Protein 1TED (pdb70)

Nearest PDB structures (foldseek):
  1ted-assembly2_D  TM=1.002E+00  e=4.435E-76  Mycobacterium tuberculosis H37Rv
  1tee-assembly1_A  TM=1.001E+00  e=2.535E-74  Mycobacterium tuberculosis H37Rv
  7d41-assembly1_B  TM=9.902E-01  e=1.533E-64  Mycobacterium marinum M
  7cb3-assembly1_B  TM=9.933E-01  e=2.321E-63  Mycobacterium marinum M
  1xet-assembly2_C  TM=9.032E-01  e=1.159E-29  Pinus sylvestris

InterPro domains:
  IPR001099 Chalcone/stilbene synthase, N-terminal [PF00195] (33-235)
  IPR011141 Polyketide synthase, type III [PIRSF000451] (23-391)
  IPR011141 Polyketide synthase, type III [PTHR11877] (33-389)
  IPR012328 Chalcone/stilbene synthase, C-terminal [PF02797] (251-389)
  IPR016039 Thiolase-like [G3DSA:3.40.47.10] (31-244)
  IPR016039 Thiolase-like [G3DSA:3.40.47.10] (245-393)
  IPR016039 Thiolase-like [SSF53901] (27-389)

Structure (mmCIF, N/CA/C/O backbone):
data_1TED
#
_entry.id   1TED
#
_cell.length_a   59.914
_cell.length_b   80.654
_cell.length_c   99.612
_cell.angle_alpha   108.23
_cell.angle_beta   92.97
_cell.angle_gamma   103.69
#
_symmetry.space_group_name_H-M   'P 1'
#
loop_
_entity.id
_entity.type
_entity.pdbx_description
1 polymer pks18
2 non-polymer 'MYRISTIC ACID'
3 water water
#
loop_
_atom_site.group_PDB
_atom_site.id
_atom_site.type_symbol
_atom_site.label_atom_id
_atom_site.label_alt_id
_atom_site.label_comp_id
_atom_site.label_asym_id
_atom_site.label_entity_id
_atom_site.label_seq_id
_atom_site.pdbx_PDB_ins_code
_atom_site.Cartn_x
_atom_site.Cartn_y
_atom_site.Cartn_z
_atom_site.occupancy
_atom_site.B_iso_or_equiv
_atom_site.auth_seq_id
_atom_site.auth_comp_id
_atom_site.auth_asym_id
_atom_site.auth_atom_id
_atom_site.pdbx_PDB_model_num
ATOM 1 N N . ALA A 1 22 ? -35.341 22.066 12.621 1.00 58.08 22 ALA A N 1
ATOM 2 C CA . ALA A 1 22 ? -34.421 21.453 11.625 1.00 58.27 22 ALA A CA 1
ATOM 3 C C . ALA A 1 22 ? -33.194 20.847 12.312 1.00 59.49 22 ALA A C 1
ATOM 4 O O . ALA A 1 22 ? -32.237 21.556 12.653 1.00 58.80 22 ALA A O 1
ATOM 6 N N . GLN A 1 23 ? -33.241 19.528 12.509 1.00 58.78 23 GLN A N 1
ATOM 7 C CA . GLN A 1 23 ? -32.162 18.768 13.144 1.00 55.96 23 GLN A CA 1
ATOM 8 C C . GLN A 1 23 ? -31.397 17.937 12.106 1.00 53.59 23 GLN A C 1
ATOM 9 O O . GLN A 1 23 ? -30.754 16.944 12.443 1.00 53.64 23 GLN A O 1
ATOM 15 N N . LEU A 1 24 ? -31.486 18.352 10.845 1.00 49.17 24 LEU A N 1
ATOM 16 C CA . LEU A 1 24 ? -30.812 17.688 9.733 1.00 45.20 24 LEU A CA 1
ATOM 17 C C . LEU A 1 24 ? -29.344 17.444 10.060 1.00 43.45 24 LEU A C 1
ATOM 18 O O . LEU A 1 24 ? -28.788 18.070 10.960 1.00 43.11 24 LEU A O 1
ATOM 23 N N . PRO A 1 25 ? -28.691 16.534 9.323 1.00 40.95 25 PRO A N 1
ATOM 24 C CA . PRO A 1 25 ? -27.276 16.264 9.588 1.00 38.55 25 PRO A CA 1
ATOM 25 C C . PRO A 1 25 ? -26.455 17.455 9.120 1.00 37.99 25 PRO A C 1
ATOM 26 O O . PRO A 1 25 ? -26.843 18.157 8.183 1.00 39.44 25 PRO A O 1
ATOM 30 N N . PRO A 1 26 ? -25.315 17.712 9.774 1.00 36.30 26 PRO A N 1
ATOM 31 C CA . PRO A 1 26 ? -24.463 18.838 9.377 1.00 34.55 26 PRO A CA 1
ATOM 32 C C . PRO A 1 26 ? -23.987 18.622 7.939 1.00 32.68 26 PRO A C 1
ATOM 33 O O . PRO A 1 26 ? -23.876 17.490 7.492 1.00 31.81 26 PRO A O 1
ATOM 37 N N . ALA A 1 27 ? -23.699 19.703 7.226 1.00 32.47 27 ALA A N 1
ATOM 38 C CA . ALA A 1 27 ? -23.208 19.604 5.854 1.00 32.64 27 ALA A CA 1
ATOM 39 C C . ALA A 1 27 ? -21.847 18.908 5.863 1.00 31.41 27 ALA A C 1
ATOM 40 O O . ALA A 1 27 ? -21.027 19.148 6.743 1.00 33.04 27 ALA A O 1
ATOM 42 N N . PRO A 1 28 ? -21.587 18.042 4.874 1.00 30.83 28 PRO A N 1
ATOM 43 C CA . PRO A 1 28 ? -20.323 17.307 4.763 1.00 30.38 28 PRO A CA 1
ATOM 44 C C . PRO A 1 28 ? -19.167 18.180 4.276 1.00 28.24 28 PRO A C 1
ATOM 45 O O . PRO A 1 28 ? -19.382 19.175 3.590 1.00 24.20 28 PRO A O 1
ATOM 49 N N . PRO A 1 29 ? -17.925 17.815 4.636 1.00 27.78 29 PRO A N 1
ATOM 50 C CA . PRO A 1 29 ? -16.780 18.601 4.175 1.00 28.03 29 PRO A CA 1
ATOM 51 C C . PRO A 1 29 ? -16.877 18.437 2.653 1.00 27.75 29 PRO A C 1
ATOM 52 O O . PRO A 1 29 ? -17.372 17.421 2.160 1.00 26.01 29 PRO A O 1
ATOM 56 N N . THR A 1 30 ? -16.393 19.409 1.909 1.00 27.99 30 THR A N 1
ATOM 57 C CA . THR A 1 30 ? -16.509 19.334 0.473 1.00 30.05 30 THR A CA 1
ATOM 58 C C . THR A 1 30 ? -15.172 19.181 -0.235 1.00 30.52 30 THR A C 1
ATOM 59 O O . THR A 1 30 ? -15.085 19.265 -1.458 1.00 30.18 30 THR A O 1
ATOM 63 N N . THR A 1 31 ? -14.133 18.933 0.551 1.00 30.49 31 THR A N 1
ATOM 64 C CA . THR A 1 31 ? -12.785 18.758 0.033 1.00 30.09 31 THR A CA 1
ATOM 65 C C . THR A 1 31 ? -12.515 17.304 -0.391 1.00 30.37 31 THR A C 1
ATOM 66 O O . THR A 1 31 ? -13.235 16.387 0.004 1.00 28.24 31 THR A O 1
ATOM 70 N N . VAL A 1 32 ? -11.473 17.101 -1.191 1.00 28.99 32 VAL A N 1
ATOM 71 C CA . VAL A 1 32 ? -11.108 15.765 -1.635 1.00 28.92 32 VAL A CA 1
ATOM 72 C C . VAL A 1 32 ? -9.705 15.400 -1.141 1.00 28.21 32 VAL A C 1
ATOM 73 O O . VAL A 1 32 ? -8.791 16.227 -1.190 1.00 30.11 32 VAL A O 1
ATOM 77 N N . ALA A 1 33 ? -9.535 14.169 -0.664 1.00 26.82 33 ALA A N 1
ATOM 78 C CA . ALA A 1 33 ? -8.237 13.720 -0.164 1.00 26.34 33 ALA A CA 1
ATOM 79 C C . ALA A 1 33 ? -7.300 13.419 -1.325 1.00 27.24 33 ALA A C 1
ATOM 80 O O . ALA A 1 33 ? -7.692 12.803 -2.316 1.00 26.70 33 ALA A O 1
ATOM 82 N N . VAL A 1 34 ? -6.057 13.863 -1.183 1.00 26.79 34 VAL A N 1
ATOM 83 C CA . VAL A 1 34 ? -5.037 13.689 -2.202 1.00 26.83 34 VAL A CA 1
ATOM 84 C C . VAL A 1 34 ? -3.742 13.097 -1.637 1.00 26.93 34 VAL A C 1
ATOM 85 O O . VAL A 1 34 ? -3.258 13.526 -0.594 1.00 24.71 34 VAL A O 1
ATOM 89 N N . ILE A 1 35 ? -3.200 12.091 -2.317 1.00 27.06 35 ILE A N 1
ATOM 90 C CA . ILE A 1 35 ? -1.932 11.497 -1.906 1.00 27.08 35 ILE A CA 1
ATOM 91 C C . ILE A 1 35 ? -0.931 12.484 -2.486 1.00 28.50 35 ILE A C 1
ATOM 92 O O . ILE A 1 35 ? -0.763 12.557 -3.694 1.00 27.29 35 ILE A O 1
ATOM 97 N N . GLU A 1 36 ? -0.280 13.249 -1.622 1.00 29.96 36 GLU A N 1
ATOM 98 C CA . GLU A 1 36 ? 0.648 14.268 -2.070 1.00 32.20 36 GLU A CA 1
ATOM 99 C C . GLU A 1 36 ? 2.099 13.814 -2.050 1.00 31.77 36 GLU A C 1
ATOM 100 O O . GLU A 1 36 ? 2.959 14.411 -2.696 1.00 31.34 36 GLU A O 1
ATOM 106 N N . GLY A 1 37 ? 2.353 12.735 -1.320 1.00 31.79 37 GLY A N 1
ATOM 107 C CA . GLY A 1 37 ? 3.692 12.191 -1.234 1.00 30.29 37 GLY A CA 1
ATOM 108 C C . GLY A 1 37 ? 3.584 10.684 -1.171 1.00 29.82 37 GLY A C 1
ATOM 109 O O . GLY A 1 37 ? 2.652 10.157 -0.570 1.00 29.63 37 GLY A O 1
ATOM 110 N N . LEU A 1 38 ? 4.531 9.994 -1.794 1.00 30.58 38 LEU A N 1
ATOM 111 C CA . LEU A 1 38 ? 4.541 8.539 -1.816 1.00 31.42 38 LEU A CA 1
ATOM 112 C C . LEU A 1 38 ? 5.969 8.014 -1.938 1.00 30.68 38 LEU A C 1
ATOM 113 O O . LEU A 1 38 ? 6.706 8.388 -2.856 1.00 32.01 38 LEU A O 1
ATOM 118 N N . ALA A 1 39 ? 6.349 7.132 -1.022 1.00 29.86 39 ALA A N 1
ATOM 119 C CA . ALA A 1 39 ? 7.686 6.552 -1.029 1.00 29.08 39 ALA A CA 1
ATOM 120 C C . ALA A 1 39 ? 7.606 5.047 -0.865 1.00 29.21 39 ALA A C 1
ATOM 121 O O . ALA A 1 39 ? 6.661 4.508 -0.281 1.00 28.68 39 ALA A O 1
ATOM 123 N N . THR A 1 40 ? 8.635 4.381 -1.362 1.00 27.56 40 THR A N 1
ATOM 124 C CA . THR A 1 40 ? 8.707 2.935 -1.336 1.00 30.09 40 THR A CA 1
ATOM 125 C C . THR A 1 40 ? 10.056 2.440 -0.817 1.00 29.97 40 THR A C 1
ATOM 126 O O . THR A 1 40 ? 11.084 3.088 -1.017 1.00 31.52 40 THR A O 1
ATOM 130 N N . GLY A 1 41 ? 10.059 1.285 -0.165 1.00 30.00 41 GLY A N 1
ATOM 131 C CA . GLY A 1 41 ? 11.310 0.770 0.352 1.00 30.06 41 GLY A CA 1
ATOM 132 C C . GLY A 1 41 ? 11.277 -0.656 0.859 1.00 31.38 41 GLY A C 1
ATOM 133 O O . GLY A 1 41 ? 10.243 -1.169 1.290 1.00 32.06 41 GLY A O 1
ATOM 134 N N . THR A 1 42 ? 12.438 -1.297 0.831 1.00 32.13 42 THR A N 1
ATOM 135 C CA . THR A 1 42 ? 12.551 -2.675 1.280 1.00 32.87 42 THR A CA 1
ATOM 136 C C . THR A 1 42 ? 13.964 -2.900 1.786 1.00 33.66 42 THR A C 1
ATOM 137 O O . THR A 1 42 ? 14.851 -2.080 1.541 1.00 33.40 42 THR A O 1
ATOM 141 N N . PRO A 1 43 ? 14.189 -3.996 2.531 1.00 34.79 43 PRO A N 1
ATOM 142 C CA . PRO A 1 43 ? 15.557 -4.234 3.003 1.00 35.85 43 PRO A CA 1
ATOM 143 C C . PRO A 1 43 ? 16.432 -4.436 1.762 1.00 37.33 43 PRO A C 1
ATOM 144 O O . PRO A 1 43 ? 15.911 -4.700 0.669 1.00 37.30 43 PRO A O 1
ATOM 148 N N . ARG A 1 44 ? 17.747 -4.308 1.929 1.00 38.00 44 ARG A N 1
ATOM 149 C CA . ARG A 1 44 ? 18.682 -4.431 0.816 1.00 38.90 44 ARG A CA 1
ATOM 150 C C . ARG A 1 44 ? 18.930 -5.847 0.315 1.00 39.75 44 ARG A C 1
ATOM 151 O O . ARG A 1 44 ? 19.244 -6.036 -0.859 1.00 40.63 44 ARG A O 1
ATOM 153 N N . ARG A 1 45 ? 18.793 -6.840 1.188 1.00 39.63 45 ARG A N 1
ATOM 154 C CA . ARG A 1 45 ? 19.032 -8.218 0.780 1.00 39.84 45 ARG A CA 1
ATOM 155 C C . ARG A 1 45 ? 18.086 -8.709 -0.313 1.00 40.39 45 ARG A C 1
ATOM 156 O O . ARG A 1 45 ? 16.862 -8.731 -0.135 1.00 39.70 45 ARG A O 1
ATOM 164 N N . VAL A 1 46 ? 18.677 -9.114 -1.435 1.00 38.14 46 VAL A N 1
ATOM 165 C CA . VAL A 1 46 ? 17.936 -9.625 -2.580 1.00 36.93 46 VAL A CA 1
ATOM 166 C C . VAL A 1 46 ? 17.986 -11.153 -2.632 1.00 37.69 46 VAL A C 1
ATOM 167 O O . VAL A 1 46 ? 19.049 -11.736 -2.833 1.00 39.28 46 VAL A O 1
ATOM 171 N N . VAL A 1 47 ? 16.842 -11.803 -2.447 1.00 36.65 47 VAL A N 1
ATOM 172 C CA . VAL A 1 47 ? 16.806 -13.259 -2.490 1.00 35.78 47 VAL A CA 1
ATOM 173 C C . VAL A 1 47 ? 16.311 -13.749 -3.844 1.00 34.92 47 VAL A C 1
ATOM 174 O O . VAL A 1 47 ? 15.207 -13.429 -4.265 1.00 34.13 47 VAL A O 1
ATOM 178 N N . ASN A 1 48 ? 17.146 -14.516 -4.531 0.50 34.51 48 ASN A N 1
ATOM 179 C CA . ASN A 1 48 ? 16.771 -15.036 -5.830 0.50 34.16 48 ASN A CA 1
ATOM 180 C C . ASN A 1 48 ? 15.847 -16.234 -5.648 0.50 32.70 48 ASN A C 1
ATOM 181 O O . ASN A 1 48 ? 16.174 -17.181 -4.934 0.50 29.99 48 ASN A O 1
ATOM 186 N N . GLN A 1 49 ? 14.690 -16.177 -6.300 1.00 33.67 49 GLN A N 1
ATOM 187 C CA . GLN A 1 49 ? 13.679 -17.235 -6.208 1.00 35.39 49 GLN A CA 1
ATOM 188 C C . GLN A 1 49 ? 14.179 -18.636 -6.583 1.00 36.25 49 GLN A C 1
ATOM 189 O O . GLN A 1 49 ? 13.797 -19.635 -5.954 1.00 34.12 49 GLN A O 1
ATOM 195 N N . SER A 1 50 ? 15.020 -18.712 -7.611 1.00 38.60 50 SER A N 1
ATOM 196 C CA . SER A 1 50 ? 15.581 -19.993 -8.033 1.00 42.01 50 SER A CA 1
ATOM 197 C C . SER A 1 50 ? 16.491 -20.525 -6.926 1.00 42.62 50 SER A C 1
ATOM 198 O O . SER A 1 50 ? 16.376 -21.685 -6.532 1.00 41.58 50 SER A O 1
ATOM 201 N N . ASP A 1 51 ? 17.389 -19.678 -6.422 1.00 43.70 51 ASP A N 1
ATOM 202 C CA . ASP A 1 51 ? 18.282 -20.091 -5.339 1.00 44.90 51 ASP A CA 1
ATOM 203 C C . ASP A 1 51 ? 17.436 -20.467 -4.114 1.00 43.95 51 ASP A C 1
ATOM 204 O O . ASP A 1 51 ? 17.685 -21.486 -3.468 1.00 44.42 51 ASP A O 1
ATOM 209 N N . ALA A 1 52 ? 16.431 -19.652 -3.806 1.00 41.81 52 ALA A N 1
ATOM 210 C CA . ALA A 1 52 ? 15.556 -19.926 -2.671 1.00 41.64 52 ALA A CA 1
ATOM 211 C C . ALA A 1 52 ? 14.973 -21.332 -2.779 1.00 42.50 52 ALA A C 1
ATOM 212 O O . ALA A 1 52 ? 14.998 -22.095 -1.811 1.00 43.02 52 ALA A O 1
ATOM 214 N N . ALA A 1 53 ? 14.441 -21.671 -3.953 1.00 42.39 53 ALA A N 1
ATOM 215 C CA . ALA A 1 53 ? 13.855 -22.993 -4.166 1.00 43.10 53 ALA A CA 1
ATOM 216 C C . ALA A 1 53 ? 14.866 -24.105 -3.858 1.00 44.66 53 ALA A C 1
ATOM 217 O O . ALA A 1 53 ? 14.557 -25.064 -3.136 1.00 45.50 53 ALA A O 1
ATOM 219 N N . ASP A 1 54 ? 16.076 -23.979 -4.395 1.00 46.29 54 ASP A N 1
ATOM 220 C CA . ASP A 1 54 ? 17.101 -24.991 -4.152 1.00 47.75 54 ASP A CA 1
ATOM 221 C C . ASP A 1 54 ? 17.470 -25.089 -2.673 1.00 47.94 54 ASP A C 1
ATOM 222 O O . ASP A 1 54 ? 17.563 -26.185 -2.122 1.00 48.83 54 ASP A O 1
ATOM 227 N N . ARG A 1 55 ? 17.666 -23.947 -2.025 1.00 48.12 55 ARG A N 1
ATOM 228 C CA . ARG A 1 55 ? 18.042 -23.943 -0.618 1.00 49.15 55 ARG A CA 1
ATOM 229 C C . ARG A 1 55 ? 16.937 -24.439 0.310 1.00 48.87 55 ARG A C 1
ATOM 230 O O . ARG A 1 55 ? 17.216 -24.999 1.370 1.00 47.74 55 ARG A O 1
ATOM 238 N N . VAL A 1 56 ? 15.685 -24.245 -0.086 1.00 48.55 56 VAL A N 1
ATOM 239 C CA . VAL A 1 56 ? 14.564 -24.714 0.718 1.00 48.92 56 VAL A CA 1
ATOM 240 C C . VAL A 1 56 ? 14.389 -26.206 0.451 1.00 50.15 56 VAL A C 1
ATOM 241 O O . VAL A 1 56 ? 14.065 -26.979 1.348 1.00 49.91 56 VAL A O 1
ATOM 245 N N . ALA A 1 57 ? 14.620 -26.604 -0.794 1.00 52.08 57 ALA A N 1
ATOM 246 C CA . ALA A 1 57 ? 14.494 -28.001 -1.186 1.00 54.37 57 ALA A CA 1
ATOM 247 C C . ALA A 1 57 ? 15.400 -28.899 -0.345 1.00 55.46 57 ALA A C 1
ATOM 248 O O . ALA A 1 57 ? 15.095 -30.070 -0.116 1.00 55.67 57 ALA A O 1
ATOM 250 N N . GLU A 1 58 ? 16.514 -28.352 0.122 1.00 56.52 58 GLU A N 1
ATOM 2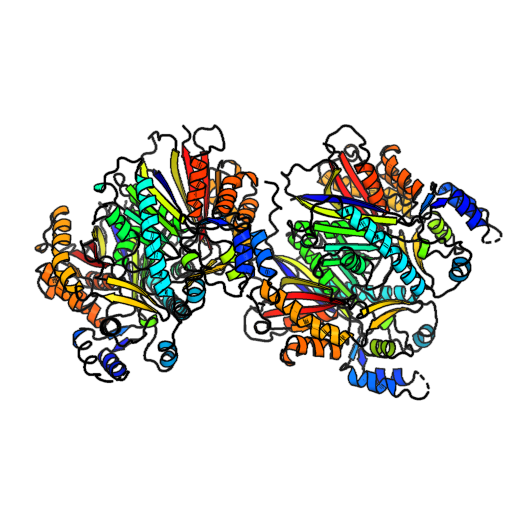51 C CA . GLU A 1 58 ? 17.434 -29.136 0.926 1.00 58.39 58 GLU A CA 1
ATOM 252 C C . GLU A 1 58 ? 16.865 -29.458 2.297 1.00 58.88 58 GLU A C 1
ATOM 253 O O . GLU A 1 58 ? 17.173 -30.502 2.868 1.00 60.47 58 GLU A O 1
ATOM 259 N N . LEU A 1 59 ? 16.033 -28.564 2.822 1.00 58.51 59 LEU A N 1
ATOM 260 C CA . LEU A 1 59 ? 15.427 -28.763 4.136 1.00 57.04 59 LEU A CA 1
ATOM 261 C C . LEU A 1 59 ? 14.598 -30.044 4.192 1.00 56.70 59 LEU A C 1
ATOM 262 O O . LEU A 1 59 ? 14.379 -30.707 3.177 1.00 56.16 59 LEU A O 1
ATOM 267 N N . GLY A 1 64 ? 12.966 -37.372 1.957 1.00 73.90 64 GLY A N 1
ATOM 268 C CA . GLY A 1 64 ? 12.075 -38.209 1.176 1.00 75.80 64 GLY A CA 1
ATOM 269 C C . GLY A 1 64 ? 11.901 -37.665 -0.226 1.00 76.97 64 GLY A C 1
ATOM 270 O O . GLY A 1 64 ? 12.852 -37.637 -1.010 1.00 77.14 64 GLY A O 1
ATOM 271 N N . GLN A 1 65 ? 10.685 -37.228 -0.543 1.00 77.93 65 GLN A N 1
ATOM 272 C CA . GLN A 1 65 ? 10.381 -36.668 -1.860 1.00 78.04 65 GLN A CA 1
ATOM 273 C C . GLN A 1 65 ? 10.11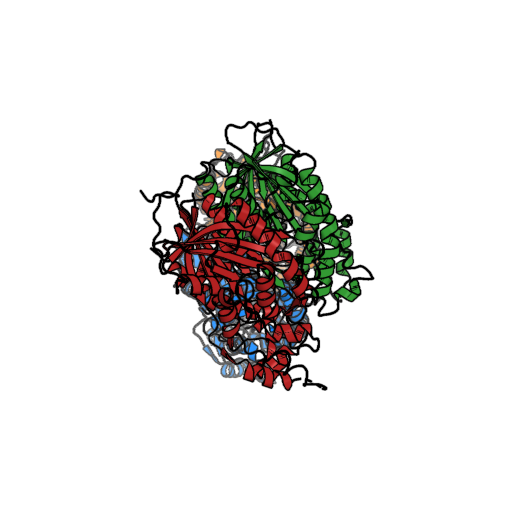2 -35.171 -1.745 1.00 78.07 65 GLN A C 1
ATOM 274 O O . GLN A 1 65 ? 8.959 -34.746 -1.623 1.00 78.10 65 GLN A O 1
ATOM 276 N N . ARG A 1 66 ? 11.183 -34.379 -1.781 1.00 77.70 66 ARG A N 1
ATOM 277 C CA . ARG A 1 66 ? 11.087 -32.921 -1.682 1.00 76.34 66 ARG A CA 1
ATOM 278 C C . ARG A 1 66 ? 10.708 -32.295 -3.026 1.00 74.96 66 ARG A C 1
ATOM 279 O O . ARG A 1 66 ? 10.942 -31.108 -3.260 1.00 74.96 66 ARG A O 1
ATOM 281 N N . GLU A 1 67 ? 10.125 -33.112 -3.900 1.00 73.06 67 GLU A N 1
ATOM 282 C CA . GLU A 1 67 ? 9.684 -32.681 -5.226 1.00 70.59 67 GLU A CA 1
ATOM 283 C C . GLU A 1 67 ? 8.637 -31.584 -5.080 1.00 67.39 67 GLU A C 1
ATOM 284 O O . GLU A 1 67 ? 8.395 -30.799 -5.997 1.00 65.58 67 GLU A O 1
ATOM 290 N N . ARG A 1 68 ? 8.017 -31.552 -3.909 1.00 64.23 68 ARG A N 1
ATOM 291 C CA . ARG A 1 68 ? 6.984 -30.581 -3.600 1.00 61.70 68 ARG A CA 1
ATOM 292 C C . ARG A 1 68 ? 7.481 -29.147 -3.726 1.00 60.57 68 ARG A C 1
ATOM 293 O O . ARG A 1 68 ? 6.753 -28.277 -4.198 1.00 61.30 68 ARG A O 1
ATOM 301 N N . ILE A 1 69 ? 8.722 -28.908 -3.312 1.00 58.97 69 ILE A N 1
ATOM 302 C CA . ILE A 1 69 ? 9.302 -27.569 -3.359 1.00 56.81 69 ILE A CA 1
ATOM 303 C C . ILE A 1 69 ? 9.433 -26.972 -4.759 1.00 56.26 69 ILE A C 1
ATOM 304 O O . ILE A 1 69 ? 8.915 -25.890 -5.022 1.00 54.85 69 ILE A O 1
ATOM 309 N N . PRO A 1 70 ? 10.127 -27.668 -5.676 1.00 56.76 70 PRO A N 1
ATOM 310 C CA . PRO A 1 70 ? 10.310 -27.173 -7.044 1.00 56.95 70 PRO A CA 1
ATOM 311 C C . PRO A 1 70 ? 9.028 -26.719 -7.748 1.00 57.71 70 PRO A C 1
ATOM 312 O O . PRO A 1 70 ? 9.030 -25.697 -8.435 1.00 57.92 70 PRO A O 1
ATOM 316 N N . ARG A 1 71 ? 7.943 -27.477 -7.584 1.00 58.00 71 ARG A N 1
ATOM 317 C CA . ARG A 1 71 ? 6.662 -27.137 -8.209 1.00 59.19 71 ARG A CA 1
ATOM 318 C C . ARG A 1 71 ? 6.115 -25.850 -7.605 1.00 58.91 71 ARG A C 1
ATOM 319 O O . ARG A 1 71 ? 5.854 -24.870 -8.306 1.00 58.77 71 ARG A O 1
ATOM 327 N N . VAL A 1 72 ? 5.942 -25.877 -6.288 1.00 58.11 72 VAL A N 1
ATOM 328 C CA . VAL A 1 72 ? 5.420 -24.742 -5.545 1.00 57.93 72 VAL A CA 1
ATOM 329 C C . VAL A 1 72 ? 6.403 -23.574 -5.537 1.00 57.47 72 VAL A C 1
ATOM 330 O O . VAL A 1 72 ? 6.427 -22.782 -4.600 1.00 61.40 72 VAL A O 1
ATOM 334 N N . TYR A 1 73 ? 7.221 -23.469 -6.574 1.00 55.08 73 TYR A N 1
ATOM 335 C CA . TYR A 1 73 ? 8.191 -22.380 -6.668 1.00 52.77 73 TYR A CA 1
ATOM 336 C C . TYR A 1 73 ? 8.280 -21.894 -8.102 1.00 51.75 73 TYR A C 1
ATOM 337 O O . TYR A 1 73 ? 8.405 -20.694 -8.347 1.00 50.93 73 TYR A O 1
ATOM 346 N N . GLN A 1 74 ? 8.213 -22.822 -9.052 1.00 49.37 74 GLN A N 1
ATOM 347 C CA . GLN A 1 74 ? 8.261 -22.425 -10.445 1.00 49.69 74 GLN A CA 1
ATOM 348 C C . GLN A 1 74 ? 6.888 -21.891 -10.833 1.00 46.78 74 GLN A C 1
ATOM 349 O O . GLN A 1 74 ? 6.734 -21.237 -11.864 1.00 47.11 74 GLN A O 1
ATOM 355 N N . LYS A 1 75 ? 5.895 -22.157 -9.990 1.00 43.18 75 LYS A N 1
ATOM 356 C CA . LYS A 1 75 ? 4.540 -21.685 -10.251 1.00 42.03 75 LYS A CA 1
ATOM 357 C C . LYS A 1 75 ? 4.223 -20.395 -9.481 1.00 39.86 75 LYS A C 1
ATOM 358 O O . LYS A 1 75 ? 3.095 -19.913 -9.505 1.00 39.72 75 LYS A O 1
ATOM 360 N N . SER A 1 76 ? 5.223 -19.828 -8.814 1.00 38.15 76 SER A N 1
ATOM 361 C CA . SER A 1 76 ? 5.022 -18.605 -8.036 1.00 35.85 76 SER A CA 1
ATOM 362 C C . SER A 1 76 ? 4.985 -17.336 -8.883 1.00 34.15 76 SER A C 1
ATOM 363 O O . SER A 1 76 ? 4.332 -16.366 -8.523 1.00 35.71 76 SER A O 1
ATOM 366 N N . ARG A 1 77 ? 5.692 -17.356 -10.006 1.00 33.58 77 ARG A N 1
ATOM 367 C CA . ARG A 1 77 ? 5.786 -16.212 -10.908 1.00 34.31 77 ARG A CA 1
ATOM 368 C C . ARG A 1 77 ? 6.549 -15.076 -10.229 1.00 34.53 77 ARG A C 1
ATOM 369 O O . ARG A 1 77 ? 6.306 -13.897 -10.484 1.00 34.96 77 ARG A O 1
ATOM 377 N N . ILE A 1 78 ? 7.487 -15.459 -9.366 1.00 35.86 78 ILE A N 1
ATOM 378 C CA . ILE A 1 78 ? 8.327 -14.524 -8.629 1.00 34.46 78 ILE A CA 1
ATOM 379 C C . ILE A 1 78 ? 9.792 -14.747 -9.007 1.00 35.09 78 ILE A C 1
ATOM 380 O O . ILE A 1 78 ? 10.264 -15.884 -9.034 1.00 35.31 78 ILE A O 1
ATOM 385 N N . THR A 1 79 ? 10.508 -13.661 -9.286 1.00 34.63 79 THR A N 1
ATOM 386 C CA . THR A 1 79 ? 11.921 -13.736 -9.647 1.00 34.55 79 THR A CA 1
ATOM 387 C C . THR A 1 79 ? 12.789 -13.394 -8.438 1.00 34.70 79 THR A C 1
ATOM 388 O O . THR A 1 79 ? 13.788 -14.058 -8.182 1.00 36.10 79 THR A O 1
ATOM 392 N N . THR A 1 80 ? 12.397 -12.354 -7.704 1.00 34.47 80 THR A N 1
ATOM 393 C CA . THR A 1 80 ? 13.115 -11.919 -6.501 1.00 35.61 80 THR A CA 1
ATOM 394 C C . THR A 1 80 ? 12.172 -11.324 -5.452 1.00 35.06 80 THR A C 1
ATOM 395 O O . THR A 1 80 ? 11.018 -11.023 -5.730 1.00 34.63 80 THR A O 1
ATOM 399 N N . ARG A 1 81 ? 12.695 -11.171 -4.243 1.00 36.48 81 ARG A N 1
ATOM 400 C CA . ARG A 1 81 ? 11.987 -10.550 -3.124 1.00 37.17 81 ARG A CA 1
ATOM 401 C C . ARG A 1 81 ? 13.031 -10.159 -2.068 1.00 35.95 81 ARG A C 1
ATOM 402 O O . ARG A 1 81 ? 14.118 -10.747 -1.994 1.00 35.11 81 ARG A O 1
ATOM 410 N N . ARG A 1 82 ? 12.710 -9.143 -1.277 1.00 35.83 82 ARG A N 1
ATOM 411 C CA . ARG A 1 82 ? 13.636 -8.631 -0.270 1.00 35.15 82 ARG A CA 1
ATOM 412 C C . ARG A 1 82 ? 13.357 -9.137 1.128 1.00 34.95 82 ARG A C 1
ATOM 413 O O . ARG A 1 82 ? 12.207 -9.348 1.502 1.00 34.65 82 ARG A O 1
ATOM 421 N N . MET A 1 83 ? 14.417 -9.323 1.906 1.00 33.14 83 MET A N 1
ATOM 422 C CA . MET A 1 83 ? 14.261 -9.815 3.261 1.00 33.60 83 MET A CA 1
ATOM 423 C C . MET A 1 83 ? 15.223 -9.169 4.254 1.00 33.77 83 MET A C 1
ATOM 424 O O . MET A 1 83 ? 16.430 -9.087 4.009 1.00 30.49 83 MET A O 1
ATOM 429 N N . ALA A 1 84 ? 14.665 -8.706 5.372 1.00 34.14 84 ALA A N 1
ATOM 430 C CA . ALA A 1 84 ? 15.438 -8.060 6.427 1.00 33.96 84 ALA A CA 1
ATOM 431 C C . ALA A 1 84 ? 16.360 -9.088 7.052 1.00 35.03 84 ALA A C 1
ATOM 432 O O . ALA A 1 84 ? 17.491 -8.785 7.463 1.00 34.21 84 ALA A O 1
ATOM 434 N N . VAL A 1 85 ? 15.852 -10.314 7.107 1.00 36.10 85 VAL A N 1
ATOM 435 C CA . VAL A 1 85 ? 16.557 -11.450 7.677 1.00 38.19 85 VAL A CA 1
ATOM 436 C C . VAL A 1 85 ? 16.695 -12.571 6.645 1.00 39.65 85 VAL A C 1
ATOM 437 O O . VAL A 1 85 ? 15.848 -12.716 5.764 1.00 39.54 85 VAL A O 1
ATOM 441 N N . ASP A 1 86 ? 17.775 -13.340 6.748 1.00 40.89 86 ASP A N 1
ATOM 442 C CA . ASP A 1 86 ? 18.014 -14.467 5.848 1.00 43.18 86 ASP A CA 1
ATOM 443 C C . ASP A 1 86 ? 17.559 -15.700 6.610 1.00 44.36 86 ASP A C 1
ATOM 444 O O . ASP A 1 86 ? 18.333 -16.287 7.359 1.00 43.01 86 ASP A O 1
ATOM 449 N N . PRO A 1 87 ? 16.299 -16.118 6.417 1.00 46.62 87 PRO A N 1
ATOM 450 C CA . PRO A 1 87 ? 15.748 -17.288 7.110 1.00 47.67 87 PRO A CA 1
ATOM 451 C C . PRO A 1 87 ? 16.613 -18.557 7.109 1.00 49.50 87 PRO A C 1
ATOM 452 O O . PRO A 1 87 ? 16.631 -19.313 8.083 1.00 48.04 87 PRO A O 1
ATOM 456 N N . LEU A 1 88 ? 17.344 -18.785 6.027 1.00 51.53 88 LEU A N 1
ATOM 457 C CA . LEU A 1 88 ? 18.174 -19.979 5.943 1.00 54.01 88 LEU A CA 1
ATOM 458 C C . LEU A 1 88 ? 19.609 -19.743 6.404 1.00 56.08 88 LEU A C 1
ATOM 459 O O . LEU A 1 88 ? 20.449 -20.641 6.324 1.00 56.08 88 LEU A O 1
ATOM 464 N N . ASP A 1 89 ? 19.887 -18.539 6.890 1.00 57.88 89 ASP A N 1
ATOM 465 C CA . ASP A 1 89 ? 21.224 -18.199 7.355 1.00 60.41 89 ASP A CA 1
ATOM 466 C C . ASP A 1 89 ? 21.705 -19.211 8.390 1.00 61.82 89 ASP A C 1
ATOM 467 O O . ASP A 1 89 ? 20.906 -19.800 9.115 1.00 62.04 89 ASP A O 1
ATOM 472 N N . ALA A 1 90 ? 23.017 -19.410 8.450 1.00 63.16 90 ALA A N 1
ATOM 473 C CA . ALA A 1 90 ? 23.602 -20.351 9.393 1.00 65.02 90 ALA A CA 1
ATOM 474 C C . ALA A 1 90 ? 23.077 -20.099 10.803 1.00 65.64 90 ALA A C 1
ATOM 475 O O . ALA A 1 90 ? 22.690 -21.030 11.505 1.00 64.78 90 ALA A O 1
ATOM 477 N N . LYS A 1 91 ? 23.061 -18.835 11.209 1.00 67.04 91 LYS A N 1
ATOM 478 C CA . LYS A 1 91 ? 22.589 -18.469 12.541 1.00 69.02 91 LYS A CA 1
ATOM 479 C C . LYS A 1 91 ? 21.130 -18.856 12.787 1.00 69.52 91 LYS A C 1
ATOM 480 O O . LYS A 1 91 ? 20.832 -19.670 13.664 1.00 69.46 91 LYS A O 1
ATOM 486 N N . PHE A 1 92 ? 20.230 -18.278 11.998 1.00 69.80 92 PHE A N 1
ATOM 487 C CA . PHE A 1 92 ? 18.800 -18.516 12.143 1.00 70.47 92 PHE A CA 1
ATOM 488 C C . PHE A 1 92 ? 18.338 -19.960 12.003 1.00 70.91 92 PHE A C 1
ATOM 489 O O . PHE A 1 92 ? 17.324 -20.333 12.582 1.00 71.34 92 PHE A O 1
ATOM 497 N N . ASP A 1 93 ? 19.065 -20.778 11.250 1.00 71.74 93 ASP A N 1
ATOM 498 C CA . ASP A 1 93 ? 18.650 -22.168 11.070 1.00 71.82 93 ASP A CA 1
ATOM 499 C C . ASP A 1 93 ? 18.644 -22.970 12.372 1.00 71.01 93 ASP A C 1
ATOM 500 O O . ASP A 1 93 ? 18.174 -24.107 12.400 1.00 71.05 93 ASP A O 1
ATOM 505 N N . VAL A 1 94 ? 19.173 -22.392 13.445 1.00 69.61 94 VAL A N 1
ATOM 506 C CA . VAL A 1 94 ? 19.184 -23.076 14.738 1.00 67.65 94 VAL A CA 1
ATOM 507 C C . VAL A 1 94 ? 18.062 -22.482 15.590 1.00 65.60 94 VAL A C 1
ATOM 508 O O . VAL A 1 94 ? 17.543 -23.121 16.506 1.00 65.26 94 VAL A O 1
ATOM 512 N N . PHE A 1 95 ? 17.700 -21.247 15.255 1.00 63.49 95 PHE A N 1
ATOM 513 C CA . PHE A 1 95 ? 16.651 -20.489 15.929 1.00 60.40 95 PHE A CA 1
ATOM 514 C C . PHE A 1 95 ? 15.315 -20.758 15.242 1.00 60.77 95 PHE A C 1
ATOM 515 O O . PHE A 1 95 ? 14.262 -20.770 15.883 1.00 60.83 95 PHE A O 1
ATOM 523 N N . ARG A 1 96 ? 15.384 -20.971 13.931 1.00 59.51 96 ARG A N 1
ATOM 524 C CA . ARG A 1 96 ? 14.221 -21.234 13.093 1.00 58.81 96 ARG A CA 1
ATOM 525 C C . ARG A 1 96 ? 13.465 -22.489 13.473 1.00 57.68 96 ARG A C 1
ATOM 526 O O . ARG A 1 96 ? 12.260 -22.583 13.256 1.00 56.90 96 ARG A O 1
ATOM 534 N N . ARG A 1 97 ? 14.177 -23.451 14.043 1.00 57.83 97 ARG A N 1
ATOM 535 C CA . ARG A 1 97 ? 13.570 -24.717 14.420 1.00 57.63 97 ARG A CA 1
ATOM 536 C C . ARG A 1 97 ? 13.146 -24.842 15.876 1.00 55.53 97 ARG A C 1
ATOM 537 O O . ARG A 1 97 ? 12.593 -25.865 16.277 1.00 56.27 97 ARG A O 1
ATOM 545 N N . GLU A 1 98 ? 13.388 -23.810 16.671 1.00 53.15 98 GLU A N 1
ATOM 546 C CA . GLU A 1 98 ? 13.010 -23.876 18.074 1.00 51.19 98 GLU A CA 1
ATOM 547 C C . GLU A 1 98 ? 11.604 -23.374 18.335 1.00 47.30 98 GLU A C 1
ATOM 548 O O . GLU A 1 98 ? 11.100 -22.507 17.629 1.00 47.48 98 GLU A O 1
ATOM 554 N N . PRO A 1 99 ? 10.947 -23.924 19.361 1.00 44.48 99 PRO A N 1
ATOM 555 C CA . PRO A 1 99 ? 9.588 -23.514 19.715 1.00 41.91 99 PRO A CA 1
ATOM 556 C C . PRO A 1 99 ? 9.599 -22.324 20.668 1.00 39.96 99 PRO A C 1
ATOM 557 O O . PRO A 1 99 ? 10.632 -21.983 21.247 1.00 38.34 99 PRO A O 1
ATOM 561 N N . ALA A 1 100 ? 8.448 -21.680 20.810 1.00 38.04 100 ALA A N 1
ATOM 562 C CA . ALA A 1 100 ? 8.312 -20.565 21.734 1.00 37.33 100 ALA A CA 1
ATOM 563 C C . ALA A 1 100 ? 9.196 -19.349 21.462 1.00 35.51 100 ALA A C 1
ATOM 564 O O . ALA A 1 100 ? 9.593 -18.660 22.396 1.00 35.46 100 ALA A O 1
ATOM 566 N N . THR A 1 101 ? 9.482 -19.069 20.196 1.00 33.01 101 THR A N 1
ATOM 567 C CA . THR A 1 101 ? 10.324 -17.928 19.849 1.00 31.17 101 THR A CA 1
ATOM 568 C C . THR A 1 101 ? 9.551 -16.681 19.391 1.00 30.28 101 THR A C 1
ATOM 569 O O . THR A 1 101 ? 10.154 -15.705 18.931 1.00 26.97 101 THR A O 1
ATOM 573 N N . ILE A 1 102 ? 8.228 -16.712 19.511 1.00 28.12 102 ILE A N 1
ATOM 574 C CA . ILE A 1 102 ? 7.408 -15.586 19.078 1.00 29.61 102 ILE A CA 1
ATOM 575 C C . ILE A 1 102 ? 7.828 -14.213 19.633 1.00 31.84 102 ILE A C 1
ATOM 576 O O . ILE A 1 102 ? 7.884 -13.228 18.883 1.00 30.18 102 ILE A O 1
ATOM 581 N N . ARG A 1 103 ? 8.129 -14.140 20.931 1.00 32.65 103 ARG A N 1
ATOM 582 C CA . ARG A 1 103 ? 8.531 -12.868 21.544 1.00 33.08 103 ARG A CA 1
ATOM 583 C C . ARG A 1 103 ? 9.832 -12.320 20.952 1.00 33.10 103 ARG A C 1
ATOM 584 O O . ARG A 1 103 ? 9.961 -11.118 20.729 1.00 33.66 103 ARG A O 1
ATOM 592 N N . ASP A 1 104 ? 10.797 -13.198 20.697 1.00 33.07 104 ASP A N 1
ATOM 593 C CA . ASP A 1 104 ? 12.064 -12.762 20.125 1.00 32.31 104 ASP A CA 1
ATOM 594 C C . ASP A 1 104 ? 11.908 -12.314 18.686 1.00 30.55 104 ASP A C 1
ATOM 595 O O . ASP A 1 104 ? 12.638 -11.438 18.226 1.00 31.96 104 ASP A O 1
ATOM 600 N N . ARG A 1 105 ? 10.953 -12.911 17.979 1.00 29.10 105 ARG A N 1
ATOM 601 C CA . ARG A 1 105 ? 10.701 -12.571 16.583 1.00 26.83 105 ARG A CA 1
ATOM 602 C C . ARG A 1 105 ? 10.043 -11.192 16.447 1.00 27.36 105 ARG A C 1
ATOM 603 O O . ARG A 1 105 ? 10.254 -10.495 15.449 1.00 27.29 105 ARG A O 1
ATOM 611 N N . MET A 1 106 ? 9.256 -10.791 17.446 1.00 26.41 106 MET A N 1
ATOM 612 C CA . MET A 1 106 ? 8.619 -9.478 17.430 1.00 26.90 106 MET A CA 1
ATOM 613 C C . MET A 1 106 ? 9.713 -8.435 17.715 1.00 29.11 106 MET A C 1
ATOM 614 O O . MET A 1 106 ? 9.662 -7.304 17.216 1.00 29.21 106 MET A O 1
ATOM 619 N N . HIS A 1 107 ? 10.690 -8.807 18.542 1.00 31.21 107 HIS A N 1
ATOM 620 C CA . HIS A 1 107 ? 11.810 -7.912 18.816 1.00 32.12 107 HIS A CA 1
ATOM 621 C C . HIS A 1 107 ? 12.600 -7.869 17.511 1.00 30.87 107 HIS A C 1
ATOM 622 O O . HIS A 1 107 ? 13.090 -6.817 17.097 1.00 30.86 107 HIS A O 1
ATOM 629 N N . LEU A 1 108 ? 12.714 -9.012 16.847 1.00 29.62 108 LEU A N 1
ATOM 630 C CA . LEU A 1 108 ? 13.427 -9.032 15.577 1.00 31.33 108 LEU A CA 1
ATOM 631 C C . LEU A 1 108 ? 12.699 -8.113 14.604 1.00 30.69 108 LEU A C 1
ATOM 632 O O . LEU A 1 108 ? 13.327 -7.406 13.812 1.00 31.89 108 LEU A O 1
ATOM 637 N N . PHE A 1 109 ? 11.371 -8.120 1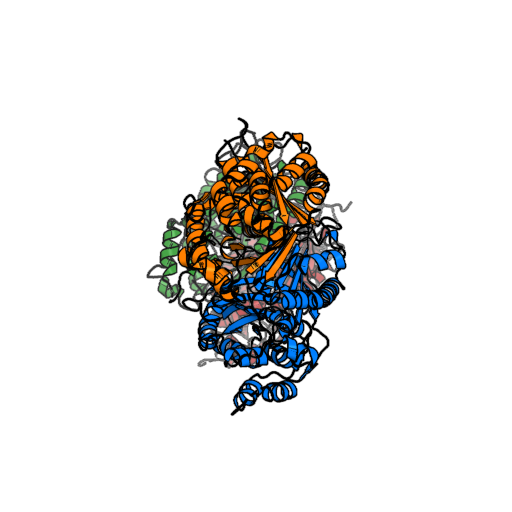4.671 1.00 28.84 109 PHE A N 1
ATOM 638 C CA . PHE A 1 109 ? 10.563 -7.273 13.801 1.00 28.20 109 PHE A CA 1
ATOM 639 C C . PHE A 1 109 ? 10.881 -5.811 14.091 1.00 28.96 109 PHE A C 1
ATOM 640 O O . PHE A 1 109 ? 11.184 -5.032 13.187 1.00 29.36 109 PHE A O 1
ATOM 648 N N . TYR A 1 110 ? 10.819 -5.441 15.364 1.00 30.26 110 TYR A N 1
ATOM 649 C CA . TYR A 1 110 ? 11.078 -4.062 15.745 1.00 30.99 110 TYR A CA 1
ATOM 650 C C . TYR A 1 110 ? 12.447 -3.604 15.282 1.00 30.52 110 TYR A C 1
ATOM 651 O O . TYR A 1 110 ? 12.581 -2.552 14.668 1.00 30.47 110 TYR A O 1
ATOM 660 N N . GLU A 1 111 ? 13.462 -4.407 15.578 1.00 32.43 111 GLU A N 1
ATOM 661 C CA . GLU A 1 111 ? 14.839 -4.080 15.216 1.00 34.22 111 GLU A CA 1
ATOM 662 C C . GLU A 1 111 ? 15.012 -3.712 13.741 1.00 32.70 111 GLU A C 1
ATOM 663 O O . GLU A 1 111 ? 15.699 -2.744 13.421 1.00 31.85 111 GLU A O 1
ATOM 669 N N . HIS A 1 112 ? 14.390 -4.473 12.843 1.00 31.46 112 HIS A N 1
ATOM 670 C CA . HIS A 1 112 ? 14.509 -4.185 11.409 1.00 30.74 112 HIS A CA 1
ATOM 671 C C . HIS A 1 112 ? 13.435 -3.258 10.858 1.00 30.06 112 HIS A C 1
ATOM 672 O O . HIS A 1 112 ? 13.672 -2.551 9.879 1.00 30.87 112 HIS A O 1
ATOM 679 N N . ALA A 1 113 ? 12.258 -3.255 11.476 1.00 29.65 113 ALA A N 1
ATOM 680 C CA . ALA A 1 113 ? 11.168 -2.418 10.982 1.00 30.25 113 ALA A CA 1
ATOM 681 C C . ALA A 1 113 ? 11.428 -0.920 11.159 1.00 30.03 113 ALA A C 1
ATOM 682 O O . ALA A 1 113 ? 11.194 -0.127 10.238 1.00 30.09 113 ALA A O 1
ATOM 684 N N . VAL A 1 114 ? 11.932 -0.544 12.332 1.00 30.23 114 VAL A N 1
ATOM 685 C CA . VAL A 1 114 ? 12.206 0.855 12.647 1.00 29.88 114 VAL A CA 1
ATOM 686 C C . VAL A 1 114 ? 13.059 1.584 11.606 1.00 29.14 114 VAL A C 1
ATOM 687 O O . VAL A 1 114 ? 12.629 2.587 11.040 1.00 29.09 114 VAL A O 1
ATOM 691 N N . PRO A 1 115 ? 14.285 1.096 11.348 1.00 28.55 115 PRO A N 1
ATOM 692 C CA . PRO A 1 115 ? 15.169 1.734 10.361 1.00 28.03 115 PRO A CA 1
ATOM 693 C C . PRO A 1 115 ? 14.491 1.918 9.002 1.00 26.85 115 PRO A C 1
ATOM 694 O O . PRO A 1 115 ? 14.557 2.990 8.396 1.00 26.28 115 PRO A O 1
ATOM 698 N N . LEU A 1 116 ? 13.844 0.854 8.533 1.00 26.16 116 LEU A N 1
ATOM 699 C CA . LEU A 1 116 ? 13.170 0.878 7.246 1.00 25.88 116 LEU A CA 1
ATOM 700 C C . LEU A 1 116 ? 11.982 1.832 7.185 1.00 25.04 116 LEU A C 1
ATOM 701 O O . LEU A 1 116 ? 11.817 2.550 6.202 1.00 25.76 116 LEU A O 1
ATOM 706 N N . ALA A 1 117 ? 11.156 1.837 8.230 1.00 25.23 117 ALA A N 1
ATOM 707 C CA . ALA A 1 117 ? 9.980 2.712 8.265 1.00 25.27 117 ALA A CA 1
ATOM 708 C C . ALA A 1 117 ? 10.380 4.178 8.422 1.00 24.50 117 ALA A C 1
ATOM 709 O O . ALA A 1 117 ? 9.773 5.056 7.816 1.00 25.63 117 ALA A O 1
ATOM 711 N N . VAL A 1 118 ? 11.395 4.441 9.238 1.00 23.40 118 VAL A N 1
ATOM 712 C CA . VAL A 1 118 ? 11.870 5.803 9.427 1.00 22.22 118 VAL A CA 1
ATOM 713 C C . VAL A 1 118 ? 12.412 6.325 8.094 1.00 22.13 118 VAL A C 1
ATOM 714 O O . VAL A 1 118 ? 12.139 7.458 7.703 1.00 24.15 118 VAL A O 1
ATOM 718 N N . ASP A 1 119 ? 13.153 5.489 7.382 0.50 20.33 119 ASP A N 1
ATOM 719 C CA . ASP A 1 119 ? 13.708 5.894 6.102 0.50 20.51 119 ASP A CA 1
ATOM 720 C C . ASP A 1 119 ? 12.635 6.188 5.045 0.50 20.00 119 ASP A C 1
ATOM 721 O O . ASP A 1 119 ? 12.651 7.246 4.417 0.50 16.67 119 ASP A O 1
ATOM 726 N N . VAL A 1 120 ? 11.691 5.268 4.862 1.00 22.83 120 VAL A N 1
ATOM 727 C CA . VAL A 1 120 ? 10.634 5.451 3.857 1.00 21.72 120 VAL A CA 1
ATOM 728 C C . VAL A 1 120 ? 9.735 6.648 4.155 1.00 22.77 120 VAL A C 1
ATOM 729 O O . VAL A 1 120 ? 9.404 7.416 3.249 1.00 20.35 120 VAL A O 1
ATOM 733 N N . SER A 1 121 ? 9.366 6.809 5.425 1.00 24.12 121 SER A N 1
ATOM 734 C CA . SER A 1 121 ? 8.528 7.924 5.872 1.00 24.98 121 SER A CA 1
ATOM 735 C C . SER A 1 121 ? 9.189 9.239 5.487 1.00 25.85 121 SER A C 1
ATOM 736 O O . SER A 1 121 ? 8.526 10.169 5.031 1.00 26.99 121 SER A O 1
ATOM 739 N N . LYS A 1 122 ? 10.503 9.311 5.682 1.00 28.59 122 LYS A N 1
ATOM 740 C CA . LYS A 1 122 ? 11.276 10.511 5.332 1.00 30.40 122 LYS A CA 1
ATOM 741 C C . LYS A 1 122 ? 11.231 10.754 3.830 1.00 27.83 122 LYS A C 1
ATOM 742 O O . LYS A 1 122 ? 11.095 11.894 3.401 1.00 29.61 122 LYS A O 1
ATOM 748 N N . ARG A 1 123 ? 11.368 9.691 3.037 1.00 25.69 123 ARG A N 1
ATOM 749 C CA . ARG A 1 123 ? 11.347 9.834 1.584 1.00 26.67 123 ARG A CA 1
ATOM 750 C C . ARG A 1 123 ? 10.013 10.387 1.098 1.00 27.23 123 ARG A C 1
ATOM 751 O O . ARG A 1 123 ? 9.976 11.145 0.125 1.00 27.93 123 ARG A O 1
ATOM 759 N N . ALA A 1 124 ? 8.925 10.008 1.773 1.00 25.93 124 ALA A N 1
ATOM 760 C CA . ALA A 1 124 ? 7.583 10.463 1.392 1.00 26.91 124 ALA A CA 1
ATOM 761 C C . ALA A 1 124 ? 7.355 11.940 1.701 1.00 26.73 124 ALA A C 1
ATOM 762 O O . ALA A 1 124 ? 6.603 12.623 0.999 1.00 27.71 124 ALA A O 1
ATOM 764 N N . LEU A 1 125 ? 8.010 12.432 2.747 1.00 27.91 125 LEU A N 1
ATOM 765 C CA . LEU A 1 125 ? 7.874 13.829 3.144 1.00 29.84 125 LEU A CA 1
ATOM 766 C C . LEU A 1 125 ? 8.898 14.735 2.455 1.00 31.29 125 LEU A C 1
ATOM 767 O O . LEU A 1 125 ? 8.653 15.926 2.265 1.00 30.24 125 LEU A O 1
ATOM 772 N N . ALA A 1 126 ? 10.022 14.142 2.053 1.00 34.47 126 ALA A N 1
ATOM 773 C CA . ALA A 1 126 ? 11.145 14.841 1.412 1.00 36.92 126 ALA A CA 1
ATOM 774 C C . ALA A 1 126 ? 10.855 16.003 0.458 1.00 38.85 126 ALA A C 1
ATOM 775 O O . ALA A 1 126 ? 11.471 17.058 0.577 1.00 41.52 126 ALA A O 1
ATOM 777 N N . GLY A 1 127 ? 9.940 15.835 -0.488 1.00 39.14 127 GLY A N 1
ATOM 778 C CA . GLY A 1 127 ? 9.669 16.937 -1.398 1.00 38.84 127 GLY A CA 1
ATOM 779 C C . GLY A 1 127 ? 8.631 17.965 -0.959 1.00 38.85 127 GLY A C 1
ATOM 780 O O . GLY A 1 127 ? 8.549 19.037 -1.555 1.00 38.74 127 GLY A O 1
ATOM 781 N N . LEU A 1 128 ? 7.842 17.659 0.072 1.00 39.04 128 LEU A N 1
ATOM 782 C CA . LEU A 1 128 ? 6.798 18.578 0.543 1.00 39.90 128 LEU A CA 1
ATOM 783 C C . LEU A 1 128 ? 7.299 19.677 1.476 1.00 41.16 128 LEU A C 1
ATOM 784 O O . LEU A 1 128 ? 8.276 19.495 2.204 1.00 41.84 128 LEU A O 1
ATOM 789 N N . PRO A 1 129 ? 6.624 20.840 1.465 1.00 43.02 129 PRO A N 1
ATOM 790 C CA . PRO A 1 129 ? 6.972 21.994 2.296 1.00 43.38 129 PRO A CA 1
ATOM 791 C C . PRO A 1 129 ? 6.268 21.953 3.642 1.00 44.21 129 PRO A C 1
ATOM 792 O O . PRO A 1 129 ? 6.327 22.908 4.412 1.00 46.58 129 PRO A O 1
ATOM 796 N N . TYR A 1 130 ? 5.598 20.849 3.929 0.50 44.09 130 TYR A N 1
ATOM 797 C CA . TYR A 1 130 ? 4.888 20.751 5.187 0.50 44.17 130 TYR A CA 1
ATOM 798 C C . TYR A 1 130 ? 5.833 20.740 6.374 0.50 44.39 130 TYR A C 1
ATOM 799 O O . TYR A 1 130 ? 6.807 19.993 6.414 0.50 43.63 130 TYR A O 1
ATOM 808 N N . ARG A 1 131 ? 5.536 21.600 7.336 1.00 45.17 131 ARG A N 1
ATOM 809 C CA . ARG A 1 131 ? 6.326 21.702 8.549 1.00 47.24 131 ARG A CA 1
ATOM 810 C C . ARG A 1 131 ? 5.797 20.626 9.496 1.00 45.95 131 ARG A C 1
ATOM 811 O O . ARG A 1 131 ? 4.685 20.141 9.315 1.00 46.95 131 ARG A O 1
ATOM 819 N N . ALA A 1 132 ? 6.583 20.257 10.500 1.00 44.30 132 ALA A N 1
ATOM 820 C CA . ALA A 1 132 ? 6.190 19.215 11.446 1.00 43.20 132 ALA A CA 1
ATOM 821 C C . ALA A 1 132 ? 4.847 19.416 12.141 1.00 42.66 132 ALA A C 1
ATOM 822 O O . ALA A 1 132 ? 4.120 18.457 12.391 1.00 43.65 132 ALA A O 1
ATOM 824 N N . ALA A 1 133 ? 4.524 20.657 12.467 1.00 40.47 133 ALA A N 1
ATOM 825 C CA . ALA A 1 133 ? 3.270 20.960 13.140 1.00 39.09 133 ALA A CA 1
ATOM 826 C C . ALA A 1 133 ? 2.050 20.656 12.275 1.00 37.44 133 ALA A C 1
ATOM 827 O O . ALA A 1 133 ? 0.945 20.509 12.790 1.00 37.21 133 ALA A O 1
ATOM 829 N N . GLU A 1 134 ? 2.250 20.567 10.964 1.00 34.95 134 GLU A N 1
ATOM 830 C CA . GLU A 1 134 ? 1.149 20.313 10.040 1.00 33.46 134 GLU A CA 1
ATOM 831 C C . GLU A 1 134 ? 0.721 18.859 9.931 1.00 30.78 134 GLU A C 1
ATOM 832 O O . GLU A 1 134 ? -0.356 18.562 9.419 1.00 28.44 134 GLU A O 1
ATOM 838 N N . ILE A 1 135 ? 1.570 17.958 10.408 1.00 29.38 135 ILE A N 1
ATOM 839 C CA . ILE A 1 135 ? 1.280 16.533 10.373 1.00 28.10 135 ILE A CA 1
ATOM 840 C C . ILE A 1 135 ? 0.567 16.127 11.651 1.00 27.25 135 ILE A C 1
ATOM 841 O O . ILE A 1 135 ? 1.208 15.905 12.670 1.00 28.82 135 ILE A O 1
ATOM 846 N N . GLY A 1 136 ? -0.759 16.016 11.585 1.00 26.35 136 GLY A N 1
ATOM 847 C CA . GLY A 1 136 ? -1.542 15.657 12.760 1.00 26.81 136 GLY A CA 1
ATOM 848 C C . GLY A 1 136 ? -1.944 14.202 12.988 1.00 26.03 136 GLY A C 1
ATOM 849 O O . GLY A 1 136 ? -2.523 13.880 14.031 1.00 26.38 136 GLY A O 1
ATOM 850 N N . LEU A 1 137 ? -1.649 13.319 12.041 1.00 25.57 137 LEU A N 1
ATOM 851 C CA . LEU A 1 137 ? -2.012 11.908 12.190 1.00 25.35 137 LEU A CA 1
ATOM 852 C C . LEU A 1 137 ? -0.990 10.977 11.550 1.00 24.30 137 LEU A C 1
ATOM 853 O O . LEU A 1 137 ? -0.468 11.237 10.468 1.00 23.57 137 LEU A O 1
ATOM 858 N N . LEU A 1 138 ? -0.718 9.886 12.243 1.00 24.09 138 LEU A N 1
ATOM 859 C CA . LEU A 1 138 ? 0.217 8.882 11.779 1.00 24.30 138 LEU A CA 1
ATOM 860 C C . LEU A 1 138 ? -0.487 7.540 11.884 1.00 23.70 138 LEU A C 1
ATOM 861 O O . LEU A 1 138 ? -0.820 7.102 12.990 1.00 22.66 138 LEU A O 1
ATOM 866 N N . VAL A 1 139 ? -0.738 6.897 10.745 1.00 24.06 139 VAL A N 1
ATOM 867 C CA . VAL A 1 139 ? -1.392 5.589 10.767 1.00 22.86 139 VAL A CA 1
ATOM 868 C C . VAL A 1 139 ? -0.367 4.530 10.403 1.00 23.08 139 VAL A C 1
ATOM 869 O O . VAL A 1 139 ? 0.296 4.598 9.359 1.00 22.22 139 VAL A O 1
ATOM 873 N N . LEU A 1 140 ? -0.234 3.545 11.274 1.00 23.39 140 LEU A N 1
ATOM 874 C CA . LEU A 1 140 ? 0.728 2.479 11.053 1.00 24.04 140 LEU A CA 1
ATOM 875 C C . LEU A 1 140 ? 0.003 1.142 10.916 1.00 24.97 140 LEU A C 1
ATOM 876 O O . LEU A 1 140 ? -0.756 0.746 11.800 1.00 22.91 140 LEU A O 1
ATOM 881 N N . ALA A 1 141 ? 0.233 0.458 9.797 1.00 24.44 141 ALA A N 1
ATOM 882 C CA . ALA A 1 141 ? -0.388 -0.836 9.566 1.00 25.21 141 ALA A CA 1
ATOM 883 C C . ALA A 1 141 ? 0.651 -1.944 9.413 1.00 27.03 141 ALA A C 1
ATOM 884 O O . ALA A 1 141 ? 1.713 -1.742 8.805 1.00 24.53 141 ALA A O 1
ATOM 886 N N . THR A 1 142 ? 0.325 -3.113 9.968 1.00 26.48 142 THR A N 1
ATOM 887 C CA . THR A 1 142 ? 1.189 -4.290 9.896 1.00 28.15 142 THR A CA 1
ATOM 888 C C . THR A 1 142 ? 0.401 -5.511 10.328 1.00 27.97 142 THR A C 1
ATOM 889 O O . THR A 1 142 ? -0.602 -5.396 11.032 1.00 29.39 142 THR A O 1
ATOM 893 N N . SER A 1 143 ? 0.876 -6.682 9.918 1.00 26.51 143 SER A N 1
ATOM 894 C CA . SER A 1 143 ? 0.268 -7.947 10.303 1.00 25.54 143 SER A CA 1
ATOM 895 C C . SER A 1 143 ? 1.399 -8.923 10.613 1.00 26.17 143 SER A C 1
ATOM 896 O O . SER A 1 143 ? 1.172 -10.114 10.792 1.00 27.77 143 SER A O 1
ATOM 899 N N . THR A 1 144 ? 2.622 -8.401 10.696 1.00 27.35 144 THR A N 1
ATOM 900 C CA . THR A 1 144 ? 3.803 -9.229 10.958 1.00 28.25 144 THR A CA 1
ATOM 901 C C . THR A 1 144 ? 4.662 -8.797 12.151 1.00 30.91 144 THR A C 1
ATOM 902 O O . THR A 1 144 ? 5.774 -9.292 12.315 1.00 29.71 144 THR A O 1
ATOM 906 N N . GLY A 1 145 ? 4.142 -7.895 12.983 1.00 34.48 145 GLY A N 1
ATOM 907 C CA . GLY A 1 145 ? 4.900 -7.405 14.129 1.00 38.06 145 GLY A CA 1
ATOM 908 C C . GLY A 1 145 ? 4.270 -7.543 15.507 1.00 39.60 145 GLY A C 1
ATOM 909 O O . GLY A 1 145 ? 4.189 -8.633 16.045 1.00 42.37 145 GLY A O 1
ATOM 910 N N . PHE A 1 146 ? 3.835 -6.432 16.087 1.00 41.49 146 PHE A N 1
ATOM 911 C CA . PHE A 1 146 ? 3.207 -6.396 17.423 1.00 41.74 146 PHE A CA 1
ATOM 912 C C . PHE A 1 146 ? 4.204 -6.224 18.578 1.00 39.74 146 PHE A C 1
ATOM 913 O O . PHE A 1 146 ? 4.740 -7.207 19.088 1.00 40.96 146 PHE A O 1
ATOM 921 N N . ILE A 1 147 ? 4.448 -4.981 18.988 1.00 38.12 147 ILE A N 1
ATOM 922 C CA . ILE A 1 147 ? 5.352 -4.693 20.107 1.00 36.22 147 ILE A CA 1
ATOM 923 C C . ILE A 1 147 ? 4.903 -3.442 20.854 1.00 35.57 147 ILE A C 1
ATOM 924 O O . ILE A 1 147 ? 4.289 -2.564 20.263 1.00 33.32 147 ILE A O 1
ATOM 929 N N . ALA A 1 148 ? 5.231 -3.393 22.149 1.00 37.90 148 ALA A N 1
ATOM 930 C CA . ALA A 1 148 ? 4.896 -2.300 23.077 1.00 39.50 148 ALA A CA 1
ATOM 931 C C . ALA A 1 148 ? 5.139 -0.952 22.425 1.00 40.79 148 ALA A C 1
ATOM 932 O O . ALA A 1 148 ? 4.428 -0.614 21.479 1.00 45.03 148 ALA A O 1
ATOM 934 N N . PRO A 1 149 ? 6.072 -0.120 22.936 1.00 38.53 149 PRO A N 1
ATOM 935 C CA . PRO A 1 149 ? 6.105 1.080 22.096 1.00 35.96 149 PRO A CA 1
ATOM 936 C C . PRO A 1 149 ? 6.522 0.516 20.731 1.00 34.90 149 PRO A C 1
ATOM 937 O O . PRO A 1 149 ? 7.580 -0.107 20.613 1.00 33.21 149 PRO A O 1
ATOM 941 N N . GLY A 1 150 ? 5.672 0.693 19.724 1.00 32.77 150 GLY A N 1
ATOM 942 C CA . GLY A 1 150 ? 5.964 0.155 18.411 1.00 30.49 150 GLY A CA 1
ATOM 943 C C . GLY A 1 150 ? 6.723 1.034 17.441 1.00 30.51 150 GLY A C 1
ATOM 944 O O . GLY A 1 150 ? 7.406 1.996 17.813 1.00 31.54 150 GLY A O 1
ATOM 945 N N . VAL A 1 151 ? 6.595 0.686 16.170 1.00 28.32 151 VAL A N 1
ATOM 946 C CA . VAL A 1 151 ? 7.251 1.410 15.102 1.00 27.69 151 VAL A CA 1
ATOM 947 C C . VAL A 1 151 ? 6.708 2.827 14.978 1.00 27.74 151 VAL A C 1
ATOM 948 O O . VAL A 1 151 ? 7.453 3.741 14.632 1.00 28.68 151 VAL A O 1
ATOM 952 N N . ASP A 1 152 ? 5.423 3.017 15.283 1.00 29.17 152 ASP A N 1
ATOM 953 C CA . ASP A 1 152 ? 4.813 4.350 15.205 1.00 30.11 152 ASP A CA 1
ATOM 954 C C . ASP A 1 152 ? 5.484 5.357 16.152 1.00 29.85 152 ASP A C 1
ATOM 955 O O . ASP A 1 152 ? 5.796 6.484 15.752 1.00 30.22 152 ASP A O 1
ATOM 960 N N . VAL A 1 153 ? 5.715 4.954 17.397 1.00 29.42 153 VAL A N 1
ATOM 961 C CA . VAL A 1 153 ? 6.368 5.843 18.352 1.00 31.07 153 VAL A CA 1
ATOM 962 C C . VAL A 1 153 ? 7.761 6.269 17.850 1.00 31.85 153 VAL A C 1
ATOM 963 O O . VAL A 1 153 ? 8.112 7.450 17.904 1.00 33.82 153 VAL A O 1
ATOM 967 N N . ALA A 1 154 ? 8.541 5.313 17.352 1.00 31.44 154 ALA A N 1
ATOM 968 C CA . ALA A 1 154 ? 9.886 5.594 16.848 1.00 30.94 154 ALA A CA 1
ATOM 969 C C . ALA A 1 154 ? 9.903 6.550 15.650 1.00 29.84 154 ALA A C 1
ATOM 970 O O . ALA A 1 154 ? 10.848 7.314 15.484 1.00 28.17 154 ALA A O 1
ATOM 972 N N . ILE A 1 155 ? 8.870 6.499 14.812 1.00 30.85 155 ILE A N 1
ATOM 973 C CA . ILE A 1 155 ? 8.780 7.388 13.657 1.00 28.10 155 ILE A CA 1
ATOM 974 C C . ILE A 1 155 ? 8.645 8.850 14.121 1.00 29.57 155 ILE A C 1
ATOM 975 O O . ILE A 1 155 ? 9.353 9.742 13.645 1.00 28.69 155 ILE A O 1
ATOM 980 N N . VAL A 1 156 ? 7.733 9.088 15.060 1.00 30.36 156 VAL A N 1
ATOM 981 C CA . VAL A 1 156 ? 7.512 10.426 15.601 1.00 28.94 156 VAL A CA 1
ATOM 982 C C . VAL A 1 156 ? 8.808 10.955 16.235 1.00 30.27 156 VAL A C 1
ATOM 983 O O . VAL A 1 156 ? 9.202 12.102 16.014 1.00 27.83 156 VAL A O 1
ATOM 987 N N . LYS A 1 157 ? 9.461 10.108 17.026 1.00 31.27 157 LYS A N 1
ATOM 988 C CA . LYS A 1 157 ? 10.703 10.494 17.682 1.00 33.73 157 LYS A CA 1
ATOM 989 C C . LYS A 1 157 ? 11.826 10.705 16.677 1.00 35.10 157 LYS A C 1
ATOM 990 O O . LYS A 1 157 ? 12.545 11.704 16.742 1.00 35.98 157 LYS A O 1
ATOM 996 N N . GLU A 1 158 ? 11.964 9.773 15.741 1.00 34.68 158 GLU A N 1
ATOM 997 C CA . GLU A 1 158 ? 13.000 9.852 14.726 1.00 35.40 158 GLU A CA 1
ATOM 998 C C . GLU A 1 158 ? 12.847 11.037 13.764 1.00 34.87 158 GLU A C 1
ATOM 999 O O . GLU A 1 158 ? 13.819 11.737 13.478 1.00 34.02 158 GLU A O 1
ATOM 1005 N N . LEU A 1 159 ? 11.637 11.253 13.252 1.00 33.27 159 LEU A N 1
ATOM 1006 C CA . LEU A 1 159 ? 11.402 12.350 12.310 1.00 32.20 159 LEU A CA 1
ATOM 1007 C C . LEU A 1 159 ? 11.116 13.673 12.976 1.00 31.68 159 LEU A C 1
ATOM 1008 O O . LEU A 1 159 ? 10.937 14.685 12.302 1.00 32.43 159 LEU A O 1
ATOM 1013 N N . GLY A 1 160 ? 11.064 13.666 14.300 1.00 33.82 160 GLY A N 1
ATOM 1014 C CA . GLY A 1 160 ? 10.806 14.893 15.026 1.00 33.76 160 GLY A CA 1
ATOM 1015 C C . GLY A 1 160 ? 9.404 15.399 14.789 1.00 34.18 160 GLY A C 1
ATOM 1016 O O . GLY A 1 160 ? 9.187 16.592 14.590 1.00 33.47 160 GLY A O 1
ATOM 1017 N N . LEU A 1 161 ? 8.442 14.486 14.790 1.00 34.52 161 LEU A N 1
ATOM 1018 C CA . LEU A 1 161 ? 7.056 14.881 14.602 1.00 33.90 161 LEU A CA 1
ATOM 1019 C C . LEU A 1 161 ? 6.553 15.446 15.932 1.00 33.24 161 LEU A C 1
ATOM 1020 O O . LEU A 1 161 ? 7.209 15.280 16.969 1.00 32.23 161 LEU A O 1
ATOM 1025 N N . SER A 1 162 ? 5.414 16.133 15.911 1.00 31.83 162 SER A N 1
ATOM 1026 C CA . SER A 1 162 ? 4.869 16.706 17.142 1.00 30.91 162 SER A CA 1
ATOM 1027 C C . SER A 1 162 ? 4.483 15.659 18.162 1.00 31.39 162 SER A C 1
ATOM 1028 O O . SER A 1 162 ? 3.819 14.678 17.833 1.00 32.88 162 SER A O 1
ATOM 1031 N N . PRO A 1 163 ? 4.881 15.866 19.425 1.00 30.88 163 PRO A N 1
ATOM 1032 C CA . PRO A 1 163 ? 4.572 14.940 20.519 1.00 28.98 163 PRO A CA 1
ATOM 1033 C C . PRO A 1 163 ? 3.061 14.738 20.670 1.00 26.56 163 PRO A C 1
ATOM 1034 O O . PRO A 1 163 ? 2.612 13.756 21.253 1.00 25.75 163 PRO A O 1
ATOM 1038 N N . SER A 1 164 ? 2.283 15.671 20.137 1.00 27.06 164 SER A N 1
ATOM 1039 C CA . SER A 1 164 ? 0.833 15.599 20.251 1.00 28.96 164 SER A CA 1
ATOM 1040 C C . SER A 1 164 ? 0.132 15.073 19.002 1.00 28.85 164 SER A C 1
ATOM 1041 O O . SER A 1 164 ? -1.078 15.215 18.858 1.00 29.09 164 SER A O 1
ATOM 1044 N N . ILE A 1 165 ? 0.887 14.468 18.097 1.00 29.06 165 ILE A N 1
ATOM 1045 C CA . ILE A 1 165 ? 0.294 13.932 16.886 1.00 28.03 165 ILE A CA 1
ATOM 1046 C C . ILE A 1 165 ? -0.660 12.787 17.245 1.00 28.02 165 ILE A C 1
ATOM 1047 O O . ILE A 1 165 ? -0.439 12.061 18.222 1.00 24.90 165 ILE A O 1
ATOM 1052 N N . SER A 1 166 ? -1.730 12.646 16.467 1.00 26.88 166 SER A N 1
ATOM 1053 C CA . SER A 1 166 ? -2.691 11.574 16.698 1.00 28.75 166 SER A CA 1
ATOM 1054 C C . SER A 1 166 ? -2.126 10.324 16.048 1.00 27.37 166 SER A C 1
ATOM 1055 O O . SER A 1 166 ? -1.581 10.385 14.944 1.00 28.53 166 SER A O 1
ATOM 1058 N N . ARG A 1 167 ? -2.247 9.194 16.728 1.00 26.17 167 ARG A N 1
ATOM 1059 C CA . ARG A 1 167 ? -1.734 7.942 16.187 1.00 26.64 167 ARG A CA 1
ATOM 1060 C C . ARG A 1 167 ? -2.743 6.816 16.277 1.00 27.72 167 ARG A C 1
ATOM 1061 O O . ARG A 1 167 ? -3.513 6.724 17.242 1.00 28.68 167 ARG A O 1
ATOM 1069 N N . VAL A 1 168 ? -2.733 5.970 15.251 1.00 27.87 168 VAL A N 1
ATOM 1070 C CA . VAL A 1 168 ? -3.619 4.820 15.159 1.00 28.36 168 VAL A CA 1
ATOM 1071 C C . VAL A 1 168 ? -2.844 3.632 14.583 1.00 28.04 168 VAL A C 1
ATOM 1072 O O . VAL A 1 168 ? -2.278 3.716 13.496 1.00 27.13 168 VAL A O 1
ATOM 1076 N N . VAL A 1 169 ? -2.809 2.528 15.320 1.00 28.59 169 VAL A N 1
ATOM 1077 C CA . VAL A 1 169 ? -2.109 1.340 14.849 1.00 29.24 169 VAL A CA 1
ATOM 1078 C C . VAL A 1 169 ? -3.120 0.299 14.356 1.00 29.77 169 VAL A C 1
ATOM 1079 O O . VAL A 1 169 ? -4.012 -0.120 15.096 1.00 30.42 169 VAL A O 1
ATOM 1083 N N . VAL A 1 170 ? -2.966 -0.100 13.096 1.00 30.57 170 VAL A N 1
ATOM 1084 C CA . VAL A 1 170 ? -3.850 -1.069 12.454 1.00 30.10 170 VAL A CA 1
ATOM 1085 C C . VAL A 1 170 ? -3.164 -2.406 12.220 1.00 29.47 170 VAL A C 1
ATOM 1086 O O . VAL A 1 170 ? -2.337 -2.536 11.318 1.00 29.48 170 VAL A O 1
ATOM 1090 N N . ASN A 1 171 ? -3.532 -3.394 13.028 1.00 28.54 171 ASN A N 1
ATOM 1091 C CA . ASN A 1 171 ? -2.959 -4.725 12.941 1.00 29.82 171 ASN A CA 1
ATOM 1092 C C . ASN A 1 171 ? -3.949 -5.777 12.440 1.00 29.80 171 ASN A C 1
ATOM 1093 O O . ASN A 1 171 ? -5.165 -5.642 12.613 1.00 28.96 171 ASN A O 1
ATOM 1098 N N . PHE A 1 172 ? -3.402 -6.820 11.819 1.00 27.57 172 PHE A N 1
ATOM 1099 C CA . PHE A 1 172 ? -4.169 -7.952 11.304 1.00 26.97 172 PHE A CA 1
ATOM 1100 C C . PHE A 1 172 ? -5.308 -7.698 10.325 1.00 27.52 172 PHE A C 1
ATOM 1101 O O . PHE A 1 172 ? -6.297 -8.442 10.304 1.00 27.94 172 PHE A O 1
ATOM 1109 N N . MET A 1 173 ? -5.184 -6.648 9.519 1.00 26.82 173 MET A N 1
ATOM 1110 C CA . MET A 1 173 ? -6.190 -6.395 8.507 1.00 26.12 173 MET A CA 1
ATOM 1111 C C . MET A 1 173 ? -5.573 -6.881 7.189 1.00 25.73 173 MET A C 1
ATOM 1112 O O . MET A 1 173 ? -6.077 -6.614 6.098 1.00 27.84 173 MET A O 1
ATOM 1117 N N . GLY A 1 174 ? -4.463 -7.599 7.326 1.00 23.68 174 GLY A N 1
ATOM 1118 C CA . GLY A 1 174 ? -3.777 -8.191 6.187 1.00 26.61 174 GLY A CA 1
ATOM 1119 C C . GLY A 1 174 ? -3.314 -7.411 4.964 1.00 26.84 174 GLY A C 1
ATOM 1120 O O . GLY A 1 174 ? -2.870 -6.263 5.041 1.00 27.06 174 GLY A O 1
ATOM 1121 N N . CYS A 1 175 ? -3.422 -8.077 3.819 1.00 26.23 175 CYS A N 1
ATOM 1122 C CA . CYS A 1 175 ? -2.993 -7.537 2.535 1.00 26.58 175 CYS A CA 1
ATOM 1123 C C . CYS A 1 175 ? -3.729 -6.286 2.093 1.00 25.63 175 CYS A C 1
ATOM 1124 O O . CYS A 1 175 ? -3.227 -5.540 1.255 1.00 25.28 175 CYS A O 1
ATOM 1127 N N . ALA A 1 176 ? -4.909 -6.046 2.658 1.00 26.63 176 ALA A N 1
ATOM 1128 C CA . ALA A 1 176 ? -5.698 -4.872 2.279 1.00 26.88 176 ALA A CA 1
ATOM 1129 C C . ALA A 1 176 ? -5.626 -3.712 3.277 1.00 25.82 176 ALA A C 1
ATOM 1130 O O . ALA A 1 176 ? -6.362 -2.735 3.146 1.00 25.79 176 ALA A O 1
ATOM 1132 N N . ALA A 1 177 ? -4.723 -3.807 4.248 1.00 25.96 177 ALA A N 1
ATOM 1133 C CA . ALA A 1 177 ? -4.602 -2.782 5.291 1.00 26.38 177 ALA A CA 1
ATOM 1134 C C . ALA A 1 177 ? -4.236 -1.365 4.823 1.00 26.29 177 ALA A C 1
ATOM 1135 O O . ALA A 1 177 ? -4.540 -0.384 5.503 1.00 26.33 177 ALA A O 1
ATOM 1137 N N . ALA A 1 178 ? -3.585 -1.243 3.673 1.00 23.99 178 ALA A N 1
ATOM 1138 C CA . ALA A 1 178 ? -3.234 0.081 3.189 1.00 23.03 178 ALA A CA 1
ATOM 1139 C C . ALA A 1 178 ? -4.513 0.859 2.938 1.00 22.87 178 ALA A C 1
ATOM 1140 O O . ALA A 1 178 ? -4.541 2.072 3.126 1.00 23.15 178 ALA A O 1
ATOM 1142 N N . MET A 1 179 ? -5.571 0.163 2.523 1.00 23.48 179 MET A N 1
ATOM 1143 C CA . MET A 1 179 ? -6.861 0.809 2.264 1.00 24.39 179 MET A CA 1
ATOM 1144 C C . MET A 1 179 ? -7.579 1.263 3.542 1.00 25.75 179 MET A C 1
ATOM 1145 O O . MET A 1 179 ? -8.153 2.356 3.572 1.00 26.06 179 MET A O 1
ATOM 1150 N N . ASN A 1 180 ? -7.555 0.431 4.586 1.00 25.81 180 ASN A N 1
ATOM 1151 C CA . ASN A 1 180 ? -8.199 0.774 5.860 1.00 28.08 180 ASN A CA 1
ATOM 1152 C C . ASN A 1 180 ? -7.444 1.959 6.458 1.00 29.45 180 ASN A C 1
ATOM 1153 O O . ASN A 1 180 ? -8.045 2.897 6.990 1.00 27.54 180 ASN A O 1
ATOM 1158 N N . ALA A 1 181 ? -6.117 1.900 6.357 1.00 29.05 181 ALA A N 1
ATOM 1159 C CA . ALA A 1 181 ? -5.253 2.950 6.874 1.00 29.82 181 ALA A CA 1
ATOM 1160 C C . ALA A 1 181 ? -5.504 4.255 6.107 1.00 31.13 181 ALA A C 1
ATOM 1161 O O . ALA A 1 181 ? -5.735 5.311 6.705 1.00 30.75 181 ALA A O 1
ATOM 1163 N N . LEU A 1 182 ? -5.470 4.170 4.779 1.00 30.77 182 LEU A N 1
ATOM 1164 C CA . LEU A 1 182 ? -5.701 5.324 3.924 1.00 29.23 182 LEU A CA 1
ATOM 1165 C C . LEU A 1 182 ? -7.049 5.975 4.207 1.00 28.67 182 LEU A C 1
ATOM 1166 O O . LEU A 1 182 ? -7.164 7.202 4.203 1.00 28.37 182 LEU A O 1
ATOM 1171 N N . GLY A 1 183 ? -8.067 5.152 4.444 1.00 28.49 183 GLY A N 1
ATOM 1172 C CA . GLY A 1 183 ? -9.394 5.681 4.723 1.00 28.45 183 GLY A CA 1
ATOM 1173 C C . GLY A 1 183 ? -9.426 6.504 5.996 1.00 29.75 183 GLY A C 1
ATOM 1174 O O . GLY A 1 183 ? -10.164 7.485 6.110 1.00 28.98 183 GLY A O 1
ATOM 1175 N N . THR A 1 184 ? -8.604 6.098 6.958 1.00 29.37 184 THR A N 1
ATOM 1176 C CA . THR A 1 184 ? -8.507 6.778 8.236 1.00 29.33 184 THR A CA 1
ATOM 1177 C C . THR A 1 184 ? -7.876 8.159 8.033 1.00 29.88 184 THR A C 1
ATOM 1178 O O . THR A 1 184 ? -8.336 9.157 8.592 1.00 28.75 184 THR A O 1
ATOM 1182 N N . ALA A 1 185 ? -6.830 8.208 7.217 1.00 28.57 185 ALA A N 1
ATOM 1183 C CA . ALA A 1 185 ? -6.138 9.461 6.922 1.00 28.97 185 ALA A CA 1
ATOM 1184 C C . ALA A 1 185 ? -7.057 10.366 6.119 1.00 27.75 185 ALA A C 1
ATOM 1185 O O . ALA A 1 185 ? -7.015 11.585 6.248 1.00 28.50 185 ALA A O 1
ATOM 1187 N N . THR A 1 186 ? -7.880 9.748 5.281 1.00 27.68 186 THR A N 1
ATOM 1188 C CA . THR A 1 186 ? -8.820 10.466 4.435 1.00 28.82 186 THR A CA 1
ATOM 1189 C C . THR A 1 186 ? -9.869 11.217 5.246 1.00 27.64 186 THR A C 1
ATOM 1190 O O . THR A 1 186 ? -10.142 12.385 4.974 1.00 25.77 186 THR A O 1
ATOM 1194 N N . ASN A 1 187 ? -10.454 10.546 6.237 1.00 26.83 187 ASN A N 1
ATOM 1195 C CA . ASN A 1 187 ? -11.464 11.182 7.067 1.00 26.71 187 ASN A CA 1
ATOM 1196 C C . ASN A 1 187 ? -10.831 12.305 7.895 1.00 26.66 187 ASN A C 1
ATOM 1197 O O . ASN A 1 187 ? -11.386 13.397 7.997 1.00 24.93 187 ASN A O 1
ATOM 1202 N N . TYR A 1 188 ? -9.662 12.031 8.472 1.00 26.52 188 TYR A N 1
ATOM 1203 C CA . TYR A 1 188 ? -8.968 13.013 9.298 1.00 27.26 188 TYR A CA 1
ATOM 1204 C C . TYR A 1 188 ? -8.711 14.311 8.550 1.00 26.67 188 TYR A C 1
ATOM 1205 O O . TYR A 1 188 ? -9.071 15.394 9.001 1.00 26.57 188 TYR A O 1
ATOM 1214 N N . VAL A 1 189 ? -8.084 14.177 7.393 1.00 27.77 189 VAL A N 1
ATOM 1215 C CA . VAL A 1 189 ? -7.724 15.306 6.559 1.00 26.64 189 VAL A CA 1
ATOM 1216 C C . VAL A 1 189 ? -8.924 16.119 6.065 1.00 28.34 189 VAL A C 1
ATOM 1217 O O . VAL A 1 189 ? -8.864 17.346 5.994 1.00 27.31 189 VAL A O 1
ATOM 1221 N N . ARG A 1 190 ? -10.022 15.447 5.741 1.00 28.39 190 ARG A N 1
ATOM 1222 C CA . ARG A 1 190 ? -11.195 16.160 5.258 1.00 28.84 190 ARG A CA 1
ATOM 1223 C C . ARG A 1 190 ? -11.938 16.818 6.415 1.00 27.59 190 ARG A C 1
ATOM 1224 O O . ARG A 1 190 ? -12.659 17.795 6.224 1.00 28.07 190 ARG A O 1
ATOM 1232 N N . ALA A 1 191 ? -11.747 16.292 7.618 1.00 26.82 191 ALA A N 1
ATOM 1233 C CA . ALA A 1 191 ? -12.383 16.856 8.804 1.00 28.36 191 ALA A CA 1
ATOM 1234 C C . ALA A 1 191 ? -11.561 18.053 9.303 1.00 29.06 191 ALA A C 1
ATOM 1235 O O . ALA A 1 191 ? -12.121 19.023 9.805 1.00 30.98 191 ALA A O 1
ATOM 1237 N N . HIS A 1 192 ? -10.237 17.963 9.169 1.00 29.33 192 HIS A N 1
ATOM 1238 C CA . HIS A 1 192 ? -9.318 19.039 9.559 1.00 29.98 192 HIS A CA 1
ATOM 1239 C C . HIS A 1 192 ? -8.458 19.391 8.335 1.00 30.07 192 HIS A C 1
ATOM 1240 O O . HIS A 1 192 ? -7.298 18.986 8.236 1.00 29.79 192 HIS A O 1
ATOM 1247 N N . PRO A 1 193 ? -9.028 20.156 7.391 1.00 30.84 193 PRO A N 1
ATOM 1248 C CA . PRO A 1 193 ? -8.456 20.639 6.124 1.00 31.34 193 PRO A CA 1
ATOM 1249 C C . PRO A 1 193 ? -7.066 21.295 6.163 1.00 31.49 193 PRO A C 1
ATOM 1250 O O . PRO A 1 193 ? -6.411 21.416 5.129 1.00 31.04 193 PRO A O 1
ATOM 1254 N N . ALA A 1 194 ? -6.625 21.749 7.330 1.00 29.89 194 ALA A N 1
ATOM 1255 C CA . ALA A 1 194 ? -5.316 22.387 7.416 1.00 31.58 194 ALA A CA 1
ATOM 1256 C C . ALA A 1 194 ? -4.191 21.417 7.757 1.00 31.26 194 ALA A C 1
ATOM 1257 O O . ALA A 1 194 ? -3.022 21.787 7.732 1.00 35.86 194 ALA A O 1
ATOM 1259 N N . MET A 1 195 ? -4.527 20.173 8.056 1.00 29.38 195 MET A N 1
ATOM 1260 C CA . MET A 1 195 ? -3.505 19.222 8.444 1.00 27.72 195 MET A CA 1
ATOM 1261 C C . MET A 1 195 ? -3.200 18.144 7.415 1.00 28.42 195 MET A C 1
ATOM 1262 O O . MET A 1 195 ? -3.892 18.009 6.406 1.00 28.31 195 MET A O 1
ATOM 1267 N N . LYS A 1 196 ? -2.142 17.387 7.680 1.00 27.44 196 LYS A N 1
ATOM 1268 C CA . LYS A 1 196 ? -1.739 16.295 6.807 1.00 27.04 196 LYS A CA 1
ATOM 1269 C C . LYS A 1 196 ? -1.657 15.043 7.652 1.00 26.96 196 LYS A C 1
ATOM 1270 O O . LYS A 1 196 ? -1.552 15.106 8.887 1.00 24.71 196 LYS A O 1
ATOM 1276 N N . ALA A 1 197 ? -1.701 13.900 6.981 1.00 26.91 197 ALA A N 1
ATOM 1277 C CA . ALA A 1 197 ? -1.621 12.626 7.665 1.00 26.65 197 ALA A CA 1
ATOM 1278 C C . ALA A 1 197 ? -0.539 11.795 7.007 1.00 26.22 197 ALA A C 1
ATOM 1279 O O . ALA A 1 197 ? -0.340 11.866 5.780 1.00 24.22 197 ALA A O 1
ATOM 1281 N N . LEU A 1 198 ? 0.164 11.027 7.835 1.00 24.82 198 LEU A N 1
ATOM 1282 C CA . LEU A 1 198 ? 1.230 10.155 7.373 1.00 25.82 198 LEU A CA 1
ATOM 1283 C C . LEU A 1 198 ? 0.766 8.714 7.559 1.00 27.49 198 LEU A C 1
ATOM 1284 O O . LEU A 1 198 ? 0.382 8.315 8.667 1.00 28.44 198 LEU A O 1
ATOM 1289 N N . VAL A 1 199 ? 0.777 7.950 6.468 1.00 27.66 199 VAL A N 1
ATOM 1290 C CA . VAL A 1 199 ? 0.379 6.545 6.497 1.00 26.99 199 VAL A CA 1
ATOM 1291 C C . VAL A 1 199 ? 1.603 5.675 6.239 1.00 26.83 199 VAL A C 1
ATOM 1292 O O . VAL A 1 199 ? 2.355 5.900 5.290 1.00 29.32 199 VAL A O 1
ATOM 1296 N N . VAL A 1 200 ? 1.805 4.678 7.091 1.00 25.85 200 VAL A N 1
ATOM 1297 C CA . VAL A 1 200 ? 2.962 3.815 6.959 1.00 24.38 200 VAL A CA 1
ATOM 1298 C C . VAL A 1 200 ? 2.586 2.343 7.065 1.00 26.56 200 VAL A C 1
ATOM 1299 O O . VAL A 1 200 ? 2.000 1.905 8.056 1.00 26.46 200 VAL A O 1
ATOM 1303 N N . CYS A 1 201 ? 2.904 1.592 6.015 1.00 25.82 201 CYS A N 1
ATOM 1304 C CA . CYS A 1 201 ? 2.646 0.164 5.984 1.00 26.26 201 CYS A CA 1
ATOM 1305 C C . CYS A 1 201 ? 4.026 -0.488 5.984 1.00 26.96 201 CYS A C 1
ATOM 1306 O O . CYS A 1 201 ? 4.864 -0.189 5.138 1.00 29.43 201 CYS A O 1
ATOM 1309 N N . ILE A 1 202 ? 4.267 -1.358 6.954 1.00 26.35 202 ILE A N 1
ATOM 1310 C CA . ILE A 1 202 ? 5.558 -2.020 7.084 1.00 27.08 202 ILE A CA 1
ATOM 1311 C C . ILE A 1 202 ? 5.307 -3.508 7.266 1.00 27.31 202 ILE A C 1
ATOM 1312 O O . ILE A 1 202 ? 4.589 -3.928 8.174 1.00 26.51 202 ILE A O 1
ATOM 1317 N N . GLU A 1 203 ? 5.897 -4.315 6.401 1.00 26.93 203 GLU A N 1
ATOM 1318 C CA . GLU A 1 203 ? 5.660 -5.736 6.492 1.00 27.64 203 GLU A CA 1
ATOM 1319 C C . GLU A 1 203 ? 6.965 -6.513 6.441 1.00 28.62 203 GLU A C 1
ATOM 1320 O O . GLU A 1 203 ? 7.732 -6.420 5.477 1.00 28.19 203 GLU A O 1
ATOM 1326 N N . LEU A 1 204 ? 7.216 -7.262 7.508 1.00 28.63 204 LEU A N 1
ATOM 1327 C CA . LEU A 1 204 ? 8.423 -8.065 7.639 1.00 30.55 204 LEU A CA 1
ATOM 1328 C C . LEU A 1 204 ? 8.097 -9.536 7.828 1.00 31.04 204 LEU A C 1
ATOM 1329 O O . LEU A 1 204 ? 8.108 -10.050 8.951 1.00 31.98 204 LEU A O 1
ATOM 1334 N N . CYS A 1 205 ? 7.811 -10.209 6.720 1.00 31.60 205 CYS A N 1
ATOM 1335 C CA . CYS A 1 205 ? 7.482 -11.626 6.740 1.00 31.42 205 CYS A CA 1
ATOM 1336 C C . CYS A 1 205 ? 8.688 -12.507 7.091 1.00 31.63 205 CYS A C 1
ATOM 1337 O O . CYS A 1 205 ? 8.565 -13.437 7.886 1.00 29.90 205 CYS A O 1
ATOM 1340 N N . SER A 1 206 ? 9.844 -12.209 6.496 1.00 32.45 206 SER A N 1
ATOM 1341 C CA . SER A 1 206 ? 11.064 -12.987 6.725 1.00 32.68 206 SER A CA 1
ATOM 1342 C C . SER A 1 206 ? 11.320 -13.246 8.205 1.00 32.55 206 SER A C 1
ATOM 1343 O O . SER A 1 206 ? 11.915 -14.254 8.579 1.00 32.82 206 SER A O 1
ATOM 1346 N N . VAL A 1 207 ? 10.851 -12.331 9.041 1.00 32.37 207 VAL A N 1
ATOM 1347 C CA . VAL A 1 207 ? 11.015 -12.433 10.478 1.00 32.71 207 VAL A CA 1
ATOM 1348 C C . VAL A 1 207 ? 10.183 -13.561 11.089 1.00 31.83 207 VAL A C 1
ATOM 1349 O O . VAL A 1 207 ? 10.461 -14.008 12.203 1.00 31.73 207 VAL A O 1
ATOM 1353 N N . ASN A 1 208 ? 9.178 -14.037 10.360 1.00 29.61 208 ASN A N 1
ATOM 1354 C CA . ASN A 1 208 ? 8.330 -15.107 10.875 1.00 28.81 208 ASN A CA 1
ATOM 1355 C C . ASN A 1 208 ? 8.565 -16.454 10.195 1.00 29.00 208 ASN A C 1
ATOM 1356 O O . ASN A 1 208 ? 7.766 -17.376 10.348 1.00 28.44 208 ASN A O 1
ATOM 1361 N N . ALA A 1 209 ? 9.662 -16.570 9.452 1.00 31.16 209 ALA A N 1
ATOM 1362 C CA . ALA A 1 209 ? 9.990 -17.821 8.757 1.00 32.96 209 ALA A CA 1
ATOM 1363 C C . ALA A 1 209 ? 10.032 -19.019 9.713 1.00 35.15 209 ALA A C 1
ATOM 1364 O O . ALA A 1 209 ? 10.621 -18.946 10.796 1.00 36.53 209 ALA A O 1
ATOM 1366 N N . VAL A 1 210 ? 9.417 -20.126 9.306 1.00 35.72 210 VAL A N 1
ATOM 1367 C CA . VAL A 1 210 ? 9.386 -21.325 10.139 1.00 36.27 210 VAL A CA 1
ATOM 1368 C C . VAL A 1 210 ? 9.660 -22.603 9.340 1.00 36.85 210 VAL A C 1
ATOM 1369 O O . VAL A 1 210 ? 10.267 -23.547 9.852 1.00 36.44 210 VAL A O 1
ATOM 1373 N N . PHE A 1 211 ? 9.207 -22.620 8.089 1.00 38.40 211 PHE A N 1
ATOM 1374 C CA . PHE A 1 211 ? 9.386 -23.754 7.185 1.00 38.17 211 PHE A CA 1
ATOM 1375 C C . PHE A 1 211 ? 8.731 -25.034 7.697 1.00 38.29 211 PHE A C 1
ATOM 1376 O O . PHE A 1 211 ? 9.404 -26.014 8.002 1.00 38.17 211 PHE A O 1
ATOM 1384 N N . ALA A 1 212 ? 7.404 -25.014 7.789 1.00 39.35 212 ALA A N 1
ATOM 1385 C CA . ALA A 1 212 ? 6.634 -26.173 8.242 1.00 38.77 212 ALA A CA 1
ATOM 1386 C C . ALA A 1 212 ? 6.355 -27.115 7.054 1.00 39.20 212 ALA A C 1
ATOM 1387 O O . ALA A 1 212 ? 6.606 -26.759 5.902 1.00 38.00 212 ALA A O 1
ATOM 1389 N N . ASP A 1 213 ? 5.823 -28.300 7.343 1.00 40.60 213 ASP A N 1
ATOM 1390 C CA . ASP A 1 213 ? 5.543 -29.320 6.327 1.00 42.77 213 ASP A CA 1
ATOM 1391 C C . ASP A 1 213 ? 4.381 -29.134 5.354 1.00 41.40 213 ASP A C 1
ATOM 1392 O O . ASP A 1 213 ? 4.486 -29.544 4.200 1.00 43.96 213 ASP A O 1
ATOM 1397 N N . ASP A 1 214 ? 3.274 -28.556 5.809 1.00 39.25 214 ASP A N 1
ATOM 1398 C CA . ASP A 1 214 ? 2.092 -28.385 4.959 1.00 38.90 214 ASP A CA 1
ATOM 1399 C C . ASP A 1 214 ? 2.249 -27.481 3.720 1.00 37.59 214 ASP A C 1
ATOM 1400 O O . ASP A 1 214 ? 3.105 -26.591 3.700 1.00 37.15 214 ASP A O 1
ATOM 1405 N N . ILE A 1 215 ? 1.419 -27.715 2.695 1.00 34.91 215 ILE A N 1
ATOM 1406 C CA . ILE A 1 215 ? 1.469 -26.928 1.460 1.00 34.43 215 ILE A CA 1
ATOM 1407 C C . ILE A 1 215 ? 1.285 -25.453 1.730 1.00 32.24 215 ILE A C 1
ATOM 1408 O O . ILE A 1 215 ? 2.027 -24.629 1.207 1.00 33.55 215 ILE A O 1
ATOM 1413 N N . ASN A 1 216 ? 0.262 -25.118 2.509 1.00 32.20 216 ASN A N 1
ATOM 1414 C CA . ASN A 1 216 ? -0.015 -23.719 2.811 1.00 31.93 216 ASN A CA 1
ATOM 1415 C C . ASN A 1 216 ? 1.227 -23.004 3.331 1.00 30.14 216 ASN A C 1
ATOM 1416 O O . ASN A 1 216 ? 1.522 -21.879 2.922 1.00 27.38 216 ASN A O 1
ATOM 1421 N N . ASP A 1 217 ? 1.959 -23.672 4.217 1.00 30.09 217 ASP A N 1
ATOM 1422 C CA . ASP A 1 217 ? 3.171 -23.096 4.775 1.00 30.48 217 ASP A CA 1
ATOM 1423 C C . ASP A 1 217 ? 4.231 -22.984 3.686 1.00 29.83 217 ASP A C 1
ATOM 1424 O O . ASP A 1 217 ? 4.868 -21.943 3.543 1.00 30.88 217 ASP A O 1
ATOM 1429 N N . VAL A 1 218 ? 4.414 -24.053 2.916 1.00 29.41 218 VAL A N 1
ATOM 1430 C CA . VAL A 1 218 ? 5.396 -24.052 1.835 1.00 27.93 218 VAL A CA 1
ATOM 1431 C C . VAL A 1 218 ? 5.058 -22.973 0.819 1.00 27.80 218 VAL A C 1
ATOM 1432 O O . VAL A 1 218 ? 5.950 -22.306 0.286 1.00 27.16 218 VAL A O 1
ATOM 1436 N N . VAL A 1 219 ? 3.761 -22.812 0.554 1.00 27.36 219 VAL A N 1
ATOM 1437 C CA . VAL A 1 219 ? 3.277 -21.817 -0.395 1.00 28.18 219 VAL A CA 1
ATOM 1438 C C . VAL A 1 219 ? 3.527 -20.392 0.104 1.00 29.17 219 VAL A C 1
ATOM 1439 O O . VAL A 1 219 ? 4.001 -19.537 -0.643 1.00 28.65 219 VAL A O 1
ATOM 1443 N N . ILE A 1 220 ? 3.193 -20.145 1.364 1.00 28.35 220 ILE A N 1
ATOM 1444 C CA . ILE A 1 220 ? 3.391 -18.833 1.967 1.00 32.08 220 ILE A CA 1
ATOM 1445 C C . ILE A 1 220 ? 4.879 -18.468 1.957 1.00 30.55 220 ILE A C 1
ATOM 1446 O O . ILE A 1 220 ? 5.256 -17.343 1.632 1.00 29.68 220 ILE A O 1
ATOM 1451 N N . HIS A 1 221 ? 5.721 -19.435 2.298 1.00 29.56 221 HIS A N 1
ATOM 1452 C CA . HIS A 1 221 ? 7.151 -19.198 2.338 1.00 31.26 221 HIS A CA 1
ATOM 1453 C C . HIS A 1 221 ? 7.767 -19.024 0.960 1.00 30.85 221 HIS A C 1
ATOM 1454 O O . HIS A 1 221 ? 8.912 -18.593 0.835 1.00 30.61 221 HIS A O 1
ATOM 1461 N N . SER A 1 222 ? 7.010 -19.348 -0.081 1.00 29.61 222 SER A N 1
ATOM 1462 C CA . SER A 1 222 ? 7.527 -19.190 -1.432 1.00 28.62 222 SER A CA 1
ATOM 1463 C C . SER A 1 222 ? 6.998 -17.882 -2.010 1.00 29.64 222 SER A C 1
ATOM 1464 O O . SER A 1 222 ? 7.511 -17.389 -3.018 1.00 29.94 222 SER A O 1
ATOM 1467 N N . LEU A 1 223 ? 5.986 -17.310 -1.360 1.00 27.59 223 LEU A N 1
ATOM 1468 C CA . LEU A 1 223 ? 5.379 -16.075 -1.855 1.00 30.13 223 LEU A CA 1
ATOM 1469 C C . LEU A 1 223 ? 5.623 -14.779 -1.080 1.00 29.85 223 LEU A C 1
ATOM 1470 O O . LEU A 1 223 ? 5.802 -13.722 -1.680 1.00 28.52 223 LEU A O 1
ATOM 1475 N N . PHE A 1 224 ? 5.630 -14.860 0.244 1.00 30.21 224 PHE A N 1
ATOM 1476 C CA . PHE A 1 224 ? 5.781 -13.672 1.073 1.00 31.39 224 PHE A CA 1
ATOM 1477 C C . PHE A 1 224 ? 7.172 -13.026 1.147 1.00 31.08 224 PHE A C 1
ATOM 1478 O O . PHE A 1 224 ? 8.189 -13.699 1.266 1.00 28.66 224 PHE A O 1
ATOM 1486 N N . GLY A 1 225 ? 7.182 -11.697 1.065 1.00 31.79 225 GLY A N 1
ATOM 1487 C CA . GLY A 1 225 ? 8.417 -10.935 1.112 1.00 31.16 225 GLY A CA 1
ATOM 1488 C C . GLY A 1 225 ? 8.333 -9.768 2.083 1.00 30.55 225 GLY A C 1
ATOM 1489 O O . GLY A 1 225 ? 7.326 -9.599 2.772 1.00 30.52 225 GLY A O 1
ATOM 1490 N N . ASP A 1 226 ? 9.387 -8.955 2.126 1.00 29.38 226 ASP A N 1
ATOM 1491 C CA . ASP A 1 226 ? 9.466 -7.810 3.039 1.00 28.73 226 ASP A CA 1
ATOM 1492 C C . ASP A 1 226 ? 9.400 -6.461 2.322 1.00 26.38 226 ASP A C 1
ATOM 1493 O O . ASP A 1 226 ? 9.952 -6.295 1.237 1.00 26.14 226 ASP A O 1
ATOM 1498 N N . GLY A 1 227 ? 8.745 -5.485 2.936 1.00 25.71 227 GLY A N 1
ATOM 1499 C CA . GLY A 1 227 ? 8.658 -4.190 2.287 1.00 25.89 227 GLY A CA 1
ATOM 1500 C C . GLY A 1 227 ? 8.048 -3.106 3.141 1.00 26.59 227 GLY A C 1
ATOM 1501 O O . GLY A 1 227 ? 7.482 -3.374 4.198 1.00 27.86 227 GLY A O 1
ATOM 1502 N N . CYS A 1 228 ? 8.171 -1.869 2.682 1.00 26.88 228 CYS A N 1
ATOM 1503 C CA . CYS A 1 228 ? 7.616 -0.738 3.404 1.00 25.79 228 CYS A CA 1
ATOM 1504 C C . CYS A 1 228 ? 7.148 0.323 2.420 1.00 24.97 228 CYS A C 1
ATOM 1505 O O . CYS A 1 228 ? 7.709 0.472 1.335 1.00 23.19 228 CYS A O 1
ATOM 1508 N N . ALA A 1 229 ? 6.107 1.048 2.799 1.00 22.99 229 ALA A N 1
ATOM 1509 C CA . ALA A 1 229 ? 5.580 2.102 1.954 1.00 24.94 229 ALA A CA 1
ATOM 1510 C C . ALA A 1 229 ? 4.890 3.131 2.832 1.00 25.22 229 ALA A C 1
ATOM 1511 O O . ALA A 1 229 ? 4.352 2.802 3.889 1.00 25.96 229 ALA A O 1
ATOM 1513 N N . ALA A 1 230 ? 4.908 4.378 2.383 1.00 23.65 230 ALA A N 1
ATOM 1514 C CA . ALA A 1 230 ? 4.299 5.452 3.140 1.00 25.22 230 ALA A CA 1
ATOM 1515 C C . ALA A 1 230 ? 3.579 6.418 2.210 1.00 24.93 230 ALA A C 1
ATOM 1516 O O . ALA A 1 230 ? 3.962 6.583 1.055 1.00 24.87 230 ALA A O 1
ATOM 1518 N N . LEU A 1 231 ? 2.525 7.043 2.724 1.00 25.38 231 LEU A N 1
ATOM 1519 C CA . LEU A 1 231 ? 1.754 8.014 1.954 1.00 26.71 231 LEU A CA 1
ATOM 1520 C C . LEU A 1 231 ? 1.585 9.261 2.812 1.00 26.09 231 LEU A C 1
ATOM 1521 O O . LEU A 1 231 ? 1.482 9.165 4.031 1.00 27.56 231 LEU A O 1
ATOM 1526 N N . VAL A 1 232 ? 1.577 10.424 2.178 1.00 25.05 232 VAL A N 1
ATOM 1527 C CA . VAL A 1 232 ? 1.353 11.668 2.896 1.00 26.35 232 VAL A CA 1
ATOM 1528 C C . VAL A 1 232 ? 0.056 12.199 2.301 1.00 25.11 232 VAL A C 1
ATOM 1529 O O . VAL A 1 232 ? -0.012 12.494 1.114 1.00 24.29 232 VAL A O 1
ATOM 1533 N N . ILE A 1 233 ? -0.969 12.298 3.139 1.00 26.56 233 ILE A N 1
ATOM 1534 C CA . ILE A 1 233 ? -2.293 12.742 2.717 1.00 24.94 233 ILE A CA 1
ATOM 1535 C C . ILE A 1 233 ? -2.624 14.168 3.153 1.00 26.84 233 ILE A C 1
ATOM 1536 O O . ILE A 1 233 ? -2.209 14.624 4.221 1.00 26.49 233 ILE A O 1
ATOM 1541 N N . GLY A 1 234 ? -3.385 14.859 2.312 1.00 27.61 234 GLY A N 1
ATOM 1542 C CA . GLY A 1 234 ? -3.802 16.212 2.613 1.00 28.87 234 GLY A CA 1
ATOM 1543 C C . GLY A 1 234 ? -5.143 16.475 1.956 1.00 30.81 234 GLY A C 1
ATOM 1544 O O . GLY A 1 234 ? -5.527 15.774 1.021 1.00 31.56 234 GLY A O 1
ATOM 1545 N N . ALA A 1 235 ? -5.866 17.472 2.453 1.00 31.70 235 ALA A N 1
ATOM 1546 C CA . ALA A 1 235 ? -7.164 17.831 1.899 1.00 33.90 235 ALA A CA 1
ATOM 1547 C C . ALA A 1 235 ? -6.917 18.862 0.812 1.00 34.84 235 ALA A C 1
ATOM 1548 O O . ALA A 1 235 ? -5.983 19.656 0.907 1.00 35.98 235 ALA A O 1
ATOM 1550 N N . SER A 1 236 ? -7.746 18.848 -0.221 1.00 35.90 236 SER A N 1
ATOM 1551 C CA . SER A 1 236 ? -7.583 19.783 -1.327 1.00 37.62 236 SER A CA 1
ATOM 1552 C C . SER A 1 236 ? -8.937 20.243 -1.854 1.00 36.99 236 SER A C 1
ATOM 1553 O O . SER A 1 236 ? -9.886 19.454 -1.915 1.00 35.62 236 SER A O 1
ATOM 1556 N N . GLN A 1 237 ? -9.015 21.519 -2.226 1.00 37.30 237 GLN A N 1
ATOM 1557 C CA . GLN A 1 237 ? -10.242 22.124 -2.752 1.00 38.00 237 GLN A CA 1
ATOM 1558 C C . GLN A 1 237 ? -10.400 21.758 -4.237 1.00 38.01 237 GLN A C 1
ATOM 1559 O O . GLN A 1 237 ? -9.510 22.004 -5.046 1.00 37.18 237 GLN A O 1
ATOM 1565 N N . VAL A 1 238 ? -11.548 21.183 -4.584 1.00 38.90 238 VAL A N 1
ATOM 1566 C CA . VAL A 1 238 ? -11.829 20.724 -5.945 1.00 38.79 238 VAL A CA 1
ATOM 1567 C C . VAL A 1 238 ? -11.469 21.602 -7.144 1.00 41.05 238 VAL A C 1
ATOM 1568 O O . VAL A 1 238 ? -11.323 21.085 -8.258 1.00 41.60 238 VAL A O 1
ATOM 1572 N N . GLN A 1 239 ? -11.326 22.911 -6.950 1.00 41.84 239 GLN A N 1
ATOM 1573 C CA . GLN A 1 239 ? -10.966 23.784 -8.072 1.00 42.99 239 GLN A CA 1
ATOM 1574 C C . GLN A 1 239 ? -9.447 23.975 -8.198 1.00 43.79 239 GLN A C 1
ATOM 1575 O O . GLN A 1 239 ? -8.962 24.586 -9.155 1.00 42.16 239 GLN A O 1
ATOM 1581 N N . GLU A 1 240 ? -8.705 23.447 -7.231 1.00 45.00 240 GLU A N 1
ATOM 1582 C CA . GLU A 1 240 ? -7.256 23.570 -7.223 1.00 48.52 240 GLU A CA 1
ATOM 1583 C C . GLU A 1 240 ? -6.638 22.781 -8.368 1.00 48.55 240 GLU A C 1
ATOM 1584 O O . GLU A 1 240 ? -6.887 21.583 -8.506 1.00 50.66 240 GLU A O 1
ATOM 1590 N N . LYS A 1 241 ? -5.838 23.444 -9.195 1.00 47.96 241 LYS A N 1
ATOM 1591 C CA . LYS A 1 241 ? -5.178 22.748 -10.295 1.00 47.62 241 LYS A CA 1
ATOM 1592 C C . LYS A 1 241 ? -3.970 22.033 -9.704 1.00 46.89 241 LYS A C 1
ATOM 1593 O O . LYS A 1 241 ? -2.931 22.648 -9.448 1.00 48.03 241 LYS A O 1
ATOM 1599 N N . LEU A 1 242 ? -4.125 20.732 -9.470 1.00 43.97 242 LEU A N 1
ATOM 1600 C CA . LEU A 1 242 ? -3.067 19.927 -8.877 1.00 43.22 242 LEU A CA 1
ATOM 1601 C C . LEU A 1 242 ? -1.933 19.677 -9.865 1.00 43.59 242 LEU A C 1
ATOM 1602 O O . LEU A 1 242 ? -2.146 19.653 -11.082 1.00 42.23 242 LEU A O 1
ATOM 1607 N N . GLU A 1 243 ? -0.724 19.487 -9.341 1.00 43.42 243 GLU A N 1
ATOM 1608 C CA . GLU A 1 243 ? 0.423 19.241 -10.200 1.00 42.88 243 GLU A CA 1
ATOM 1609 C C . GLU A 1 243 ? 0.537 17.769 -10.582 1.00 41.49 243 GLU A C 1
ATOM 1610 O O . GLU A 1 243 ? -0.008 16.891 -9.902 1.00 40.40 243 GLU A O 1
ATOM 1616 N N . PRO A 1 244 ? 1.233 17.483 -11.698 1.00 39.61 244 PRO A N 1
ATOM 1617 C CA . PRO A 1 244 ? 1.434 16.117 -12.193 1.00 38.65 244 PRO A CA 1
ATOM 1618 C C . PRO A 1 244 ? 2.005 15.187 -11.122 1.00 37.56 244 PRO A C 1
ATOM 1619 O O . PRO A 1 244 ? 2.875 15.580 -10.340 1.00 39.12 244 PRO A O 1
ATOM 1623 N N . GLY A 1 245 ? 1.500 13.959 -11.085 1.00 34.89 245 GLY A N 1
ATOM 1624 C CA . GLY A 1 245 ? 1.966 13.006 -10.098 1.00 32.99 245 GLY A CA 1
ATOM 1625 C C . GLY A 1 245 ? 1.038 12.886 -8.902 1.00 32.03 245 GLY A C 1
ATOM 1626 O O . GLY A 1 245 ? 1.040 11.861 -8.228 1.00 32.24 245 GLY A O 1
ATOM 1627 N N . LYS A 1 246 ? 0.250 13.924 -8.631 1.00 32.05 246 LYS A N 1
ATOM 1628 C CA . LYS A 1 246 ? -0.675 13.890 -7.502 1.00 34.01 246 LYS A CA 1
ATOM 1629 C C . LYS A 1 246 ? -1.769 12.853 -7.754 1.00 34.95 246 LYS A C 1
ATOM 1630 O O . LYS A 1 246 ? -2.209 12.652 -8.892 1.00 33.59 246 LYS A O 1
ATOM 1636 N N . VAL A 1 247 ? -2.201 12.188 -6.687 1.00 33.82 247 VAL A N 1
ATOM 1637 C CA . VAL A 1 247 ? -3.220 11.151 -6.803 1.00 31.58 247 VAL A CA 1
ATOM 1638 C C . VAL A 1 247 ? -4.449 11.508 -5.986 1.00 31.16 247 VAL A C 1
ATOM 1639 O O . VAL A 1 247 ? -4.369 11.619 -4.764 1.00 31.92 247 VAL A O 1
ATOM 1643 N N . VAL A 1 248 ? -5.585 11.681 -6.656 1.00 30.53 248 VAL A N 1
ATOM 1644 C CA . VAL A 1 248 ? -6.832 12.015 -5.970 1.00 29.92 248 VAL A CA 1
ATOM 1645 C C . VAL A 1 248 ? -7.580 10.750 -5.519 1.00 30.36 248 VAL A C 1
ATOM 1646 O O . VAL A 1 248 ? -7.834 9.846 -6.324 1.00 28.84 248 VAL A O 1
ATOM 1650 N N . VAL A 1 249 ? -7.914 10.677 -4.234 1.00 29.36 249 VAL A N 1
ATOM 1651 C CA . VAL A 1 249 ? -8.661 9.533 -3.721 1.00 30.30 249 VAL A CA 1
ATOM 1652 C C . VAL A 1 249 ? -10.136 9.917 -3.837 1.00 31.47 249 VAL A C 1
ATOM 1653 O O . VAL A 1 249 ? -10.716 10.545 -2.950 1.00 32.06 249 VAL A O 1
ATOM 1657 N N . ARG A 1 250 ? -10.724 9.532 -4.962 1.00 31.98 250 ARG A N 1
ATOM 1658 C CA . ARG A 1 250 ? -12.107 9.838 -5.283 1.00 32.64 250 ARG A CA 1
ATOM 1659 C C . ARG A 1 250 ? -13.171 9.106 -4.476 1.00 32.99 250 ARG A C 1
ATOM 1660 O O . ARG A 1 250 ? -14.158 9.718 -4.058 1.00 33.18 250 ARG A O 1
ATOM 1668 N N . SER A 1 251 ? -12.982 7.807 -4.258 1.00 33.30 251 SER A N 1
ATOM 1669 C CA . SER A 1 251 ? -13.969 7.028 -3.519 1.00 33.33 251 SER A CA 1
ATOM 1670 C C . SER A 1 251 ? -13.381 5.720 -3.001 1.00 34.19 251 SER A C 1
ATOM 1671 O O . SER A 1 251 ? -12.573 5.088 -3.679 1.00 35.13 251 SER A O 1
ATOM 1674 N N . SER A 1 252 ? -13.773 5.315 -1.796 1.00 34.28 252 SER A N 1
ATOM 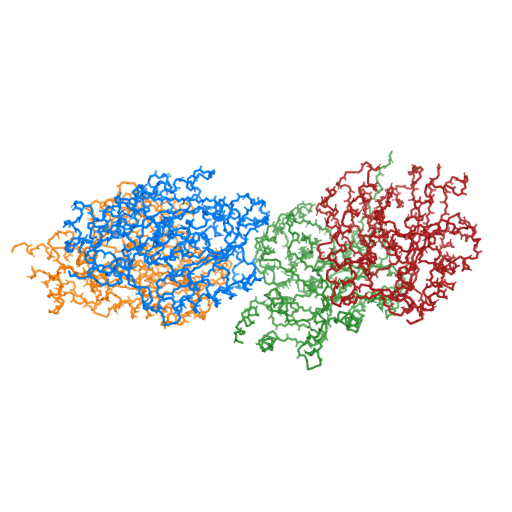1675 C CA . SER A 1 252 ? -13.268 4.066 -1.233 1.00 34.84 252 SER A CA 1
ATOM 1676 C C . SER A 1 252 ? -14.435 3.113 -0.971 1.00 33.53 252 SER A C 1
ATOM 1677 O O . SER A 1 252 ? -15.581 3.543 -0.869 1.00 36.14 252 SER A O 1
ATOM 1680 N N . PHE A 1 253 ? -14.150 1.820 -0.873 1.00 32.91 253 PHE A N 1
ATOM 1681 C CA . PHE A 1 253 ? -15.206 0.826 -0.665 1.00 32.01 253 PHE A CA 1
ATOM 1682 C C . PHE A 1 253 ? -14.709 -0.420 0.063 1.00 30.07 253 PHE A C 1
ATOM 1683 O O . PHE A 1 253 ? -13.531 -0.763 0.000 1.00 28.90 253 PHE A O 1
ATOM 1691 N N . SER A 1 254 ? -15.626 -1.082 0.753 1.00 30.19 254 SER A N 1
ATOM 1692 C CA . SER A 1 254 ? -15.329 -2.297 1.497 1.00 32.49 254 SER A CA 1
ATOM 1693 C C . SER A 1 254 ? -16.488 -3.254 1.247 1.00 33.87 254 SER A C 1
ATOM 1694 O O . SER A 1 254 ? -17.629 -2.827 1.094 1.00 35.24 254 SER A O 1
ATOM 1697 N N . GLN A 1 255 ? -16.195 -4.545 1.199 1.00 34.03 255 GLN A N 1
ATOM 1698 C CA . GLN A 1 255 ? -17.234 -5.539 0.995 1.00 33.98 255 GLN A CA 1
ATOM 1699 C C . GLN A 1 255 ? -16.867 -6.861 1.636 1.00 32.49 255 GLN A C 1
ATOM 1700 O O . GLN A 1 255 ? -15.919 -7.524 1.212 1.00 30.94 255 GLN A O 1
ATOM 1706 N N . LEU A 1 256 ? -17.610 -7.231 2.670 1.00 30.43 256 LEU A N 1
ATOM 1707 C CA . LEU A 1 256 ? -17.387 -8.501 3.337 1.00 29.74 256 LEU A CA 1
ATOM 1708 C C . LEU A 1 256 ? -18.089 -9.465 2.388 1.00 29.27 256 LEU A C 1
ATOM 1709 O O . LEU A 1 256 ? -19.239 -9.220 2.010 1.00 29.75 256 LEU A O 1
ATOM 1714 N N . LEU A 1 257 ? -17.412 -10.534 1.981 1.00 29.73 257 LEU A N 1
ATOM 1715 C CA . LEU A 1 257 ? -18.027 -11.509 1.072 1.00 30.27 257 LEU A CA 1
ATOM 1716 C C . LEU A 1 257 ? -18.668 -12.649 1.845 1.00 31.11 257 LEU A C 1
ATOM 1717 O O . LEU A 1 257 ? -18.007 -13.312 2.643 1.00 32.95 257 LEU A O 1
ATOM 1722 N N . ASP A 1 258 ? -19.953 -12.874 1.592 1.00 33.14 258 ASP A N 1
ATOM 1723 C CA . ASP A 1 258 ? -20.721 -13.926 2.253 1.00 36.15 258 ASP A CA 1
ATOM 1724 C C . ASP A 1 258 ? -20.085 -15.305 2.255 1.00 35.12 258 ASP A C 1
ATOM 1725 O O . ASP A 1 258 ? -19.653 -15.802 1.218 1.00 37.06 258 ASP A O 1
ATOM 1730 N N . ASN A 1 259 ? -20.050 -15.922 3.429 1.00 35.65 259 ASN A N 1
ATOM 1731 C CA . ASN A 1 259 ? -19.496 -17.260 3.599 1.00 37.21 259 ASN A CA 1
ATOM 1732 C C . ASN A 1 259 ? -18.094 -17.425 3.037 1.00 35.62 259 ASN A C 1
ATOM 1733 O O . ASN A 1 259 ? -17.852 -18.298 2.211 1.00 35.12 259 ASN A O 1
ATOM 1738 N N . THR A 1 260 ? -17.166 -16.590 3.487 1.00 35.95 260 THR A N 1
ATOM 1739 C CA . THR A 1 260 ? -15.786 -16.688 3.019 1.00 34.94 260 THR A CA 1
ATOM 1740 C C . THR A 1 260 ? -14.805 -16.531 4.176 1.00 34.39 260 THR A C 1
ATOM 1741 O O . THR A 1 260 ? -13.612 -16.314 3.964 1.00 34.57 260 THR A O 1
ATOM 1745 N N . GLU A 1 261 ? -15.308 -16.657 5.401 1.00 33.81 261 GLU A N 1
ATOM 1746 C CA . GLU A 1 261 ? -14.469 -16.507 6.587 1.00 34.69 261 GLU A CA 1
ATOM 1747 C C . GLU A 1 261 ? -13.186 -17.321 6.560 1.00 33.03 261 GLU A C 1
ATOM 1748 O O . GLU A 1 261 ? -12.154 -16.878 7.060 1.00 34.00 261 GLU A O 1
ATOM 1754 N N . ASP A 1 262 ? -13.245 -18.505 5.966 1.00 30.59 262 ASP A N 1
ATOM 1755 C CA . ASP A 1 262 ? -12.084 -19.383 5.913 1.00 28.12 262 ASP A CA 1
ATOM 1756 C C . ASP A 1 262 ? -11.110 -19.008 4.817 1.00 26.26 262 ASP A C 1
ATOM 1757 O O . ASP A 1 262 ? -10.109 -19.696 4.618 1.00 26.24 262 ASP A O 1
ATOM 1762 N N . GLY A 1 263 ? -11.398 -17.922 4.110 1.00 25.25 263 GLY A N 1
ATOM 1763 C CA . GLY A 1 263 ? -10.536 -17.504 3.014 1.00 25.40 263 GLY A CA 1
ATOM 1764 C C . GLY A 1 263 ? -9.127 -17.077 3.390 1.00 25.97 263 GLY A C 1
ATOM 1765 O O . GLY A 1 263 ? -8.151 -17.635 2.880 1.00 24.93 263 GLY A O 1
ATOM 1766 N N . ILE A 1 264 ? -9.019 -16.073 4.260 1.00 25.16 264 ILE A N 1
ATOM 1767 C CA . ILE A 1 264 ? -7.723 -15.564 4.709 1.00 24.80 264 ILE A CA 1
ATOM 1768 C C . ILE A 1 264 ? -7.698 -15.593 6.231 1.00 24.43 264 ILE A C 1
ATOM 1769 O O . ILE A 1 264 ? -8.384 -14.807 6.887 1.00 25.50 264 ILE A O 1
ATOM 1774 N N . VAL A 1 265 ? -6.915 -16.506 6.790 0.50 22.93 265 VAL A N 1
ATOM 1775 C CA . VAL A 1 265 ? -6.831 -16.636 8.230 0.50 22.59 265 VAL A CA 1
ATOM 1776 C C . VAL A 1 265 ? -5.463 -16.249 8.763 0.50 23.42 265 VAL A C 1
ATOM 1777 O O . VAL A 1 265 ? -4.438 -16.773 8.329 0.50 20.97 265 VAL A O 1
ATOM 1781 N N . LEU A 1 266 ? -5.457 -15.318 9.711 1.00 25.06 266 LEU A N 1
ATOM 1782 C CA . LEU A 1 266 ? -4.216 -14.861 10.319 1.00 27.08 266 LEU A CA 1
ATOM 1783 C C . LEU A 1 266 ? -4.211 -15.284 11.778 1.00 26.44 266 LEU A C 1
ATOM 1784 O O . LEU A 1 266 ? -5.241 -15.252 12.445 1.00 28.02 266 LEU A O 1
ATOM 1789 N N . GLY A 1 267 ? -3.050 -15.689 12.270 1.00 25.88 267 GLY A N 1
ATOM 1790 C CA . GLY A 1 267 ? -2.969 -16.123 13.649 1.00 28.09 267 GLY A CA 1
ATOM 1791 C C . GLY A 1 267 ? -1.575 -15.974 14.208 1.00 29.10 267 GLY A C 1
ATOM 1792 O O . GLY A 1 267 ? -0.627 -15.713 13.469 1.00 31.33 267 GLY A O 1
ATOM 1793 N N . VAL A 1 268 ? -1.445 -16.144 15.516 1.00 27.82 268 VAL A N 1
ATOM 1794 C CA . VAL A 1 268 ? -0.152 -16.028 16.160 1.00 27.25 268 VAL A CA 1
ATOM 1795 C C . VAL A 1 268 ? 0.270 -17.383 16.724 1.00 29.08 268 VAL A C 1
ATOM 1796 O O . VAL A 1 268 ? -0.399 -17.920 17.604 1.00 30.43 268 VAL A O 1
ATOM 1800 N N . ASN A 1 269 ? 1.360 -17.948 16.210 1.00 29.54 269 ASN A N 1
ATOM 1801 C CA . ASN A 1 269 ? 1.854 -19.219 16.727 1.00 29.56 269 ASN A CA 1
ATOM 1802 C C . ASN A 1 269 ? 3.064 -18.971 17.621 1.00 30.58 269 ASN A C 1
ATOM 1803 O O . ASN A 1 269 ? 3.711 -17.922 17.542 1.00 29.58 269 ASN A O 1
ATOM 1808 N N . HIS A 1 270 ? 3.368 -19.960 18.457 1.00 31.91 270 HIS A N 1
ATOM 1809 C CA . HIS A 1 270 ? 4.486 -19.883 19.393 1.00 30.90 270 HIS A CA 1
ATOM 1810 C C . HIS A 1 270 ? 5.806 -19.583 18.705 1.00 30.71 270 HIS A C 1
ATOM 1811 O O . HIS A 1 270 ? 6.721 -19.046 19.326 1.00 31.43 270 HIS A O 1
ATOM 1818 N N . ASN A 1 271 ? 5.904 -19.941 17.429 1.00 28.92 271 ASN A N 1
ATOM 1819 C CA . ASN A 1 271 ? 7.122 -19.704 16.671 1.00 29.89 271 ASN A CA 1
ATOM 1820 C C . ASN A 1 271 ? 6.966 -18.653 15.583 1.00 29.52 271 ASN A C 1
ATOM 1821 O O . ASN A 1 271 ? 7.789 -18.559 14.677 1.00 31.47 271 ASN A O 1
ATOM 1826 N N . GLY A 1 272 ? 5.912 -17.855 15.675 1.00 29.23 272 GLY A N 1
ATOM 1827 C CA . GLY A 1 272 ? 5.710 -16.816 14.689 1.00 28.66 272 GLY A CA 1
ATOM 1828 C C . GLY A 1 272 ? 4.287 -16.626 14.201 1.00 29.71 272 GLY A C 1
ATOM 1829 O O . GLY A 1 272 ? 3.405 -17.461 14.423 1.00 28.97 272 GLY A O 1
ATOM 1830 N N . ILE A 1 273 ? 4.070 -15.495 13.540 1.00 27.87 273 ILE A N 1
ATOM 1831 C CA . ILE A 1 273 ? 2.773 -15.180 12.982 1.00 28.15 273 ILE A CA 1
ATOM 1832 C C . ILE A 1 273 ? 2.657 -15.979 11.691 1.00 29.72 273 ILE A C 1
ATOM 1833 O O . ILE A 1 273 ? 3.659 -16.250 11.029 1.00 31.12 273 ILE A O 1
ATOM 1838 N N . THR A 1 274 ? 1.437 -16.366 11.344 1.00 29.56 274 THR A N 1
ATOM 1839 C CA . THR A 1 274 ? 1.214 -17.144 10.148 1.00 30.55 274 THR A CA 1
ATOM 1840 C C . THR A 1 274 ? -0.066 -16.713 9.441 1.00 30.87 274 THR A C 1
ATOM 1841 O O . THR A 1 274 ? -0.898 -16.009 10.012 1.00 29.45 274 THR A O 1
ATOM 1845 N N . CYS A 1 275 ? -0.205 -17.136 8.189 1.00 30.41 275 CYS A N 1
ATOM 1846 C CA . CYS A 1 275 ? -1.382 -16.839 7.384 1.00 30.42 275 CYS A CA 1
ATOM 1847 C C . CYS A 1 275 ? -1.824 -18.142 6.723 1.00 32.12 275 CYS A C 1
ATOM 1848 O O . CYS A 1 275 ? -1.033 -18.800 6.049 1.00 34.09 275 CYS A O 1
ATOM 1851 N N . GLU A 1 276 ? -3.077 -18.525 6.933 1.00 32.58 276 GLU A N 1
ATOM 1852 C CA . GLU A 1 276 ? -3.605 -19.751 6.338 1.00 33.99 276 GLU A CA 1
ATOM 1853 C C . GLU A 1 276 ? -4.616 -19.380 5.255 1.00 32.96 276 GLU A C 1
ATOM 1854 O O . GLU A 1 276 ? -5.644 -18.757 5.539 1.00 30.24 276 GLU A O 1
ATOM 1860 N N . LEU A 1 277 ? -4.297 -19.759 4.016 1.00 31.79 277 LEU A N 1
ATOM 1861 C CA . LEU A 1 277 ? -5.138 -19.481 2.855 1.00 31.13 277 LEU A CA 1
ATOM 1862 C C . LEU A 1 277 ? -5.930 -20.713 2.425 1.00 33.18 277 LEU A C 1
ATOM 1863 O O . LEU A 1 277 ? -5.417 -21.837 2.435 1.00 34.16 277 LEU A O 1
ATOM 1868 N N . SER A 1 278 ? -7.183 -20.491 2.050 1.00 33.64 278 SER A N 1
ATOM 1869 C CA . SER A 1 278 ? -8.066 -21.563 1.619 1.00 36.02 278 SER A CA 1
ATOM 1870 C C . SER A 1 278 ? -7.906 -21.886 0.132 1.00 37.51 278 SER A C 1
ATOM 1871 O O . SER A 1 278 ? -7.542 -21.019 -0.671 1.00 35.89 278 SER A O 1
ATOM 1874 N N . GLU A 1 279 ? -8.176 -23.139 -0.229 1.00 37.36 279 GLU A N 1
ATOM 1875 C CA . GLU A 1 279 ? -8.085 -23.561 -1.622 1.00 38.49 279 GLU A CA 1
ATOM 1876 C C . GLU A 1 279 ? -9.160 -22.792 -2.396 1.00 36.79 279 GLU A C 1
ATOM 1877 O O . GLU A 1 279 ? -9.013 -22.521 -3.586 1.00 36.96 279 GLU A O 1
ATOM 1883 N N . ASN A 1 280 ? -10.230 -22.431 -1.692 1.00 34.36 280 ASN A N 1
ATOM 1884 C CA . ASN A 1 280 ? -11.355 -21.687 -2.259 1.00 33.56 280 ASN A CA 1
ATOM 1885 C C . ASN A 1 280 ? -11.125 -20.174 -2.428 1.00 32.41 280 ASN A C 1
ATOM 1886 O O . ASN A 1 280 ? -11.986 -19.493 -2.991 1.00 31.98 280 ASN A O 1
ATOM 1891 N N . LEU A 1 281 ? -9.996 -19.645 -1.949 1.00 29.77 281 LEU A N 1
ATOM 1892 C CA . LEU A 1 281 ? -9.735 -18.200 -2.049 1.00 29.58 281 LEU A CA 1
ATOM 1893 C C . LEU A 1 281 ? -9.885 -17.648 -3.458 1.00 28.06 281 LEU A C 1
ATOM 1894 O O . LEU A 1 281 ? -10.594 -16.667 -3.668 1.00 27.49 281 LEU A O 1
ATOM 1899 N N . PRO A 1 282 ? -9.200 -18.255 -4.444 1.00 28.29 282 PRO A N 1
ATOM 1900 C CA . PRO A 1 282 ? -9.334 -17.734 -5.810 1.00 28.87 282 PRO A CA 1
ATOM 1901 C C . PRO A 1 282 ? -10.781 -17.725 -6.312 1.00 27.33 282 PRO A C 1
ATOM 1902 O O . PRO A 1 282 ? -11.165 -16.868 -7.096 1.00 26.76 282 PRO A O 1
ATOM 1906 N N . GLY A 1 283 ? -11.580 -18.673 -5.844 1.00 26.55 283 GLY A N 1
ATOM 1907 C CA . GLY A 1 283 ? -12.975 -18.706 -6.235 1.00 27.06 283 GLY A CA 1
ATOM 1908 C C . GLY A 1 283 ? -13.739 -17.564 -5.566 1.00 27.82 283 GLY A C 1
ATOM 1909 O O . GLY A 1 283 ? -14.705 -17.052 -6.125 1.00 26.06 283 GLY A O 1
ATOM 1910 N N . TYR A 1 284 ? -13.316 -17.164 -4.367 1.00 27.09 284 TYR A N 1
ATOM 1911 C CA . TYR A 1 284 ? -13.984 -16.065 -3.660 1.00 28.55 284 TYR A CA 1
ATOM 1912 C C . TYR A 1 284 ? -13.641 -14.750 -4.350 1.00 26.52 284 TYR A C 1
ATOM 1913 O O . TYR A 1 284 ? -14.469 -13.845 -4.450 1.00 25.69 284 TYR A O 1
ATOM 1922 N N . ILE A 1 285 ? -12.400 -14.659 -4.812 1.00 25.71 285 ILE A N 1
ATOM 1923 C CA . ILE A 1 285 ? -11.922 -13.480 -5.504 1.00 25.45 285 ILE A CA 1
ATOM 1924 C C . ILE A 1 285 ? -12.662 -13.291 -6.821 1.00 24.25 285 ILE A C 1
ATOM 1925 O O . ILE A 1 285 ? -13.172 -12.212 -7.098 1.00 24.98 285 ILE A O 1
ATOM 1930 N N . PHE A 1 286 ? -12.718 -14.344 -7.629 0.50 23.09 286 PHE A N 1
ATOM 1931 C CA . PHE A 1 286 ? -13.386 -14.268 -8.919 0.50 22.80 286 PHE A CA 1
ATOM 1932 C C . PHE A 1 286 ? -14.835 -13.820 -8.855 0.50 23.18 286 PHE A C 1
ATOM 1933 O O . PHE A 1 286 ? -15.265 -12.966 -9.623 0.50 23.03 286 PHE A O 1
ATOM 1941 N N . SER A 1 287 ? -15.601 -14.407 -7.949 1.00 25.61 287 SER A N 1
ATOM 1942 C CA . SER A 1 287 ? -17.008 -14.064 -7.860 1.00 28.90 287 SER A CA 1
ATOM 1943 C C . SER A 1 287 ? -17.282 -12.860 -6.970 1.00 30.00 287 SER A C 1
ATOM 1944 O O . SER A 1 287 ? -18.406 -12.340 -6.942 1.00 30.54 287 SER A O 1
ATOM 1947 N N . GLY A 1 288 ? -16.253 -12.397 -6.267 1.00 30.23 288 GLY A N 1
ATOM 1948 C CA . GLY A 1 288 ? -16.433 -11.254 -5.395 1.00 29.16 288 GLY A CA 1
ATOM 1949 C C . GLY A 1 288 ? -16.017 -9.927 -5.999 1.00 29.60 288 GLY A C 1
ATOM 1950 O O . GLY A 1 288 ? -16.635 -8.901 -5.717 1.00 31.84 288 GLY A O 1
ATOM 1951 N N . VAL A 1 289 ? -14.985 -9.936 -6.837 1.00 27.65 289 VAL A N 1
ATOM 1952 C CA . VAL A 1 289 ? -14.487 -8.703 -7.434 1.00 28.01 289 VAL A CA 1
ATOM 1953 C C . VAL A 1 289 ? -15.478 -7.972 -8.345 1.00 29.33 289 VAL A C 1
ATOM 1954 O O . VAL A 1 289 ? -15.932 -6.879 -8.013 1.00 31.31 289 VAL A O 1
ATOM 1958 N N . ALA A 1 290 ? -15.825 -8.565 -9.478 1.00 30.30 290 ALA A N 1
ATOM 1959 C CA . ALA A 1 290 ? -16.753 -7.928 -10.414 1.00 31.35 290 ALA A CA 1
ATOM 1960 C C . ALA A 1 290 ? -17.968 -7.204 -9.806 1.00 31.34 290 ALA A C 1
ATOM 1961 O O . ALA A 1 290 ? -18.182 -6.030 -10.068 1.00 31.89 290 ALA A O 1
ATOM 1963 N N . PRO A 1 291 ? -18.781 -7.893 -8.991 1.00 32.66 291 PRO A N 1
ATOM 1964 C CA . PRO A 1 291 ? -19.941 -7.199 -8.421 1.00 32.48 291 PRO A CA 1
ATOM 1965 C C . PRO A 1 291 ? -19.639 -5.954 -7.575 1.00 33.12 291 PRO A C 1
ATOM 1966 O O . PRO A 1 291 ? -20.323 -4.936 -7.704 1.00 31.23 291 PRO A O 1
ATOM 1970 N N . VAL A 1 292 ? -18.612 -6.018 -6.730 1.00 32.96 292 VAL A N 1
ATOM 1971 C CA . VAL A 1 292 ? -18.259 -4.864 -5.906 1.00 33.33 292 VAL A CA 1
ATOM 1972 C C . VAL A 1 292 ? -17.689 -3.720 -6.757 1.00 33.17 292 VAL A C 1
ATOM 1973 O O . VAL A 1 292 ? -18.101 -2.564 -6.618 1.00 31.49 292 VAL A O 1
ATOM 1977 N N . VAL A 1 293 ? -16.741 -4.044 -7.636 1.00 31.16 293 VAL A N 1
ATOM 1978 C CA . VAL A 1 293 ? -16.134 -3.030 -8.490 1.00 30.79 293 VAL A CA 1
ATOM 1979 C C . VAL A 1 293 ? -17.164 -2.378 -9.402 1.00 29.56 293 VAL A C 1
ATOM 1980 O O . VAL A 1 293 ? -17.128 -1.170 -9.629 1.00 30.09 293 VAL A O 1
ATOM 1984 N N . THR A 1 294 ? -18.086 -3.180 -9.919 1.00 29.15 294 THR A N 1
ATOM 1985 C CA . THR A 1 294 ? -19.126 -2.673 -10.806 1.00 29.42 294 THR A CA 1
ATOM 1986 C C . THR A 1 294 ? -20.105 -1.748 -10.082 1.00 28.83 294 THR A C 1
ATOM 1987 O O . THR A 1 294 ? -20.506 -0.709 -10.613 1.00 29.12 294 THR A O 1
ATOM 1991 N N . GLU A 1 295 ? -20.492 -2.130 -8.872 1.00 29.48 295 GLU A N 1
ATOM 1992 C CA . GLU A 1 295 ? -21.426 -1.320 -8.106 1.00 31.54 295 GLU A CA 1
ATOM 1993 C C . GLU A 1 295 ? -20.807 0.023 -7.725 1.00 31.25 295 GLU A C 1
ATOM 1994 O O . GLU A 1 295 ? -21.460 1.064 -7.845 1.00 30.71 295 GLU A O 1
ATOM 2000 N N . MET A 1 296 ? -19.548 -0.006 -7.281 1.00 30.01 296 MET A N 1
ATOM 2001 C CA . MET A 1 296 ? -18.819 1.201 -6.877 1.00 28.75 296 MET A CA 1
ATOM 2002 C C . MET A 1 296 ? -18.590 2.157 -8.044 1.00 27.87 296 MET A C 1
ATOM 2003 O O . MET A 1 296 ? -18.761 3.367 -7.905 1.00 30.23 296 MET A O 1
ATOM 2008 N N . LEU A 1 297 ? -18.186 1.623 -9.190 1.00 27.68 297 LEU A N 1
ATOM 2009 C CA . LEU A 1 297 ? -17.965 2.462 -10.359 1.00 27.97 297 LEU A CA 1
ATOM 2010 C C . LEU A 1 297 ? -19.285 3.108 -10.770 1.00 28.58 297 LEU A C 1
ATOM 2011 O O . LEU A 1 297 ? -19.313 4.283 -11.149 1.00 28.78 297 LEU A O 1
ATOM 2016 N N . TRP A 1 298 ? -20.380 2.348 -10.695 1.00 29.09 298 TRP A N 1
ATOM 2017 C CA . TRP A 1 298 ? -21.684 2.892 -11.058 1.00 29.95 298 TRP A CA 1
ATOM 2018 C C . TRP A 1 298 ? -21.999 4.101 -10.178 1.00 30.12 298 TRP A C 1
ATOM 2019 O O . TRP A 1 298 ? -22.541 5.091 -10.658 1.00 29.38 298 TRP A O 1
ATOM 2030 N N . ASP A 1 299 ? -21.662 4.021 -8.892 1.00 32.25 299 ASP A N 1
ATOM 2031 C CA . ASP A 1 299 ? -21.905 5.138 -7.984 1.00 32.73 299 ASP A CA 1
ATOM 2032 C C . ASP A 1 299 ? -21.155 6.367 -8.482 1.00 31.91 299 ASP A C 1
ATOM 2033 O O . ASP A 1 299 ? -21.528 7.493 -8.176 1.00 31.98 299 ASP A O 1
ATOM 2038 N N . ASN A 1 300 ? -20.086 6.149 -9.237 1.00 30.18 300 ASN A N 1
ATOM 2039 C CA . ASN A 1 300 ? -19.308 7.261 -9.757 1.00 29.72 300 ASN A CA 1
ATOM 2040 C C . ASN A 1 300 ? -19.473 7.444 -11.257 1.00 30.49 300 ASN A C 1
ATOM 2041 O O . ASN A 1 300 ? -18.592 7.991 -11.915 1.00 32.65 300 ASN A O 1
ATOM 2046 N N . GLY A 1 301 ? -20.602 6.977 -11.790 1.00 30.23 301 GLY A N 1
ATOM 2047 C CA . GLY A 1 301 ? -20.896 7.126 -13.207 1.00 28.57 301 GLY A CA 1
ATOM 2048 C C . GLY A 1 301 ? -19.928 6.460 -14.162 1.00 29.36 301 GLY A C 1
ATOM 2049 O O . GLY A 1 301 ? -19.695 6.959 -15.268 1.00 29.32 301 GLY A O 1
ATOM 2050 N N . LEU A 1 302 ? -19.392 5.315 -13.751 1.00 29.22 302 LEU A N 1
ATOM 2051 C CA . LEU A 1 302 ? -18.428 4.594 -14.564 1.00 28.81 302 LEU A CA 1
ATOM 2052 C C . LEU A 1 302 ? -18.721 3.103 -14.658 1.00 29.45 302 LEU A C 1
ATOM 2053 O O . LEU A 1 302 ? -19.494 2.550 -13.869 1.00 29.20 302 LEU A O 1
ATOM 2058 N N . GLN A 1 303 ? -18.089 2.471 -15.642 1.00 29.65 303 GLN A N 1
ATOM 2059 C CA . GLN A 1 303 ? -18.199 1.035 -15.889 1.00 32.06 303 GLN A CA 1
ATOM 2060 C C . GLN A 1 303 ? -16.755 0.566 -15.870 1.00 30.68 303 GLN A C 1
ATOM 2061 O O . GLN A 1 303 ? -15.842 1.385 -15.886 1.00 29.97 303 GLN A O 1
ATOM 2067 N N . ILE A 1 304 ? -16.557 -0.745 -15.888 1.00 31.25 304 ILE A N 1
ATOM 2068 C CA . ILE A 1 304 ? -15.218 -1.320 -15.880 1.00 31.84 304 ILE A CA 1
ATOM 2069 C C . ILE A 1 304 ? -14.376 -0.935 -17.109 1.00 33.27 304 ILE A C 1
ATOM 2070 O O . ILE A 1 304 ? -13.165 -0.747 -17.000 1.00 34.09 304 ILE A O 1
ATOM 2075 N N . SER A 1 305 ? -15.018 -0.794 -18.266 1.00 35.39 305 SER A N 1
ATOM 2076 C CA . SER A 1 305 ? -14.321 -0.438 -19.508 1.00 35.80 305 SER A CA 1
ATOM 2077 C C . SER A 1 305 ? -13.766 0.988 -19.555 1.00 35.54 305 SER A C 1
ATOM 2078 O O . SER A 1 305 ? -12.947 1.307 -20.415 1.00 36.24 305 SER A O 1
ATOM 2081 N N . ASP A 1 306 ? -14.216 1.849 -18.648 1.00 34.84 306 ASP A N 1
ATOM 2082 C CA . ASP A 1 306 ? -13.737 3.230 -18.604 1.00 33.02 306 ASP A CA 1
ATOM 2083 C C . ASP A 1 306 ? -12.380 3.365 -17.922 1.00 32.88 306 ASP A C 1
ATOM 2084 O O . ASP A 1 306 ? -11.663 4.339 -18.144 1.00 35.15 306 ASP A O 1
ATOM 2089 N N . ILE A 1 307 ? -12.031 2.388 -17.096 1.00 30.23 307 ILE A N 1
ATOM 2090 C CA . ILE A 1 307 ? -10.802 2.446 -16.312 1.00 30.50 307 ILE A CA 1
ATOM 2091 C C . ILE A 1 307 ? -9.422 2.263 -16.956 1.00 29.95 307 ILE A C 1
ATOM 2092 O O . ILE A 1 307 ? -9.183 1.302 -17.676 1.00 30.25 307 ILE A O 1
ATOM 2097 N N . ASP A 1 308 ? -8.521 3.208 -16.681 1.00 31.98 308 ASP A N 1
ATOM 2098 C CA . ASP A 1 308 ? -7.122 3.144 -17.137 1.00 32.90 308 ASP A CA 1
ATOM 2099 C C . ASP A 1 308 ? -6.427 2.745 -15.836 1.00 34.86 308 ASP A C 1
ATOM 2100 O O . ASP A 1 308 ? -6.600 3.425 -14.827 1.00 40.10 308 ASP A O 1
ATOM 2105 N N . LEU A 1 309 ? -5.650 1.678 -15.817 1.00 33.92 309 LEU A N 1
ATOM 2106 C CA . LEU A 1 309 ? -4.972 1.299 -14.569 1.00 32.05 309 LEU A CA 1
ATOM 2107 C C . LEU A 1 309 ? -5.812 0.491 -13.592 1.00 29.51 309 LEU A C 1
ATOM 2108 O O . LEU A 1 309 ? -6.842 0.941 -13.087 1.00 30.34 309 LEU A O 1
ATOM 2113 N N . TRP A 1 310 ? -5.341 -0.711 -13.323 1.00 28.43 310 TRP A N 1
ATOM 2114 C CA . TRP A 1 310 ? -5.977 -1.587 -12.376 1.00 26.32 310 TRP A CA 1
ATOM 2115 C C . TRP A 1 310 ? -4.879 -1.985 -11.404 1.00 26.01 310 TRP A C 1
ATOM 2116 O O . TRP A 1 310 ? -4.022 -2.809 -11.716 1.00 27.23 310 TRP A O 1
ATOM 2127 N N . ALA A 1 311 ? -4.886 -1.356 -10.236 1.00 27.10 311 ALA A N 1
ATOM 2128 C CA . ALA A 1 311 ? -3.899 -1.651 -9.201 1.00 27.77 311 ALA A CA 1
ATOM 2129 C C . ALA A 1 311 ? -4.430 -2.815 -8.374 1.00 27.77 311 ALA A C 1
ATOM 2130 O O . ALA A 1 311 ? -4.962 -2.640 -7.270 1.00 29.68 311 ALA A O 1
ATOM 2132 N N . ILE A 1 312 ? -4.294 -4.010 -8.935 1.00 27.96 312 ILE A N 1
ATOM 2133 C CA . ILE A 1 312 ? -4.751 -5.222 -8.284 1.00 27.10 312 ILE A CA 1
ATOM 2134 C C . ILE A 1 312 ? -3.690 -5.713 -7.317 1.00 28.53 312 ILE A C 1
ATOM 2135 O O . ILE A 1 312 ? -2.534 -5.881 -7.697 1.00 29.62 312 ILE A O 1
ATOM 2140 N N . HIS A 1 313 ? -4.075 -5.937 -6.065 1.00 28.58 313 HIS A N 1
ATOM 2141 C CA . HIS A 1 313 ? -3.116 -6.421 -5.090 1.00 28.20 313 HIS A CA 1
ATOM 2142 C C . HIS A 1 313 ? -2.378 -7.648 -5.621 1.00 29.13 313 HIS A C 1
ATOM 2143 O O . HIS A 1 313 ? -2.986 -8.691 -5.860 1.00 27.75 313 HIS A O 1
ATOM 2150 N N . PRO A 1 314 ? -1.051 -7.537 -5.798 1.00 30.29 314 PRO A N 1
ATOM 2151 C CA . PRO A 1 314 ? -0.250 -8.659 -6.303 1.00 29.47 314 PRO A CA 1
ATOM 2152 C C . PRO A 1 314 ? 0.102 -9.670 -5.219 1.00 29.34 314 PRO A C 1
ATOM 2153 O O . PRO A 1 314 ? 1.265 -9.859 -4.888 1.00 31.40 314 PRO A O 1
ATOM 2157 N N . GLY A 1 315 ? -0.917 -10.334 -4.683 1.00 29.20 315 GLY A N 1
ATOM 2158 C CA . GLY A 1 315 ? -0.703 -11.306 -3.629 1.00 27.61 315 GLY A CA 1
ATOM 2159 C C . GLY A 1 315 ? -0.165 -12.630 -4.119 1.00 29.17 315 GLY A C 1
ATOM 2160 O O . GLY A 1 315 ? 0.325 -13.435 -3.328 1.00 29.97 315 GLY A O 1
ATOM 2161 N N . GLY A 1 316 ? -0.243 -12.859 -5.423 1.00 28.52 316 GLY A N 1
ATOM 2162 C CA . GLY A 1 316 ? 0.242 -14.108 -5.983 1.00 26.57 316 GLY A CA 1
ATOM 2163 C C . GLY A 1 316 ? -0.418 -14.383 -7.319 1.00 26.44 316 GLY A C 1
ATOM 2164 O O . GLY A 1 316 ? -1.486 -13.842 -7.610 1.00 25.83 316 GLY A O 1
ATOM 2165 N N . PRO A 1 317 ? 0.183 -15.230 -8.159 1.00 26.99 317 PRO A N 1
ATOM 2166 C CA . PRO A 1 317 ? -0.429 -15.512 -9.462 1.00 27.43 317 PRO A CA 1
ATOM 2167 C C . PRO A 1 317 ? -1.941 -15.775 -9.459 1.00 26.54 317 PRO A C 1
ATOM 2168 O O . PRO A 1 317 ? -2.663 -15.181 -10.251 1.00 26.46 317 PRO A O 1
ATOM 2172 N N . LYS A 1 318 ? -2.424 -16.642 -8.572 1.00 28.25 318 LYS A N 1
ATOM 2173 C CA . LYS A 1 318 ? -3.859 -16.947 -8.520 1.00 29.84 318 LYS A CA 1
ATOM 2174 C C . LYS A 1 318 ? -4.756 -15.767 -8.150 1.00 29.74 318 LYS A C 1
ATOM 2175 O O . LYS A 1 318 ? -5.908 -15.703 -8.579 1.00 30.92 318 LYS A O 1
ATOM 2181 N N . ILE A 1 319 ? -4.237 -14.840 -7.350 1.00 29.53 319 ILE A N 1
ATOM 2182 C CA . ILE A 1 319 ? -5.007 -13.671 -6.926 1.00 27.83 319 ILE A CA 1
ATOM 2183 C C . ILE A 1 319 ? -5.164 -12.655 -8.053 1.00 25.94 319 ILE A C 1
ATOM 2184 O O . ILE A 1 319 ? -6.250 -12.120 -8.270 1.00 24.71 319 ILE A O 1
ATOM 2189 N N . ILE A 1 320 ? -4.073 -12.392 -8.769 1.00 25.08 320 ILE A N 1
ATOM 2190 C CA . ILE A 1 320 ? -4.100 -11.455 -9.895 1.00 25.56 320 ILE A CA 1
ATOM 2191 C C . ILE A 1 320 ? -4.973 -12.075 -10.989 1.00 26.76 320 ILE A C 1
ATOM 2192 O O . ILE A 1 320 ? -5.870 -11.443 -11.529 1.00 28.57 320 ILE A O 1
ATOM 2197 N N . GLU A 1 321 ? -4.689 -13.337 -11.275 1.00 28.08 321 GLU A N 1
ATOM 2198 C CA . GLU A 1 321 ? -5.376 -14.172 -12.262 1.00 29.15 321 GLU A CA 1
ATOM 2199 C C . GLU A 1 321 ? -6.902 -14.048 -12.208 1.00 29.15 321 GLU A C 1
ATOM 2200 O O . GLU A 1 321 ? -7.548 -13.667 -13.190 1.00 28.62 321 GLU A O 1
ATOM 2206 N N . GLN A 1 322 ? -7.468 -14.385 -11.052 1.00 29.07 322 GLN A N 1
ATOM 2207 C CA . GLN A 1 322 ? -8.912 -14.346 -10.852 1.00 28.20 322 GLN A CA 1
ATOM 2208 C C . GLN A 1 322 ? -9.484 -12.941 -10.788 1.00 29.09 322 GLN A C 1
ATOM 2209 O O . GLN A 1 322 ? -10.641 -12.725 -11.165 1.00 29.76 322 GLN A O 1
ATOM 2215 N N . SER A 1 323 ? -8.689 -11.983 -10.318 1.00 27.96 323 SER A N 1
ATOM 2216 C CA . SER A 1 323 ? -9.165 -10.605 -10.249 1.00 27.39 323 SER A CA 1
ATOM 2217 C C . SER A 1 323 ? -9.402 -10.114 -11.670 1.00 26.48 323 SER A C 1
ATOM 2218 O O . SER A 1 323 ? -10.417 -9.480 -11.952 1.00 25.00 323 SER A O 1
ATOM 2221 N N . VAL A 1 324 ? -8.468 -10.421 -12.565 1.00 25.00 324 VAL A N 1
ATOM 2222 C CA . VAL A 1 324 ? -8.592 -10.004 -13.958 1.00 25.72 324 VAL A CA 1
ATOM 2223 C C . VAL A 1 324 ? -9.747 -10.716 -14.684 1.00 27.45 324 VAL A C 1
ATOM 2224 O O . VAL A 1 324 ? -10.476 -10.093 -15.474 1.00 27.34 324 VAL A O 1
ATOM 2228 N N . ARG A 1 325 ? -9.925 -12.009 -14.421 1.00 26.42 325 ARG A N 1
ATOM 2229 C CA . ARG A 1 325 ? -11.004 -12.739 -15.074 1.00 27.56 325 ARG A CA 1
ATOM 2230 C C . ARG A 1 325 ? -12.352 -12.193 -14.599 1.00 27.43 325 ARG A C 1
ATOM 2231 O O . ARG A 1 325 ? -13.256 -11.942 -15.403 1.00 25.92 325 ARG A O 1
ATOM 2239 N N . SER A 1 326 ? -12.460 -11.989 -13.288 1.00 28.07 326 SER A N 1
ATOM 2240 C CA . SER A 1 326 ? -13.675 -11.471 -12.673 1.00 27.88 326 SER A CA 1
ATOM 2241 C C . SER A 1 326 ? -14.112 -10.185 -13.374 1.00 27.94 326 SER A C 1
ATOM 2242 O O . SER A 1 326 ? -15.293 -9.991 -13.657 1.00 28.26 326 SER A O 1
ATOM 2245 N N . LEU A 1 327 ? -13.148 -9.317 -13.660 1.00 26.91 327 LEU A N 1
ATOM 2246 C CA . LEU A 1 327 ? -13.425 -8.050 -14.325 1.00 28.14 327 LEU A CA 1
ATOM 2247 C C . LEU A 1 327 ? -13.618 -8.176 -15.836 1.00 28.40 327 LEU A C 1
ATOM 2248 O O . LEU A 1 327 ? -14.148 -7.266 -16.468 1.00 27.60 327 LEU A O 1
ATOM 2253 N N . GLY A 1 328 ? -13.185 -9.293 -16.415 1.00 30.55 328 GLY A N 1
ATOM 2254 C CA . GLY A 1 328 ? -13.313 -9.471 -17.853 1.00 31.74 328 GLY A CA 1
ATOM 2255 C C . GLY A 1 328 ? -12.436 -8.484 -18.618 1.00 34.57 328 GLY A C 1
ATOM 2256 O O . GLY A 1 328 ? -12.797 -8.003 -19.694 1.00 33.77 328 GLY A O 1
ATOM 2257 N N . ILE A 1 329 ? -11.266 -8.192 -18.060 1.00 35.36 329 ILE A N 1
ATOM 2258 C CA . ILE A 1 329 ? -10.341 -7.256 -18.672 1.00 35.76 329 ILE A CA 1
ATOM 2259 C C . ILE A 1 329 ? -9.086 -7.913 -19.263 1.00 35.63 329 ILE A C 1
ATOM 2260 O O . ILE A 1 329 ? -8.759 -9.059 -18.955 1.00 33.47 329 ILE A O 1
ATOM 2265 N N . SER A 1 330 ? -8.405 -7.179 -20.136 1.00 36.04 330 SER A N 1
ATOM 2266 C CA . SER A 1 330 ? -7.192 -7.671 -20.766 1.00 39.71 330 SER A CA 1
ATOM 2267 C C . SER A 1 330 ? -6.110 -7.902 -19.715 1.00 40.41 330 SER A C 1
ATOM 2268 O O . SER A 1 330 ? -5.935 -7.087 -18.803 1.00 40.22 330 SER A O 1
ATOM 2271 N N . ALA A 1 331 ? -5.391 -9.015 -19.853 1.00 39.93 331 ALA A N 1
ATOM 2272 C CA . ALA A 1 331 ? -4.330 -9.377 -18.919 1.00 39.97 331 ALA A CA 1
ATOM 2273 C C . ALA A 1 331 ? -3.235 -8.322 -18.884 1.00 40.22 331 ALA A C 1
ATOM 2274 O O . ALA A 1 331 ? -2.505 -8.201 -17.901 1.00 41.27 331 ALA A O 1
ATOM 2276 N N . GLU A 1 332 ? -3.121 -7.559 -19.960 1.00 38.88 332 GLU A N 1
ATOM 2277 C CA . GLU A 1 332 ? -2.107 -6.526 -20.034 1.00 39.03 332 GLU A CA 1
ATOM 2278 C C . GLU A 1 332 ? -2.391 -5.356 -19.099 1.00 37.58 332 GLU A C 1
ATOM 2279 O O . GLU A 1 332 ? -1.479 -4.619 -18.730 1.00 36.81 332 GLU A O 1
ATOM 2285 N N . LEU A 1 333 ? -3.645 -5.187 -18.698 1.00 36.30 333 LEU A N 1
ATOM 2286 C CA . LEU A 1 333 ? -3.980 -4.094 -17.796 1.00 34.77 333 LEU A CA 1
ATOM 2287 C C . LEU A 1 333 ? -3.567 -4.414 -16.358 1.00 34.05 333 LEU A C 1
ATOM 2288 O O . LEU A 1 333 ? -3.828 -3.637 -15.436 1.00 34.68 333 LEU A O 1
ATOM 2293 N N . ALA A 1 334 ? -2.898 -5.554 -16.187 1.00 32.00 334 ALA A N 1
ATOM 2294 C CA . ALA A 1 334 ? -2.425 -6.009 -14.885 1.00 31.09 334 ALA A CA 1
ATOM 2295 C C . ALA A 1 334 ? -0.901 -6.125 -14.872 1.00 31.50 334 ALA A C 1
ATOM 2296 O O . ALA A 1 334 ? -0.322 -6.788 -14.004 1.00 30.84 334 ALA A O 1
ATOM 2298 N N . ALA A 1 335 ? -0.256 -5.477 -15.835 1.00 32.44 335 ALA A N 1
ATOM 2299 C CA . ALA A 1 335 ? 1.202 -5.519 -15.955 1.00 33.32 335 ALA A CA 1
ATOM 2300 C C . ALA A 1 335 ? 1.918 -4.983 -14.712 1.00 31.79 335 ALA A C 1
ATOM 2301 O O . ALA A 1 335 ? 2.881 -5.591 -14.243 1.00 32.90 335 ALA A O 1
ATOM 2303 N N . GLN A 1 336 ? 1.443 -3.851 -14.190 1.00 30.40 336 GLN A N 1
ATOM 2304 C CA . GLN A 1 336 ? 2.036 -3.239 -13.007 1.00 28.83 336 GLN A CA 1
ATOM 2305 C C . GLN A 1 336 ? 2.011 -4.201 -11.826 1.00 28.57 336 GLN A C 1
ATOM 2306 O O . GLN A 1 336 ? 2.983 -4.312 -11.086 1.00 28.25 336 GLN A O 1
ATOM 2312 N N . SER A 1 337 ? 0.893 -4.901 -11.651 1.00 28.54 337 SER A N 1
ATOM 2313 C CA . SER A 1 337 ? 0.763 -5.846 -10.552 1.00 27.96 337 SER A CA 1
ATOM 2314 C C . SER A 1 337 ? 1.658 -7.064 -10.713 1.00 29.07 337 SER A C 1
ATOM 2315 O O . SER A 1 337 ? 2.249 -7.530 -9.730 1.00 31.34 337 SER A O 1
ATOM 2318 N N . TRP A 1 338 ? 1.762 -7.590 -11.935 0.40 27.10 338 TRP A N 1
ATOM 2319 C CA . TRP A 1 338 ? 2.619 -8.747 -12.179 0.40 25.80 338 TRP A CA 1
ATOM 2320 C C . TRP A 1 338 ? 4.063 -8.371 -11.908 0.40 25.58 338 TRP A C 1
ATOM 2321 O O . TRP A 1 338 ? 4.814 -9.138 -11.312 0.40 22.11 338 TRP A O 1
ATOM 2332 N N . ASP A 1 339 ? 4.436 -7.175 -12.357 1.00 28.11 339 ASP A N 1
ATOM 2333 C CA . ASP A 1 339 ? 5.789 -6.660 -12.191 1.00 31.91 339 ASP A CA 1
AT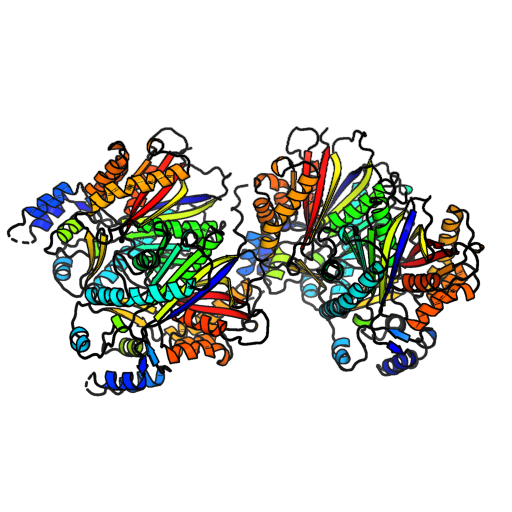OM 2334 C C . ASP A 1 339 ? 6.219 -6.640 -10.719 1.00 31.92 339 ASP A C 1
ATOM 2335 O O . ASP A 1 339 ? 7.293 -7.155 -10.366 1.00 31.34 339 ASP A O 1
ATOM 2340 N N . VAL A 1 340 ? 5.378 -6.053 -9.865 1.00 29.62 340 VAL A N 1
ATOM 2341 C CA . VAL A 1 340 ? 5.658 -5.984 -8.434 1.00 28.20 340 VAL A CA 1
ATOM 2342 C C . VAL A 1 340 ? 5.827 -7.391 -7.826 1.00 27.91 340 VAL A C 1
ATOM 2343 O O . VAL A 1 340 ? 6.780 -7.649 -7.089 1.00 27.73 340 VAL A O 1
ATOM 2347 N N . LEU A 1 341 ? 4.907 -8.296 -8.143 1.00 29.21 341 LEU A N 1
ATOM 2348 C CA . LEU A 1 341 ? 4.961 -9.669 -7.633 1.00 30.31 341 LEU A CA 1
ATOM 2349 C C . LEU A 1 341 ? 6.259 -10.349 -8.055 1.00 30.94 341 LEU A C 1
ATOM 2350 O O . LEU A 1 341 ? 6.879 -11.082 -7.275 1.00 30.14 341 LEU A O 1
ATOM 2355 N N . ALA A 1 342 ? 6.680 -10.096 -9.290 1.00 30.24 342 ALA A N 1
ATOM 2356 C CA . ALA A 1 342 ? 7.906 -10.703 -9.796 1.00 29.45 342 ALA A CA 1
ATOM 2357 C C . ALA A 1 342 ? 9.181 -10.133 -9.144 1.00 28.86 342 ALA A C 1
ATOM 2358 O O . ALA A 1 342 ? 10.150 -10.863 -8.899 1.00 28.44 342 ALA A O 1
ATOM 2360 N N . ARG A 1 343 ? 9.168 -8.838 -8.856 0.40 24.76 343 ARG A N 1
ATOM 2361 C CA . ARG A 1 343 ? 10.317 -8.175 -8.261 0.40 22.98 343 ARG A CA 1
ATOM 2362 C C . ARG A 1 343 ? 10.347 -8.172 -6.741 0.40 22.01 343 ARG A C 1
ATOM 2363 O O . ARG A 1 343 ? 11.410 -8.021 -6.145 0.40 18.94 343 ARG A O 1
ATOM 2371 N N . PHE A 1 344 ? 9.192 -8.351 -6.112 1.00 22.85 344 PHE A N 1
ATOM 2372 C CA . PHE A 1 344 ? 9.126 -8.293 -4.654 1.00 25.36 344 PHE A CA 1
ATOM 2373 C C . PHE A 1 344 ? 8.379 -9.410 -3.949 1.00 26.57 344 PHE A C 1
ATOM 2374 O O . PHE A 1 344 ? 8.517 -9.580 -2.736 1.00 27.62 344 PHE A O 1
ATOM 2382 N N . GLY A 1 345 ? 7.593 -10.174 -4.697 1.00 28.44 345 GLY A N 1
ATOM 2383 C CA . GLY A 1 345 ? 6.808 -11.224 -4.078 1.00 28.84 345 GLY A CA 1
ATOM 2384 C C . GLY A 1 345 ? 5.621 -10.498 -3.473 1.00 29.80 345 GLY A C 1
ATOM 2385 O O . GLY A 1 345 ? 5.280 -9.408 -3.933 1.00 29.38 345 GLY A O 1
ATOM 2386 N N . ASN A 1 346 ? 4.998 -11.080 -2.450 1.00 29.90 346 ASN A N 1
ATOM 2387 C CA . ASN A 1 346 ? 3.845 -10.461 -1.801 1.00 29.46 346 ASN A CA 1
ATOM 2388 C C . ASN A 1 346 ? 4.271 -9.862 -0.470 1.00 30.42 346 ASN A C 1
ATOM 2389 O O . ASN A 1 346 ? 4.652 -10.584 0.455 1.00 30.68 346 ASN A O 1
ATOM 2394 N N . MET A 1 347 ? 4.209 -8.536 -0.383 1.00 29.73 347 MET A N 1
ATOM 2395 C CA . MET A 1 347 ? 4.602 -7.832 0.832 1.00 29.05 347 MET A CA 1
ATOM 2396 C C . MET A 1 347 ? 3.377 -7.355 1.596 1.00 27.47 347 MET A C 1
ATOM 2397 O O . MET A 1 347 ? 3.400 -6.320 2.256 1.00 25.50 347 MET A O 1
ATOM 2402 N N . LEU A 1 348 ? 2.299 -8.120 1.484 1.00 28.19 348 LEU A N 1
ATOM 2403 C CA . LEU A 1 348 ? 1.064 -7.813 2.184 1.00 28.24 348 LEU A CA 1
ATOM 2404 C C . LEU A 1 348 ? 0.537 -6.396 1.904 1.00 27.01 348 LEU A C 1
ATOM 2405 O O . LEU A 1 348 ? 0.454 -5.989 0.743 1.00 27.21 348 LEU A O 1
ATOM 2410 N N . SER A 1 349 ? 0.191 -5.654 2.957 1.00 25.49 349 SER A N 1
ATOM 2411 C CA . SER A 1 349 ? -0.355 -4.304 2.812 1.00 25.56 349 SER A CA 1
ATOM 2412 C C . SER A 1 349 ? 0.465 -3.357 1.954 1.00 25.24 349 SER A C 1
ATOM 2413 O O . SER A 1 349 ? -0.077 -2.477 1.299 1.00 25.36 349 SER A O 1
ATOM 2416 N N . VAL A 1 350 ? 1.775 -3.549 1.957 1.00 26.10 350 VAL A N 1
ATOM 2417 C CA . VAL A 1 350 ? 2.690 -2.696 1.216 1.00 26.34 350 VAL A CA 1
ATOM 2418 C C . VAL A 1 350 ? 2.588 -2.754 -0.309 1.00 28.32 350 VAL A C 1
ATOM 2419 O O . VAL A 1 350 ? 2.762 -1.736 -0.985 1.00 27.99 350 VAL A O 1
ATOM 2423 N N . SER A 1 351 ? 2.307 -3.944 -0.840 1.00 27.72 351 SER A N 1
ATOM 2424 C CA . SER A 1 351 ? 2.256 -4.166 -2.283 1.00 27.88 351 SER A CA 1
ATOM 2425 C C . SER A 1 351 ? 1.380 -3.243 -3.113 1.00 28.61 351 SER A C 1
ATOM 2426 O O . SER A 1 351 ? 1.781 -2.788 -4.183 1.00 30.63 351 SER A O 1
ATOM 2429 N N . LEU A 1 352 ? 0.186 -2.956 -2.629 1.00 28.58 352 LEU A N 1
ATOM 2430 C CA . LEU A 1 352 ? -0.696 -2.082 -3.371 1.00 25.84 352 LEU A CA 1
ATOM 2431 C C . LEU A 1 352 ? -0.010 -0.734 -3.615 1.00 24.65 352 LEU A C 1
ATOM 2432 O O . LEU A 1 352 ? -0.130 -0.156 -4.689 1.00 21.70 352 LEU A O 1
ATOM 2437 N N . ILE A 1 353 ? 0.740 -0.242 -2.634 1.00 24.73 353 ILE A N 1
ATOM 2438 C CA . ILE A 1 353 ? 1.400 1.053 -2.805 1.00 24.99 353 ILE A CA 1
ATOM 2439 C C . ILE A 1 353 ? 2.602 1.007 -3.758 1.00 24.22 353 ILE A C 1
ATOM 2440 O O . ILE A 1 353 ? 2.901 1.995 -4.423 1.00 19.89 353 ILE A O 1
ATOM 2445 N N . PHE A 1 354 ? 3.274 -0.141 -3.841 1.00 25.50 354 PHE A N 1
ATOM 2446 C CA . PHE A 1 354 ? 4.390 -0.293 -4.776 1.00 26.42 354 PHE A CA 1
ATOM 2447 C C . PHE A 1 354 ? 3.779 -0.220 -6.167 1.00 27.69 354 PHE A C 1
ATOM 2448 O O . PHE A 1 354 ? 4.354 0.348 -7.092 1.00 28.31 354 PHE A O 1
ATOM 2456 N N . VAL A 1 355 ? 2.594 -0.806 -6.297 1.00 28.31 355 VAL A N 1
ATOM 2457 C CA . VAL A 1 355 ? 1.874 -0.824 -7.559 1.00 26.55 355 VAL A CA 1
ATOM 2458 C C . VAL A 1 355 ? 1.502 0.571 -8.031 1.00 26.45 355 VAL A C 1
ATOM 2459 O O . VAL A 1 355 ? 1.687 0.912 -9.199 1.00 27.16 355 VAL A O 1
ATOM 2463 N N . LEU A 1 356 ? 0.977 1.371 -7.112 1.00 26.85 356 LEU A N 1
ATOM 2464 C CA . LEU A 1 356 ? 0.560 2.735 -7.395 1.00 26.53 356 LEU A CA 1
ATOM 2465 C C . LEU A 1 356 ? 1.750 3.588 -7.839 1.00 27.18 356 LEU A C 1
ATOM 2466 O O . LEU A 1 356 ? 1.630 4.374 -8.778 1.00 27.11 356 LEU A O 1
ATOM 2471 N N . GLU A 1 357 ? 2.905 3.416 -7.191 1.00 28.58 357 GLU A N 1
ATOM 2472 C CA . GLU A 1 357 ? 4.100 4.184 -7.555 1.00 30.45 357 GLU A CA 1
ATOM 2473 C C . GLU A 1 357 ? 4.552 3.961 -9.004 1.00 30.64 357 GLU A C 1
ATOM 2474 O O . GLU A 1 357 ? 5.016 4.885 -9.656 1.00 30.24 357 GLU A O 1
ATOM 2480 N N . THR A 1 358 ? 4.435 2.734 -9.497 1.00 30.72 358 THR A N 1
ATOM 2481 C CA . THR A 1 358 ? 4.829 2.428 -10.872 1.00 30.82 358 THR A CA 1
ATOM 2482 C C . THR A 1 358 ? 3.915 3.161 -11.848 1.00 33.42 358 THR A C 1
ATOM 2483 O O . THR A 1 358 ? 4.372 3.696 -12.859 1.00 34.33 358 THR A O 1
ATOM 2487 N N . MET A 1 359 ? 2.621 3.182 -11.536 1.00 34.02 359 MET A N 1
ATOM 2488 C CA . MET A 1 359 ? 1.631 3.841 -12.382 1.00 33.70 359 MET A CA 1
ATOM 2489 C C . MET A 1 359 ? 1.857 5.343 -12.378 1.00 34.59 359 MET A C 1
ATOM 2490 O O . MET A 1 359 ? 1.577 6.030 -13.364 1.00 33.31 359 MET A O 1
ATOM 2495 N N . VAL A 1 360 ? 2.368 5.849 -11.261 1.00 37.04 360 VAL A N 1
ATOM 2496 C CA . VAL A 1 360 ? 2.653 7.269 -11.132 1.00 38.80 360 VAL A CA 1
ATOM 2497 C C . VAL A 1 360 ? 3.864 7.623 -11.997 1.00 39.55 360 VAL A C 1
ATOM 2498 O O . VAL A 1 360 ? 3.819 8.562 -12.797 1.00 38.35 360 VAL A O 1
ATOM 2502 N N . GLN A 1 361 ? 4.932 6.846 -11.847 1.00 41.45 361 GLN A N 1
ATOM 2503 C CA . GLN A 1 361 ? 6.167 7.064 -12.594 1.00 44.39 361 GLN A CA 1
ATOM 2504 C C . GLN A 1 361 ? 6.051 6.905 -14.109 1.00 44.93 361 GLN A C 1
ATOM 2505 O O . GLN A 1 361 ? 6.847 7.477 -14.846 1.00 45.48 361 GLN A O 1
ATOM 2511 N N . GLN A 1 362 ? 5.087 6.121 -14.583 1.00 46.65 362 GLN A N 1
ATOM 2512 C CA . GLN A 1 362 ? 4.919 5.968 -16.029 1.00 48.26 362 GLN A CA 1
ATOM 2513 C C . GLN A 1 362 ? 3.465 5.901 -16.483 1.00 46.90 362 GLN A C 1
ATOM 2514 O O . GLN A 1 362 ? 2.726 4.980 -16.135 1.00 45.61 362 GLN A O 1
ATOM 2520 N N . ALA A 1 363 ? 3.074 6.897 -17.272 1.00 45.60 363 ALA A N 1
ATOM 2521 C CA . ALA A 1 363 ? 1.722 6.998 -17.806 1.00 45.00 363 ALA A CA 1
ATOM 2522 C C . ALA A 1 363 ? 1.404 5.802 -18.701 1.00 43.89 363 ALA A C 1
ATOM 2523 O O . ALA A 1 363 ? 2.254 5.350 -19.466 1.00 43.44 363 ALA A O 1
ATOM 2525 N N . GLU A 1 364 ? 0.176 5.299 -18.602 1.00 43.24 364 GLU A N 1
ATOM 2526 C CA . GLU A 1 364 ? -0.259 4.149 -19.394 1.00 41.36 364 GLU A CA 1
ATOM 2527 C C . GLU A 1 364 ? -0.909 4.597 -20.698 1.00 41.42 364 GLU A C 1
ATOM 2528 O O . GLU A 1 364 ? -1.199 3.784 -21.574 1.00 42.31 364 GLU A O 1
ATOM 2534 N N . SER A 1 365 ? -1.142 5.898 -20.812 1.00 41.82 365 SER A N 1
ATOM 2535 C CA . SER A 1 365 ? -1.757 6.467 -22.000 1.00 42.30 365 SER A CA 1
ATOM 2536 C C . SER A 1 365 ? -1.393 7.942 -22.061 1.00 43.50 365 SER A C 1
ATOM 2537 O O . SER A 1 365 ? -0.701 8.452 -21.180 1.00 42.73 365 SER A O 1
ATOM 2540 N N . ALA A 1 366 ? -1.875 8.626 -23.093 1.00 43.93 366 ALA A N 1
ATOM 2541 C CA . ALA A 1 366 ? -1.572 10.036 -23.278 1.00 45.16 366 ALA A CA 1
ATOM 2542 C C . ALA A 1 366 ? -2.619 10.992 -22.721 1.00 45.64 366 ALA A C 1
ATOM 2543 O O . ALA A 1 366 ? -2.437 12.206 -22.763 1.00 46.13 366 ALA A O 1
ATOM 2545 N N . LYS A 1 367 ? -3.709 10.459 -22.192 1.00 46.51 367 LYS A N 1
ATOM 2546 C CA . LYS A 1 367 ? -4.754 11.320 -21.657 1.00 47.81 367 LYS A CA 1
ATOM 2547 C C . LYS A 1 367 ? -4.324 11.990 -20.364 1.00 47.80 367 LYS A C 1
ATOM 2548 O O . LYS A 1 367 ? -3.669 11.374 -19.529 1.00 50.14 367 LYS A O 1
ATOM 2554 N N . ALA A 1 368 ? -4.669 13.268 -20.223 1.00 47.16 368 ALA A N 1
ATOM 2555 C CA . ALA A 1 368 ? -4.347 14.023 -19.019 1.00 45.87 368 ALA A CA 1
ATOM 2556 C C . ALA A 1 368 ? -5.355 13.533 -18.000 1.00 45.61 368 ALA A C 1
ATOM 2557 O O . ALA A 1 368 ? -6.554 13.702 -18.194 1.00 48.88 368 ALA A O 1
ATOM 2559 N N . ILE A 1 369 ? -4.859 12.927 -16.928 1.00 41.80 369 ILE A N 1
ATOM 2560 C CA . ILE A 1 369 ? -5.672 12.351 -15.854 1.00 37.53 369 ILE A CA 1
ATOM 2561 C C . ILE A 1 369 ? -6.069 10.918 -16.187 1.00 34.85 369 ILE A C 1
ATOM 2562 O O . ILE A 1 369 ? -6.919 10.665 -17.039 1.00 34.16 369 ILE A O 1
ATOM 2567 N N . SER A 1 370 ? -5.435 9.976 -15.506 1.00 32.96 370 SER A N 1
ATOM 2568 C CA . SER A 1 370 ? -5.725 8.565 -15.701 1.00 29.98 370 SER A CA 1
ATOM 2569 C C . SER A 1 370 ? -6.620 8.159 -14.532 1.00 28.78 370 SER A C 1
ATOM 2570 O O . SER A 1 370 ? -6.366 8.545 -13.392 1.00 29.13 370 SER A O 1
ATOM 2573 N N . THR A 1 371 ? -7.680 7.411 -14.803 1.00 26.72 371 THR A N 1
ATOM 2574 C CA . THR A 1 371 ? -8.572 6.997 -13.727 1.00 25.07 371 THR A CA 1
ATOM 2575 C C . THR A 1 371 ? -8.319 5.538 -13.399 1.00 25.56 371 THR A C 1
ATOM 2576 O O . THR A 1 371 ? -8.320 4.696 -14.284 1.00 25.94 371 THR A O 1
ATOM 2580 N N . GLY A 1 372 ? -8.117 5.232 -12.127 1.00 24.51 372 GLY A N 1
ATOM 2581 C CA . GLY A 1 372 ? -7.858 3.855 -11.775 1.00 24.58 372 GLY A CA 1
ATOM 2582 C C . GLY A 1 372 ? -8.590 3.346 -10.555 1.00 25.30 372 GLY A C 1
ATOM 2583 O O . GLY A 1 372 ? -9.133 4.113 -9.760 1.00 26.12 372 GLY A O 1
ATOM 2584 N N . VAL A 1 373 ? -8.614 2.026 -10.434 1.00 23.79 373 VAL A N 1
ATOM 2585 C CA . VAL A 1 373 ? -9.238 1.360 -9.311 1.00 22.74 373 VAL A CA 1
ATOM 2586 C C . VAL A 1 373 ? -8.182 0.454 -8.695 1.00 24.21 373 VAL A C 1
ATOM 2587 O O . VAL A 1 373 ? -7.466 -0.265 -9.402 1.00 23.79 373 VAL A O 1
ATOM 2591 N N . ALA A 1 374 ? -8.071 0.509 -7.377 1.00 23.99 374 ALA A N 1
ATOM 2592 C CA . ALA A 1 374 ? -7.126 -0.334 -6.676 1.00 23.99 374 ALA A CA 1
ATOM 2593 C C . ALA A 1 374 ? -7.930 -1.140 -5.667 1.00 25.19 374 ALA A C 1
ATOM 2594 O O . ALA A 1 374 ? -8.943 -0.664 -5.144 1.00 26.08 374 ALA A O 1
ATOM 2596 N N . PHE A 1 375 ? -7.515 -2.377 -5.433 1.00 24.83 375 PHE A N 1
ATOM 2597 C CA . PHE A 1 375 ? -8.187 -3.199 -4.445 1.00 25.80 375 PHE A CA 1
ATOM 2598 C C . PHE A 1 375 ? -7.300 -4.334 -3.997 1.00 26.02 375 PHE A C 1
ATOM 2599 O O . PHE A 1 375 ? -6.389 -4.738 -4.709 1.00 27.23 375 PHE A O 1
ATOM 2607 N N . ALA A 1 376 ? -7.568 -4.815 -2.789 1.00 27.38 376 ALA A N 1
ATOM 2608 C CA . ALA A 1 376 ? -6.824 -5.909 -2.195 1.00 27.31 376 ALA A CA 1
ATOM 2609 C C . ALA A 1 376 ? -7.813 -6.708 -1.362 1.00 27.64 376 ALA A C 1
ATOM 2610 O O . ALA A 1 376 ? -8.986 -6.325 -1.242 1.00 25.74 376 ALA A O 1
ATOM 2612 N N . PHE A 1 377 ? -7.335 -7.804 -0.777 1.00 27.48 377 PHE A N 1
ATOM 2613 C CA . PHE A 1 377 ? -8.197 -8.677 0.010 1.00 28.04 377 PHE A CA 1
ATOM 2614 C C . PHE A 1 377 ? -7.761 -8.850 1.456 1.00 28.41 377 PHE A C 1
ATOM 2615 O O . PHE A 1 377 ? -6.626 -9.231 1.737 1.00 29.33 377 PHE A O 1
ATOM 2623 N N . GLY A 1 378 ? -8.680 -8.555 2.370 1.00 29.78 378 GLY A N 1
ATOM 2624 C CA . GLY A 1 378 ? -8.398 -8.683 3.789 1.00 29.04 378 GLY A CA 1
ATOM 2625 C C . GLY A 1 378 ? -9.112 -9.874 4.400 1.00 30.39 378 GLY A C 1
ATOM 2626 O O . GLY A 1 378 ? -10.016 -10.444 3.777 1.00 28.40 378 GLY A O 1
ATOM 2627 N N . PRO A 1 379 ? -8.733 -10.279 5.624 1.00 31.47 379 PRO A N 1
ATOM 2628 C CA . PRO A 1 379 ? -9.374 -11.421 6.281 1.00 31.95 379 PRO A CA 1
ATOM 2629 C C . PRO A 1 379 ? -10.890 -11.303 6.361 1.00 33.83 379 PRO A C 1
ATOM 2630 O O . PRO A 1 379 ? -11.453 -10.214 6.243 1.00 33.50 379 PRO A O 1
ATOM 2634 N N . GLY A 1 380 ? -11.536 -12.450 6.555 1.00 37.41 380 GLY A N 1
ATOM 2635 C CA . GLY A 1 380 ? -12.989 -12.531 6.612 1.00 39.33 380 GLY A CA 1
ATOM 2636 C C . GLY A 1 380 ? -13.382 -12.535 5.159 1.00 40.25 380 GLY A C 1
ATOM 2637 O O . GLY A 1 380 ? -14.473 -12.937 4.743 1.00 39.24 380 GLY A O 1
ATOM 2638 N N . VAL A 1 381 ? -12.372 -12.132 4.398 1.00 40.63 381 VAL A N 1
ATOM 2639 C CA . VAL A 1 381 ? -12.395 -11.933 2.971 1.00 36.08 381 VAL A CA 1
ATOM 2640 C C . VAL A 1 381 ? -13.313 -10.765 2.755 1.00 33.79 381 VAL A C 1
ATOM 2641 O O . VAL A 1 381 ? -14.542 -10.874 2.693 1.00 33.18 381 VAL A O 1
ATOM 2645 N N . THR A 1 382 ? -12.652 -9.620 2.703 1.00 32.00 382 THR A N 1
ATOM 2646 C CA . THR A 1 382 ? -13.264 -8.329 2.509 1.00 29.28 382 THR A CA 1
ATOM 2647 C C . THR A 1 382 ? -12.533 -7.762 1.314 1.00 28.63 382 THR A C 1
ATOM 2648 O O . THR A 1 382 ? -11.312 -7.885 1.225 1.00 27.46 382 THR A O 1
ATOM 2652 N N . VAL A 1 383 ? -13.271 -7.172 0.383 1.00 29.02 383 VAL A N 1
ATOM 2653 C CA . VAL A 1 383 ? -12.631 -6.555 -0.759 1.00 29.48 383 VAL A CA 1
ATOM 2654 C C . VAL A 1 383 ? -12.445 -5.117 -0.320 1.00 31.68 383 VAL A C 1
ATOM 2655 O O . VAL A 1 383 ? -13.412 -4.428 0.029 1.00 31.82 383 VAL A O 1
ATOM 2659 N N . GLU A 1 384 ? -11.195 -4.673 -0.325 1.00 31.29 384 GLU A N 1
ATOM 2660 C CA . GLU A 1 384 ? -10.863 -3.328 0.098 1.00 30.74 384 GLU A CA 1
ATOM 2661 C C . GLU A 1 384 ? -10.277 -2.609 -1.108 1.00 28.62 384 GLU A C 1
ATOM 2662 O O . GLU A 1 384 ? -9.411 -3.146 -1.789 1.00 27.57 384 GLU A O 1
ATOM 2668 N N . GLY A 1 385 ? -10.750 -1.400 -1.382 1.00 28.47 385 GLY A N 1
ATOM 2669 C CA . GLY A 1 385 ? -10.225 -0.679 -2.526 1.00 28.05 385 GLY A CA 1
ATOM 2670 C C . GLY A 1 385 ? -10.611 0.784 -2.624 1.00 28.39 385 GLY A C 1
ATOM 2671 O O . GLY A 1 385 ? -11.203 1.354 -1.698 1.00 26.76 385 GLY A O 1
ATOM 2672 N N . MET A 1 386 ? -10.273 1.391 -3.761 1.00 27.32 386 MET A N 1
ATOM 2673 C CA . MET A 1 386 ? -10.566 2.798 -3.994 1.00 26.86 386 MET A CA 1
ATOM 2674 C C . MET A 1 386 ? -10.574 3.144 -5.475 1.00 25.78 386 MET A C 1
ATOM 2675 O O . MET A 1 386 ? -9.950 2.456 -6.283 1.00 27.62 386 MET A O 1
ATOM 2680 N N . LEU A 1 387 ? -11.301 4.202 -5.823 1.00 24.89 387 LEU A N 1
ATOM 2681 C CA . LEU A 1 387 ? -11.338 4.721 -7.186 1.00 24.49 387 LEU A CA 1
ATOM 2682 C C . LEU A 1 387 ? -10.382 5.909 -7.080 1.00 24.80 387 LEU A C 1
ATOM 2683 O O . LEU A 1 387 ? -10.435 6.643 -6.095 1.00 26.52 387 LEU A O 1
ATOM 2688 N N . PHE A 1 388 ? -9.509 6.104 -8.063 1.00 24.01 388 PHE A N 1
ATOM 2689 C CA . PHE A 1 388 ? -8.571 7.212 -7.981 1.00 26.38 388 PHE A CA 1
ATOM 2690 C C . PHE A 1 388 ? -8.195 7.833 -9.317 1.00 27.07 388 PHE A C 1
ATOM 2691 O O . PHE A 1 388 ? -8.419 7.249 -10.377 1.00 29.77 388 PHE A O 1
ATOM 2699 N N . ASP A 1 389 ? -7.623 9.030 -9.244 1.00 27.42 389 ASP A N 1
ATOM 2700 C CA . ASP A 1 389 ? -7.170 9.782 -10.412 1.00 29.92 389 ASP A CA 1
ATOM 2701 C C . ASP A 1 389 ? -5.690 10.172 -10.271 1.00 31.06 389 ASP A C 1
ATOM 2702 O O . ASP A 1 389 ? -5.274 10.672 -9.227 1.00 32.47 389 ASP A O 1
ATOM 2707 N N . ILE A 1 390 ? -4.897 9.919 -11.307 1.00 30.81 390 ILE A N 1
ATOM 2708 C CA . ILE A 1 390 ? -3.492 10.313 -11.300 1.00 31.46 390 ILE A CA 1
ATOM 2709 C C . ILE A 1 390 ? -3.372 11.461 -12.306 1.00 32.09 390 ILE A C 1
ATOM 2710 O O . ILE A 1 390 ? -3.679 11.305 -13.495 1.00 31.33 390 ILE A O 1
ATOM 2715 N N . ILE A 1 391 ? -2.938 12.621 -11.834 1.00 31.14 391 ILE A N 1
ATOM 2716 C CA . ILE A 1 391 ? -2.801 13.757 -12.721 1.00 32.97 391 ILE A CA 1
ATOM 2717 C C . ILE A 1 391 ? -1.520 13.657 -13.548 1.00 34.70 391 ILE A C 1
ATOM 2718 O O . ILE A 1 391 ? -0.413 13.539 -13.007 1.00 35.15 391 ILE A O 1
ATOM 2723 N N . ARG A 1 392 ? -1.682 13.671 -14.867 1.00 34.18 392 ARG A N 1
ATOM 2724 C CA . ARG A 1 392 ? -0.540 13.580 -15.764 1.00 35.79 392 ARG A CA 1
ATOM 2725 C C . ARG A 1 392 ? -0.071 14.983 -16.127 1.00 36.39 392 ARG A C 1
ATOM 2726 O O . ARG A 1 392 ? 1.129 15.239 -16.196 1.00 37.71 392 ARG A O 1
ATOM 2734 N N . ARG A 1 393 ? -1.027 15.882 -16.353 1.00 37.01 393 ARG A N 1
ATOM 2735 C CA . ARG A 1 393 ? -0.736 17.273 -16.677 1.00 39.11 393 ARG A CA 1
ATOM 2736 C C . ARG A 1 393 ? -1.953 18.163 -16.416 1.00 40.56 393 ARG A C 1
ATOM 2737 O O . ARG A 1 393 ? -3.075 17.611 -16.386 1.00 41.26 393 ARG A O 1
ATOM 2746 N N . THR B 1 31 ? -20.140 21.798 13.369 1.00 42.33 31 THR B N 1
ATOM 2747 C CA . THR B 1 31 ? -20.570 20.403 13.666 1.00 41.21 31 THR B CA 1
ATOM 2748 C C . THR B 1 31 ? -19.921 19.812 14.918 1.00 39.96 31 THR B C 1
ATOM 2749 O O . THR B 1 31 ? -18.736 20.011 15.196 1.00 38.86 31 THR B O 1
ATOM 2753 N N . VAL B 1 32 ? -20.724 19.070 15.666 1.00 38.04 32 VAL B N 1
ATOM 2754 C CA . VAL B 1 32 ? -20.290 18.448 16.905 1.00 37.64 32 VAL B CA 1
ATOM 2755 C C . VAL B 1 32 ? -20.360 16.920 16.860 1.00 35.38 32 VAL B C 1
ATOM 2756 O O . VAL B 1 32 ? -21.262 16.355 16.253 1.00 36.40 32 VAL B O 1
ATOM 2760 N N . ALA B 1 33 ? -19.389 16.266 17.493 1.00 33.79 33 ALA B N 1
ATOM 2761 C CA . ALA B 1 33 ? -19.328 14.802 17.570 1.00 32.84 33 ALA B CA 1
ATOM 2762 C C . ALA B 1 33 ? -19.978 14.354 18.884 1.00 32.44 33 ALA B C 1
ATOM 2763 O O . ALA B 1 33 ? -19.588 14.812 19.964 1.00 31.93 33 ALA B O 1
ATOM 2765 N N . VAL B 1 34 ? -20.952 13.449 18.784 1.00 31.10 34 VAL B N 1
ATOM 2766 C CA . VAL B 1 34 ? -21.703 12.974 19.946 1.00 29.82 34 VAL B CA 1
ATOM 2767 C C . VAL B 1 34 ? -21.725 11.466 20.198 1.00 30.00 34 VAL B C 1
ATOM 2768 O O . VAL B 1 34 ? -21.818 10.651 19.279 1.00 31.09 34 VAL B O 1
ATOM 2772 N N . ILE B 1 35 ? -21.641 11.112 21.469 1.00 29.33 35 ILE B N 1
ATOM 2773 C CA . ILE B 1 35 ? -21.733 9.730 21.890 1.00 29.74 35 ILE B CA 1
ATOM 2774 C C . ILE B 1 35 ? -23.231 9.648 22.184 1.00 31.01 35 ILE B C 1
ATOM 2775 O O . ILE B 1 35 ? -23.704 10.062 23.246 1.00 31.47 35 ILE B O 1
ATOM 2780 N N . GLU B 1 36 ? -23.974 9.142 21.212 1.00 31.47 36 GLU B N 1
ATOM 2781 C CA . GLU B 1 36 ? -25.416 9.050 21.318 1.00 32.93 36 GLU B CA 1
ATOM 2782 C C . GLU B 1 36 ? -25.882 7.732 21.922 1.00 32.25 36 GLU B C 1
ATOM 2783 O O . GLU B 1 36 ? -27.040 7.581 22.289 1.00 33.21 36 GLU B O 1
ATOM 2789 N N . GLY B 1 37 ? -24.964 6.783 22.042 1.00 30.84 37 GLY B N 1
ATOM 2790 C CA . GLY B 1 37 ? -25.305 5.496 22.604 1.00 29.31 37 GLY B CA 1
ATOM 2791 C C . GLY B 1 37 ? -24.107 4.925 23.334 1.00 28.75 37 GLY B C 1
ATOM 2792 O O . GLY B 1 37 ? -22.967 5.195 22.965 1.00 26.95 37 GLY B O 1
ATOM 2793 N N . LEU B 1 38 ? -24.355 4.130 24.369 1.00 27.49 38 LEU B N 1
ATOM 2794 C CA . LEU B 1 38 ? -23.259 3.560 25.137 1.00 27.26 38 LEU B CA 1
ATOM 2795 C C . LEU B 1 38 ? -23.724 2.382 25.978 1.00 27.42 38 LEU B C 1
ATOM 2796 O O . LEU B 1 38 ? -24.798 2.419 26.577 1.00 28.09 38 LEU B O 1
ATOM 2801 N N . ALA B 1 39 ? -22.900 1.343 26.022 1.00 27.47 39 ALA B N 1
ATOM 2802 C CA . ALA B 1 39 ? -23.207 0.146 26.781 1.00 28.02 39 ALA B CA 1
ATOM 2803 C C . ALA B 1 39 ? -21.930 -0.519 27.250 1.00 28.83 39 ALA B C 1
ATOM 2804 O O . ALA B 1 39 ? -20.877 -0.374 26.638 1.00 29.59 39 ALA B O 1
ATOM 2806 N N . THR B 1 40 ? -22.029 -1.258 28.341 1.00 28.38 40 THR B N 1
ATOM 2807 C CA . THR B 1 40 ? -20.876 -1.952 28.880 1.00 29.57 40 THR B CA 1
ATOM 2808 C C . THR B 1 40 ? -21.293 -3.378 29.203 1.00 30.65 40 THR B C 1
ATOM 2809 O O . THR B 1 40 ? -22.463 -3.654 29.470 1.00 29.56 40 THR B O 1
ATOM 2813 N N . GLY B 1 41 ? -20.325 -4.280 29.182 1.00 29.71 41 GLY B N 1
ATOM 2814 C CA . GLY B 1 41 ? -20.624 -5.660 29.467 1.00 30.41 41 GLY B CA 1
ATOM 2815 C C . GLY B 1 41 ? -19.426 -6.344 30.066 1.00 30.35 41 GLY B C 1
ATOM 2816 O O . GLY B 1 41 ? -18.302 -5.860 29.976 1.00 30.17 41 GLY B O 1
ATOM 2817 N N . THR B 1 42 ? -19.665 -7.500 30.658 1.00 32.01 42 THR B N 1
ATOM 2818 C CA . THR B 1 42 ? -18.589 -8.219 31.281 1.00 33.74 42 THR B CA 1
ATOM 2819 C C . THR B 1 42 ? -18.927 -9.701 31.336 1.00 34.21 42 THR B C 1
ATOM 2820 O O . THR B 1 42 ? -20.100 -10.073 31.364 1.00 35.49 42 THR B O 1
ATOM 2824 N N . PRO B 1 43 ? -17.908 -10.570 31.302 1.00 35.51 43 PRO B N 1
ATOM 2825 C CA . PRO B 1 43 ? -18.213 -12.003 31.379 1.00 35.55 43 PRO B CA 1
ATOM 2826 C C . PRO B 1 43 ? -18.841 -12.270 32.760 1.00 37.08 43 PRO B C 1
ATOM 2827 O O . PRO B 1 43 ? -18.427 -11.677 33.758 1.00 35.99 43 PRO B O 1
ATOM 2831 N N . ARG B 1 44 ? -19.840 -13.150 32.808 1.00 38.56 44 ARG B N 1
ATOM 2832 C CA . ARG B 1 44 ? -20.570 -13.462 34.043 1.00 40.11 44 ARG B CA 1
ATOM 2833 C C . ARG B 1 44 ? -19.793 -13.883 35.298 1.00 41.13 44 ARG B C 1
ATOM 2834 O O . ARG B 1 44 ? -20.153 -13.480 36.406 1.00 41.52 44 ARG B O 1
ATOM 2836 N N . ARG B 1 45 ? -18.748 -14.691 35.134 1.00 41.46 45 ARG B N 1
ATOM 2837 C CA . ARG B 1 45 ? -17.951 -15.180 36.266 1.00 42.40 45 ARG B CA 1
ATOM 2838 C C . ARG B 1 45 ? -17.377 -14.090 37.177 1.00 41.24 45 ARG B C 1
ATOM 2839 O O . ARG B 1 45 ? -16.557 -13.278 36.751 1.00 39.11 45 ARG B O 1
ATOM 2847 N N . VAL B 1 46 ? -17.802 -14.092 38.438 1.00 41.00 46 VAL B N 1
ATOM 2848 C CA . VAL B 1 46 ? -17.334 -13.124 39.421 1.00 38.76 46 VAL B CA 1
ATOM 2849 C C . VAL B 1 46 ? -16.200 -13.735 40.239 1.00 40.45 46 VAL B C 1
ATOM 2850 O O . VAL B 1 46 ? -16.390 -14.760 40.897 1.00 42.18 46 VAL B O 1
ATOM 2854 N N . VAL B 1 47 ? -15.027 -13.111 40.195 1.00 38.78 47 VAL B N 1
ATOM 2855 C CA . VAL B 1 47 ? -13.877 -13.594 40.945 1.00 38.60 47 VAL B CA 1
ATOM 2856 C C . VAL B 1 47 ? -13.604 -12.671 42.140 1.00 38.63 47 VAL B C 1
ATOM 2857 O O . VAL B 1 47 ? -13.424 -11.466 41.980 1.00 37.12 47 VAL B O 1
ATOM 2861 N N . ASN B 1 48 ? -13.578 -13.244 43.336 0.50 37.65 48 ASN B N 1
ATOM 2862 C CA . ASN B 1 48 ? -13.348 -12.471 44.548 0.50 38.34 48 ASN B CA 1
ATOM 2863 C C . ASN B 1 48 ? -11.862 -12.341 44.866 0.50 38.06 48 ASN B C 1
ATOM 2864 O O . ASN B 1 48 ? -11.175 -13.338 45.055 0.50 36.99 48 ASN B O 1
ATOM 2869 N N . GLN B 1 49 ? -11.371 -11.106 44.926 1.00 39.52 49 GLN B N 1
ATOM 2870 C CA . GLN B 1 49 ? -9.957 -10.851 45.212 1.00 42.03 49 GLN B CA 1
ATOM 2871 C C . GLN B 1 49 ? -9.456 -11.526 46.473 1.00 42.99 49 GLN B C 1
ATOM 2872 O O . GLN B 1 49 ? -8.344 -12.053 46.493 1.00 43.29 49 GLN B O 1
ATOM 2878 N N . SER B 1 50 ? -10.266 -11.497 47.529 1.00 45.81 50 SER B N 1
ATOM 2879 C CA . SER B 1 50 ? -9.890 -12.121 48.798 1.00 47.10 50 SER B CA 1
ATOM 2880 C C . SER B 1 50 ? -9.608 -13.585 48.532 1.00 47.36 50 SER B C 1
ATOM 2881 O O . SER B 1 50 ? -8.644 -14.150 49.041 1.00 48.20 50 SER B O 1
ATOM 2884 N N . ASP B 1 51 ? -10.462 -14.199 47.727 1.00 48.36 51 ASP B N 1
ATOM 2885 C CA . ASP B 1 51 ? -10.280 -15.599 47.393 1.00 49.28 51 ASP B CA 1
ATOM 2886 C C . ASP B 1 51 ? -9.124 -15.750 46.411 1.00 48.55 51 ASP B C 1
ATOM 2887 O O . ASP B 1 51 ? -8.252 -16.606 46.595 1.00 49.66 51 ASP B O 1
ATOM 2892 N N . ALA B 1 52 ? -9.104 -14.910 45.380 1.00 45.94 52 ALA B N 1
ATOM 2893 C CA . ALA B 1 52 ? -8.041 -14.975 44.387 1.00 45.10 52 ALA B CA 1
ATOM 2894 C C . ALA B 1 52 ? -6.686 -14.932 45.085 1.00 44.93 52 ALA B C 1
ATOM 2895 O O . ALA B 1 52 ? -5.771 -15.674 44.730 1.00 45.12 52 ALA B O 1
ATOM 2897 N N . ALA B 1 53 ? -6.566 -14.065 46.086 1.00 45.43 53 ALA B N 1
ATOM 2898 C CA . ALA B 1 53 ? -5.327 -13.933 46.844 1.00 46.61 53 ALA B CA 1
ATOM 2899 C C . ALA B 1 53 ? -4.935 -15.276 47.453 1.00 47.73 53 ALA B C 1
ATOM 2900 O O . ALA B 1 53 ? -3.821 -15.760 47.242 1.00 48.38 53 ALA B O 1
ATOM 2902 N N . ASP B 1 54 ? -5.858 -15.872 48.205 1.00 48.87 54 ASP B N 1
ATOM 2903 C CA . ASP B 1 54 ? -5.615 -17.161 48.846 1.00 50.22 54 ASP B CA 1
ATOM 2904 C C . ASP B 1 54 ? -5.275 -18.202 47.788 1.00 50.82 54 ASP B C 1
ATOM 2905 O O . ASP B 1 54 ? -4.252 -18.884 47.873 1.00 51.33 54 ASP B O 1
ATOM 2910 N N . ARG B 1 55 ? -6.147 -18.311 46.792 1.00 51.84 55 ARG B N 1
ATOM 2911 C CA . ARG B 1 55 ? -5.982 -19.258 45.694 1.00 52.33 55 ARG B CA 1
ATOM 2912 C C . ARG B 1 55 ? -4.625 -19.135 45.003 1.00 51.39 55 ARG B C 1
ATOM 2913 O O . ARG B 1 55 ? -3.934 -20.134 44.804 1.00 52.45 55 ARG B O 1
ATOM 2921 N N . VAL B 1 56 ? -4.249 -17.911 44.637 1.00 49.53 56 VAL B N 1
ATOM 2922 C CA . VAL B 1 56 ? -2.979 -17.660 43.959 1.00 48.04 56 VAL B CA 1
ATOM 2923 C C . VAL B 1 56 ? -1.774 -17.915 44.861 1.00 48.63 56 VAL B C 1
ATOM 2924 O O . VAL B 1 56 ? -0.736 -18.387 44.399 1.00 46.88 56 VAL B O 1
ATOM 2928 N N . ALA B 1 57 ? -1.911 -17.608 46.146 1.00 50.11 57 ALA B N 1
ATOM 2929 C CA . ALA B 1 57 ? -0.815 -17.813 47.090 1.00 52.67 57 ALA B CA 1
ATOM 2930 C C . ALA B 1 57 ? -0.400 -19.278 47.167 1.00 53.96 57 ALA B C 1
ATOM 2931 O O . ALA B 1 57 ? 0.790 -19.597 47.190 1.00 53.81 57 ALA B O 1
ATOM 2933 N N . GLU B 1 58 ? -1.387 -20.164 47.198 1.00 55.69 58 GLU B N 1
ATOM 2934 C CA . GLU B 1 58 ? -1.127 -21.595 47.277 1.00 58.00 58 GLU B CA 1
ATOM 2935 C C . GLU B 1 58 ? -0.177 -22.093 46.189 1.00 57.49 58 GLU B C 1
ATOM 2936 O O . GLU B 1 58 ? 0.532 -23.079 46.382 1.00 57.81 58 GLU B O 1
ATOM 2942 N N . LEU B 1 59 ? -0.172 -21.414 45.045 1.00 57.27 59 LEU B N 1
ATOM 2943 C CA . LEU B 1 59 ? 0.677 -21.796 43.918 1.00 56.21 59 LEU B CA 1
ATOM 2944 C C . LEU B 1 59 ? 2.169 -21.655 44.224 1.00 56.24 59 LEU B C 1
ATOM 2945 O O . LEU B 1 59 ? 2.589 -20.752 44.952 1.00 55.74 59 LEU B O 1
ATOM 2950 N N . GLY B 1 64 ? 7.887 -21.003 50.508 1.00 88.61 64 GLY B N 1
ATOM 2951 C CA . GLY B 1 64 ? 8.861 -20.053 50.004 1.00 88.58 64 GLY B CA 1
ATOM 2952 C C . GLY B 1 64 ? 8.503 -18.636 50.396 1.00 88.72 64 GLY B C 1
ATOM 2953 O O . GLY B 1 64 ? 8.381 -18.323 51.581 1.00 88.16 64 GLY B O 1
ATOM 2954 N N . GLN B 1 65 ? 8.335 -17.776 49.397 1.00 88.93 65 GLN B N 1
ATOM 2955 C CA . GLN B 1 65 ? 7.976 -16.382 49.635 1.00 88.78 65 GLN B CA 1
ATOM 2956 C C . GLN B 1 65 ? 6.563 -16.106 49.120 1.00 88.34 65 GLN B C 1
ATOM 2957 O O . GLN B 1 65 ? 6.329 -15.158 48.368 1.00 87.79 65 GLN B O 1
ATOM 2959 N N . ARG B 1 66 ? 5.625 -16.953 49.529 1.00 87.71 66 ARG B N 1
ATOM 2960 C CA . ARG B 1 66 ? 4.234 -16.804 49.127 1.00 86.66 66 ARG B CA 1
ATOM 2961 C C . ARG B 1 66 ? 3.593 -15.717 49.979 1.00 85.83 66 ARG B C 1
ATOM 2962 O O . ARG B 1 66 ? 2.385 -15.498 49.919 1.00 86.10 66 ARG B O 1
ATOM 2964 N N . GLU B 1 67 ? 4.416 -15.046 50.778 1.00 84.76 67 GLU B N 1
ATOM 2965 C CA . GLU B 1 67 ? 3.944 -13.972 51.642 1.00 83.55 67 GLU B CA 1
ATOM 2966 C C . GLU B 1 67 ? 3.641 -12.736 50.809 1.00 81.43 67 GLU B C 1
ATOM 2967 O O . GLU B 1 67 ? 2.776 -11.934 51.157 1.00 80.94 67 GLU B O 1
ATOM 2973 N N . ARG B 1 68 ? 4.365 -12.599 49.703 1.00 79.89 68 ARG B N 1
ATOM 2974 C CA . ARG B 1 68 ? 4.202 -11.469 48.793 1.00 77.95 68 ARG B CA 1
ATOM 2975 C C . ARG B 1 68 ? 2.761 -11.362 48.296 1.00 74.59 68 ARG B C 1
ATOM 2976 O O . ARG B 1 68 ? 2.077 -10.377 48.560 1.00 73.91 68 ARG B O 1
ATOM 2984 N N . ILE B 1 69 ? 2.311 -12.389 47.580 1.00 71.13 69 ILE B N 1
ATOM 2985 C CA . ILE B 1 69 ? 0.967 -12.431 47.011 1.00 67.39 69 ILE B CA 1
ATOM 2986 C C . ILE B 1 69 ? -0.111 -11.754 47.866 1.00 65.35 69 ILE B C 1
ATOM 2987 O O . ILE B 1 69 ? -0.814 -10.863 47.390 1.00 63.82 69 ILE B O 1
ATOM 2992 N N . PRO B 1 70 ? -0.256 -12.165 49.135 1.00 64.18 70 PRO B N 1
ATOM 2993 C CA . PRO B 1 70 ? -1.269 -11.551 50.000 1.00 63.47 70 PRO B CA 1
ATOM 2994 C C . PRO B 1 70 ? -1.082 -10.039 50.104 1.00 61.95 70 PRO B C 1
ATOM 2995 O O . PRO B 1 70 ? -2.047 -9.295 50.286 1.00 61.13 70 PRO B O 1
ATOM 2999 N N . ARG B 1 71 ? 0.170 -9.599 49.990 1.00 60.93 71 ARG B N 1
ATOM 3000 C CA . ARG B 1 71 ? 0.514 -8.179 50.057 1.00 59.92 71 ARG B CA 1
ATOM 3001 C C . ARG B 1 71 ? 0.032 -7.421 48.829 1.00 56.57 71 ARG B C 1
ATOM 3002 O O . ARG B 1 71 ? -0.680 -6.426 48.947 1.00 54.27 71 ARG B O 1
ATOM 3010 N N . VAL B 1 72 ? 0.433 -7.894 47.653 1.00 53.60 72 VAL B N 1
ATOM 3011 C CA . VAL B 1 72 ? 0.053 -7.252 46.404 1.00 50.70 72 VAL B CA 1
ATOM 3012 C C . VAL B 1 72 ? -1.460 -7.248 46.192 1.00 48.33 72 VAL B C 1
ATOM 3013 O O . VAL B 1 72 ? -2.014 -6.289 45.651 1.00 45.48 72 VAL B O 1
ATOM 3017 N N . TYR B 1 73 ? -2.133 -8.308 46.629 1.00 46.25 73 TYR B N 1
ATOM 3018 C CA . TYR B 1 73 ? -3.579 -8.378 46.475 1.00 45.39 73 TYR B CA 1
ATOM 3019 C C . TYR B 1 73 ? -4.315 -7.476 47.463 1.00 45.34 73 TYR B C 1
ATOM 3020 O O . TYR B 1 73 ? -5.476 -7.139 47.251 1.00 43.90 73 TYR B O 1
ATOM 3029 N N . GLN B 1 74 ? -3.640 -7.071 48.535 1.00 46.87 74 GLN B N 1
ATOM 3030 C CA . GLN B 1 74 ? -4.269 -6.202 49.531 1.00 49.37 74 GLN B CA 1
ATOM 3031 C C . GLN B 1 74 ? -4.223 -4.752 49.060 1.00 47.11 74 GLN B C 1
ATOM 3032 O O . GLN B 1 74 ? -5.193 -4.006 49.204 1.00 46.62 74 GLN B O 1
ATOM 3038 N N . LYS B 1 75 ? -3.091 -4.366 48.484 1.00 45.48 75 LYS B N 1
ATOM 3039 C CA . LYS B 1 75 ? -2.904 -3.007 48.006 1.00 44.26 75 LYS B CA 1
ATOM 3040 C C . LYS B 1 75 ? -3.584 -2.729 46.665 1.00 43.01 75 LYS B C 1
ATOM 3041 O O . LYS B 1 75 ? -3.674 -1.580 46.239 1.00 42.74 75 LYS B O 1
ATOM 3043 N N . SER B 1 76 ? -4.072 -3.775 46.007 1.00 42.34 76 SER B N 1
ATOM 3044 C CA . SER B 1 76 ? -4.718 -3.629 44.704 1.00 41.24 76 SER B CA 1
ATOM 3045 C C . SER B 1 76 ? -5.945 -2.733 44.741 1.00 40.93 76 SER B C 1
ATOM 3046 O O . SER B 1 76 ? -6.287 -2.090 43.750 1.00 41.81 76 SER B O 1
ATOM 3049 N N . ARG B 1 77 ? -6.608 -2.694 45.888 1.00 41.03 77 ARG B N 1
ATOM 3050 C CA . ARG B 1 77 ? -7.808 -1.887 46.054 1.00 41.63 77 ARG B CA 1
ATOM 3051 C C . ARG B 1 77 ? -8.889 -2.360 45.087 1.00 40.55 77 ARG B C 1
ATOM 3052 O O . ARG B 1 77 ? -9.695 -1.578 44.576 1.00 40.58 77 ARG B O 1
ATOM 3060 N N . ILE B 1 78 ? -8.887 -3.664 44.843 1.00 38.94 78 ILE B N 1
ATOM 3061 C CA . ILE B 1 78 ? -9.863 -4.290 43.973 1.00 37.47 78 ILE B CA 1
ATOM 3062 C C . ILE B 1 78 ? -10.645 -5.274 44.837 1.00 36.86 78 ILE B C 1
ATOM 3063 O O . ILE B 1 78 ? -10.062 -6.014 45.632 1.00 35.15 78 ILE B O 1
ATOM 3068 N N . THR B 1 79 ? -11.964 -5.265 44.691 1.00 36.87 79 THR B N 1
ATOM 3069 C CA . THR B 1 79 ? -12.827 -6.164 45.448 1.00 37.68 79 THR B CA 1
ATOM 3070 C C . THR B 1 79 ? -13.212 -7.346 44.567 1.00 38.08 79 THR B C 1
ATOM 3071 O O . THR B 1 79 ? -13.224 -8.495 45.010 1.00 38.34 79 THR B O 1
ATOM 3075 N N . THR B 1 80 ? -13.526 -7.046 43.311 1.00 37.23 80 THR B N 1
ATOM 3076 C CA . THR B 1 80 ? -13.910 -8.061 42.348 1.00 37.72 80 THR B CA 1
ATOM 3077 C C . THR B 1 80 ? -13.525 -7.651 40.933 1.00 38.95 80 THR B C 1
ATOM 3078 O O . THR B 1 80 ? -13.350 -6.472 40.628 1.00 40.06 80 THR B O 1
ATOM 3082 N N . ARG B 1 81 ? -13.378 -8.652 40.080 1.00 39.51 81 ARG B N 1
ATOM 3083 C CA . ARG B 1 81 ? -13.106 -8.444 38.670 1.00 41.37 81 ARG B CA 1
ATOM 3084 C C . ARG B 1 81 ? -13.733 -9.632 37.949 1.00 41.34 81 ARG B C 1
ATOM 3085 O O . ARG B 1 81 ? -13.799 -10.741 38.489 1.00 43.00 81 ARG B O 1
ATOM 3093 N N . ARG B 1 82 ? -14.243 -9.380 36.750 1.00 40.02 82 ARG B N 1
ATOM 3094 C CA . ARG B 1 82 ? -14.886 -10.417 35.964 1.00 38.33 82 ARG B CA 1
ATOM 3095 C C . ARG B 1 82 ? -13.898 -11.102 35.062 1.00 37.61 82 ARG B C 1
ATOM 3096 O O . ARG B 1 82 ? -12.964 -10.465 34.567 1.00 36.21 82 ARG B O 1
ATOM 3104 N N . MET B 1 83 ? -14.123 -12.396 34.838 1.00 36.90 83 MET B N 1
ATOM 3105 C CA . MET B 1 83 ? -13.255 -13.195 33.983 1.00 37.77 83 MET B CA 1
ATOM 3106 C C . MET B 1 83 ? -14.005 -14.208 33.123 1.00 37.57 83 MET B C 1
ATOM 3107 O O . MET B 1 83 ? -14.822 -14.980 33.621 1.00 37.66 83 MET B O 1
ATOM 3112 N N . ALA B 1 84 ? -13.711 -14.187 31.827 1.00 37.50 84 ALA B N 1
ATOM 3113 C CA . ALA B 1 84 ? -14.323 -15.093 30.856 1.00 38.63 84 ALA B CA 1
ATOM 3114 C C . ALA B 1 84 ? -13.905 -16.530 31.138 1.00 39.72 84 ALA B C 1
ATOM 3115 O O . ALA B 1 84 ? -14.619 -17.485 30.814 1.00 39.31 84 ALA B O 1
ATOM 3117 N N . VAL B 1 85 ? -12.737 -16.666 31.752 1.00 40.81 85 VAL B N 1
ATOM 3118 C CA . VAL B 1 85 ? -12.172 -17.961 32.075 1.00 41.58 85 VAL B CA 1
ATOM 3119 C C . VAL B 1 85 ? -11.612 -17.964 33.492 1.00 43.75 85 VAL B C 1
ATOM 3120 O O . VAL B 1 85 ? -11.091 -16.948 33.960 1.00 43.65 85 VAL B O 1
ATOM 3124 N N . ASP B 1 86 ? -11.737 -19.098 34.180 1.00 44.65 86 ASP B N 1
ATOM 3125 C CA . ASP B 1 86 ? -11.205 -19.228 35.532 1.00 46.26 86 ASP B CA 1
ATOM 3126 C C . ASP B 1 86 ? -9.829 -19.854 35.369 1.00 46.44 86 ASP B C 1
ATOM 3127 O O . ASP B 1 86 ? -9.699 -21.074 35.371 1.00 46.38 86 ASP B O 1
ATOM 3132 N N . PRO B 1 87 ? -8.779 -19.025 35.235 1.00 47.96 87 PRO B N 1
ATOM 3133 C CA . PRO B 1 87 ? -7.411 -19.526 35.057 1.00 48.67 87 PRO B CA 1
ATOM 3134 C C . PRO B 1 87 ? -6.913 -20.509 36.113 1.00 50.51 87 PRO B C 1
ATOM 3135 O O . PRO B 1 87 ? -5.899 -21.176 35.907 1.00 50.11 87 PRO B O 1
ATOM 3139 N N . LEU B 1 88 ? -7.621 -20.606 37.235 1.00 53.26 88 LEU B N 1
ATOM 3140 C CA . LEU B 1 88 ? -7.219 -21.533 38.289 1.00 56.74 88 LEU B CA 1
ATOM 3141 C C . LEU B 1 88 ? -8.090 -22.789 38.331 1.00 58.38 88 LEU B C 1
ATOM 3142 O O . LEU B 1 88 ? -7.986 -23.607 39.250 1.00 58.27 88 LEU B O 1
ATOM 3147 N N . ASP B 1 89 ? -8.937 -22.935 37.316 1.00 60.24 89 ASP B N 1
ATOM 3148 C CA . ASP B 1 89 ? -9.822 -24.089 37.184 1.00 62.00 89 ASP B CA 1
ATOM 3149 C C . ASP B 1 89 ? -8.944 -25.317 36.920 1.00 63.24 89 ASP B C 1
ATOM 3150 O O . ASP B 1 89 ? -7.927 -25.220 36.227 1.00 62.83 89 ASP B O 1
ATOM 3155 N N . ALA B 1 90 ? -9.331 -26.464 37.471 1.00 64.86 90 ALA B N 1
ATOM 3156 C CA . ALA B 1 90 ? -8.561 -27.699 37.309 1.00 66.62 90 ALA B CA 1
ATOM 3157 C C . ALA B 1 90 ? -8.152 -27.983 35.865 1.00 67.89 90 ALA B C 1
ATOM 3158 O O . ALA B 1 90 ? -7.086 -28.547 35.612 1.00 68.25 90 ALA B O 1
ATOM 3160 N N . LYS B 1 91 ? -9.002 -27.593 34.921 1.00 69.20 91 LYS B N 1
ATOM 3161 C CA . LYS B 1 91 ? -8.721 -27.802 33.507 1.00 70.92 91 LYS B CA 1
ATOM 3162 C C . LYS B 1 91 ? -7.619 -26.866 33.011 1.00 71.50 91 LYS B C 1
ATOM 3163 O O . LYS B 1 91 ? -6.593 -27.313 32.499 1.00 71.93 91 LYS B O 1
ATOM 3169 N N . PHE B 1 92 ? -7.837 -25.566 33.175 1.00 72.11 92 PHE B N 1
ATOM 3170 C CA . PHE B 1 92 ? -6.879 -24.561 32.730 1.00 72.97 92 PHE B CA 1
ATOM 3171 C C . PHE B 1 92 ? -5.544 -24.626 33.467 1.00 72.96 92 PHE B C 1
ATOM 3172 O O . PHE B 1 92 ? -4.550 -24.079 32.996 1.00 73.06 92 PHE B O 1
ATOM 3180 N N . ASP B 1 93 ? -5.510 -25.291 34.616 1.00 72.88 93 ASP B N 1
ATOM 3181 C CA . ASP B 1 93 ? -4.270 -25.366 35.380 1.00 72.89 93 ASP B CA 1
ATOM 3182 C C . ASP B 1 93 ? -3.163 -26.082 34.614 1.00 71.25 93 ASP B C 1
ATOM 3183 O O . ASP B 1 93 ? -2.025 -25.612 34.569 1.00 71.50 93 ASP B O 1
ATOM 3188 N N . VAL B 1 94 ? -3.499 -27.219 34.017 1.00 68.83 94 VAL B N 1
ATOM 3189 C CA . VAL B 1 94 ? -2.530 -27.995 33.248 1.00 66.13 94 VAL B CA 1
ATOM 3190 C C . VAL B 1 94 ? -2.125 -27.242 31.981 1.00 64.00 94 VAL B C 1
ATOM 3191 O O . VAL B 1 94 ? -0.961 -27.252 31.571 1.00 63.08 94 VAL B O 1
ATOM 3195 N N . PHE B 1 95 ? -3.116 -26.601 31.370 1.00 61.48 95 PHE B N 1
ATOM 3196 C CA . PHE B 1 95 ? -2.951 -25.825 30.148 1.00 59.00 95 PHE B CA 1
ATOM 3197 C C . PHE B 1 95 ? -2.055 -24.619 30.394 1.00 59.01 95 PHE B C 1
ATOM 3198 O O . PHE B 1 95 ? -1.215 -24.274 29.558 1.00 58.95 95 PHE B O 1
ATOM 3206 N N . ARG B 1 96 ? -2.247 -23.987 31.550 1.00 58.71 96 ARG B N 1
ATOM 3207 C CA . ARG B 1 96 ? -1.489 -22.804 31.944 1.00 58.54 96 ARG B CA 1
ATOM 3208 C C . ARG B 1 96 ? -0.001 -23.056 32.079 1.00 57.48 96 ARG B C 1
ATOM 3209 O O . ARG B 1 96 ? 0.821 -22.216 31.709 1.00 57.49 96 ARG B O 1
ATOM 3217 N N . ARG B 1 97 ? 0.341 -24.218 32.615 1.00 56.63 97 ARG B N 1
ATOM 3218 C CA . ARG B 1 97 ? 1.729 -24.579 32.823 1.00 56.46 97 ARG B CA 1
ATOM 3219 C C . ARG B 1 97 ? 2.423 -24.953 31.522 1.00 54.95 97 ARG B C 1
ATOM 3220 O O . ARG B 1 97 ? 3.648 -25.034 31.466 1.00 55.60 97 ARG B O 1
ATOM 3228 N N . GLU B 1 98 ? 1.641 -25.164 30.470 1.00 52.98 98 GLU B N 1
ATOM 3229 C CA . GLU B 1 98 ? 2.210 -25.529 29.179 1.00 51.54 98 GLU B CA 1
ATOM 3230 C C . GLU B 1 98 ? 2.786 -24.344 28.419 1.00 49.18 98 GLU B C 1
ATOM 3231 O O . GLU B 1 98 ? 2.320 -23.213 28.548 1.00 48.33 98 GLU B O 1
ATOM 3237 N N . PRO B 1 99 ? 3.828 -24.593 27.618 1.00 47.82 99 PRO B N 1
ATOM 3238 C CA . PRO B 1 99 ? 4.459 -23.543 26.823 1.00 46.25 99 PRO B CA 1
ATOM 3239 C C . PRO B 1 99 ? 3.839 -23.595 25.430 1.00 44.39 99 PRO B C 1
ATOM 3240 O O . PRO B 1 99 ? 3.052 -24.499 25.129 1.00 43.65 99 PRO B O 1
ATOM 3244 N N . ALA B 1 100 ? 4.192 -22.629 24.590 1.00 41.75 100 ALA B N 1
ATOM 3245 C CA . ALA B 1 100 ? 3.692 -22.588 23.222 1.00 41.64 100 ALA B CA 1
ATOM 3246 C C . ALA B 1 100 ? 2.186 -22.800 23.153 1.00 40.19 100 ALA B C 1
ATOM 3247 O O . ALA B 1 100 ? 1.721 -23.795 22.602 1.00 42.09 100 ALA B O 1
ATOM 3249 N N . THR B 1 101 ? 1.424 -21.862 23.701 1.00 38.58 101 THR B N 1
ATOM 3250 C CA . THR B 1 101 ? -0.028 -21.983 23.690 1.00 35.39 101 THR B CA 1
ATOM 3251 C C . THR B 1 101 ? -0.748 -20.707 23.274 1.00 33.94 101 THR B C 1
ATOM 3252 O O . THR B 1 101 ? -1.974 -20.632 23.403 1.00 34.36 101 THR B O 1
ATOM 3256 N N . ILE B 1 102 ? -0.017 -19.704 22.781 1.00 32.19 102 ILE B N 1
ATOM 3257 C CA . ILE B 1 102 ? -0.677 -18.448 22.394 1.00 31.81 102 ILE B CA 1
ATOM 3258 C C . ILE B 1 102 ? -1.788 -18.665 21.392 1.00 29.24 102 ILE B C 1
ATOM 3259 O O . ILE B 1 102 ? -2.871 -18.097 21.542 1.00 27.32 102 ILE B O 1
ATOM 3264 N N . ARG B 1 103 ? -1.520 -19.481 20.374 1.00 27.65 103 ARG B N 1
ATOM 3265 C CA . ARG B 1 103 ? -2.522 -19.735 19.346 1.00 28.11 103 ARG B CA 1
ATOM 3266 C C . ARG B 1 103 ? -3.808 -20.242 19.978 1.00 26.39 103 ARG B C 1
ATOM 3267 O O . ARG B 1 103 ? -4.882 -19.719 19.711 1.00 27.02 103 ARG B O 1
ATOM 3275 N N . ASP B 1 104 ? -3.712 -21.260 20.820 1.00 27.24 104 ASP B N 1
ATOM 3276 C CA . ASP B 1 104 ? -4.915 -21.771 21.460 1.00 29.14 104 ASP B CA 1
ATOM 3277 C C . ASP B 1 104 ? -5.586 -20.670 22.274 1.00 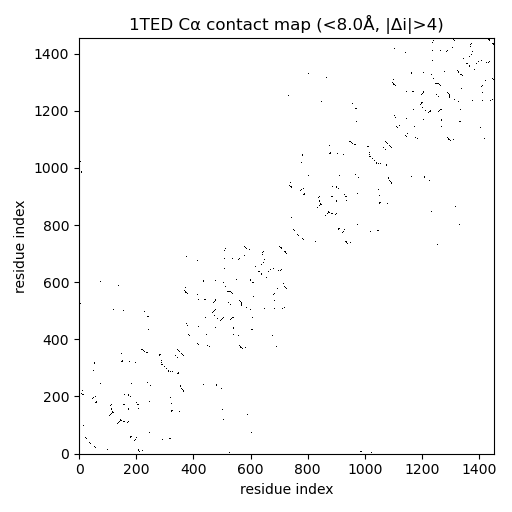29.21 104 ASP B C 1
ATOM 3278 O O . ASP B 1 104 ? -6.815 -20.553 22.294 1.00 30.55 104 ASP B O 1
ATOM 3283 N N . ARG B 1 105 ? -4.769 -19.858 22.938 1.00 28.58 105 ARG B N 1
ATOM 3284 C CA . ARG B 1 105 ? -5.272 -18.769 23.755 1.00 26.69 105 ARG B CA 1
ATOM 3285 C C . ARG B 1 105 ? -5.947 -17.697 22.900 1.00 27.09 105 ARG B C 1
ATOM 3286 O O . ARG B 1 105 ? -6.906 -17.060 23.341 1.00 26.60 105 ARG B O 1
ATOM 3294 N N . MET B 1 106 ? -5.461 -17.490 21.679 1.00 25.25 106 MET B N 1
ATOM 3295 C CA . MET B 1 106 ? -6.091 -16.493 20.826 1.00 25.45 106 MET B CA 1
ATOM 3296 C C . MET B 1 106 ? -7.474 -17.012 20.402 1.00 25.82 106 MET B C 1
ATOM 3297 O O . MET B 1 106 ? -8.414 -16.230 20.260 1.00 25.34 106 MET B O 1
ATOM 3302 N N . HIS B 1 107 ? -7.599 -18.324 20.206 1.00 26.04 107 HIS B N 1
ATOM 3303 C CA . HIS B 1 107 ? -8.885 -18.911 19.831 1.00 28.44 107 HIS B CA 1
ATOM 3304 C C . HIS B 1 107 ? -9.823 -18.770 21.021 1.00 29.75 107 HIS B C 1
ATOM 3305 O O . HIS B 1 107 ? -10.993 -18.430 20.851 1.00 30.78 107 HIS B O 1
ATOM 3312 N N . LEU B 1 108 ? -9.309 -19.035 22.223 1.00 30.97 108 LEU B N 1
ATOM 3313 C CA . LEU B 1 108 ? -10.106 -18.889 23.445 1.00 31.71 108 LEU B CA 1
ATOM 3314 C C . LEU B 1 108 ? -10.631 -17.460 23.505 1.00 31.12 108 LEU B C 1
ATOM 3315 O O . LEU B 1 108 ? -11.801 -17.213 23.810 1.00 30.44 108 LEU B O 1
ATOM 3320 N N . PHE B 1 109 ? -9.739 -16.518 23.226 1.00 29.76 109 PHE B N 1
ATOM 3321 C CA . PHE B 1 109 ? -10.107 -15.120 23.222 1.00 28.88 109 PHE B CA 1
ATOM 3322 C C . PHE B 1 109 ? -11.322 -14.928 22.326 1.00 27.63 109 PHE B C 1
ATOM 3323 O O . PHE B 1 109 ? -12.328 -14.373 22.745 1.00 30.03 109 PHE B O 1
ATOM 3331 N N . TYR B 1 110 ? -11.215 -15.393 21.089 1.00 27.80 110 TYR B N 1
ATOM 3332 C CA . TYR B 1 110 ? -12.295 -15.250 20.111 1.00 30.44 110 TYR B CA 1
ATOM 3333 C C . TYR B 1 110 ? -13.591 -15.924 20.570 1.00 30.19 110 TYR B C 1
ATOM 3334 O O . TYR B 1 110 ? -14.683 -15.382 20.405 1.00 29.88 110 TYR B O 1
ATOM 3343 N N . GLU B 1 111 ? -13.449 -17.111 21.144 1.00 33.03 111 GLU B N 1
ATOM 3344 C CA . GLU B 1 111 ? -14.578 -17.888 21.627 1.00 33.50 111 GLU B CA 1
ATOM 3345 C C . GLU B 1 111 ? -15.417 -17.092 22.609 1.00 32.77 111 GLU B C 1
ATOM 3346 O O . GLU B 1 111 ? -16.641 -17.020 22.489 1.00 31.21 111 GLU B O 1
ATOM 3352 N N . HIS B 1 112 ? -14.750 -16.489 23.582 1.00 32.80 112 HIS B N 1
ATOM 3353 C CA . HIS B 1 112 ? -15.449 -15.722 24.594 1.00 33.39 112 HIS B CA 1
ATOM 3354 C C . HIS B 1 112 ? -15.725 -14.268 24.236 1.00 33.53 112 HIS B C 1
ATOM 3355 O O . HIS B 1 112 ? -16.675 -13.676 24.741 1.00 32.94 112 HIS B O 1
ATOM 3362 N N . ALA B 1 113 ? -14.908 -13.694 23.361 1.00 33.15 113 ALA B N 1
ATOM 3363 C CA . ALA B 1 113 ? -15.091 -12.298 22.982 1.00 34.61 113 ALA B CA 1
ATOM 3364 C C . ALA B 1 113 ? -16.313 -12.041 22.094 1.00 34.92 113 ALA B C 1
ATOM 3365 O O . ALA B 1 113 ? -17.067 -11.093 22.324 1.00 34.00 113 ALA B O 1
ATOM 3367 N N . VAL B 1 114 ? -16.505 -12.881 21.081 1.00 34.37 114 VAL B N 1
ATOM 3368 C CA . VAL B 1 114 ? -17.617 -12.698 20.155 1.00 33.48 114 VAL B CA 1
ATOM 3369 C C . VAL B 1 114 ? -18.953 -12.464 20.856 1.00 33.53 114 VAL B C 1
ATOM 3370 O O . VAL B 1 114 ? -19.598 -11.434 20.655 1.00 33.16 114 VAL B O 1
ATOM 3374 N N . PRO B 1 115 ? -19.377 -13.412 21.707 1.00 34.45 115 PRO B N 1
ATOM 3375 C CA . PRO B 1 115 ? -20.648 -13.299 22.434 1.00 33.29 115 PRO B CA 1
ATOM 3376 C C . PRO B 1 115 ? -20.779 -11.990 23.205 1.00 32.19 115 PRO B C 1
ATOM 3377 O O . PRO B 1 115 ? -21.788 -11.291 23.094 1.00 33.05 115 PRO B O 1
ATOM 3381 N N . LEU B 1 116 ? -19.756 -11.668 23.990 1.00 31.03 116 LEU B N 1
ATOM 3382 C CA . LEU B 1 116 ? -19.758 -10.444 24.788 1.00 29.30 116 LEU B CA 1
ATOM 3383 C C . LEU B 1 116 ? -19.866 -9.178 23.926 1.00 27.97 116 LEU B C 1
ATOM 3384 O O . LEU B 1 116 ? -20.736 -8.335 24.153 1.00 29.48 116 LEU B O 1
ATOM 3389 N N . ALA B 1 117 ? -18.992 -9.050 22.933 1.00 26.38 117 ALA B N 1
ATOM 3390 C CA . ALA B 1 117 ? -18.996 -7.877 22.065 1.00 25.64 117 ALA B CA 1
ATOM 3391 C C . ALA B 1 117 ? -20.312 -7.721 21.296 1.00 25.36 117 ALA B C 1
ATOM 3392 O O . ALA B 1 117 ? -20.781 -6.608 21.070 1.00 26.54 117 ALA B O 1
ATOM 3394 N N . VAL B 1 118 ? -20.917 -8.835 20.899 1.00 26.74 118 VAL B N 1
ATOM 3395 C CA . VAL B 1 118 ? -22.181 -8.777 20.176 1.00 25.83 118 VAL B CA 1
ATOM 3396 C C . VAL B 1 118 ? -23.273 -8.221 21.087 1.00 25.76 118 VAL B C 1
ATOM 3397 O O . VAL B 1 118 ? -24.000 -7.303 20.714 1.00 26.88 118 VAL B O 1
ATOM 3401 N N . ASP B 1 119 ? -23.372 -8.782 22.285 0.50 24.44 119 ASP B N 1
ATOM 3402 C CA . ASP B 1 119 ? -24.363 -8.357 23.254 0.50 24.40 119 ASP B CA 1
ATOM 3403 C C . ASP B 1 119 ? -24.185 -6.885 23.636 0.50 23.27 119 ASP B C 1
ATOM 3404 O O . ASP B 1 119 ? -25.148 -6.122 23.679 0.50 19.85 119 ASP B O 1
ATOM 3409 N N . VAL B 1 120 ? -22.948 -6.484 23.903 1.00 25.75 120 VAL B N 1
ATOM 3410 C CA . VAL B 1 120 ? -22.668 -5.097 24.265 1.00 26.91 120 VAL B CA 1
ATOM 3411 C C . VAL B 1 120 ? -22.940 -4.143 23.099 1.00 28.35 120 VAL B C 1
ATOM 3412 O O . VAL B 1 120 ? -23.409 -3.023 23.300 1.00 28.20 120 VAL B O 1
ATOM 3416 N N . SER B 1 121 ? -22.655 -4.583 21.879 1.00 29.68 121 SER B N 1
ATOM 3417 C CA . SER B 1 121 ? -22.903 -3.735 20.718 1.00 30.88 121 SER B CA 1
ATOM 3418 C C . SER B 1 121 ? -24.413 -3.611 20.507 1.00 31.44 121 SER B C 1
ATOM 3419 O O . SER B 1 121 ? -24.924 -2.523 20.232 1.00 31.02 121 SER B O 1
ATOM 3422 N N . LYS B 1 122 ? -25.133 -4.723 20.636 1.00 32.49 122 LYS B N 1
ATOM 3423 C CA . LYS B 1 122 ? -26.591 -4.676 20.474 1.00 33.68 122 LYS B CA 1
ATOM 3424 C C . LYS B 1 122 ? -27.195 -3.671 21.452 1.00 32.55 122 LYS B C 1
ATOM 3425 O O . LYS B 1 122 ? -28.083 -2.901 21.097 1.00 31.84 122 LYS B O 1
ATOM 3431 N N . ARG B 1 123 ? -26.709 -3.671 22.685 1.00 30.55 123 ARG B N 1
ATOM 3432 C CA . ARG B 1 123 ? -27.253 -2.749 23.666 1.00 32.52 123 ARG B CA 1
ATOM 3433 C C . ARG B 1 123 ? -26.918 -1.299 23.368 1.00 29.97 123 ARG B C 1
ATOM 3434 O O . ARG B 1 123 ? -27.748 -0.425 23.570 1.00 31.59 123 ARG B O 1
ATOM 3442 N N . ALA B 1 124 ? -25.700 -1.039 22.911 1.00 30.07 124 ALA B N 1
ATOM 3443 C CA . ALA B 1 124 ? -25.293 0.329 22.604 1.00 30.92 124 ALA B CA 1
ATOM 3444 C C . ALA B 1 124 ? -26.215 0.937 21.557 1.00 30.95 124 ALA B C 1
ATOM 3445 O O . ALA B 1 124 ? -26.460 2.141 21.557 1.00 30.66 124 ALA B O 1
ATOM 3447 N N . LEU B 1 125 ? -26.737 0.090 20.676 1.00 32.42 125 LEU B N 1
ATOM 3448 C CA . LEU B 1 125 ? -27.630 0.538 19.614 1.00 34.80 125 LEU B CA 1
ATOM 3449 C C . LEU B 1 125 ? -29.112 0.388 19.965 1.00 36.13 125 LEU B C 1
ATOM 3450 O O . LEU B 1 125 ? -29.960 1.050 19.376 1.00 35.71 125 LEU B O 1
ATOM 3455 N N . ALA B 1 126 ? -29.414 -0.467 20.934 1.00 39.12 126 ALA B N 1
ATOM 3456 C CA . ALA B 1 126 ? -30.793 -0.716 21.354 1.00 43.32 126 ALA B CA 1
ATOM 3457 C C . ALA B 1 126 ? -31.671 0.531 21.492 1.00 46.42 126 ALA B C 1
ATOM 3458 O O . ALA B 1 126 ? -32.850 0.507 21.140 1.00 49.00 126 ALA B O 1
ATOM 3460 N N . GLY B 1 127 ? -31.109 1.620 21.996 1.00 47.44 127 GLY B N 1
ATOM 3461 C CA . GLY B 1 127 ? -31.908 2.821 22.168 1.00 49.17 127 GLY B CA 1
ATOM 3462 C C . GLY B 1 127 ? -32.090 3.726 20.960 1.00 49.79 127 GLY B C 1
ATOM 3463 O O . GLY B 1 127 ? -33.006 4.549 20.930 1.00 50.83 127 GLY B O 1
ATOM 3464 N N . LEU B 1 128 ? -31.231 3.593 19.958 1.00 49.36 128 LEU B N 1
ATOM 3465 C CA . LEU B 1 128 ? -31.345 4.454 18.792 1.00 48.00 128 LEU B CA 1
ATOM 3466 C C . LEU B 1 128 ? -32.190 3.837 17.693 1.00 48.39 128 LEU B C 1
ATOM 3467 O O . LEU B 1 128 ? -32.386 2.626 17.644 1.00 48.94 128 LEU B O 1
ATOM 3472 N N . PRO B 1 129 ? -32.718 4.679 16.801 1.00 48.86 129 PRO B N 1
ATOM 3473 C CA . PRO B 1 129 ? -33.549 4.227 15.688 1.00 49.95 129 PRO B CA 1
ATOM 3474 C C . PRO B 1 129 ? -32.688 3.833 14.495 1.00 50.65 129 PRO B C 1
ATOM 3475 O O . PRO B 1 129 ? -33.137 3.118 13.604 1.00 52.53 129 PRO B O 1
ATOM 3479 N N . TYR B 1 130 ? -31.446 4.302 14.491 0.50 50.03 130 TYR B N 1
ATOM 3480 C CA . TYR B 1 130 ? -30.528 4.015 13.402 0.50 49.33 130 TYR B CA 1
ATOM 3481 C C . TYR B 1 130 ? -30.687 2.614 12.852 0.50 49.90 130 TYR B C 1
ATOM 3482 O O . TYR B 1 130 ? -30.703 1.631 13.591 0.50 49.31 130 TYR B O 1
ATOM 3491 N N . ARG B 1 131 ? -30.815 2.543 11.536 1.00 51.15 131 ARG B N 1
ATOM 3492 C CA . ARG B 1 131 ? -30.961 1.281 10.837 1.00 52.62 131 ARG B CA 1
ATOM 3493 C C . ARG B 1 131 ? -29.552 0.851 10.446 1.00 51.81 131 ARG B C 1
ATOM 3494 O O . ARG B 1 131 ? -28.644 1.680 10.411 1.00 51.74 131 ARG B O 1
ATOM 3502 N N . ALA B 1 132 ? -29.371 -0.435 10.156 1.00 50.36 132 ALA B N 1
ATOM 3503 C CA . ALA B 1 132 ? -28.066 -0.970 9.780 1.00 49.18 132 ALA B CA 1
ATOM 3504 C C . ALA B 1 132 ? -27.358 -0.152 8.703 1.00 48.35 132 ALA B C 1
ATOM 3505 O O . ALA B 1 132 ? -26.131 -0.026 8.713 1.00 51.12 132 ALA B O 1
ATOM 3507 N N . ALA B 1 133 ? -28.127 0.404 7.777 1.00 45.48 133 ALA B N 1
ATOM 3508 C CA . ALA B 1 133 ? -27.553 1.182 6.691 1.00 43.83 133 ALA B CA 1
ATOM 3509 C C . ALA B 1 133 ? -26.951 2.524 7.107 1.00 41.18 133 ALA B C 1
ATOM 3510 O O . ALA B 1 133 ? -26.276 3.170 6.310 1.00 40.81 133 ALA B O 1
ATOM 3512 N N . GLU B 1 134 ? -27.187 2.955 8.341 1.00 38.65 134 GLU B N 1
ATOM 3513 C CA . GLU B 1 134 ? -26.634 4.238 8.782 1.00 38.30 134 GLU B CA 1
ATOM 3514 C C . GLU B 1 134 ? -25.329 4.123 9.561 1.00 35.29 134 GLU B C 1
ATOM 3515 O O . GLU B 1 134 ? -24.711 5.129 9.903 1.00 35.39 134 GLU B O 1
ATOM 3521 N N . ILE B 1 135 ? -24.912 2.891 9.829 1.00 32.70 135 ILE B N 1
ATOM 3522 C CA . ILE B 1 135 ? -23.678 2.637 10.556 1.00 28.62 135 ILE B CA 1
ATOM 3523 C C . ILE B 1 135 ? -22.591 2.357 9.528 1.00 25.26 135 ILE B C 1
ATOM 3524 O O . ILE B 1 135 ? -22.516 1.273 8.975 1.00 24.65 135 ILE B O 1
ATOM 3529 N N . GLY B 1 136 ? -21.756 3.353 9.272 1.00 23.31 136 GLY B N 1
ATOM 3530 C CA . GLY B 1 136 ? -20.721 3.204 8.269 1.00 22.71 136 GLY B CA 1
ATOM 3531 C C . GLY B 1 136 ? -19.333 2.818 8.742 1.00 23.57 136 GLY B C 1
ATOM 3532 O O . GLY B 1 136 ? -18.453 2.577 7.924 1.00 22.03 136 GLY B O 1
ATOM 3533 N N . LEU B 1 137 ? -19.119 2.757 10.051 1.00 24.11 137 LEU B N 1
ATOM 3534 C CA . LEU B 1 137 ? -17.803 2.401 10.544 1.00 24.63 137 LEU B CA 1
ATOM 3535 C C . LEU B 1 137 ? -17.858 1.613 11.835 1.00 25.61 137 LEU B C 1
ATOM 3536 O O . LEU B 1 137 ? -18.672 1.888 12.717 1.00 27.77 137 LEU B O 1
ATOM 3541 N N . LEU B 1 138 ? -16.989 0.616 11.929 1.00 24.97 138 LEU B N 1
ATOM 3542 C CA . LEU B 1 138 ? -16.875 -0.199 13.117 1.00 23.51 138 LEU B CA 1
ATOM 3543 C C . LEU B 1 138 ? -15.396 -0.188 13.492 1.00 22.82 138 LEU B C 1
ATOM 3544 O O . LEU B 1 138 ? -14.553 -0.614 12.702 1.00 20.64 138 LEU B O 1
ATOM 3549 N N . VAL B 1 139 ? -15.084 0.332 14.679 1.00 21.94 139 VAL B N 1
ATOM 3550 C CA . VAL B 1 139 ? -13.706 0.374 15.157 1.00 23.06 139 VAL B CA 1
ATOM 3551 C C . VAL B 1 139 ? -13.599 -0.612 16.301 1.00 23.17 139 VAL B C 1
ATOM 3552 O O . VAL B 1 139 ? -14.343 -0.531 17.268 1.00 25.25 139 VAL B O 1
ATOM 3556 N N . LEU B 1 140 ? -12.680 -1.557 16.187 1.00 24.64 140 LEU B N 1
ATOM 3557 C CA . LEU B 1 140 ? -12.508 -2.569 17.220 1.00 26.27 140 LEU B CA 1
ATOM 3558 C C . LEU B 1 140 ? -11.136 -2.372 17.882 1.00 26.43 140 LEU B C 1
ATOM 3559 O O . LEU B 1 140 ? -10.117 -2.303 17.193 1.00 23.89 140 LEU B O 1
ATOM 3564 N N . ALA B 1 141 ? -11.118 -2.251 19.209 1.00 26.25 141 ALA B N 1
ATOM 3565 C CA . ALA B 1 141 ? -9.864 -2.071 19.945 1.00 25.39 141 ALA B CA 1
ATOM 3566 C C . ALA B 1 141 ? -9.628 -3.194 20.958 1.00 26.12 141 ALA B C 1
ATOM 3567 O O . ALA B 1 141 ? -10.516 -3.552 21.736 1.00 26.52 141 ALA B O 1
ATOM 3569 N N . THR B 1 142 ? -8.419 -3.746 20.938 1.00 26.08 142 THR B N 1
ATOM 3570 C CA . THR B 1 142 ? -8.041 -4.812 21.851 1.00 28.07 142 THR B CA 1
ATOM 3571 C C . THR B 1 142 ? -6.528 -4.903 21.920 1.00 26.88 142 THR B C 1
ATOM 3572 O O . THR B 1 142 ? -5.838 -4.525 20.973 1.00 24.73 142 THR B O 1
ATOM 3576 N N . SER B 1 143 ? -6.037 -5.423 23.041 1.00 24.85 143 SER B N 1
ATOM 3577 C CA . SER B 1 143 ? -4.616 -5.625 23.273 1.00 25.59 143 SER B CA 1
ATOM 3578 C C . SER B 1 143 ? -4.468 -6.996 23.928 1.00 25.79 143 SER B C 1
ATOM 3579 O O . SER B 1 143 ? -3.393 -7.345 24.398 1.00 26.32 143 SER B O 1
ATOM 3582 N N . THR B 1 144 ? -5.549 -7.775 23.949 1.00 26.93 144 THR B N 1
ATOM 3583 C CA . THR B 1 144 ? -5.525 -9.097 24.574 1.00 27.85 144 THR B CA 1
ATOM 3584 C C . THR B 1 144 ? -5.852 -10.281 23.671 1.00 29.41 144 THR B C 1
ATOM 3585 O O . THR B 1 144 ? -6.002 -11.407 24.157 1.00 28.25 144 THR B O 1
ATOM 3589 N N . GLY B 1 145 ? -5.954 -10.043 22.366 1.00 29.89 145 GLY B N 1
ATOM 3590 C CA . GLY B 1 145 ? -6.262 -11.134 21.453 1.00 31.23 145 GLY B CA 1
ATOM 3591 C C . GLY B 1 145 ? -6.024 -10.784 19.994 1.00 32.94 145 GLY B C 1
ATOM 3592 O O . GLY B 1 145 ? -6.445 -9.718 19.532 1.00 32.85 145 GLY B O 1
ATOM 3593 N N . PHE B 1 146 ? -5.350 -11.675 19.266 1.00 32.41 146 PHE B N 1
ATOM 3594 C CA . PHE B 1 146 ? -5.063 -11.441 17.852 1.00 33.63 146 PHE B CA 1
ATOM 3595 C C . PHE B 1 146 ? -5.477 -12.614 16.955 1.00 32.99 146 PHE B C 1
ATOM 3596 O O . PHE B 1 146 ? -4.907 -13.704 17.041 1.00 32.94 146 PHE B O 1
ATOM 3604 N N . ILE B 1 147 ? -6.488 -12.370 16.117 1.00 32.32 147 ILE B N 1
ATOM 3605 C CA . ILE B 1 147 ? -7.024 -13.353 15.161 1.00 32.15 147 ILE B CA 1
ATOM 3606 C C . ILE B 1 147 ? -7.772 -12.662 14.033 1.00 31.82 147 ILE B C 1
ATOM 3607 O O . ILE B 1 147 ? -8.443 -11.653 14.247 1.00 31.96 147 ILE B O 1
ATOM 3612 N N . ALA B 1 148 ? -7.692 -13.232 12.839 1.00 31.91 148 ALA B N 1
ATOM 3613 C CA . ALA B 1 148 ? -8.375 -12.672 11.678 1.00 33.52 148 ALA B CA 1
ATOM 3614 C C . ALA B 1 148 ? -8.927 -13.811 10.827 1.00 33.00 148 ALA B C 1
ATOM 3615 O O . ALA B 1 148 ? -8.212 -14.781 10.533 1.00 33.92 148 ALA B O 1
ATOM 3617 N N . PRO B 1 149 ? -10.215 -13.719 10.455 1.00 32.91 149 PRO B N 1
ATOM 3618 C CA . PRO B 1 149 ? -11.134 -12.622 10.800 1.00 33.17 149 PRO B CA 1
ATOM 3619 C C . PRO B 1 149 ? -11.466 -12.590 12.295 1.00 32.79 149 PRO B C 1
ATOM 3620 O O . PRO B 1 149 ? -11.637 -13.635 12.919 1.00 32.41 149 PRO B O 1
ATOM 3624 N N . GLY B 1 150 ? -11.566 -11.391 12.855 1.00 30.77 150 GLY B N 1
ATOM 3625 C CA . GLY B 1 150 ? -11.829 -11.269 14.275 1.00 30.88 150 GLY B CA 1
ATOM 3626 C C . GLY B 1 150 ? -13.217 -10.864 14.725 1.00 30.00 150 GLY B C 1
ATOM 3627 O O . GLY B 1 150 ? -14.198 -10.989 13.994 1.00 30.67 150 GLY B O 1
ATOM 3628 N N . VAL B 1 151 ? -13.290 -10.375 15.956 1.00 29.40 151 VAL B N 1
ATOM 3629 C CA . VAL B 1 151 ? -14.546 -9.946 16.563 1.00 29.33 151 VAL B CA 1
ATOM 3630 C C . VAL B 1 151 ? -15.330 -8.918 15.741 1.00 28.91 151 VAL B C 1
ATOM 3631 O O . VAL B 1 151 ? -16.563 -8.877 15.790 1.00 29.45 151 VAL B O 1
ATOM 3635 N N . ASP B 1 152 ? -14.623 -8.089 14.984 1.00 27.14 152 ASP B N 1
ATOM 3636 C CA . ASP B 1 152 ? -15.295 -7.086 14.162 1.00 28.12 152 ASP B CA 1
ATOM 3637 C C . ASP B 1 152 ? -16.110 -7.746 13.045 1.00 28.61 152 ASP B C 1
ATOM 3638 O O . ASP B 1 152 ? -17.219 -7.315 12.737 1.00 27.96 152 ASP B O 1
ATOM 3643 N N . VAL B 1 153 ? -15.568 -8.801 12.445 1.00 28.64 153 VAL B N 1
ATOM 3644 C CA . VAL B 1 153 ? -16.290 -9.480 11.377 1.00 31.02 153 VAL B CA 1
ATOM 3645 C C . VAL B 1 153 ? -17.518 -10.156 11.971 1.00 28.46 153 VAL B C 1
ATOM 3646 O O . VAL B 1 153 ? -18.601 -10.118 11.387 1.00 28.98 153 VAL B O 1
ATOM 3650 N N . ALA B 1 154 ? -17.338 -10.753 13.145 1.00 27.57 154 ALA B N 1
ATOM 3651 C CA . ALA B 1 154 ? -18.419 -11.441 13.846 1.00 27.47 154 ALA B CA 1
ATOM 3652 C C . ALA B 1 154 ? -19.550 -10.480 14.209 1.00 28.13 154 ALA B C 1
ATOM 3653 O O . ALA B 1 154 ? -20.726 -10.837 14.105 1.00 30.53 154 ALA B O 1
ATOM 3655 N N . ILE B 1 155 ? -19.197 -9.267 14.634 1.00 27.52 155 ILE B N 1
ATOM 3656 C CA . ILE B 1 155 ? -20.194 -8.268 14.994 1.00 27.22 155 ILE B CA 1
ATOM 3657 C C . ILE B 1 155 ? -21.029 -7.846 13.786 1.00 29.28 155 ILE B C 1
ATOM 3658 O O . ILE B 1 155 ? -22.262 -7.770 13.876 1.00 29.83 155 ILE B O 1
ATOM 3663 N N . VAL B 1 156 ? -20.370 -7.585 12.656 1.00 29.31 156 VAL B N 1
ATOM 3664 C CA . VAL B 1 156 ? -21.084 -7.175 11.447 1.00 30.15 156 VAL B CA 1
ATOM 3665 C C . VAL B 1 156 ? -22.118 -8.216 10.999 1.00 31.65 156 VAL B C 1
ATOM 3666 O O . VAL B 1 156 ? -23.233 -7.871 10.610 1.00 32.90 156 VAL B O 1
ATOM 3670 N N . LYS B 1 157 ? -21.747 -9.489 11.058 1.00 32.73 157 LYS B N 1
ATOM 3671 C CA . LYS B 1 157 ? -22.652 -10.556 10.662 1.00 35.16 157 LYS B CA 1
ATOM 3672 C C . LYS B 1 157 ? -23.732 -10.776 11.707 1.00 35.77 157 LYS B C 1
ATOM 3673 O O . LYS B 1 157 ? -24.903 -10.870 11.380 1.00 36.78 157 LYS B O 1
ATOM 3679 N N . GLU B 1 158 ? -23.328 -10.857 12.968 1.00 37.19 158 GLU B N 1
ATOM 3680 C CA . GLU B 1 158 ? -24.259 -11.102 14.062 1.00 37.96 158 GLU B CA 1
ATOM 3681 C C . GLU B 1 158 ? -25.300 -10.009 14.258 1.00 37.26 158 GLU B C 1
ATOM 3682 O O . GLU B 1 158 ? -26.419 -10.283 14.673 1.00 39.05 158 GLU B O 1
ATOM 3688 N N . LEU B 1 159 ? -24.931 -8.768 13.973 1.00 36.67 159 LEU B N 1
ATOM 3689 C CA . LEU B 1 159 ? -25.849 -7.654 14.147 1.00 34.84 159 LEU B CA 1
ATOM 3690 C C . LEU B 1 159 ? -26.608 -7.307 12.882 1.00 34.15 159 LEU B C 1
ATOM 3691 O O . LEU B 1 159 ? -27.601 -6.588 12.931 1.00 34.95 159 LEU B O 1
ATOM 3696 N N . GLY B 1 160 ? -26.138 -7.809 11.747 1.00 33.41 160 GLY B N 1
ATOM 3697 C CA . GLY B 1 160 ? -26.806 -7.521 10.493 1.00 31.03 160 GLY B CA 1
ATOM 3698 C C . GLY B 1 160 ? -26.429 -6.156 9.959 1.00 30.70 160 GLY B C 1
ATOM 3699 O O . GLY B 1 160 ? -27.257 -5.434 9.394 1.00 32.22 160 GLY B O 1
ATOM 3700 N N . LEU B 1 161 ? -25.170 -5.789 10.147 1.00 30.22 161 LEU B N 1
ATOM 3701 C CA . LEU B 1 161 ? -24.679 -4.502 9.669 1.00 30.41 161 LEU B CA 1
ATOM 3702 C C . LEU B 1 161 ? -24.297 -4.648 8.189 1.00 30.27 161 LEU B C 1
ATOM 3703 O O . LEU B 1 161 ? -24.076 -5.759 7.701 1.00 29.51 161 LEU B O 1
ATOM 3708 N N . SER B 1 162 ? -24.219 -3.535 7.472 1.00 30.44 162 SER B N 1
ATOM 3709 C CA . SER B 1 162 ? -23.871 -3.590 6.057 1.00 30.21 162 SER B CA 1
ATOM 3710 C C . SER B 1 162 ? -22.514 -4.230 5.772 1.00 30.90 162 SER B C 1
ATOM 3711 O O . SER B 1 162 ? -21.516 -3.926 6.429 1.00 30.41 162 SER B O 1
ATOM 3714 N N . PRO B 1 163 ? -22.465 -5.135 4.780 1.00 31.24 163 PRO B N 1
ATOM 3715 C CA . PRO B 1 163 ? -21.237 -5.837 4.378 1.00 30.66 163 PRO B CA 1
ATOM 3716 C C . PRO B 1 163 ? -20.240 -4.833 3.798 1.00 29.96 163 PRO B C 1
ATOM 3717 O O . PRO B 1 163 ? -19.055 -5.126 3.637 1.00 30.57 163 PRO B O 1
ATOM 3721 N N . SER B 1 164 ? -20.741 -3.646 3.483 1.00 29.78 164 SER B N 1
ATOM 3722 C CA . SER B 1 164 ? -19.914 -2.595 2.918 1.00 29.78 164 SER B CA 1
ATOM 3723 C C . SER B 1 164 ? -19.477 -1.577 3.978 1.00 29.99 164 SER B C 1
ATOM 3724 O O . SER B 1 164 ? -18.946 -0.520 3.650 1.00 31.58 164 SER B O 1
ATOM 3727 N N . ILE B 1 165 ? -19.707 -1.898 5.245 1.00 30.67 165 ILE B N 1
ATOM 3728 C CA . ILE B 1 165 ? -19.327 -1.010 6.344 1.00 32.54 165 ILE B CA 1
ATOM 3729 C C . ILE B 1 165 ? -17.806 -0.953 6.519 1.00 29.96 165 ILE B C 1
ATOM 3730 O O . ILE B 1 165 ? -17.109 -1.957 6.364 1.00 27.69 165 ILE B O 1
ATOM 3735 N N . SER B 1 166 ? -17.293 0.236 6.814 1.00 28.61 166 SER B N 1
ATOM 3736 C CA . SER B 1 166 ? -15.855 0.420 7.002 1.00 28.39 166 SER B CA 1
ATOM 3737 C C . SER B 1 166 ? -15.432 -0.163 8.351 1.00 27.48 166 SER B C 1
ATOM 3738 O O . SER B 1 166 ? -16.176 -0.082 9.333 1.00 27.09 166 SER B O 1
ATOM 3741 N N . ARG B 1 167 ? -14.238 -0.746 8.391 1.00 26.34 167 ARG B N 1
ATOM 3742 C CA . ARG B 1 167 ? -13.714 -1.349 9.606 1.00 26.11 167 ARG B CA 1
ATOM 3743 C C . ARG B 1 167 ? -12.223 -1.113 9.834 1.00 27.91 167 ARG B C 1
ATOM 3744 O O . ARG B 1 167 ? -11.427 -1.132 8.897 1.00 28.29 167 ARG B O 1
ATOM 3752 N N . VAL B 1 168 ? -11.857 -0.871 11.090 1.00 27.12 168 VAL B N 1
ATOM 3753 C CA . VAL B 1 168 ? -10.463 -0.673 11.460 1.00 26.47 168 VAL B CA 1
ATOM 3754 C C . VAL B 1 168 ? -10.258 -1.352 12.797 1.00 26.39 168 VAL B C 1
ATOM 3755 O O . VAL B 1 168 ? -11.040 -1.153 13.729 1.00 24.00 168 VAL B O 1
ATOM 3759 N N . VAL B 1 169 ? -9.216 -2.168 12.878 1.00 26.98 169 VAL B N 1
ATOM 3760 C CA . VAL B 1 169 ? -8.897 -2.876 14.105 1.00 29.25 169 VAL B CA 1
ATOM 3761 C C . VAL B 1 169 ? -7.665 -2.247 14.748 1.00 30.66 169 VAL B C 1
ATOM 3762 O O . VAL B 1 169 ? -6.572 -2.253 14.177 1.00 30.43 169 VAL B O 1
ATOM 3766 N N . VAL B 1 170 ? -7.857 -1.699 15.941 1.00 31.63 170 VAL B N 1
ATOM 3767 C CA . VAL B 1 170 ? -6.784 -1.044 16.688 1.00 30.93 170 VAL B CA 1
ATOM 3768 C C . VAL B 1 170 ? -6.244 -1.985 17.760 1.00 30.35 170 VAL B C 1
ATOM 3769 O O . VAL B 1 170 ? -6.907 -2.227 18.767 1.00 29.43 170 VAL B O 1
ATOM 3773 N N . ASN B 1 171 ? -5.045 -2.517 17.533 1.00 29.43 171 ASN B N 1
ATOM 3774 C CA . ASN B 1 171 ? -4.427 -3.450 18.468 1.00 28.40 171 ASN B CA 1
ATOM 3775 C C . ASN B 1 171 ? -3.172 -2.904 19.138 1.00 27.99 171 ASN B C 1
ATOM 3776 O O . ASN B 1 171 ? -2.448 -2.099 18.563 1.00 27.64 171 ASN B O 1
ATOM 3781 N N . PHE B 1 172 ? -2.932 -3.370 20.359 1.00 26.60 172 PHE B N 1
ATOM 3782 C CA . PHE B 1 172 ? -1.768 -2.998 21.146 1.00 27.14 172 PHE B CA 1
ATOM 3783 C C . PHE B 1 172 ? -1.575 -1.527 21.488 1.00 26.82 172 PHE B C 1
ATOM 3784 O O . PHE B 1 172 ? -0.437 -1.068 21.651 1.00 26.13 172 PHE B O 1
ATOM 3792 N N . MET B 1 173 ? -2.679 -0.793 21.600 1.00 24.85 173 MET B N 1
ATOM 3793 C CA . MET B 1 173 ? -2.613 0.610 21.978 1.00 25.03 173 MET B CA 1
ATOM 3794 C C . MET B 1 173 ? -2.960 0.710 23.470 1.00 26.28 173 MET B C 1
ATOM 3795 O O . MET B 1 173 ? -3.150 1.788 24.028 1.00 27.07 173 MET B O 1
ATOM 3800 N N . GLY B 1 174 ? -3.032 -0.459 24.095 1.00 27.26 174 GLY B N 1
ATOM 3801 C CA . GLY B 1 174 ? -3.279 -0.574 25.518 1.00 28.49 174 GLY B CA 1
ATOM 3802 C C . GLY B 1 174 ? -4.482 0.043 26.191 1.00 29.01 174 GLY B C 1
ATOM 3803 O O . GLY B 1 174 ? -5.576 0.133 25.631 1.00 29.33 174 GLY B O 1
ATOM 3804 N N . CYS B 1 175 ? -4.245 0.462 27.430 1.00 29.45 175 CYS B N 1
ATOM 3805 C CA . CYS B 1 175 ? -5.259 1.045 28.299 1.00 28.59 175 CYS B CA 1
ATOM 3806 C C . CYS B 1 175 ? -5.933 2.296 27.755 1.00 28.10 175 CYS B C 1
ATOM 3807 O O . CYS B 1 175 ? -7.045 2.629 28.174 1.00 29.91 175 CYS B O 1
ATOM 3810 N N . ALA B 1 176 ? -5.283 2.983 26.823 1.00 26.72 176 ALA B N 1
ATOM 3811 C CA . ALA B 1 176 ? -5.856 4.201 26.256 1.00 27.01 176 ALA B CA 1
ATOM 3812 C C . ALA B 1 176 ? -6.496 4.049 24.874 1.00 27.57 176 ALA B C 1
ATOM 3813 O O . ALA B 1 176 ? -6.923 5.038 24.284 1.00 26.84 176 ALA B O 1
ATOM 3815 N N . ALA B 1 177 ? -6.570 2.821 24.367 1.00 26.83 177 ALA B N 1
ATOM 3816 C CA . ALA B 1 177 ? -7.133 2.551 23.036 1.00 27.27 177 ALA B CA 1
ATOM 3817 C C . ALA B 1 177 ? -8.533 3.128 22.733 1.00 26.31 177 ALA B C 1
ATOM 3818 O O . ALA B 1 177 ? -8.806 3.516 21.600 1.00 25.32 177 ALA B O 1
ATOM 3820 N N . ALA B 1 178 ? -9.416 3.187 23.727 1.00 26.94 178 ALA B N 1
ATOM 3821 C CA . ALA B 1 178 ? -10.755 3.746 23.505 1.00 25.89 178 ALA B CA 1
ATOM 3822 C C . ALA B 1 178 ? -10.691 5.163 22.924 1.00 26.54 178 ALA B C 1
ATOM 3823 O O . ALA B 1 178 ? -11.531 5.547 22.109 1.00 26.03 178 ALA B O 1
ATOM 3825 N N . MET B 1 179 ? -9.696 5.939 23.349 1.00 26.82 179 MET B N 1
ATOM 3826 C CA . MET B 1 179 ? -9.517 7.305 22.851 1.00 26.94 179 MET B CA 1
ATOM 3827 C C . MET B 1 179 ? -8.997 7.300 21.401 1.00 26.77 179 MET B C 1
ATOM 3828 O O . MET B 1 179 ? -9.437 8.095 20.569 1.00 28.09 179 MET B O 1
ATOM 3833 N N . ASN B 1 180 ? -8.061 6.413 21.091 1.00 25.76 180 ASN B N 1
ATOM 3834 C CA . ASN B 1 180 ? -7.549 6.340 19.731 1.00 26.49 180 ASN B CA 1
ATOM 3835 C C . ASN B 1 180 ? -8.698 5.886 18.825 1.00 27.77 180 ASN B C 1
ATOM 3836 O O . ASN B 1 180 ? -8.857 6.368 17.696 1.00 27.80 180 ASN B O 1
ATOM 3841 N N . ALA B 1 181 ? -9.496 4.952 19.336 1.00 26.37 181 ALA B N 1
ATOM 3842 C CA . ALA B 1 181 ? -10.632 4.417 18.600 1.00 26.80 181 ALA B CA 1
ATOM 3843 C C . ALA B 1 181 ? -11.687 5.492 18.390 1.00 26.45 181 ALA B C 1
ATOM 3844 O O . ALA B 1 181 ? -12.147 5.706 17.270 1.00 27.21 181 ALA B O 1
ATOM 3846 N N . LEU B 1 182 ? -12.056 6.171 19.474 1.00 26.80 182 LEU B N 1
ATOM 3847 C CA . LEU B 1 182 ? -13.053 7.223 19.417 1.00 26.17 182 LEU B CA 1
ATOM 3848 C C . LEU B 1 182 ? -12.637 8.337 18.462 1.00 25.92 182 LEU B C 1
ATOM 3849 O O . LEU B 1 182 ? -13.478 8.916 17.770 1.00 25.79 182 LEU B O 1
ATOM 3854 N N . GLY B 1 183 ? -11.341 8.631 18.422 1.00 24.26 183 GLY B N 1
ATOM 3855 C CA . GLY B 1 183 ? -10.851 9.670 17.535 1.00 24.20 183 GLY B CA 1
ATOM 3856 C C . GLY B 1 183 ? -11.118 9.305 16.090 1.00 25.39 183 GLY B C 1
ATOM 3857 O O . GLY B 1 183 ? -11.509 10.151 15.276 1.00 25.93 183 GLY B O 1
ATOM 3858 N N . THR B 1 184 ? -10.914 8.030 15.781 1.00 25.74 184 THR B N 1
ATOM 3859 C CA . THR B 1 184 ? -11.135 7.508 14.439 1.00 25.20 184 THR B CA 1
ATOM 3860 C C . THR B 1 184 ? -12.614 7.644 14.077 1.00 25.81 184 THR B C 1
ATOM 3861 O O . THR B 1 184 ? -12.953 7.989 12.948 1.00 26.76 184 THR B O 1
ATOM 3865 N N . ALA B 1 185 ? -13.487 7.379 15.044 1.00 26.15 185 ALA B N 1
ATOM 3866 C CA . ALA B 1 185 ? -14.927 7.476 14.834 1.00 24.49 185 ALA B CA 1
ATOM 3867 C C . ALA B 1 185 ? -15.343 8.932 14.703 1.00 25.10 185 ALA B C 1
ATOM 3868 O O . ALA B 1 185 ? -16.246 9.268 13.926 1.00 24.42 185 ALA B O 1
ATOM 3870 N N . THR B 1 186 ? -14.679 9.787 15.476 1.00 27.34 186 THR B N 1
ATOM 3871 C CA . THR B 1 186 ? -14.935 11.227 15.476 1.00 29.31 186 THR B CA 1
ATOM 3872 C C . THR B 1 186 ? -14.620 11.835 14.108 1.00 27.49 186 THR B C 1
ATOM 3873 O O . THR B 1 186 ? -15.403 12.628 13.579 1.00 25.18 186 THR B O 1
ATOM 3877 N N . ASN B 1 187 ? -13.463 11.476 13.552 1.00 27.29 187 ASN B N 1
ATOM 3878 C CA . ASN B 1 187 ? -13.063 11.990 12.242 1.00 27.43 187 ASN B CA 1
ATOM 3879 C C . ASN B 1 187 ? -14.039 11.468 11.181 1.00 26.89 187 ASN B C 1
ATOM 3880 O O . ASN B 1 187 ? -14.521 12.219 10.326 1.00 25.83 187 ASN B O 1
ATOM 3885 N N . TYR B 1 188 ? -14.335 10.174 11.256 1.00 27.95 188 TYR B N 1
ATOM 3886 C CA . TYR B 1 188 ? -15.262 9.537 10.319 1.00 27.95 188 TYR B CA 1
ATOM 3887 C C . TYR B 1 188 ? -16.598 10.285 10.231 1.00 27.74 188 TYR B C 1
ATOM 3888 O O . TYR B 1 188 ? -17.022 10.728 9.161 1.00 27.08 188 TYR B O 1
ATOM 3897 N N . VAL B 1 189 ? -17.256 10.395 11.377 1.00 27.65 189 VAL B N 1
ATOM 3898 C CA . VAL B 1 189 ? -18.547 11.055 11.504 1.00 28.22 189 VAL B CA 1
ATOM 3899 C C . VAL B 1 189 ? -18.510 12.521 11.047 1.00 29.91 189 VAL B C 1
ATOM 3900 O O . VAL B 1 189 ? -19.477 13.031 10.478 1.00 29.96 189 VAL B O 1
ATOM 3904 N N . ARG B 1 190 ? -17.399 13.204 11.289 1.00 29.21 190 ARG B N 1
ATOM 3905 C CA . ARG B 1 190 ? -17.281 14.586 10.854 1.00 30.04 190 ARG B CA 1
ATOM 3906 C C . ARG B 1 190 ? -17.149 14.619 9.338 1.00 31.10 190 ARG B C 1
ATOM 3907 O O . ARG B 1 190 ? -17.568 15.580 8.695 1.00 31.13 190 ARG B O 1
ATOM 3915 N N . ALA B 1 191 ? -16.563 13.566 8.771 1.00 30.39 191 ALA B N 1
ATOM 3916 C CA . ALA B 1 191 ? -16.382 13.466 7.324 1.00 29.90 191 ALA B CA 1
ATOM 3917 C C . ALA B 1 191 ? -17.647 12.943 6.628 1.00 29.19 191 ALA B C 1
ATOM 3918 O O . ALA B 1 191 ? -17.851 13.185 5.443 1.00 28.53 191 ALA B O 1
ATOM 3920 N N . HIS B 1 192 ? -18.491 12.231 7.373 1.00 28.86 192 HIS B N 1
ATOM 3921 C CA . HIS B 1 192 ? -19.742 11.677 6.840 1.00 28.44 192 HIS B CA 1
ATOM 3922 C C . HIS B 1 192 ? -20.850 11.923 7.872 1.00 29.35 192 HIS B C 1
ATOM 3923 O O . HIS B 1 192 ? -21.347 10.999 8.514 1.00 28.34 192 HIS B O 1
ATOM 3930 N N . PRO B 1 193 ? -21.260 13.188 8.023 1.00 31.02 193 PRO B N 1
ATOM 3931 C CA . PRO B 1 193 ? -22.290 13.652 8.963 1.00 31.48 193 PRO B CA 1
ATOM 3932 C C . PRO B 1 193 ? -23.602 12.885 9.006 1.00 31.45 193 PRO B C 1
ATOM 3933 O O . PRO B 1 193 ? -24.291 12.894 10.022 1.00 32.84 193 PRO B O 1
ATOM 3937 N N . ALA B 1 194 ? -23.957 12.237 7.903 1.00 32.12 194 ALA B N 1
ATOM 3938 C CA . ALA B 1 194 ? -25.197 11.477 7.840 1.00 32.85 194 ALA B CA 1
ATOM 3939 C C . ALA B 1 194 ? -25.006 10.047 8.311 1.00 32.05 194 ALA B C 1
ATOM 3940 O O . ALA B 1 194 ? -25.967 9.296 8.389 1.00 34.43 194 ALA B O 1
ATOM 3942 N N . MET B 1 195 ? -23.769 9.676 8.629 1.00 30.98 195 MET B N 1
ATOM 3943 C CA . MET B 1 195 ? -23.463 8.312 9.061 1.00 30.72 195 MET B CA 1
ATOM 3944 C C . MET B 1 195 ? -23.084 8.205 10.535 1.00 29.90 195 MET B C 1
ATOM 3945 O O . MET B 1 195 ? -22.736 9.197 11.172 1.00 29.36 195 MET B O 1
ATOM 3950 N N . LYS B 1 196 ? -23.148 6.986 11.062 1.00 28.16 196 LYS B N 1
ATOM 3951 C CA . LYS B 1 196 ? -22.803 6.724 12.452 1.00 29.45 196 LYS B CA 1
ATOM 3952 C C . LYS B 1 196 ? -21.598 5.794 12.532 1.00 29.03 196 LYS B C 1
ATOM 3953 O O . LYS B 1 196 ? -21.243 5.115 11.560 1.00 29.68 196 LYS B O 1
ATOM 3959 N N . ALA B 1 197 ? -20.967 5.765 13.695 1.00 28.00 197 ALA B N 1
ATOM 3960 C CA . ALA B 1 197 ? -19.816 4.898 13.892 1.00 28.01 197 ALA B CA 1
ATOM 3961 C C . ALA B 1 197 ? -20.036 4.076 15.146 1.00 27.74 197 ALA B C 1
ATOM 3962 O O . ALA B 1 197 ? -20.632 4.556 16.113 1.00 27.03 197 ALA B O 1
ATOM 3964 N N . LEU B 1 198 ? -19.568 2.833 15.120 1.00 27.63 198 LEU B N 1
ATOM 3965 C CA . LEU B 1 198 ? -19.680 1.955 16.270 1.00 27.18 198 LEU B CA 1
ATOM 3966 C C . LEU B 1 198 ? -18.277 1.669 16.787 1.00 28.10 198 LEU B C 1
ATOM 3967 O O . LEU B 1 198 ? -17.422 1.171 16.050 1.00 28.41 198 LEU B O 1
ATOM 3972 N N . VAL B 1 199 ? -18.036 2.004 18.053 1.00 28.12 199 VAL B N 1
ATOM 3973 C CA . VAL B 1 199 ? -16.735 1.769 18.667 1.00 25.54 199 VAL B CA 1
ATOM 3974 C C . VAL B 1 199 ? -16.870 0.654 19.696 1.00 25.29 199 VAL B C 1
ATOM 3975 O O . VAL B 1 199 ? -17.664 0.756 20.635 1.00 25.41 199 VAL B O 1
ATOM 3979 N N . VAL B 1 200 ? -16.095 -0.410 19.509 1.00 23.99 200 VAL B N 1
ATOM 3980 C CA . VAL B 1 200 ? -16.122 -1.547 20.412 1.00 22.37 200 VAL B CA 1
ATOM 3981 C C . VAL B 1 200 ? -14.752 -1.870 20.989 1.00 25.71 200 VAL B C 1
ATOM 3982 O O . VAL B 1 200 ? -13.795 -2.140 20.252 1.00 27.65 200 VAL B O 1
ATOM 3986 N N . CYS B 1 201 ? -14.659 -1.843 22.312 1.00 25.89 201 CYS B N 1
ATOM 3987 C CA . CYS B 1 201 ? -13.420 -2.192 22.993 1.00 27.04 201 CYS B CA 1
ATOM 3988 C C . CYS B 1 201 ? -13.676 -3.519 23.706 1.00 27.33 201 CYS B C 1
ATOM 3989 O O . CYS B 1 201 ? -14.671 -3.663 24.421 1.00 27.51 201 CYS B O 1
ATOM 3992 N N . ILE B 1 202 ? -12.801 -4.499 23.485 1.00 30.58 202 ILE B N 1
ATOM 3993 C CA . ILE B 1 202 ? -12.939 -5.806 24.126 1.00 30.56 202 ILE B CA 1
ATOM 3994 C C . ILE B 1 202 ? -11.614 -6.196 24.703 1.00 30.17 202 ILE B C 1
ATOM 3995 O O . ILE B 1 202 ? -10.600 -6.215 24.007 1.00 29.37 202 ILE B O 1
ATOM 4000 N N . GLU B 1 203 ? -11.638 -6.559 25.970 1.00 30.50 203 GLU B N 1
ATOM 4001 C CA . GLU B 1 203 ? -10.433 -6.937 26.645 1.00 31.04 203 GLU B CA 1
ATOM 4002 C C . GLU B 1 203 ? -10.742 -8.161 27.505 1.00 30.04 203 GLU B C 1
ATOM 4003 O O . GLU B 1 203 ? -11.635 -8.133 28.351 1.00 30.85 203 GLU B O 1
ATOM 4009 N N . LEU B 1 204 ? -10.018 -9.245 27.242 1.00 29.14 204 LEU B N 1
ATOM 4010 C CA . LEU B 1 204 ? -10.171 -10.504 27.963 1.00 28.12 204 LEU B CA 1
ATOM 4011 C C . LEU B 1 204 ? -8.802 -10.966 28.456 1.00 28.20 204 LEU B C 1
ATOM 4012 O O . LEU B 1 204 ? -8.186 -11.854 27.868 1.00 29.20 204 LEU B O 1
ATOM 4017 N N . CYS B 1 205 ? -8.332 -10.364 29.545 1.00 27.40 205 CYS B N 1
ATOM 4018 C CA . CYS B 1 205 ? -7.026 -10.707 30.098 1.00 28.28 205 CYS B CA 1
ATOM 4019 C C . CYS B 1 205 ? -6.951 -12.127 30.668 1.00 28.36 205 CYS B C 1
ATOM 4020 O O . CYS B 1 205 ? -5.915 -12.779 30.557 1.00 27.87 205 CYS B O 1
ATOM 4023 N N . SER B 1 206 ? -8.035 -12.607 31.276 1.00 27.91 206 SER B N 1
ATOM 4024 C CA . SER B 1 206 ? -8.026 -13.940 31.884 1.00 30.30 206 SER B CA 1
ATOM 4025 C C . SER B 1 206 ? -7.513 -15.004 30.929 1.00 31.39 206 SER B C 1
ATOM 4026 O O . SER B 1 206 ? -6.927 -16.005 31.337 1.00 32.38 206 SER B O 1
ATOM 4029 N N . VAL B 1 207 ? -7.730 -14.764 29.648 1.00 32.08 207 VAL B N 1
ATOM 4030 C CA . VAL B 1 207 ? -7.329 -15.688 28.608 1.00 32.26 207 VAL B CA 1
ATOM 4031 C C . VAL B 1 207 ? -5.805 -15.778 28.415 1.00 33.05 207 VAL B C 1
ATOM 4032 O O . VAL B 1 207 ? -5.300 -16.727 27.795 1.00 30.52 207 VAL B O 1
ATOM 4036 N N . ASN B 1 208 ? -5.073 -14.808 28.960 1.00 31.63 208 ASN B N 1
ATOM 4037 C CA . ASN B 1 208 ? -3.619 -14.813 28.834 1.00 32.73 208 ASN B CA 1
ATOM 4038 C C . ASN B 1 208 ? -2.915 -15.086 30.159 1.00 33.72 208 ASN B C 1
ATOM 4039 O O . ASN B 1 208 ? -1.703 -14.892 30.259 1.00 34.08 208 ASN B O 1
ATOM 4044 N N . ALA B 1 209 ? -3.666 -15.538 31.162 1.00 34.51 209 ALA B N 1
ATOM 4045 C CA . ALA B 1 209 ? -3.115 -15.824 32.488 1.00 34.59 209 ALA B CA 1
ATOM 4046 C C . ALA B 1 209 ? -2.050 -16.918 32.469 1.00 36.14 209 ALA B C 1
ATOM 4047 O O . ALA B 1 209 ? -2.247 -17.976 31.875 1.00 37.58 209 ALA B O 1
ATOM 4049 N N . VAL B 1 210 ? -0.933 -16.663 33.149 1.00 36.09 210 VAL B N 1
ATOM 4050 C CA . VAL B 1 210 ? 0.181 -17.600 33.202 1.00 37.50 210 VAL B CA 1
ATOM 4051 C C . VAL B 1 210 ? 0.727 -17.825 34.618 1.00 40.04 210 VAL B C 1
ATOM 4052 O O . VAL B 1 210 ? 1.319 -18.872 34.908 1.00 39.89 210 VAL B O 1
ATOM 4056 N N . PHE B 1 211 ? 0.525 -16.844 35.495 1.00 40.36 211 PHE B N 1
ATOM 4057 C CA . PHE B 1 211 ? 1.000 -16.931 36.872 1.00 41.79 211 PHE B CA 1
ATOM 4058 C C . PHE B 1 211 ? 2.494 -17.244 36.905 1.00 42.16 211 PHE B C 1
ATOM 4059 O O . PHE B 1 211 ? 2.907 -18.274 37.435 1.00 41.27 211 PHE B O 1
ATOM 4067 N N . ALA B 1 212 ? 3.300 -16.353 36.336 1.00 43.00 212 ALA B N 1
ATOM 4068 C CA . ALA B 1 212 ? 4.744 -16.542 36.299 1.00 44.13 212 ALA B CA 1
ATOM 4069 C C . ALA B 1 212 ? 5.389 -16.093 37.609 1.00 46.41 212 ALA B C 1
ATOM 4070 O O . ALA B 1 212 ? 4.717 -15.542 38.485 1.00 45.72 212 ALA B O 1
ATOM 4072 N N . ASP B 1 213 ? 6.696 -16.317 37.721 1.00 48.21 213 ASP B N 1
ATOM 4073 C CA . ASP B 1 213 ? 7.465 -15.984 38.920 1.00 51.14 213 ASP B CA 1
ATOM 4074 C C . ASP B 1 213 ? 7.779 -14.522 39.220 1.00 50.55 213 ASP B C 1
ATOM 4075 O O . ASP B 1 213 ? 7.670 -14.098 40.367 1.00 53.20 213 ASP B O 1
ATOM 4080 N N . ASP B 1 214 ? 8.179 -13.758 38.209 1.00 50.04 214 ASP B N 1
ATOM 4081 C CA . ASP B 1 214 ? 8.537 -12.354 38.412 1.00 49.19 214 ASP B CA 1
ATOM 4082 C C . ASP B 1 214 ? 7.484 -11.498 39.118 1.00 46.83 214 ASP B C 1
ATOM 4083 O O . ASP B 1 214 ? 6.295 -11.821 39.139 1.00 45.88 214 ASP B O 1
ATOM 4088 N N . ILE B 1 215 ? 7.951 -10.386 39.676 1.00 44.24 215 ILE B N 1
ATOM 4089 C CA . ILE B 1 215 ? 7.115 -9.457 40.416 1.00 42.13 215 ILE B CA 1
ATOM 4090 C C . ILE B 1 215 ? 6.102 -8.724 39.550 1.00 41.08 215 ILE B C 1
ATOM 4091 O O . ILE B 1 215 ? 4.948 -8.553 39.950 1.00 41.53 215 ILE B O 1
ATOM 4096 N N . ASN B 1 216 ? 6.527 -8.276 38.374 1.00 39.15 216 ASN B N 1
ATOM 4097 C CA . ASN B 1 216 ? 5.621 -7.554 37.493 1.00 38.82 216 ASN B CA 1
ATOM 4098 C C . ASN B 1 216 ? 4.450 -8.428 37.040 1.00 38.30 216 ASN B C 1
ATOM 4099 O O . ASN B 1 216 ? 3.325 -7.943 36.892 1.00 38.28 216 ASN B O 1
ATOM 4104 N N . ASP B 1 217 ? 4.715 -9.715 36.832 1.00 37.55 217 ASP B N 1
ATOM 4105 C CA . ASP B 1 217 ? 3.684 -10.646 36.393 1.00 36.91 217 ASP B CA 1
ATOM 4106 C C . ASP B 1 217 ? 2.703 -10.834 37.545 1.00 36.47 217 ASP B C 1
ATOM 4107 O O . ASP B 1 217 ? 1.485 -10.888 37.344 1.00 34.92 217 ASP B O 1
ATOM 4112 N N . VAL B 1 218 ? 3.236 -10.927 38.761 1.00 35.36 218 VAL B N 1
ATOM 4113 C CA . VAL B 1 218 ? 2.382 -11.092 39.925 1.00 33.76 218 VAL B CA 1
ATOM 4114 C C . VAL B 1 218 ? 1.478 -9.870 40.069 1.00 33.00 218 VAL B C 1
ATOM 4115 O O . VAL B 1 218 ? 0.308 -9.994 40.422 1.00 33.36 218 VAL B O 1
ATOM 4119 N N . VAL B 1 219 ? 2.024 -8.693 39.771 1.00 32.76 219 VAL B N 1
ATOM 4120 C CA . VAL B 1 219 ? 1.273 -7.443 39.861 1.00 34.19 219 VAL B CA 1
ATOM 4121 C C . VAL B 1 219 ? 0.116 -7.366 38.855 1.00 34.47 219 VAL B C 1
ATOM 4122 O O . VAL B 1 219 ? -1.030 -7.157 39.248 1.00 34.56 219 VAL B O 1
ATOM 4126 N N . ILE B 1 220 ? 0.399 -7.543 37.568 1.00 34.39 220 ILE B N 1
ATOM 4127 C CA . ILE B 1 220 ? -0.671 -7.472 36.573 1.00 35.11 220 ILE B CA 1
ATOM 4128 C C . ILE B 1 220 ? -1.718 -8.570 36.772 1.00 35.60 220 ILE B C 1
ATOM 4129 O O . ILE B 1 220 ? -2.908 -8.347 36.537 1.00 35.99 220 ILE B O 1
ATOM 4134 N N . HIS B 1 221 ? -1.287 -9.749 37.214 1.00 35.76 221 HIS B N 1
ATOM 4135 C CA . HIS B 1 221 ? -2.233 -10.840 37.435 1.00 36.57 221 HIS B CA 1
ATOM 4136 C C . HIS B 1 221 ? -3.174 -10.557 38.594 1.00 35.71 221 HIS B C 1
ATOM 4137 O O . HIS B 1 221 ? -4.223 -11.191 38.713 1.00 35.05 221 HIS B O 1
ATOM 4144 N N . SER B 1 222 ? -2.812 -9.585 39.429 1.00 34.91 222 SER B N 1
ATOM 4145 C CA . SER B 1 222 ? -3.655 -9.205 40.556 1.00 34.38 222 SER B CA 1
ATOM 4146 C C . SER B 1 222 ? -4.520 -7.984 40.220 1.00 32.61 222 SER B C 1
ATOM 4147 O O . SER B 1 222 ? -5.507 -7.717 40.907 1.00 32.88 222 SER B O 1
ATOM 4150 N N . LEU B 1 223 ? -4.165 -7.255 39.162 1.00 31.82 223 LEU B N 1
ATOM 4151 C CA . LEU B 1 223 ? -4.924 -6.060 38.773 1.00 32.47 223 LEU B CA 1
ATOM 4152 C C . LEU B 1 223 ? -5.850 -6.169 37.551 1.00 33.28 223 LEU B C 1
ATOM 4153 O O . LEU B 1 223 ? -6.927 -5.570 37.532 1.00 32.55 223 LEU B O 1
ATOM 4158 N N . PHE B 1 224 ? -5.443 -6.937 36.544 1.00 33.67 224 PHE B N 1
ATOM 4159 C CA . PHE B 1 224 ? -6.219 -7.065 35.308 1.00 34.74 224 PHE B CA 1
ATOM 4160 C C . PHE B 1 224 ? -7.514 -7.887 35.338 1.00 34.38 224 PHE B C 1
ATOM 4161 O O . PHE B 1 224 ? -7.580 -8.960 35.937 1.00 33.84 224 PHE B O 1
ATOM 4169 N N . GLY B 1 225 ? -8.542 -7.354 34.677 1.00 33.15 225 GLY B N 1
ATOM 4170 C CA . GLY B 1 225 ? -9.835 -8.015 34.603 1.00 32.11 225 GLY B CA 1
ATOM 4171 C C . GLY B 1 225 ? -10.372 -8.053 33.178 1.00 31.47 225 GLY B C 1
ATOM 4172 O O . GLY B 1 225 ? -9.745 -7.529 32.251 1.00 30.73 225 GLY B O 1
ATOM 4173 N N . ASP B 1 226 ? -11.539 -8.668 33.003 1.00 30.79 226 ASP B N 1
ATOM 4174 C CA . ASP B 1 226 ? -12.164 -8.806 31.687 1.00 29.24 226 ASP B CA 1
ATOM 4175 C C . ASP B 1 226 ? -13.345 -7.860 31.532 1.00 27.84 226 ASP B C 1
ATOM 4176 O O . ASP B 1 226 ? -14.084 -7.628 32.480 1.00 25.58 226 ASP B O 1
ATOM 4181 N N . GLY B 1 227 ? -13.529 -7.330 30.327 1.00 26.81 227 GLY B N 1
ATOM 4182 C CA . GLY B 1 227 ? -14.639 -6.431 30.095 1.00 27.55 227 GLY B CA 1
ATOM 4183 C C . GLY B 1 227 ? -14.817 -6.041 28.642 1.00 28.42 227 GLY B C 1
ATOM 4184 O O . GLY B 1 227 ? -13.977 -6.356 27.789 1.00 27.13 227 GLY B O 1
ATOM 4185 N N . CYS B 1 228 ? -15.924 -5.354 28.367 1.00 27.76 228 CYS B N 1
ATOM 4186 C CA . CYS B 1 228 ? -16.242 -4.893 27.023 1.00 27.83 228 CYS B CA 1
ATOM 4187 C C . CYS B 1 228 ? -17.125 -3.651 27.104 1.00 27.10 228 CYS B C 1
ATOM 4188 O O . CYS B 1 228 ? -17.911 -3.486 28.042 1.00 25.25 228 CYS B O 1
ATOM 4191 N N . ALA B 1 229 ? -16.996 -2.777 26.115 1.00 26.79 229 ALA B N 1
ATOM 4192 C CA . ALA B 1 229 ? -17.807 -1.568 26.078 1.00 26.45 229 ALA B CA 1
ATOM 4193 C C . ALA B 1 229 ? -17.903 -1.122 24.641 1.00 26.56 229 ALA B C 1
ATOM 4194 O O . ALA B 1 229 ? -17.003 -1.388 23.844 1.00 28.27 229 ALA B O 1
ATOM 4196 N N . ALA B 1 230 ? -18.990 -0.440 24.312 1.00 27.15 230 ALA B N 1
ATOM 4197 C CA . ALA B 1 230 ? -19.201 0.032 22.960 1.00 28.26 230 ALA B CA 1
ATOM 4198 C C . ALA B 1 230 ? -19.849 1.413 22.925 1.00 29.80 230 ALA B C 1
ATOM 4199 O O . ALA B 1 230 ? -20.684 1.748 23.772 1.00 28.11 230 ALA B O 1
ATOM 4201 N N . LEU B 1 231 ? -19.461 2.213 21.932 1.00 30.17 231 LEU B N 1
ATOM 4202 C CA . LEU B 1 231 ? -20.011 3.561 21.776 1.00 29.97 231 LEU B CA 1
ATOM 4203 C C . LEU B 1 231 ? -20.592 3.751 20.374 1.00 30.13 231 LEU B C 1
ATOM 4204 O O . LEU B 1 231 ? -20.041 3.258 19.386 1.00 31.98 231 LEU B O 1
ATOM 4209 N N . VAL B 1 232 ? -21.714 4.457 20.303 1.00 28.77 232 VAL B N 1
ATOM 4210 C CA . VAL B 1 232 ? -22.352 4.773 19.039 1.00 27.21 232 VAL B CA 1
ATOM 4211 C C . VAL B 1 232 ? -22.107 6.268 18.882 1.00 27.91 232 VAL B C 1
ATOM 4212 O O . VAL B 1 232 ? -22.570 7.068 19.696 1.00 27.02 232 VAL B O 1
ATOM 4216 N N . ILE B 1 233 ? -21.354 6.646 17.854 1.00 29.40 233 ILE B N 1
ATOM 4217 C CA . ILE B 1 233 ? -21.022 8.054 17.636 1.00 29.55 233 ILE B CA 1
ATOM 4218 C C . ILE B 1 233 ? -21.743 8.646 16.427 1.00 30.56 233 ILE B C 1
ATOM 4219 O O . ILE B 1 233 ? -22.016 7.953 15.452 1.00 32.36 233 ILE B O 1
ATOM 4224 N N . GLY B 1 234 ? -22.056 9.933 16.505 1.00 30.67 234 GLY B N 1
ATOM 4225 C CA . GLY B 1 234 ? -22.746 10.597 15.420 1.00 30.14 234 GLY B CA 1
ATOM 4226 C C . GLY B 1 234 ? -22.325 12.050 15.350 1.00 31.09 234 GLY B C 1
ATOM 4227 O O . GLY B 1 234 ? -21.620 12.535 16.239 1.00 31.24 234 GLY B O 1
ATOM 4228 N N . ALA B 1 235 ? -22.737 12.738 14.290 1.00 30.56 235 ALA B N 1
ATOM 4229 C CA . ALA B 1 235 ? -22.408 14.146 14.113 1.00 31.75 235 ALA B CA 1
ATOM 4230 C C . ALA B 1 235 ? -23.685 14.950 14.250 1.00 33.45 235 ALA B C 1
ATOM 4231 O O . ALA B 1 235 ? -24.766 14.490 13.892 1.00 35.31 235 ALA B O 1
ATOM 4233 N N . SER B 1 236 ? -23.563 16.163 14.760 1.00 35.52 236 SER B N 1
ATOM 4234 C CA . SER B 1 236 ? -24.732 16.995 14.953 1.00 38.54 236 SER B CA 1
ATOM 4235 C C . SER B 1 236 ? -24.388 18.473 14.821 1.00 38.48 236 SER B C 1
ATOM 4236 O O . SER B 1 236 ? -23.249 18.872 15.043 1.00 39.81 236 SER B O 1
ATOM 4239 N N . GLN B 1 237 ? -25.367 19.281 14.425 1.00 39.74 237 GLN B N 1
ATOM 4240 C CA . GLN B 1 237 ? -25.161 20.720 14.302 1.00 39.94 237 GLN B CA 1
ATOM 4241 C C . GLN B 1 237 ? -24.930 21.276 15.710 1.00 40.84 237 GLN B C 1
ATOM 4242 O O . GLN B 1 237 ? -25.308 20.648 16.698 1.00 38.53 237 GLN B O 1
ATOM 4248 N N . VAL B 1 238 ? -24.315 22.451 15.803 1.00 42.56 238 VAL B N 1
ATOM 4249 C CA . VAL B 1 238 ? -24.063 23.058 17.104 1.00 45.24 238 VAL B CA 1
ATOM 4250 C C . VAL B 1 238 ? -25.389 23.504 17.703 1.00 45.73 238 VAL B C 1
ATOM 4251 O O . VAL B 1 238 ? -25.609 23.404 18.909 1.00 45.25 238 VAL B O 1
ATOM 4255 N N . GLN B 1 239 ? -26.272 23.985 16.836 1.00 47.72 239 GLN B N 1
ATOM 4256 C CA . GLN B 1 239 ? -27.588 24.469 17.231 1.00 49.64 239 GLN B CA 1
ATOM 4257 C C . GLN B 1 239 ? -28.511 23.401 17.798 1.00 49.76 239 GLN B C 1
ATOM 4258 O O . GLN B 1 239 ? -29.371 23.707 18.622 1.00 50.23 239 GLN B O 1
ATOM 4264 N N . GLU B 1 240 ? -28.358 22.156 17.358 1.00 49.39 240 GLU B N 1
ATOM 4265 C CA . GLU B 1 240 ? -29.251 21.101 17.832 1.00 50.06 240 GLU B CA 1
ATOM 4266 C C . GLU B 1 240 ? -29.249 20.958 19.348 1.00 49.53 240 GLU B C 1
ATOM 4267 O O . GLU B 1 240 ? -28.193 20.852 19.971 1.00 49.26 240 GLU B O 1
ATOM 4273 N N . LYS B 1 241 ? -30.440 20.969 19.940 1.00 48.78 241 LYS B N 1
ATOM 4274 C CA . LYS B 1 241 ? -30.551 20.811 21.379 1.00 47.61 241 LYS B CA 1
ATOM 4275 C C . LYS B 1 241 ? -30.595 19.322 21.671 1.00 45.43 241 LYS B C 1
ATOM 4276 O O . LYS B 1 241 ? -31.589 18.645 21.414 1.00 45.00 241 LYS B O 1
ATOM 4282 N N . LEU B 1 242 ? -29.482 18.822 22.191 1.00 42.45 242 LEU B N 1
ATOM 4283 C CA . LEU B 1 242 ? -29.328 17.415 22.516 1.00 40.64 242 LEU B CA 1
ATOM 4284 C C . LEU B 1 242 ? -30.134 17.008 23.745 1.00 41.75 242 LEU B C 1
ATOM 4285 O O . LEU B 1 242 ? -30.384 17.828 24.632 1.00 41.53 242 LEU B O 1
ATOM 4290 N N . GLU B 1 243 ? -30.534 15.739 23.796 1.00 41.94 243 GLU B N 1
ATOM 4291 C CA . GLU B 1 243 ? -31.300 15.241 24.924 1.00 42.45 243 GLU B CA 1
ATOM 4292 C C . GLU B 1 243 ? -30.388 14.736 26.040 1.00 41.68 243 GLU B C 1
ATOM 4293 O O . GLU B 1 243 ? -29.221 14.405 25.812 1.00 41.07 243 GLU B O 1
ATOM 4299 N N . PRO B 1 244 ? -30.917 14.671 27.269 1.00 40.14 244 PRO B N 1
ATOM 4300 C CA . PRO B 1 244 ? -30.180 14.217 28.454 1.00 38.83 244 PRO B CA 1
ATOM 4301 C C . PRO B 1 244 ? -29.449 12.880 28.281 1.00 37.58 244 PRO B C 1
ATOM 4302 O O . PRO B 1 244 ? -29.979 11.935 27.698 1.00 36.22 244 PRO B O 1
ATOM 4306 N N . GLY B 1 245 ? -28.230 12.810 28.804 1.00 34.67 245 GLY B N 1
ATOM 4307 C CA . GLY B 1 245 ? -27.460 11.588 28.697 1.00 34.02 245 GLY B CA 1
ATOM 4308 C C . GLY B 1 245 ? -26.469 11.601 27.550 1.00 33.57 245 GLY B C 1
ATOM 4309 O O . GLY B 1 245 ? -25.463 10.900 27.597 1.00 32.53 245 GLY B O 1
ATOM 4310 N N . LYS B 1 246 ? -26.749 12.386 26.514 1.00 33.75 246 LYS B N 1
ATOM 4311 C CA . LYS B 1 246 ? -25.840 12.464 25.379 1.00 33.61 246 LYS B CA 1
ATOM 4312 C C . LYS B 1 246 ? -24.539 13.137 25.801 1.00 33.46 246 LYS B C 1
ATOM 4313 O O . LYS B 1 246 ? -24.540 14.052 26.627 1.00 32.92 246 LYS B O 1
ATOM 4319 N N . VAL B 1 247 ? -23.431 12.663 25.239 1.00 32.57 247 VAL B N 1
ATOM 4320 C CA . VAL B 1 247 ? -22.112 13.190 25.553 1.00 30.21 247 VAL B CA 1
ATOM 4321 C C . VAL B 1 247 ? -21.443 13.794 24.327 1.00 29.81 247 VAL B C 1
ATOM 4322 O O . VAL B 1 247 ? -21.220 13.112 23.333 1.00 30.46 247 VAL B O 1
ATOM 4326 N N . VAL B 1 248 ? -21.124 15.079 24.413 1.00 29.58 248 VAL B N 1
ATOM 4327 C CA . VAL B 1 248 ? -20.472 15.789 23.323 1.00 27.82 248 VAL B CA 1
ATOM 4328 C C . VAL B 1 248 ? -18.950 15.714 23.484 1.00 28.12 248 VAL B C 1
ATOM 4329 O O . VAL B 1 248 ? -18.413 16.110 24.513 1.00 28.55 248 VAL B O 1
ATOM 4333 N N . VAL B 1 249 ? -18.266 15.190 22.471 1.00 28.29 249 VAL B N 1
ATOM 4334 C CA . VAL B 1 249 ? -16.809 15.090 22.492 1.00 29.07 249 VAL B CA 1
ATOM 4335 C C . VAL B 1 249 ? -16.303 16.448 22.005 1.00 29.69 249 VAL B C 1
ATOM 4336 O O . VAL B 1 249 ? -16.271 16.713 20.805 1.00 31.06 249 VAL B O 1
ATOM 4340 N N . ARG B 1 250 ? -15.922 17.310 22.945 1.00 30.66 250 ARG B N 1
ATOM 4341 C CA . ARG B 1 250 ? -15.461 18.663 22.624 1.00 32.42 250 ARG B CA 1
ATOM 4342 C C . ARG B 1 250 ? -14.078 18.768 21.996 1.00 32.00 250 ARG B C 1
ATOM 4343 O O . ARG B 1 250 ? -13.901 19.429 20.979 1.00 30.00 250 ARG B O 1
ATOM 4351 N N . SER B 1 251 ? -13.104 18.114 22.608 1.00 34.11 251 SER B N 1
ATOM 4352 C CA . SER B 1 251 ? -11.741 18.162 22.121 1.00 35.75 251 SER B CA 1
ATOM 4353 C C . SER B 1 251 ? -10.967 16.942 22.575 1.00 36.88 251 SER B C 1
ATOM 4354 O O . SER B 1 251 ? -11.009 16.572 23.744 1.00 37.51 251 SER B O 1
ATOM 4357 N N . SER B 1 252 ? -10.260 16.315 21.643 1.00 38.15 252 SER B N 1
ATOM 4358 C CA . SER B 1 252 ? -9.461 15.137 21.969 1.00 37.73 252 SER B CA 1
ATOM 4359 C C . SER B 1 252 ? -7.997 15.567 21.956 1.00 35.93 252 SER B C 1
ATOM 4360 O O . SER B 1 252 ? -7.643 16.530 21.269 1.00 37.46 252 SER B O 1
ATOM 4363 N N . PHE B 1 253 ? -7.154 14.868 22.710 1.00 32.29 253 PHE B N 1
ATOM 4364 C CA . PHE B 1 253 ? -5.733 15.198 22.745 1.00 32.93 253 PHE B CA 1
ATOM 4365 C C . PHE B 1 253 ? -4.850 13.979 22.975 1.00 31.52 253 PHE B C 1
ATOM 4366 O O . PHE B 1 253 ? -5.307 12.954 23.473 1.00 32.93 253 PHE B O 1
ATOM 4374 N N . SER B 1 254 ? -3.587 14.099 22.584 1.00 30.44 254 SER B N 1
ATOM 4375 C CA . SER B 1 254 ? -2.613 13.025 22.725 1.00 30.13 254 SER B CA 1
ATOM 4376 C C . SER B 1 254 ? -1.283 13.681 23.090 1.00 31.41 254 SER B C 1
ATOM 4377 O O . SER B 1 254 ? -1.046 14.843 22.742 1.00 31.39 254 SER B O 1
ATOM 4380 N N . GLN B 1 255 ? -0.419 12.951 23.790 1.00 32.09 255 GLN B N 1
ATOM 4381 C CA . GLN B 1 255 ? 0.882 13.493 24.173 1.00 33.11 255 GLN B CA 1
ATOM 4382 C C . GLN B 1 255 ? 1.928 12.444 24.466 1.00 31.84 255 GLN B C 1
ATOM 4383 O O . GLN B 1 255 ? 1.899 11.802 25.518 1.00 29.93 255 GLN B O 1
ATOM 4389 N N . LEU B 1 256 ? 2.859 12.278 23.535 1.00 29.98 256 LEU B N 1
ATOM 4390 C CA . LEU B 1 256 ? 3.941 11.330 23.720 1.00 30.78 256 LEU B CA 1
ATOM 4391 C C . LEU B 1 256 ? 4.844 11.994 24.766 1.00 30.87 256 LEU B C 1
ATOM 4392 O O . LEU B 1 256 ? 5.374 13.067 24.520 1.00 32.90 256 LEU B O 1
ATOM 4397 N N . LEU B 1 257 ? 5.016 11.377 25.928 1.00 32.19 257 LEU B N 1
ATOM 4398 C CA . LEU B 1 257 ? 5.855 11.971 26.973 1.00 32.28 257 LEU B CA 1
ATOM 4399 C C . LEU B 1 257 ? 7.338 11.640 26.794 1.00 32.53 257 LEU B C 1
ATOM 4400 O O . LEU B 1 257 ? 7.715 10.478 26.697 1.00 32.84 257 LEU B O 1
ATOM 4405 N N . ASP B 1 258 ? 8.181 12.664 26.768 1.00 34.55 258 ASP B N 1
ATOM 4406 C CA . ASP B 1 258 ? 9.613 12.451 26.593 1.00 38.56 258 ASP B CA 1
ATOM 4407 C C . ASP B 1 258 ? 10.224 11.508 27.626 1.00 38.44 258 ASP B C 1
ATOM 4408 O O . ASP B 1 258 ? 9.950 11.605 28.823 1.00 39.02 258 ASP B O 1
ATOM 4413 N N . ASN B 1 259 ? 11.045 10.588 27.130 1.00 38.26 259 ASN B N 1
ATOM 4414 C CA . ASN B 1 259 ? 11.747 9.609 27.946 1.00 39.52 259 ASN B CA 1
ATOM 4415 C C . ASN B 1 259 ? 10.900 8.845 28.943 1.00 38.77 259 ASN B C 1
ATOM 4416 O O . ASN B 1 259 ? 11.087 8.969 30.151 1.00 40.26 259 ASN B O 1
ATOM 4421 N N . THR B 1 260 ? 9.976 8.043 28.436 1.00 38.30 260 THR B N 1
ATOM 4422 C CA . THR B 1 260 ? 9.121 7.227 29.291 1.00 35.96 260 THR B CA 1
ATOM 4423 C C . THR B 1 260 ? 8.775 5.954 28.538 1.00 35.84 260 THR B C 1
ATOM 4424 O O . THR B 1 260 ? 7.895 5.213 28.954 1.00 36.21 260 THR B O 1
ATOM 4428 N N . GLU B 1 261 ? 9.480 5.707 27.429 1.00 36.50 261 GLU B N 1
ATOM 4429 C CA . GLU B 1 261 ? 9.248 4.524 26.588 1.00 37.43 261 GLU B CA 1
ATOM 4430 C C . GLU B 1 261 ? 9.213 3.205 27.344 1.00 34.90 261 GLU B C 1
ATOM 4431 O O . GLU B 1 261 ? 8.553 2.266 26.917 1.00 35.06 261 GLU B O 1
ATOM 4437 N N . ASP B 1 262 ? 9.925 3.125 28.462 1.00 33.24 262 ASP B N 1
ATOM 4438 C CA . ASP B 1 262 ? 9.939 1.894 29.243 1.00 31.92 262 ASP B CA 1
ATOM 4439 C C . ASP B 1 262 ? 8.784 1.873 30.240 1.00 29.90 262 ASP B C 1
ATOM 4440 O O . ASP B 1 262 ? 8.671 0.944 31.039 1.00 29.32 262 ASP B O 1
ATOM 4445 N N . GLY B 1 263 ? 7.936 2.901 30.191 1.00 27.55 263 GLY B N 1
ATOM 4446 C CA . GLY B 1 263 ? 6.807 2.996 31.106 1.00 26.46 263 GLY B CA 1
ATOM 4447 C C . GLY B 1 263 ? 5.781 1.880 30.985 1.00 28.92 263 GLY B C 1
ATOM 4448 O O . GLY B 1 263 ? 5.428 1.253 31.980 1.00 28.63 263 GLY B O 1
ATOM 4449 N N . ILE B 1 264 ? 5.301 1.627 29.769 1.00 28.42 264 ILE B N 1
ATOM 4450 C CA . ILE B 1 264 ? 4.310 0.576 29.532 1.00 27.67 264 ILE B CA 1
ATOM 4451 C C . ILE B 1 264 ? 4.718 -0.290 28.344 1.00 26.84 264 ILE B C 1
ATOM 4452 O O . ILE B 1 264 ? 4.748 0.179 27.208 1.00 27.51 264 ILE B O 1
ATOM 4457 N N . VAL B 1 265 ? 5.018 -1.554 28.611 0.50 25.23 265 VAL B N 1
ATOM 4458 C CA . VAL B 1 265 ? 5.428 -2.461 27.558 0.50 25.83 265 VAL B CA 1
ATOM 4459 C C . VAL B 1 265 ? 4.451 -3.607 27.337 0.50 25.98 265 VAL B C 1
ATOM 4460 O O . VAL B 1 265 ? 3.957 -4.223 28.278 0.50 24.59 265 VAL B O 1
ATOM 4464 N N . LEU B 1 266 ? 4.173 -3.869 26.067 1.00 28.20 266 LEU B N 1
ATOM 4465 C CA . LEU B 1 266 ? 3.260 -4.928 25.662 1.00 29.04 266 LEU B CA 1
ATOM 4466 C C . LEU B 1 266 ? 4.038 -5.855 24.752 1.00 27.96 266 LEU B C 1
ATOM 4467 O O . LEU B 1 266 ? 4.814 -5.408 23.919 1.00 29.28 266 LEU B O 1
ATOM 4472 N N . GLY B 1 267 ? 3.834 -7.147 24.913 1.00 27.73 267 GLY B N 1
ATOM 4473 C CA . GLY B 1 267 ? 4.535 -8.087 24.069 1.00 28.81 267 GLY B CA 1
ATOM 4474 C C . GLY B 1 267 ? 3.714 -9.342 23.901 1.00 28.83 267 GLY B C 1
ATOM 4475 O O . GLY B 1 267 ? 2.689 -9.526 24.568 1.00 30.08 267 GLY B O 1
ATOM 4476 N N . VAL B 1 268 ? 4.163 -10.205 23.002 1.00 27.90 268 VAL B N 1
ATOM 4477 C CA . VAL B 1 268 ? 3.486 -11.465 22.761 1.00 28.21 268 VAL B CA 1
ATOM 4478 C C . VAL B 1 268 ? 4.454 -12.602 23.083 1.00 29.41 268 VAL B C 1
ATOM 4479 O O . VAL B 1 268 ? 5.494 -12.746 22.431 1.00 27.97 268 VAL B O 1
ATOM 4483 N N . ASN B 1 269 ? 4.124 -13.388 24.107 1.00 30.50 269 ASN B N 1
ATOM 4484 C CA . ASN B 1 269 ? 4.957 -14.525 24.493 1.00 30.92 269 ASN B CA 1
ATOM 4485 C C . ASN B 1 269 ? 4.347 -15.838 23.987 1.00 30.94 269 ASN B C 1
ATOM 4486 O O . ASN B 1 269 ? 3.149 -15.910 23.688 1.00 28.48 269 ASN B O 1
ATOM 4491 N N . HIS B 1 270 ? 5.181 -16.873 23.909 1.00 30.24 270 HIS B N 1
ATOM 4492 C CA . HIS B 1 270 ? 4.743 -18.184 23.432 1.00 33.30 270 HIS B CA 1
ATOM 4493 C C . HIS B 1 270 ? 3.540 -18.717 24.194 1.00 32.56 270 HIS B C 1
ATOM 4494 O O . HIS B 1 270 ? 2.817 -19.577 23.693 1.00 32.88 270 HIS B O 1
ATOM 4501 N N . ASN B 1 271 ? 3.338 -18.215 25.407 1.00 32.09 271 ASN B N 1
ATOM 4502 C CA . ASN B 1 271 ? 2.233 -18.671 26.233 1.00 31.71 271 ASN B CA 1
ATOM 4503 C C . ASN B 1 271 ? 1.272 -17.562 26.605 1.00 31.34 271 ASN B C 1
ATOM 4504 O O . ASN B 1 271 ? 0.565 -17.664 27.610 1.00 29.86 271 ASN B O 1
ATOM 4509 N N . GLY B 1 272 ? 1.251 -16.500 25.807 1.00 30.56 272 GLY B N 1
ATOM 4510 C CA . GLY B 1 272 ? 0.331 -15.423 26.094 1.00 28.80 272 GLY B CA 1
ATOM 4511 C C . GLY B 1 272 ? 0.861 -14.019 25.943 1.00 29.34 272 GLY B C 1
ATOM 4512 O O . GLY B 1 272 ? 2.070 -13.775 25.882 1.00 30.00 272 GLY B O 1
ATOM 4513 N N . ILE B 1 273 ? -0.081 -13.090 25.882 1.00 28.13 273 ILE B N 1
ATOM 4514 C CA . ILE B 1 273 ? 0.204 -11.673 25.764 1.00 30.27 273 ILE B CA 1
ATOM 4515 C C . ILE B 1 273 ? 0.590 -11.142 27.160 1.00 32.18 273 ILE B C 1
ATOM 4516 O O . ILE B 1 273 ? 0.020 -11.560 28.170 1.00 33.48 273 ILE B O 1
ATOM 4521 N N . THR B 1 274 ? 1.579 -10.257 27.217 1.00 32.65 274 THR B N 1
ATOM 4522 C CA . THR B 1 274 ? 2.021 -9.707 28.497 1.00 34.57 274 THR B CA 1
ATOM 4523 C C . THR B 1 274 ? 2.087 -8.196 28.454 1.00 33.71 274 THR B C 1
ATOM 4524 O O . THR B 1 274 ? 2.022 -7.578 27.390 1.00 31.98 274 THR B O 1
ATOM 4528 N N . CYS B 1 275 ? 2.223 -7.624 29.643 1.00 33.95 275 CYS B N 1
ATOM 4529 C CA . CYS B 1 275 ? 2.342 -6.197 29.841 1.00 34.37 275 CYS B CA 1
ATOM 4530 C C . CYS B 1 275 ? 3.436 -6.057 30.885 1.00 35.94 275 CYS B C 1
ATOM 4531 O O . CYS B 1 275 ? 3.464 -6.807 31.861 1.00 36.92 275 CYS B O 1
ATOM 4534 N N . GLU B 1 276 ? 4.353 -5.122 30.675 1.00 37.14 276 GLU B N 1
ATOM 4535 C CA . GLU B 1 276 ? 5.441 -4.904 31.625 1.00 38.17 276 GLU B CA 1
ATOM 4536 C C . GLU B 1 276 ? 5.439 -3.456 32.069 1.00 37.29 276 GLU B C 1
ATOM 4537 O O . GLU B 1 276 ? 5.876 -2.569 31.340 1.00 36.94 276 GLU B O 1
ATOM 4543 N N . LEU B 1 277 ? 4.931 -3.225 33.271 1.00 36.12 277 LEU B N 1
ATOM 4544 C CA . LEU B 1 277 ? 4.856 -1.882 33.809 1.00 36.59 277 LEU B CA 1
ATOM 4545 C C . LEU B 1 277 ? 6.162 -1.504 34.505 1.00 37.51 277 LEU B C 1
ATOM 4546 O O . LEU B 1 277 ? 6.783 -2.324 35.185 1.00 39.73 277 LEU B O 1
ATOM 4551 N N . SER B 1 278 ? 6.592 -0.263 34.309 1.00 36.68 278 SER B N 1
ATOM 4552 C CA . SER B 1 278 ? 7.821 0.215 34.921 1.00 36.73 278 SER B CA 1
ATOM 4553 C C . SER B 1 278 ? 7.526 0.837 36.281 1.00 37.26 278 SER B C 1
ATOM 4554 O O . SER B 1 278 ? 6.474 1.443 36.486 1.00 36.61 278 SER B O 1
ATOM 4557 N N . GLU B 1 279 ? 8.454 0.679 37.215 1.00 37.51 279 GLU B N 1
ATOM 4558 C CA . GLU B 1 279 ? 8.274 1.239 38.542 1.00 39.89 279 GLU B CA 1
ATOM 4559 C C . GLU B 1 279 ? 8.199 2.763 38.430 1.00 37.92 279 GLU B C 1
ATOM 4560 O O . GLU B 1 279 ? 7.581 3.424 39.265 1.00 38.33 279 GLU B O 1
ATOM 4566 N N . ASN B 1 280 ? 8.799 3.301 37.369 1.00 35.97 280 ASN B N 1
ATOM 4567 C CA . ASN B 1 280 ? 8.809 4.737 37.097 1.00 34.14 280 ASN B CA 1
ATOM 4568 C C . ASN B 1 280 ? 7.484 5.271 36.531 1.00 32.18 280 ASN B C 1
ATOM 4569 O O . ASN B 1 280 ? 7.302 6.481 36.440 1.00 32.57 280 ASN B O 1
ATOM 4574 N N . LEU B 1 281 ? 6.566 4.389 36.147 1.00 29.79 281 LEU B N 1
ATOM 4575 C CA . LEU B 1 281 ? 5.302 4.824 35.541 1.00 28.72 281 LEU B CA 1
ATOM 4576 C C . LEU B 1 281 ? 4.525 5.872 36.348 1.00 28.16 281 LEU B C 1
ATOM 4577 O O . LEU B 1 281 ? 4.241 6.961 35.845 1.00 25.47 281 LEU B O 1
ATOM 4582 N N . PRO B 1 282 ? 4.163 5.558 37.606 1.00 28.53 282 PRO B N 1
ATOM 4583 C CA . PRO B 1 282 ? 3.411 6.547 38.394 1.00 30.54 282 PRO B CA 1
ATOM 4584 C C . PRO B 1 282 ? 4.071 7.928 38.466 1.00 30.51 282 PRO B C 1
ATOM 4585 O O . PRO B 1 282 ? 3.382 8.951 38.509 1.00 30.93 282 PRO B O 1
ATOM 4589 N N . GLY B 1 283 ? 5.399 7.956 38.463 1.00 29.90 283 GLY B N 1
ATOM 4590 C CA . GLY B 1 283 ? 6.102 9.225 38.477 1.00 29.50 283 GLY B CA 1
ATOM 4591 C C . GLY B 1 283 ? 5.962 9.868 37.101 1.00 29.62 283 GLY B C 1
ATOM 4592 O O . GLY B 1 283 ? 5.790 11.087 37.001 1.00 28.50 283 GLY B O 1
ATOM 4593 N N . TYR B 1 284 ? 6.033 9.056 36.041 1.00 27.92 284 TYR B N 1
ATOM 4594 C CA . TYR B 1 284 ? 5.879 9.568 34.672 1.00 27.72 284 TYR B CA 1
ATOM 4595 C C . TYR B 1 284 ? 4.504 10.212 34.583 1.00 26.80 284 TYR B C 1
ATOM 4596 O O . TYR B 1 284 ? 4.305 11.201 33.878 1.00 26.39 284 TYR B O 1
ATOM 4605 N N . ILE B 1 285 ? 3.560 9.619 35.306 1.00 27.74 285 ILE B N 1
ATOM 4606 C CA . ILE B 1 285 ? 2.177 10.080 35.348 1.00 28.37 285 ILE B CA 1
ATOM 4607 C C . ILE B 1 285 ? 2.016 11.351 36.175 1.00 27.84 285 ILE B C 1
ATOM 4608 O O . ILE B 1 285 ? 1.253 12.248 35.812 1.00 27.64 285 ILE B O 1
ATOM 4613 N N . PHE B 1 286 ? 2.720 11.414 37.296 0.50 26.06 286 PHE B N 1
ATOM 4614 C CA . PHE B 1 286 ? 2.641 12.576 38.155 0.50 24.68 286 PHE B CA 1
ATOM 4615 C C . PHE B 1 286 ? 3.103 13.817 37.413 0.50 24.94 286 PHE B C 1
ATOM 4616 O O . PHE B 1 286 ? 2.459 14.860 37.458 0.50 23.26 286 PHE B O 1
ATOM 4624 N N . SER B 1 287 ? 4.221 13.702 36.715 1.00 27.02 287 SER B N 1
ATOM 4625 C CA . SER B 1 287 ? 4.755 14.852 36.001 1.00 29.92 287 SER B CA 1
ATOM 4626 C C . SER B 1 287 ? 4.198 15.071 34.602 1.00 31.07 287 SER B C 1
ATOM 4627 O O . SER B 1 287 ? 4.336 16.160 34.056 1.00 34.28 287 SER B O 1
ATOM 4630 N N . GLY B 1 288 ? 3.553 14.061 34.023 1.00 31.89 288 GLY B N 1
ATOM 4631 C CA . GLY B 1 288 ? 3.022 14.219 32.677 1.00 31.42 288 GLY B CA 1
ATOM 4632 C C . GLY B 1 288 ? 1.581 14.680 32.506 1.00 32.91 288 GLY B C 1
ATOM 4633 O O . GLY B 1 288 ? 1.269 15.382 31.554 1.00 34.32 288 GLY B O 1
ATOM 4634 N N . VAL B 1 289 ? 0.703 14.291 33.422 1.00 32.45 289 VAL B N 1
ATOM 4635 C CA . VAL B 1 289 ? -0.709 14.655 33.349 1.00 34.06 289 VAL B CA 1
ATOM 4636 C C . VAL B 1 289 ? -1.034 16.145 33.385 1.00 34.73 289 VAL B C 1
ATOM 4637 O O . VAL B 1 289 ? -1.718 16.654 32.503 1.00 36.72 289 VAL B O 1
ATOM 4641 N N . ALA B 1 290 ? -0.559 16.835 34.418 1.00 36.15 290 ALA B N 1
ATOM 4642 C CA . ALA B 1 290 ? -0.830 18.266 34.605 1.00 34.91 290 ALA B CA 1
ATOM 4643 C C . ALA B 1 290 ? -0.529 19.205 33.431 1.00 34.01 290 ALA B C 1
ATOM 4644 O O . ALA B 1 290 ? -1.411 19.936 32.979 1.00 33.06 290 ALA B O 1
ATOM 4646 N N . PRO B 1 291 ? 0.721 19.215 32.930 1.00 33.96 291 PRO B N 1
ATOM 4647 C CA . PRO B 1 291 ? 1.042 20.105 31.806 1.00 33.20 291 PRO B CA 1
ATOM 4648 C C . PRO B 1 291 ? 0.184 19.877 30.563 1.00 32.93 291 PRO B C 1
ATOM 4649 O O . PRO B 1 291 ? -0.200 20.835 29.889 1.00 32.79 291 PRO B O 1
ATOM 4653 N N . VAL B 1 292 ? -0.124 18.615 30.275 1.00 32.16 292 VAL B N 1
ATOM 4654 C CA . VAL B 1 292 ? -0.951 18.258 29.124 1.00 30.67 292 VAL B CA 1
ATOM 4655 C C . VAL B 1 292 ? -2.375 18.776 29.289 1.00 30.32 292 VAL B C 1
ATOM 4656 O O . VAL B 1 292 ? -2.877 19.521 28.447 1.00 30.50 292 VAL B O 1
ATOM 4660 N N . VAL B 1 293 ? -3.024 18.359 30.374 1.00 29.52 293 VAL B N 1
ATOM 4661 C CA . VAL B 1 293 ? -4.397 18.760 30.650 1.00 30.24 293 VAL B CA 1
ATOM 4662 C C . VAL B 1 293 ? -4.554 20.278 30.727 1.00 30.59 293 VAL B C 1
ATOM 4663 O O . VAL B 1 293 ? -5.482 20.837 30.135 1.00 31.23 293 VAL B O 1
ATOM 4667 N N . THR B 1 294 ? -3.652 20.940 31.450 1.00 30.91 294 THR B N 1
ATOM 4668 C CA . THR B 1 294 ? -3.695 22.399 31.605 1.00 34.07 294 THR B CA 1
ATOM 4669 C C . THR B 1 294 ? -3.648 23.162 30.273 1.00 35.71 294 THR B C 1
ATOM 4670 O O . THR B 1 294 ? -4.380 24.144 30.081 1.00 35.52 294 THR B O 1
ATOM 4674 N N . GLU B 1 295 ? -2.780 22.722 29.366 1.00 36.16 295 GLU B N 1
ATOM 4675 C CA . GLU B 1 295 ? -2.659 23.360 28.060 1.00 37.49 295 GLU B CA 1
ATOM 4676 C C . GLU B 1 295 ? -3.937 23.186 27.249 1.00 36.24 295 GLU B C 1
ATOM 4677 O O . GLU B 1 295 ? -4.463 24.141 26.671 1.00 35.47 295 GLU B O 1
ATOM 4683 N N . MET B 1 296 ? -4.426 21.951 27.203 1.00 34.89 296 MET B N 1
ATOM 4684 C CA . MET B 1 296 ? -5.633 21.626 26.460 1.00 34.66 296 MET B CA 1
ATOM 4685 C C . MET B 1 296 ? -6.836 22.422 26.966 1.00 34.01 296 MET B C 1
ATOM 4686 O O . MET B 1 296 ? -7.640 22.909 26.177 1.00 32.50 296 MET B O 1
ATOM 4691 N N . LEU B 1 297 ? -6.953 22.558 28.283 1.00 34.15 297 LEU B N 1
ATOM 4692 C CA . LEU B 1 297 ? -8.063 23.302 28.860 1.00 35.23 297 LEU B CA 1
ATOM 4693 C C . LEU B 1 297 ? -7.928 24.775 28.507 1.00 36.91 297 LEU B C 1
ATOM 4694 O O . LEU B 1 297 ? -8.899 25.424 28.102 1.00 38.05 297 LEU B O 1
ATOM 4699 N N . TRP B 1 298 ? -6.720 25.304 28.659 1.00 39.22 298 TRP B N 1
ATOM 4700 C CA . TRP B 1 298 ? -6.461 26.703 28.341 1.00 41.22 298 TRP B CA 1
ATOM 4701 C C . TRP B 1 298 ? -6.863 26.992 26.890 1.00 40.89 298 TRP B C 1
ATOM 4702 O O . TRP B 1 298 ? -7.400 28.057 26.582 1.00 39.44 298 TRP B O 1
ATOM 4713 N N . ASP B 1 299 ? -6.599 26.042 25.996 1.00 41.48 299 ASP B N 1
ATOM 4714 C CA . ASP B 1 299 ? -6.955 26.234 24.601 1.00 42.53 299 ASP B CA 1
ATOM 4715 C C . ASP B 1 299 ? -8.466 26.335 24.464 1.00 42.05 299 ASP B C 1
ATOM 4716 O O . ASP B 1 299 ? -8.977 26.856 23.474 1.00 43.05 299 ASP B O 1
ATOM 4721 N N . ASN B 1 300 ? -9.173 25.842 25.475 1.00 41.27 300 ASN B N 1
ATOM 4722 C CA . ASN B 1 300 ? -10.627 25.880 25.495 1.00 40.56 300 ASN B CA 1
ATOM 4723 C C . ASN B 1 300 ? -11.141 26.851 26.555 1.00 40.81 300 ASN B C 1
ATOM 4724 O O . ASN B 1 300 ? -12.271 26.718 27.029 1.00 41.39 300 ASN B O 1
ATOM 4729 N N . GLY B 1 301 ? -10.305 27.815 26.932 1.00 40.58 301 GLY B N 1
ATOM 4730 C CA . GLY B 1 301 ? -10.694 28.805 27.924 1.00 40.40 301 GLY B CA 1
ATOM 4731 C C . GLY B 1 301 ? -11.153 28.261 29.268 1.00 40.11 301 GLY B C 1
ATOM 4732 O O . GLY B 1 301 ? -12.000 28.863 29.933 1.00 41.10 301 GLY B O 1
ATOM 4733 N N . LEU B 1 302 ? -10.586 27.135 29.684 1.00 39.42 302 LEU B N 1
ATOM 4734 C CA . LEU B 1 302 ? -10.964 26.525 30.950 1.00 38.35 302 LEU B CA 1
ATOM 4735 C C . LEU B 1 302 ? -9.746 26.217 31.817 1.00 39.47 302 LEU B C 1
ATOM 4736 O O . LEU B 1 302 ? -8.620 26.098 31.318 1.00 37.52 302 LEU B O 1
ATOM 4741 N N . GLN B 1 303 ? -9.995 26.090 33.119 1.00 39.90 303 GLN B N 1
ATOM 4742 C CA . GLN B 1 303 ? -8.966 25.765 34.104 1.00 40.92 303 GLN B CA 1
ATOM 4743 C C . GLN B 1 303 ? -9.333 24.434 34.739 1.00 38.97 303 GLN B C 1
ATOM 4744 O O . GLN B 1 303 ? -10.463 23.971 34.618 1.00 38.21 303 GLN B O 1
ATOM 4750 N N . ILE B 1 304 ? -8.373 23.841 35.436 1.00 37.21 304 ILE B N 1
ATOM 4751 C CA . ILE B 1 304 ? -8.596 22.589 36.128 1.00 36.45 304 ILE B CA 1
ATOM 4752 C C . ILE B 1 304 ? -9.745 22.733 37.134 1.00 36.57 304 ILE B C 1
ATOM 4753 O O . ILE B 1 304 ? -10.529 21.803 37.323 1.00 37.77 304 ILE B O 1
ATOM 4758 N N . SER B 1 305 ? -9.855 23.904 37.756 1.00 35.51 305 SER B N 1
ATOM 4759 C CA . SER B 1 305 ? -10.903 24.162 38.746 1.00 36.57 305 SER B CA 1
ATOM 4760 C C . SER B 1 305 ? -12.283 24.332 38.113 1.00 37.44 305 SER B C 1
ATOM 4761 O O . SER B 1 305 ? -13.279 24.485 38.818 1.00 38.09 305 SER B O 1
ATOM 4764 N N . ASP B 1 306 ? -12.342 24.309 36.786 1.00 38.00 306 ASP B N 1
ATOM 4765 C CA . ASP B 1 306 ? -13.613 24.463 36.080 1.00 36.63 306 ASP B CA 1
ATOM 4766 C C . ASP B 1 306 ? -14.272 23.124 35.799 1.00 35.25 306 ASP B C 1
ATOM 4767 O O . ASP B 1 306 ? -15.467 23.059 35.533 1.00 35.40 306 ASP B O 1
ATOM 4772 N N . ILE B 1 307 ? -13.480 22.061 35.856 1.00 34.37 307 ILE B N 1
ATOM 4773 C CA . ILE B 1 307 ? -13.960 20.714 35.548 1.00 32.95 307 ILE B CA 1
ATOM 4774 C C . ILE B 1 307 ? -14.817 20.063 36.624 1.00 32.82 307 ILE B C 1
ATOM 4775 O O . ILE B 1 307 ? -14.435 20.023 37.793 1.00 34.32 307 ILE B O 1
ATOM 4780 N N . ASP B 1 308 ? -15.969 19.539 36.212 1.00 32.48 308 ASP B N 1
ATOM 4781 C CA . ASP B 1 308 ? -16.900 18.874 37.124 1.00 32.12 308 ASP B CA 1
ATOM 4782 C C . ASP B 1 308 ? -16.587 17.393 37.300 1.00 31.94 308 ASP B C 1
ATOM 4783 O O . ASP B 1 308 ? -16.718 16.836 38.393 1.00 32.40 308 ASP B O 1
ATOM 4788 N N . LEU B 1 309 ? -16.182 16.759 36.208 1.00 31.41 309 LEU B N 1
ATOM 4789 C CA . LEU B 1 309 ? -15.899 15.330 36.214 1.00 30.98 309 LEU B CA 1
ATOM 4790 C C . LEU B 1 309 ? -14.483 14.988 35.778 1.00 30.02 309 LEU B C 1
ATOM 4791 O O . LEU B 1 309 ? -13.952 15.571 34.841 1.00 32.42 309 LEU B O 1
ATOM 4796 N N . TRP B 1 310 ? -13.877 14.029 36.460 1.00 30.06 310 TRP B N 1
ATOM 4797 C CA . TRP B 1 310 ? -12.540 13.595 36.103 1.00 29.32 310 TRP B CA 1
ATOM 4798 C C . TRP B 1 310 ? -12.522 12.089 35.900 1.00 29.32 310 TRP B C 1
ATOM 4799 O O . TRP B 1 310 ? -12.323 11.323 36.841 1.00 29.18 310 TRP B O 1
ATOM 4810 N N . ALA B 1 311 ? -12.754 11.676 34.659 1.00 29.64 311 ALA B N 1
ATOM 4811 C CA . ALA B 1 311 ? -12.755 10.265 34.307 1.00 29.23 311 ALA B CA 1
ATOM 4812 C C . ALA B 1 311 ? -11.311 9.824 34.103 1.00 28.54 311 ALA B C 1
ATOM 4813 O O . ALA B 1 311 ? -10.811 9.767 32.976 1.00 27.21 311 ALA B O 1
ATOM 4815 N N . ILE B 1 312 ? -10.657 9.519 35.219 1.00 27.85 312 ILE B N 1
ATOM 4816 C CA . ILE B 1 312 ? -9.270 9.074 35.250 1.00 29.09 312 ILE B CA 1
ATOM 4817 C C . ILE B 1 312 ? -9.227 7.567 35.017 1.00 29.39 312 ILE B C 1
ATOM 4818 O O . ILE B 1 312 ? -9.963 6.826 35.651 1.00 27.91 312 ILE B O 1
ATOM 4823 N N . HIS B 1 313 ? -8.373 7.109 34.108 1.00 31.26 313 HIS B N 1
ATOM 4824 C CA . HIS B 1 313 ? -8.291 5.676 33.848 1.00 32.64 313 HIS B CA 1
ATOM 4825 C C . HIS B 1 313 ? -7.948 4.909 35.127 1.00 32.45 313 HIS B C 1
ATOM 4826 O O . HIS B 1 313 ? -6.878 5.095 35.718 1.00 32.64 313 HIS B O 1
ATOM 4833 N N . PRO B 1 314 ? -8.853 4.026 35.570 1.00 31.15 314 PRO B N 1
ATOM 4834 C CA . PRO B 1 314 ? -8.587 3.263 36.792 1.00 29.63 314 PRO B CA 1
ATOM 4835 C C . PRO B 1 314 ? -7.701 2.049 36.562 1.00 31.08 314 PRO B C 1
ATOM 4836 O O . PRO B 1 314 ? -8.117 0.916 36.786 1.00 32.00 314 PRO B O 1
ATOM 4840 N N . GLY B 1 315 ? -6.472 2.288 36.119 1.00 30.71 315 GLY B N 1
ATOM 4841 C CA . GLY B 1 315 ? -5.569 1.182 35.866 1.00 33.22 315 GLY B CA 1
ATOM 4842 C C . GLY B 1 315 ? -4.908 0.594 37.104 1.00 34.94 315 GLY B C 1
ATOM 4843 O O . GLY B 1 315 ? -4.250 -0.441 37.025 1.00 36.77 315 GLY B O 1
ATOM 4844 N N . GLY B 1 316 ? -5.082 1.248 38.249 1.00 35.56 316 GLY B N 1
ATOM 4845 C CA . GLY B 1 316 ? -4.476 0.771 39.483 1.00 34.42 316 GLY B CA 1
ATOM 4846 C C . GLY B 1 316 ? -4.435 1.884 40.516 1.00 33.52 316 GLY B C 1
ATOM 4847 O O . GLY B 1 316 ? -4.546 3.057 40.155 1.00 31.79 316 GLY B O 1
ATOM 4848 N N . PRO B 1 317 ? -4.268 1.555 41.809 1.00 32.86 317 PRO B N 1
ATOM 4849 C CA . PRO B 1 317 ? -4.227 2.581 42.857 1.00 31.65 317 PRO B CA 1
ATOM 4850 C C . PRO B 1 317 ? -3.259 3.734 42.596 1.00 29.85 317 PRO B C 1
ATOM 4851 O O . PRO B 1 317 ? -3.608 4.896 42.785 1.00 27.23 317 PRO B O 1
ATOM 4855 N N . LYS B 1 318 ? -2.056 3.421 42.137 1.00 30.09 318 LYS B N 1
ATOM 4856 C CA . LYS B 1 318 ? -1.069 4.463 41.874 1.00 29.67 318 LYS B CA 1
ATOM 4857 C C . LYS B 1 318 ? -1.355 5.273 40.611 1.00 31.79 318 LYS B C 1
ATOM 4858 O O . LYS B 1 318 ? -1.040 6.465 40.552 1.00 33.01 318 LYS B O 1
ATOM 4864 N N . ILE B 1 319 ? -1.932 4.636 39.596 1.00 30.47 319 ILE B N 1
ATOM 4865 C CA . ILE B 1 319 ? -2.255 5.348 38.361 1.00 30.09 319 ILE B CA 1
ATOM 4866 C C . ILE B 1 319 ? -3.262 6.441 38.702 1.00 29.29 319 ILE B C 1
ATOM 4867 O O . ILE B 1 319 ? -3.164 7.572 38.221 1.00 27.73 319 ILE B O 1
ATOM 4872 N N . ILE B 1 320 ? -4.228 6.095 39.542 1.00 30.18 320 ILE B N 1
ATOM 4873 C CA . ILE B 1 320 ? -5.239 7.052 39.953 1.00 33.27 320 ILE B CA 1
ATOM 4874 C C . ILE B 1 320 ? -4.616 8.038 40.941 1.00 34.66 320 ILE B C 1
ATOM 4875 O O . ILE B 1 320 ? -4.734 9.251 40.787 1.00 34.24 320 ILE B O 1
ATOM 4880 N N . GLU B 1 321 ? -3.946 7.491 41.947 1.00 36.75 321 GLU B N 1
ATOM 4881 C CA . GLU B 1 321 ? -3.265 8.264 42.981 1.00 38.25 321 GLU B CA 1
ATOM 4882 C C . GLU B 1 321 ? -2.452 9.425 42.379 1.00 37.01 321 GLU B C 1
ATOM 4883 O O . GLU B 1 321 ? -2.645 10.591 42.727 1.00 35.95 321 GLU B O 1
ATOM 4889 N N . GLN B 1 322 ? -1.556 9.095 41.458 1.00 35.26 322 GLN B N 1
ATOM 4890 C CA . GLN B 1 322 ? -0.705 10.093 40.832 1.00 31.86 322 GLN B CA 1
ATOM 4891 C C . GLN B 1 322 ? -1.394 11.018 39.833 1.00 31.78 322 GLN B C 1
ATOM 4892 O O . GLN B 1 322 ? -0.931 12.141 39.613 1.00 31.95 322 GLN B O 1
ATOM 4898 N N . SER B 1 323 ? -2.490 10.566 39.231 1.00 30.24 323 SER B N 1
ATOM 4899 C CA . SER B 1 323 ? -3.225 11.415 38.295 1.00 31.55 323 SER B CA 1
ATOM 4900 C C . SER B 1 323 ? -3.879 12.546 39.090 1.00 32.42 323 SER B C 1
ATOM 4901 O O . SER B 1 323 ? -3.858 13.710 38.679 1.00 32.23 323 SER B O 1
ATOM 4904 N N . VAL B 1 324 ? -4.463 12.189 40.229 1.00 31.24 324 VAL B N 1
ATOM 4905 C CA . VAL B 1 324 ? -5.108 13.164 41.093 1.00 31.52 324 VAL B CA 1
ATOM 4906 C C . VAL B 1 324 ? -4.052 14.142 41.635 1.00 31.46 324 VAL B C 1
ATOM 4907 O O . VAL B 1 324 ? -4.246 15.359 41.628 1.00 29.55 324 VAL B O 1
ATOM 4911 N N . ARG B 1 325 ? -2.925 13.599 42.077 1.00 32.21 325 ARG B N 1
ATOM 4912 C CA . ARG B 1 325 ? -1.848 14.417 42.610 1.00 33.11 325 ARG B CA 1
ATOM 4913 C C . ARG B 1 325 ? -1.288 15.376 41.571 1.00 34.31 325 ARG B C 1
ATOM 4914 O O . ARG B 1 325 ? -0.955 16.520 41.885 1.00 33.35 325 ARG B O 1
ATOM 4922 N N . SER B 1 326 ? -1.194 14.925 40.327 1.00 33.75 326 SER B N 1
ATOM 4923 C CA . SER B 1 326 ? -0.668 15.787 39.288 1.00 32.99 326 SER B CA 1
ATOM 4924 C C . SER B 1 326 ? -1.558 17.015 39.086 1.00 35.07 326 SER B C 1
ATOM 4925 O O . SER B 1 326 ? -1.061 18.137 39.010 1.00 36.13 326 SER B O 1
ATOM 4928 N N . LEU B 1 327 ? -2.870 16.801 39.013 1.00 34.38 327 LEU B N 1
ATOM 4929 C CA . LEU B 1 327 ? -3.828 17.884 38.793 1.00 34.75 327 LEU B CA 1
ATOM 4930 C C . LEU B 1 327 ? -4.057 18.708 40.052 1.00 35.85 327 LEU B C 1
ATOM 4931 O O . LEU B 1 327 ? -4.562 19.830 39.984 1.00 35.49 327 LEU B O 1
ATOM 4936 N N . GLY B 1 328 ? -3.689 18.141 41.198 1.00 37.58 328 GLY B N 1
ATOM 4937 C CA . GLY B 1 328 ? -3.861 18.830 42.466 1.00 36.97 328 GLY B CA 1
ATOM 4938 C C . GLY B 1 328 ? -5.320 19.032 42.819 1.00 37.31 328 GLY B C 1
ATOM 4939 O O . GLY B 1 328 ? -5.680 20.005 43.472 1.00 38.46 328 GLY B O 1
ATOM 4940 N N . ILE B 1 329 ? -6.168 18.110 42.384 1.00 37.10 329 ILE B N 1
ATOM 4941 C CA . ILE B 1 329 ? -7.595 18.204 42.659 1.00 34.54 329 ILE B CA 1
ATOM 4942 C C . ILE B 1 329 ? -7.957 17.368 43.876 1.00 34.41 329 ILE B C 1
ATOM 4943 O O . ILE B 1 329 ? -7.156 16.555 44.356 1.00 31.92 329 ILE B O 1
ATOM 4948 N N . SER B 1 330 ? -9.175 17.568 44.366 1.00 33.89 330 SER B N 1
ATOM 4949 C CA . SER B 1 330 ? -9.666 16.832 45.521 1.00 34.13 330 SER B CA 1
ATOM 4950 C C . SER B 1 330 ? -9.657 15.339 45.205 1.00 33.64 330 SER B C 1
ATOM 4951 O O . SER B 1 330 ? -9.949 14.933 44.083 1.00 32.11 330 SER B O 1
ATOM 4954 N N . ALA B 1 331 ? -9.322 14.528 46.200 1.00 33.91 331 ALA B N 1
ATOM 4955 C CA . ALA B 1 331 ? -9.257 13.080 46.029 1.00 35.61 331 ALA B CA 1
ATOM 4956 C C . ALA B 1 331 ? -10.608 12.482 45.668 1.00 35.99 331 ALA B C 1
ATOM 4957 O O . ALA B 1 331 ? -10.681 11.517 44.919 1.00 35.58 331 ALA B O 1
ATOM 4959 N N . GLU B 1 332 ? -11.670 13.065 46.210 1.00 37.32 332 GLU B N 1
ATOM 4960 C CA . GLU B 1 332 ? -13.024 12.591 45.957 1.00 39.27 332 GLU B CA 1
ATOM 4961 C C . GLU B 1 332 ? -13.447 12.705 44.491 1.00 38.05 332 GLU B C 1
ATOM 4962 O O . GLU B 1 332 ? -14.341 11.981 44.047 1.00 37.33 332 GLU B O 1
ATOM 4968 N N . LEU B 1 333 ? -12.826 13.619 43.746 1.00 35.33 333 LEU B N 1
ATOM 4969 C CA . LEU B 1 333 ? -13.176 13.787 42.340 1.00 33.94 333 LEU B CA 1
ATOM 4970 C C . LEU B 1 333 ? -12.869 12.538 41.517 1.00 31.63 333 LEU B C 1
ATOM 4971 O O . LEU B 1 333 ? -13.317 12.410 40.382 1.00 30.40 333 LEU B O 1
ATOM 4976 N N . ALA B 1 334 ? -12.114 11.618 42.109 1.00 30.00 334 ALA B N 1
ATOM 4977 C CA . ALA B 1 334 ? -11.750 10.377 41.450 1.00 30.20 334 ALA B CA 1
ATOM 4978 C C . ALA B 1 334 ? -12.638 9.241 41.941 1.00 31.41 334 ALA B C 1
ATOM 4979 O O . ALA B 1 334 ? -12.381 8.067 41.667 1.00 31.21 334 ALA B O 1
ATOM 4981 N N . ALA B 1 335 ? -13.693 9.595 42.663 1.00 32.07 335 ALA B N 1
ATOM 4982 C CA . ALA B 1 335 ? -14.606 8.597 43.211 1.00 33.21 335 ALA B CA 1
ATOM 4983 C C . ALA B 1 335 ? -15.052 7.569 42.169 1.00 32.57 335 ALA B C 1
ATOM 4984 O O . ALA B 1 335 ? -14.906 6.365 42.383 1.00 33.00 335 ALA B O 1
ATOM 4986 N N . GLN B 1 336 ? -15.585 8.039 41.043 1.00 32.47 336 GLN B N 1
ATOM 4987 C CA . GLN B 1 336 ? -16.052 7.127 40.002 1.00 31.81 336 GLN B CA 1
ATOM 4988 C C . GLN B 1 336 ? -14.931 6.234 39.470 1.00 31.68 336 GLN B C 1
ATOM 4989 O O . GLN B 1 336 ? -15.171 5.077 39.126 1.00 31.20 336 GLN B O 1
ATOM 4995 N N . SER B 1 337 ? -13.708 6.756 39.413 1.00 29.38 337 SER B N 1
ATOM 4996 C CA . SER B 1 337 ? -12.589 5.957 38.923 1.00 28.83 337 SER B CA 1
ATOM 4997 C C . SER B 1 337 ? -12.225 4.805 39.864 1.00 29.24 337 SER B C 1
ATOM 4998 O O . SER B 1 337 ? -11.944 3.695 39.404 1.00 31.32 337 SER B O 1
ATOM 5001 N N . TRP B 1 338 ? -12.237 5.057 41.173 0.40 27.69 338 TRP B N 1
ATOM 5002 C CA . TRP B 1 338 ? -11.906 4.017 42.146 0.40 26.79 338 TRP B CA 1
ATOM 5003 C C . TRP B 1 338 ? -12.964 2.918 42.179 0.40 26.74 338 TRP B C 1
ATOM 5004 O O . TRP B 1 338 ? -12.648 1.742 42.352 0.40 23.95 338 TRP B O 1
ATOM 5015 N N . ASP B 1 339 ? -14.222 3.314 42.019 1.00 28.43 339 ASP B N 1
ATOM 5016 C CA . ASP B 1 339 ? -15.342 2.372 42.043 1.00 30.57 339 ASP B CA 1
ATOM 5017 C C . ASP B 1 339 ? -15.174 1.328 40.960 1.00 30.99 339 ASP B C 1
ATOM 5018 O O . ASP B 1 339 ? -15.290 0.129 41.218 1.00 33.02 339 ASP B O 1
ATOM 5023 N N . VAL B 1 340 ? -14.897 1.796 39.750 1.00 29.41 340 VAL B N 1
ATOM 5024 C CA . VAL B 1 340 ? -14.706 0.922 38.606 1.00 28.88 340 VAL B CA 1
ATOM 5025 C C . VAL B 1 340 ? -13.584 -0.070 38.890 1.00 29.02 340 VAL B C 1
ATOM 5026 O O . VAL B 1 340 ? -13.741 -1.279 38.686 1.00 29.99 340 VAL B O 1
ATOM 5030 N N . LEU B 1 341 ? -12.456 0.445 39.359 1.00 28.20 341 LEU B N 1
ATOM 5031 C CA . LEU B 1 341 ? -11.307 -0.392 39.697 1.00 29.65 341 LEU B CA 1
ATOM 5032 C C . LEU B 1 341 ? -11.723 -1.451 40.733 1.00 30.50 341 LEU B C 1
ATOM 5033 O O . LEU B 1 341 ? -11.367 -2.625 40.634 1.00 31.59 341 LEU B O 1
ATOM 5038 N N . ALA B 1 342 ? -12.482 -1.024 41.732 1.00 29.54 342 ALA B N 1
ATOM 5039 C CA . ALA B 1 342 ? -12.919 -1.927 42.788 1.00 29.94 342 ALA B CA 1
ATOM 5040 C C . ALA B 1 342 ? -13.792 -3.075 42.283 1.00 29.47 342 ALA B C 1
ATOM 5041 O O . ALA B 1 342 ? -13.621 -4.219 42.700 1.00 29.10 342 ALA B O 1
ATOM 5043 N N . ARG B 1 343 ? -14.712 -2.762 41.377 0.40 28.17 343 ARG B N 1
ATOM 5044 C CA . ARG B 1 343 ? -15.647 -3.744 40.846 0.40 27.88 343 ARG B CA 1
ATOM 5045 C C . ARG B 1 343 ? -15.194 -4.580 39.656 0.40 28.12 343 ARG B C 1
ATOM 5046 O O . ARG B 1 343 ? -15.748 -5.651 39.414 0.40 26.52 343 ARG B O 1
ATOM 5054 N N . PHE B 1 344 ? -14.188 -4.115 38.920 1.00 29.91 344 PHE B N 1
ATOM 5055 C CA . PHE B 1 344 ? -13.745 -4.832 37.723 1.00 30.23 344 PHE B CA 1
ATOM 5056 C C . PHE B 1 344 ? -12.238 -4.937 37.528 1.00 31.76 344 PHE B C 1
ATOM 5057 O O . PHE B 1 344 ? -11.771 -5.643 36.629 1.00 32.23 344 PHE B O 1
ATOM 5065 N N . GLY B 1 345 ? -11.473 -4.239 38.356 1.00 31.12 345 GLY B N 1
ATOM 5066 C CA . GLY B 1 345 ? -10.033 -4.270 38.182 1.00 30.60 345 GLY B CA 1
ATOM 5067 C C . GLY B 1 345 ? -9.729 -3.481 36.922 1.00 30.75 345 GLY B C 1
ATOM 5068 O O . GLY B 1 345 ? -10.574 -2.716 36.449 1.00 31.05 345 GLY B O 1
ATOM 5069 N N . ASN B 1 346 ? -8.538 -3.665 36.364 1.00 29.49 346 ASN B N 1
ATOM 5070 C CA . ASN B 1 346 ? -8.147 -2.951 35.156 1.00 28.53 346 ASN B CA 1
ATOM 5071 C C . ASN B 1 346 ? -8.534 -3.745 33.907 1.00 27.77 346 ASN B C 1
ATOM 5072 O O . ASN B 1 346 ? -7.915 -4.760 33.607 1.00 26.27 346 ASN B O 1
ATOM 5077 N N . MET B 1 347 ? -9.559 -3.288 33.190 1.00 28.12 347 MET B N 1
ATOM 5078 C CA . MET B 1 347 ? -9.996 -3.955 31.956 1.00 29.13 347 MET B CA 1
ATOM 5079 C C . MET B 1 347 ? -9.422 -3.253 30.710 1.00 29.15 347 MET B C 1
ATOM 5080 O O . MET B 1 347 ? -10.056 -3.228 29.653 1.00 27.64 347 MET B O 1
ATOM 5085 N N . LEU B 1 348 ? -8.236 -2.669 30.851 1.00 29.21 348 LEU B N 1
ATOM 5086 C CA . LEU B 1 348 ? -7.560 -1.970 29.755 1.00 30.79 348 LEU B CA 1
ATOM 5087 C C . LEU B 1 348 ? -8.351 -0.829 29.087 1.00 30.45 348 LEU B C 1
ATOM 5088 O O . LEU B 1 348 ? -8.837 0.075 29.775 1.00 30.90 348 LEU B O 1
ATOM 5093 N N . SER B 1 349 ? -8.476 -0.851 27.760 1.00 30.43 349 SER B N 1
ATOM 5094 C CA . SER B 1 349 ? -9.193 0.221 27.047 1.00 29.96 349 SER B CA 1
ATOM 5095 C C . SER B 1 349 ? -10.654 0.375 27.474 1.00 31.10 349 SER B C 1
ATOM 5096 O O . SER B 1 349 ? -11.237 1.456 27.356 1.00 31.09 349 SER B O 1
ATOM 5099 N N . VAL B 1 350 ? -11.230 -0.711 27.976 1.00 29.98 350 VAL B N 1
ATOM 5100 C CA . VAL B 1 350 ? -12.619 -0.734 28.406 1.00 29.22 350 VAL B CA 1
ATOM 5101 C C . VAL B 1 350 ? -12.912 0.149 29.619 1.00 28.38 350 VAL B C 1
ATOM 5102 O O . VAL B 1 350 ? -13.932 0.840 29.666 1.00 25.48 350 VAL B O 1
ATOM 5106 N N . SER B 1 351 ? -12.004 0.121 30.586 1.00 29.39 351 SER B N 1
ATOM 5107 C CA . SER B 1 351 ? -12.153 0.866 31.831 1.00 31.17 351 SER B CA 1
ATOM 5108 C C . SER B 1 351 ? -12.656 2.287 31.681 1.00 31.27 351 SER B C 1
ATOM 5109 O O . SER B 1 351 ? -13.603 2.685 32.354 1.00 32.68 351 SER B O 1
ATOM 5112 N N . LEU B 1 352 ? -12.041 3.049 30.791 1.00 30.43 352 LEU B N 1
ATOM 5113 C CA . LEU B 1 352 ? -12.443 4.435 30.612 1.00 31.01 352 LEU B CA 1
ATOM 5114 C C . LEU B 1 352 ? -13.936 4.607 30.291 1.00 31.41 352 LEU B C 1
ATOM 5115 O O . LEU B 1 352 ? -14.577 5.536 30.783 1.00 30.00 352 LEU B O 1
ATOM 5120 N N . ILE B 1 353 ? -14.494 3.707 29.483 1.00 31.01 353 ILE B N 1
ATOM 5121 C CA . ILE B 1 353 ? -15.910 3.804 29.119 1.00 30.90 353 ILE B CA 1
ATOM 5122 C C . ILE B 1 353 ? -16.851 3.454 30.280 1.00 30.59 353 ILE B C 1
ATOM 5123 O O . ILE B 1 353 ? -17.949 4.000 30.373 1.00 31.32 353 ILE B O 1
ATOM 5128 N N . PHE B 1 354 ? -16.426 2.565 31.173 1.00 30.06 354 PHE B N 1
ATOM 5129 C CA . PHE B 1 354 ? -17.253 2.224 32.334 1.00 30.98 354 PHE B CA 1
ATOM 5130 C C . PHE B 1 354 ? -17.396 3.488 33.193 1.00 31.26 354 PHE B C 1
ATOM 5131 O O . PHE B 1 354 ? -18.494 3.846 33.618 1.00 30.79 354 PHE B O 1
ATOM 5139 N N . VAL B 1 355 ? -16.273 4.158 33.439 1.00 30.47 355 VAL B N 1
ATOM 5140 C CA . VAL B 1 355 ? -16.272 5.388 34.222 1.00 31.08 355 VAL B CA 1
ATOM 5141 C C . VAL B 1 355 ? -17.213 6.411 33.588 1.00 30.95 355 VAL B C 1
ATOM 5142 O O . VAL B 1 355 ? -17.992 7.069 34.286 1.00 32.45 355 VAL B O 1
ATOM 5146 N N . LEU B 1 356 ? -17.148 6.543 32.268 1.00 30.11 356 LEU B N 1
ATOM 5147 C CA . LEU B 1 356 ? -18.006 7.495 31.568 1.00 31.30 356 LEU B CA 1
ATOM 5148 C C . LEU B 1 356 ? -19.474 7.128 31.800 1.00 31.27 356 LEU B C 1
ATOM 5149 O O . LEU B 1 356 ? -20.310 7.997 32.024 1.00 31.08 356 LEU B O 1
ATOM 5154 N N . GLU B 1 357 ? -19.787 5.838 31.763 1.00 31.82 357 GLU B N 1
ATOM 5155 C CA . GLU B 1 357 ? -21.167 5.409 31.962 1.00 32.45 357 GLU B CA 1
ATOM 5156 C C . GLU B 1 357 ? -21.672 5.807 33.344 1.00 32.48 357 GLU B C 1
ATOM 5157 O O . GLU B 1 357 ? -22.809 6.263 33.490 1.00 30.91 357 GLU B O 1
ATOM 5163 N N . THR B 1 358 ? -20.819 5.612 34.349 1.00 31.08 358 THR B N 1
ATOM 5164 C CA . THR B 1 358 ? -21.140 5.957 35.726 1.00 30.87 358 THR B CA 1
ATOM 5165 C C . THR B 1 358 ? -21.500 7.439 35.794 1.00 30.55 358 THR B C 1
ATOM 5166 O O . THR B 1 358 ? -22.487 7.824 36.413 1.00 28.82 358 THR B O 1
ATOM 5170 N N . MET B 1 359 ? -20.689 8.265 35.143 1.00 31.63 359 MET B N 1
ATOM 5171 C CA . MET B 1 359 ? -20.920 9.705 35.123 1.00 30.84 359 MET B CA 1
ATOM 5172 C C . MET B 1 359 ? -22.175 10.101 34.337 1.00 31.60 359 MET B C 1
ATOM 5173 O O . MET B 1 359 ? -22.831 11.094 34.673 1.00 30.00 359 MET B O 1
ATOM 5178 N N . VAL B 1 360 ? -22.512 9.340 33.296 1.00 31.49 360 VAL B N 1
ATOM 5179 C CA . VAL B 1 360 ? -23.715 9.638 32.529 1.00 33.26 360 VAL B CA 1
ATOM 5180 C C . VAL B 1 360 ? -24.929 9.235 33.366 1.00 34.40 360 VAL B C 1
ATOM 5181 O O . VAL B 1 360 ? -25.984 9.865 33.291 1.00 35.61 360 VAL B O 1
ATOM 5185 N N . GLN B 1 361 ? -24.765 8.187 34.167 1.00 34.35 361 GLN B N 1
ATOM 5186 C CA . GLN B 1 361 ? -25.834 7.689 35.027 1.00 36.69 361 GLN B CA 1
ATOM 5187 C C . GLN B 1 361 ? -26.037 8.523 36.298 1.00 36.49 361 GLN B C 1
ATOM 5188 O O . GLN B 1 361 ? -27.171 8.810 36.667 1.00 37.06 361 GLN B O 1
ATOM 5194 N N . GLN B 1 362 ? -24.953 8.916 36.967 1.00 37.16 362 GLN B N 1
ATOM 5195 C CA . GLN B 1 362 ? -25.072 9.715 38.193 1.00 37.92 362 GLN B CA 1
ATOM 5196 C C . GLN B 1 362 ? -24.444 11.117 38.161 1.00 36.34 362 GLN B C 1
ATOM 5197 O O . GLN B 1 362 ? -23.222 11.281 38.207 1.00 35.39 362 GLN B O 1
ATOM 5203 N N . ALA B 1 363 ? -25.313 12.120 38.098 1.00 35.60 363 ALA B N 1
ATOM 5204 C CA . ALA B 1 363 ? -24.927 13.528 38.059 1.00 34.59 363 ALA B CA 1
ATOM 5205 C C . ALA B 1 363 ? -24.138 13.932 39.308 1.00 34.71 363 ALA B C 1
ATOM 5206 O O . ALA B 1 363 ? -24.478 13.512 40.421 1.00 32.09 363 ALA B O 1
ATOM 5208 N N . GLU B 1 364 ? -23.093 14.745 39.124 1.00 34.11 364 GLU B N 1
ATOM 5209 C CA . GLU B 1 364 ? -22.262 15.182 40.251 1.00 35.08 364 GLU B CA 1
ATOM 5210 C C . GLU B 1 364 ? -22.671 16.557 40.783 1.00 35.06 364 GLU B C 1
ATOM 5211 O O . GLU B 1 364 ? -22.158 17.016 41.803 1.00 35.11 364 GLU B O 1
ATOM 5217 N N . SER B 1 365 ? -23.602 17.202 40.088 1.00 34.51 365 SER B N 1
ATOM 5218 C CA . SER B 1 365 ? -24.090 18.519 40.481 1.00 34.52 365 SER B CA 1
ATOM 5219 C C . SER B 1 365 ? -25.479 18.710 39.907 1.00 34.30 365 SER B C 1
ATOM 5220 O O . SER B 1 365 ? -26.016 17.822 39.248 1.00 35.31 365 SER B O 1
ATOM 5223 N N . ALA B 1 366 ? -26.057 19.878 40.141 1.00 35.08 366 ALA B N 1
ATOM 5224 C CA . ALA B 1 366 ? -27.392 20.161 39.644 1.00 35.79 366 ALA B CA 1
ATOM 5225 C C . ALA B 1 366 ? -27.347 21.069 38.423 1.00 36.65 366 ALA B C 1
ATOM 5226 O O . ALA B 1 366 ? -28.369 21.597 37.999 1.00 36.34 366 ALA B O 1
ATOM 5228 N N . LYS B 1 367 ? -26.165 21.240 37.848 1.00 37.22 367 LYS B N 1
ATOM 5229 C CA . LYS B 1 367 ? -26.041 22.101 36.684 1.00 38.98 367 LYS B CA 1
ATOM 5230 C C . LYS B 1 367 ? -26.473 21.396 35.407 1.00 38.44 367 LYS B C 1
ATOM 5231 O O . LYS B 1 367 ? -26.353 20.178 35.283 1.00 37.68 367 LYS B O 1
ATOM 5237 N N . ALA B 1 368 ? -27.026 22.162 34.476 1.00 38.83 368 ALA B N 1
ATOM 5238 C CA . ALA B 1 368 ? -27.420 21.598 33.200 1.00 41.63 368 ALA B CA 1
ATOM 5239 C C . ALA B 1 368 ? -26.067 21.486 32.508 1.00 43.55 368 ALA B C 1
ATOM 5240 O O . ALA B 1 368 ? -25.268 22.423 32.555 1.00 48.50 368 ALA B O 1
ATOM 5242 N N . ILE B 1 369 ? -25.784 20.346 31.897 1.00 43.02 369 ILE B N 1
ATOM 5243 C CA . ILE B 1 369 ? -24.494 20.159 31.236 1.00 40.65 369 ILE B CA 1
ATOM 5244 C C . ILE B 1 369 ? -23.319 20.160 32.213 1.00 39.38 369 ILE B C 1
ATOM 5245 O O . ILE B 1 369 ? -23.010 21.175 32.835 1.00 39.83 369 ILE B O 1
ATOM 5250 N N . SER B 1 370 ? -22.670 19.009 32.339 1.00 37.78 370 SER B N 1
ATOM 5251 C CA . SER B 1 370 ? -21.505 18.862 33.197 1.00 36.02 370 SER B CA 1
ATOM 5252 C C . SER B 1 370 ? -20.304 18.761 32.258 1.00 35.09 370 SER B C 1
ATOM 5253 O O . SER B 1 370 ? -20.391 18.132 31.198 1.00 34.53 370 SER B O 1
ATOM 5256 N N . THR B 1 371 ? -19.194 19.386 32.630 1.00 32.63 371 THR B N 1
ATOM 5257 C CA . THR B 1 371 ? -18.003 19.325 31.798 1.00 32.00 371 THR B CA 1
ATOM 5258 C C . THR B 1 371 ? -16.975 18.427 32.462 1.00 30.77 371 THR B C 1
ATOM 5259 O O . THR B 1 371 ? -16.658 18.595 33.637 1.00 29.03 371 THR B O 1
ATOM 5263 N N . GLY B 1 372 ? -16.461 17.463 31.705 1.00 29.68 372 GLY B N 1
ATOM 5264 C CA . GLY B 1 372 ? -15.471 16.563 32.256 1.00 27.83 372 GLY B CA 1
ATOM 5265 C C . GLY B 1 372 ? -14.253 16.402 31.379 1.00 27.00 372 GLY B C 1
ATOM 5266 O O . GLY B 1 372 ? -14.207 16.886 30.251 1.00 27.84 372 GLY B O 1
ATOM 5267 N N . VAL B 1 373 ? -13.250 15.732 31.923 1.00 27.15 373 VAL B N 1
ATOM 5268 C CA . VAL B 1 373 ? -12.019 15.448 31.207 1.00 27.54 373 VAL B CA 1
ATOM 5269 C C . VAL B 1 373 ? -11.718 13.970 31.457 1.00 28.81 373 VAL B C 1
ATOM 5270 O O . VAL B 1 373 ? -11.825 13.484 32.583 1.00 29.95 373 VAL B O 1
ATOM 5274 N N . ALA B 1 374 ? -11.370 13.251 30.397 1.00 29.55 374 ALA B N 1
ATOM 5275 C CA . ALA B 1 374 ? -11.050 11.838 30.514 1.00 27.21 374 ALA B CA 1
ATOM 5276 C C . ALA B 1 374 ? -9.666 11.624 29.938 1.00 26.61 374 ALA B C 1
ATOM 5277 O O . ALA B 1 374 ? -9.281 12.276 28.977 1.00 24.67 374 ALA B O 1
ATOM 5279 N N . PHE B 1 375 ? -8.896 10.738 30.552 1.00 27.79 375 PHE B N 1
ATOM 5280 C CA . PHE B 1 375 ? -7.577 10.447 30.033 1.00 27.24 375 PHE B CA 1
ATOM 5281 C C . PHE B 1 375 ? -7.066 9.117 30.537 1.00 26.79 375 PHE B C 1
ATOM 5282 O O . PHE B 1 375 ? -7.458 8.650 31.598 1.00 26.43 375 PHE B O 1
ATOM 5290 N N . ALA B 1 376 ? -6.226 8.488 29.728 1.00 27.63 376 ALA B N 1
ATOM 5291 C CA . ALA B 1 376 ? -5.643 7.198 30.060 1.00 27.99 376 ALA B CA 1
ATOM 5292 C C . ALA B 1 376 ? -4.250 7.199 29.463 1.00 29.07 376 ALA B C 1
ATOM 5293 O O . ALA B 1 376 ? -3.900 8.084 28.677 1.00 29.62 376 ALA B O 1
ATOM 5295 N N . PHE B 1 377 ? -3.467 6.186 29.795 1.00 28.49 377 PHE B N 1
ATOM 5296 C CA . PHE B 1 377 ? -2.106 6.130 29.309 1.00 29.07 377 PHE B CA 1
ATOM 5297 C C . PHE B 1 377 ? -1.824 4.970 28.365 1.00 29.42 377 PHE B C 1
ATOM 5298 O O . PHE B 1 377 ? -2.198 3.832 28.633 1.00 27.87 377 PHE B O 1
ATOM 5306 N N . GLY B 1 378 ? -1.172 5.296 27.248 1.00 30.02 378 GLY B N 1
ATOM 5307 C CA . GLY B 1 378 ? -0.808 4.310 26.249 1.00 29.26 378 GLY B CA 1
ATOM 5308 C C . GLY B 1 378 ? 0.674 3.977 26.312 1.00 30.91 378 GLY B C 1
ATOM 5309 O O . GLY B 1 378 ? 1.445 4.705 26.936 1.00 30.16 378 GLY B O 1
ATOM 5310 N N . PRO B 1 379 ? 1.109 2.899 25.639 1.00 31.38 379 PRO B N 1
ATOM 5311 C CA . PRO B 1 379 ? 2.478 2.373 25.559 1.00 32.35 379 PRO B CA 1
ATOM 5312 C C . PRO B 1 379 ? 3.732 3.257 25.585 1.00 34.35 379 PRO B C 1
ATOM 5313 O O . PRO B 1 379 ? 4.478 3.238 26.581 1.00 38.56 379 PRO B O 1
ATOM 5317 N N . GLY B 1 380 ? 4.005 3.999 24.518 1.00 34.65 380 GLY B N 1
ATOM 5318 C CA . GLY B 1 380 ? 5.218 4.816 24.506 1.00 37.16 380 GLY B CA 1
ATOM 5319 C C . GLY B 1 380 ? 5.164 5.769 25.674 1.00 37.91 380 GLY B C 1
ATOM 5320 O O . GLY B 1 380 ? 6.091 6.526 25.990 1.00 34.96 380 GLY B O 1
ATOM 5321 N N . VAL B 1 381 ? 4.029 5.631 26.340 1.00 39.53 381 VAL B N 1
ATOM 5322 C CA . VAL B 1 381 ? 3.593 6.406 27.463 1.00 36.68 381 VAL B CA 1
ATOM 5323 C C . VAL B 1 381 ? 3.204 7.683 26.785 1.00 34.78 381 VAL B C 1
ATOM 5324 O O . VAL B 1 381 ? 3.963 8.652 26.652 1.00 33.90 381 VAL B O 1
ATOM 5328 N N . THR B 1 382 ? 1.986 7.586 26.278 1.00 31.60 382 THR B N 1
ATOM 5329 C CA . THR B 1 382 ? 1.305 8.633 25.575 1.00 29.79 382 THR B CA 1
ATOM 5330 C C . THR B 1 382 ? 0.089 8.920 26.437 1.00 28.40 382 THR B C 1
ATOM 5331 O O . THR B 1 382 ? -0.603 7.992 26.868 1.00 25.89 382 THR B O 1
ATOM 5335 N N . VAL B 1 383 ? -0.138 10.196 26.724 1.00 28.34 383 VAL B N 1
ATOM 5336 C CA . VAL B 1 383 ? -1.302 10.598 27.493 1.00 28.29 383 VAL B CA 1
ATOM 5337 C C . VAL B 1 383 ? -2.366 10.778 26.413 1.00 28.53 383 VAL B C 1
ATOM 5338 O O . VAL B 1 383 ? -2.143 11.496 25.424 1.00 24.81 383 VAL B O 1
ATOM 5342 N N . GLU B 1 384 ? -3.499 10.105 26.608 1.00 29.13 384 GLU B N 1
ATOM 5343 C CA . GLU B 1 384 ? -4.626 10.115 25.668 1.00 29.77 384 GLU B CA 1
ATOM 5344 C C . GLU B 1 384 ? -5.895 10.549 26.390 1.00 28.69 384 GLU B C 1
ATOM 5345 O O . GLU B 1 384 ? -6.213 10.012 27.447 1.00 28.42 384 GLU B O 1
ATOM 5351 N N . GLY B 1 385 ? -6.631 11.498 25.824 1.00 28.24 385 GLY B N 1
ATOM 5352 C CA . GLY B 1 385 ? -7.846 11.938 26.488 1.00 29.88 385 GLY B CA 1
ATOM 5353 C C . GLY B 1 385 ? -8.785 12.816 25.679 1.00 30.54 385 GLY B C 1
ATOM 5354 O O . GLY B 1 385 ? -8.632 12.938 24.464 1.00 31.96 385 GLY B O 1
ATOM 5355 N N . MET B 1 386 ? -9.757 13.429 26.357 1.00 30.54 386 MET B N 1
ATOM 5356 C CA . MET B 1 386 ? -10.733 14.301 25.701 1.00 30.90 386 MET B CA 1
ATOM 5357 C C . MET B 1 386 ? -11.464 15.229 26.668 1.00 31.35 386 MET B C 1
ATOM 5358 O O . MET B 1 386 ? -11.563 14.952 27.866 1.00 32.31 386 MET B O 1
ATOM 5363 N N . LEU B 1 387 ? -11.970 16.336 26.132 1.00 30.23 387 LEU B N 1
ATOM 5364 C CA . LEU B 1 387 ? -12.771 17.273 26.905 1.00 30.55 387 LEU B CA 1
ATOM 5365 C C . LEU B 1 387 ? -14.180 16.874 26.463 1.00 30.53 387 LEU B C 1
ATOM 5366 O O . LEU B 1 387 ? -14.422 16.667 25.273 1.00 30.10 387 LEU B O 1
ATOM 5371 N N . PHE B 1 388 ? -15.103 16.744 27.408 1.00 30.29 388 PHE B N 1
ATOM 5372 C CA . PHE B 1 388 ? -16.457 16.340 27.057 1.00 30.24 388 PHE B CA 1
ATOM 5373 C C . PHE B 1 388 ? -17.519 16.997 27.912 1.00 31.38 388 PHE B C 1
ATOM 5374 O O . PHE B 1 388 ? -17.254 17.421 29.040 1.00 32.21 388 PHE B O 1
ATOM 5382 N N . ASP B 1 389 ? -18.722 17.079 27.353 1.00 30.32 389 ASP B N 1
ATOM 5383 C CA . ASP B 1 389 ? -19.866 17.641 28.049 1.00 29.98 389 ASP B CA 1
ATOM 5384 C C . ASP B 1 389 ? -20.951 16.575 28.148 1.00 30.82 389 ASP B C 1
ATOM 5385 O O . ASP B 1 389 ? -21.268 15.906 27.158 1.00 30.70 389 ASP B O 1
ATOM 5390 N N . ILE B 1 390 ? -21.493 16.391 29.347 1.00 28.91 390 ILE B N 1
ATOM 5391 C CA . ILE B 1 390 ? -22.586 15.450 29.536 1.00 29.57 390 ILE B CA 1
ATOM 5392 C C . ILE B 1 390 ? -23.791 16.361 29.729 1.00 31.12 390 ILE B C 1
ATOM 5393 O O . ILE B 1 390 ? -23.774 17.260 30.571 1.00 30.33 390 ILE B O 1
ATOM 5398 N N . ILE B 1 391 ? -24.826 16.145 28.934 1.00 31.67 391 ILE B N 1
ATOM 5399 C CA . ILE B 1 391 ? -26.022 16.959 29.027 1.00 33.92 391 ILE B CA 1
ATOM 5400 C C . ILE B 1 391 ? -26.961 16.405 30.083 1.00 35.40 391 ILE B C 1
ATOM 5401 O O . ILE B 1 391 ? -27.416 15.263 30.002 1.00 36.86 391 ILE B O 1
ATOM 5406 N N . ARG B 1 392 ? -27.240 17.222 31.085 1.00 37.16 392 ARG B N 1
ATOM 5407 C CA . ARG B 1 392 ? -28.110 16.814 32.173 1.00 38.79 392 ARG B CA 1
ATOM 5408 C C . ARG B 1 392 ? -29.568 17.164 31.896 1.00 40.68 392 ARG B C 1
ATOM 5409 O O . ARG B 1 392 ? -30.459 16.365 32.172 1.00 42.65 392 ARG B O 1
ATOM 5417 N N . ARG B 1 393 ? -29.812 18.359 31.367 1.00 42.42 393 ARG B N 1
ATOM 5418 C CA . ARG B 1 393 ? -31.173 18.788 31.040 1.00 45.52 393 ARG B CA 1
ATOM 5419 C C . ARG B 1 393 ? -31.115 19.847 29.948 1.00 45.44 393 ARG B C 1
ATOM 5420 O O . ARG B 1 393 ? -29.994 20.320 29.665 1.00 46.05 393 ARG B O 1
ATOM 5429 N N . ALA C 1 22 ? -15.865 67.382 -22.035 1.00 63.30 22 ALA C N 1
ATOM 5430 C CA . ALA C 1 22 ? -16.896 66.786 -21.140 1.00 63.47 22 ALA C CA 1
ATOM 5431 C C . ALA C 1 22 ? -17.765 65.779 -21.898 1.00 63.63 22 ALA C C 1
ATOM 5432 O O . ALA C 1 22 ? -18.960 65.999 -22.109 1.00 64.69 22 ALA C O 1
ATOM 5434 N N . GLN C 1 23 ? -17.145 64.675 -22.308 1.00 62.55 23 GLN C N 1
ATOM 5435 C CA . GLN C 1 23 ? -17.831 63.602 -23.029 1.00 59.65 23 GLN C CA 1
ATOM 5436 C C . GLN C 1 23 ? -18.120 62.518 -21.999 1.00 56.85 23 GLN C C 1
ATOM 5437 O O . GLN C 1 23 ? -18.153 61.331 -22.317 1.00 55.97 23 GLN C O 1
ATOM 5443 N N . LEU C 1 24 ? -18.305 62.956 -20.756 1.00 52.83 24 LEU C N 1
ATOM 5444 C CA . LEU C 1 24 ? -18.590 62.075 -19.629 1.00 48.96 24 LEU C CA 1
ATOM 5445 C C . LEU C 1 24 ? -19.796 61.206 -19.929 1.00 45.93 24 LEU C C 1
ATOM 5446 O O . LEU C 1 24 ? -20.563 61.482 -20.848 1.00 47.13 24 LEU C O 1
ATOM 5451 N N . PRO C 1 25 ? -19.986 60.140 -19.150 1.00 43.28 25 PRO C N 1
ATOM 5452 C CA . PRO C 1 25 ? -21.143 59.284 -19.407 1.00 41.03 25 PRO C CA 1
ATOM 5453 C C . PRO C 1 25 ? -22.404 59.996 -18.943 1.00 39.19 25 PRO C C 1
ATOM 5454 O O . PRO C 1 25 ? -22.365 60.805 -18.018 1.00 39.22 25 PRO C O 1
ATOM 5458 N N . PRO C 1 26 ? -23.536 59.729 -19.598 1.00 37.08 26 PRO C N 1
ATOM 5459 C CA . PRO C 1 26 ? -24.763 60.393 -19.155 1.00 35.51 26 PRO C CA 1
ATOM 5460 C C . PRO C 1 26 ? -25.054 59.942 -17.725 1.00 33.94 26 PRO C C 1
ATOM 5461 O O . PRO C 1 26 ? -24.507 58.940 -17.266 1.00 31.80 26 PRO C O 1
ATOM 5465 N N . ALA C 1 27 ? -25.901 60.688 -17.024 1.00 33.39 27 ALA C N 1
ATOM 5466 C CA . ALA C 1 27 ? -26.262 60.354 -15.651 1.00 32.62 27 ALA C CA 1
ATOM 5467 C C . ALA C 1 27 ? -27.089 59.074 -15.664 1.00 32.53 27 ALA C C 1
ATOM 5468 O O . ALA C 1 27 ? -27.875 58.846 -16.582 1.00 33.44 27 ALA C O 1
ATOM 5470 N N . PRO C 1 28 ? -26.931 58.221 -14.644 1.00 31.97 28 PRO C N 1
ATOM 5471 C CA . PRO C 1 28 ? -27.710 56.984 -14.629 1.00 31.90 28 PRO C CA 1
ATOM 5472 C C . PRO C 1 28 ? -29.113 57.208 -14.076 1.00 32.84 28 PRO C C 1
ATOM 5473 O O . PRO C 1 28 ? -29.338 58.148 -13.303 1.00 30.98 28 PRO C O 1
ATOM 5477 N N . PRO C 1 29 ? -30.077 56.356 -14.477 1.00 31.56 29 PRO C N 1
ATOM 5478 C CA . PRO C 1 29 ? -31.435 56.511 -13.964 1.00 31.99 29 PRO C CA 1
ATOM 5479 C C . PRO C 1 29 ? -31.303 56.363 -12.459 1.00 31.82 29 PRO C C 1
ATOM 5480 O O . PRO C 1 29 ? -30.322 55.792 -11.970 1.00 31.10 29 PRO C O 1
ATOM 5484 N N . THR C 1 30 ? -32.288 56.857 -11.726 1.00 32.13 30 THR C N 1
ATOM 5485 C CA . THR C 1 30 ? -32.213 56.837 -10.276 1.00 32.66 30 THR C CA 1
ATOM 5486 C C . THR C 1 30 ? -33.321 56.055 -9.569 1.00 31.68 30 THR C C 1
ATOM 5487 O O . THR C 1 30 ? -33.317 55.904 -8.341 1.00 30.61 30 THR C O 1
ATOM 5491 N N . THR C 1 31 ? -34.260 55.553 -10.361 1.00 30.91 31 THR C N 1
ATOM 5492 C CA . THR C 1 31 ? -35.366 54.751 -9.855 1.00 29.43 31 THR C CA 1
ATOM 5493 C C . THR C 1 31 ? -34.850 53.387 -9.405 1.00 30.66 31 THR C C 1
ATOM 5494 O O . THR C 1 31 ? -33.717 53.008 -9.693 1.00 29.43 31 THR C O 1
ATOM 5498 N N . VAL C 1 32 ? -35.693 52.655 -8.689 1.00 30.03 32 VAL C N 1
ATOM 5499 C CA . VAL C 1 32 ? -35.353 51.317 -8.238 1.00 29.43 32 VAL C CA 1
ATOM 5500 C C . VAL C 1 32 ? -36.421 50.389 -8.808 1.00 29.21 32 VAL C C 1
ATOM 5501 O O . VAL C 1 32 ? -37.590 50.765 -8.887 1.00 29.72 32 VAL C O 1
ATOM 5505 N N . ALA C 1 33 ? -36.022 49.193 -9.227 1.00 28.78 33 ALA C N 1
ATOM 5506 C CA . ALA C 1 33 ? -36.977 48.242 -9.784 1.00 30.80 33 ALA C CA 1
ATOM 5507 C C . ALA C 1 33 ? -37.765 47.623 -8.639 1.00 30.82 33 ALA C C 1
ATOM 5508 O O . ALA C 1 33 ? -37.226 47.392 -7.550 1.00 31.01 33 ALA C O 1
ATOM 5510 N N . VAL C 1 34 ? -39.038 47.348 -8.883 1.00 29.72 34 VAL C N 1
ATOM 5511 C CA . VAL C 1 34 ? -39.884 46.782 -7.845 1.00 30.35 34 VAL C CA 1
ATOM 5512 C C . VAL C 1 34 ? -40.784 45.683 -8.375 1.00 30.26 34 VAL C C 1
ATOM 5513 O O . VAL C 1 34 ? -41.388 45.814 -9.440 1.00 30.36 34 VAL C O 1
ATOM 5517 N N . ILE C 1 35 ? -40.861 44.590 -7.623 1.00 29.63 35 ILE C N 1
ATOM 5518 C CA . ILE C 1 35 ? -41.714 43.492 -7.996 1.00 27.01 35 ILE C CA 1
ATOM 5519 C C . ILE C 1 35 ? -43.079 43.874 -7.448 1.00 29.36 35 ILE C C 1
ATOM 5520 O O . ILE C 1 35 ? -43.347 43.721 -6.261 1.00 30.01 35 ILE C O 1
ATOM 5525 N N . GLU C 1 36 ? -43.929 44.394 -8.326 1.00 30.77 36 GLU C N 1
ATOM 5526 C CA . GLU C 1 36 ? -45.268 44.839 -7.957 1.00 33.34 36 GLU C CA 1
ATOM 5527 C C . GLU C 1 36 ? -46.295 43.728 -7.984 1.00 31.50 36 GLU C C 1
ATOM 5528 O O . GLU C 1 36 ? -47.348 43.838 -7.364 1.00 31.28 36 GLU C O 1
ATOM 5534 N N . GLY C 1 37 ? -45.976 42.666 -8.716 1.00 31.49 37 GLY C N 1
ATOM 5535 C CA . GLY C 1 37 ? -46.864 41.527 -8.830 1.00 28.81 37 GLY C CA 1
ATOM 5536 C C . GLY C 1 37 ? -46.085 40.230 -8.829 1.00 28.90 37 GLY C C 1
ATOM 5537 O O . GLY C 1 37 ? -44.993 40.133 -9.392 1.00 29.09 37 GLY C O 1
ATOM 5538 N N . LEU C 1 38 ? -46.648 39.215 -8.196 1.00 29.40 38 LEU C N 1
ATOM 5539 C CA . LEU C 1 38 ? -45.985 37.926 -8.119 1.00 29.83 38 LEU C CA 1
ATOM 5540 C C . LEU C 1 38 ? -47.013 36.816 -8.016 1.00 28.95 38 LEU C C 1
ATOM 5541 O O . LEU C 1 38 ? -47.939 36.889 -7.215 1.00 31.35 38 LEU C O 1
ATOM 5546 N N . ALA C 1 39 ? -46.839 35.780 -8.820 1.00 28.74 39 ALA C N 1
ATOM 5547 C CA . ALA C 1 39 ? -47.750 34.650 -8.804 1.00 27.25 39 ALA C CA 1
ATOM 5548 C C . ALA C 1 39 ? -46.993 33.395 -9.179 1.00 27.28 39 ALA C C 1
ATOM 5549 O O . ALA C 1 39 ? -46.116 33.420 -10.041 1.00 27.76 39 ALA C O 1
ATOM 5551 N N . THR C 1 40 ? -47.332 32.298 -8.519 1.00 26.74 40 THR C N 1
ATOM 5552 C CA . THR C 1 40 ? -46.700 31.021 -8.794 1.00 28.76 40 THR C CA 1
ATOM 5553 C C . THR C 1 40 ? -47.777 30.015 -9.219 1.00 29.11 40 THR C C 1
ATOM 5554 O O . THR C 1 40 ? -48.964 30.198 -8.936 1.00 28.84 40 THR C O 1
ATOM 5558 N N . GLY C 1 41 ? -47.362 28.956 -9.896 1.00 27.63 41 GLY C N 1
ATOM 5559 C CA . GLY C 1 41 ? -48.321 27.969 -10.342 1.00 30.48 41 GLY C CA 1
ATOM 5560 C C . GLY C 1 41 ? -47.684 26.638 -10.678 1.00 31.42 41 GLY C C 1
ATOM 5561 O O . GLY C 1 41 ? -46.470 26.527 -10.827 1.00 29.03 41 GLY C O 1
ATOM 5562 N N . THR C 1 42 ? -48.507 25.611 -10.819 1.00 32.75 42 THR C N 1
ATOM 5563 C CA . THR C 1 42 ? -47.957 24.314 -11.124 1.00 33.28 42 THR C CA 1
ATOM 5564 C C . THR C 1 42 ? -48.984 23.374 -11.719 1.00 33.13 42 THR C C 1
ATOM 5565 O O . THR C 1 42 ? -50.193 23.586 -11.580 1.00 30.41 42 THR C O 1
ATOM 5569 N N . PRO C 1 43 ? -48.512 22.345 -12.443 1.00 32.44 43 PRO C N 1
ATOM 5570 C CA . PRO C 1 43 ? -49.487 21.413 -13.004 1.00 32.70 43 PRO C CA 1
ATOM 5571 C C . PRO C 1 43 ? -50.219 20.779 -11.802 1.00 33.41 43 PRO C C 1
ATOM 5572 O O . PRO C 1 43 ? -49.689 20.745 -10.683 1.00 31.18 43 PRO C O 1
ATOM 5576 N N . ARG C 1 44 ? -51.434 20.290 -12.031 1.00 34.77 44 ARG C N 1
ATOM 5577 C CA . ARG C 1 44 ? -52.260 19.737 -10.960 1.00 34.05 44 ARG C CA 1
ATOM 5578 C C . ARG C 1 44 ? -51.817 18.410 -10.350 1.00 33.60 44 ARG C C 1
ATOM 5579 O O . ARG C 1 44 ? -52.001 18.188 -9.153 1.00 33.77 44 ARG C O 1
ATOM 5581 N N . ARG C 1 45 ? -51.226 17.539 -11.157 1.00 32.80 45 ARG C N 1
ATOM 5582 C CA . ARG C 1 45 ? -50.796 16.233 -10.672 1.00 31.53 45 ARG C CA 1
ATOM 5583 C C . ARG C 1 45 ? -49.722 16.267 -9.598 1.00 31.34 45 ARG C C 1
ATOM 5584 O O . ARG C 1 45 ? -48.653 16.844 -9.789 1.00 31.04 45 ARG C O 1
ATOM 5592 N N . VAL C 1 46 ? -50.022 15.633 -8.466 1.00 30.96 46 VAL C N 1
ATOM 5593 C CA . VAL C 1 46 ? -49.098 15.551 -7.340 1.00 29.94 46 VAL C CA 1
ATOM 5594 C C . VAL C 1 46 ? -48.458 14.171 -7.322 1.00 30.43 46 VAL C C 1
ATOM 5595 O O . VAL C 1 46 ? -49.154 13.162 -7.267 1.00 31.29 46 VAL C O 1
ATOM 5599 N N . VAL C 1 47 ? -47.133 14.132 -7.363 1.00 29.36 47 VAL C N 1
ATOM 5600 C CA . VAL C 1 47 ? -46.408 12.873 -7.355 1.00 28.46 47 VAL C CA 1
ATOM 5601 C C . VAL C 1 47 ? -45.701 12.708 -6.028 1.00 27.56 47 VAL C C 1
ATOM 5602 O O . VAL C 1 47 ? -44.769 13.446 -5.725 1.00 28.80 47 VAL C O 1
ATOM 5606 N N . ASN C 1 48 ? -46.161 11.747 -5.240 0.50 24.96 48 ASN C N 1
ATOM 5607 C CA . ASN C 1 48 ? -45.581 11.462 -3.943 0.50 23.39 48 ASN C CA 1
ATOM 5608 C C . ASN C 1 48 ? -44.220 10.794 -4.138 0.50 23.28 48 ASN C C 1
ATOM 5609 O O . ASN C 1 48 ? -44.089 9.852 -4.919 0.50 21.90 48 ASN C O 1
ATOM 5614 N N . GLN C 1 49 ? -43.209 11.294 -3.432 1.00 24.57 49 GLN C N 1
ATOM 5615 C CA . GLN C 1 49 ? -41.844 10.772 -3.540 1.00 28.38 49 GLN C CA 1
ATOM 5616 C C . GLN C 1 49 ? -41.671 9.304 -3.194 1.00 28.28 49 GLN C C 1
ATOM 5617 O O . GLN C 1 49 ? -40.919 8.593 -3.864 1.00 28.71 49 GLN C O 1
ATOM 5623 N N . SER C 1 50 ? -42.334 8.854 -2.133 1.00 28.57 50 SER C N 1
ATOM 5624 C CA . SER C 1 50 ? -42.221 7.456 -1.743 1.00 29.75 50 SER C CA 1
ATOM 5625 C C . SER C 1 50 ? -42.823 6.588 -2.838 1.00 30.85 50 SER C C 1
ATOM 5626 O O . SER C 1 50 ? -42.275 5.537 -3.170 1.00 29.14 50 SER C O 1
ATOM 5629 N N . ASP C 1 51 ? -43.952 7.038 -3.396 1.00 30.45 51 ASP C N 1
ATOM 5630 C CA . ASP C 1 51 ? -44.626 6.302 -4.462 1.00 30.11 51 ASP C CA 1
ATOM 5631 C C . ASP C 1 51 ? -43.756 6.305 -5.709 1.00 31.21 51 ASP C C 1
ATOM 5632 O O . ASP C 1 51 ? -43.609 5.275 -6.372 1.00 33.03 51 ASP C O 1
ATOM 5637 N N . ALA C 1 52 ? -43.179 7.468 -6.014 1.00 31.10 52 ALA C N 1
ATOM 5638 C CA . ALA C 1 52 ? -42.301 7.633 -7.169 1.00 31.14 52 ALA C CA 1
ATOM 5639 C C . ALA C 1 52 ? -41.116 6.677 -7.090 1.00 32.69 52 ALA C C 1
ATOM 5640 O O . ALA C 1 52 ? -40.693 6.119 -8.102 1.00 32.76 52 ALA C O 1
ATOM 5642 N N . ALA C 1 53 ? -40.574 6.505 -5.887 1.00 33.53 53 ALA C N 1
ATOM 5643 C CA . ALA C 1 53 ? -39.447 5.606 -5.677 1.00 33.69 53 ALA C CA 1
ATOM 5644 C C . ALA C 1 53 ? -39.915 4.169 -5.887 1.00 34.57 53 ALA C C 1
ATOM 5645 O O . ALA C 1 53 ? -39.227 3.377 -6.520 1.00 34.30 53 ALA C O 1
ATOM 5647 N N . ASP C 1 54 ? -41.089 3.835 -5.358 1.00 34.71 54 ASP C N 1
ATOM 5648 C CA . ASP C 1 54 ? -41.626 2.487 -5.525 1.00 35.74 54 ASP C CA 1
ATOM 5649 C C . ASP C 1 54 ? -41.795 2.161 -7.008 1.00 36.48 54 ASP C C 1
ATOM 5650 O O . ASP C 1 54 ? -41.428 1.078 -7.460 1.00 36.13 54 ASP C O 1
ATOM 5655 N N . ARG C 1 55 ? -42.356 3.108 -7.755 1.00 37.50 55 ARG C N 1
ATOM 5656 C CA . ARG C 1 55 ? -42.615 2.923 -9.178 1.00 39.96 55 ARG C CA 1
ATOM 5657 C C . ARG C 1 55 ? -41.377 2.885 -10.051 1.00 40.48 55 ARG C C 1
ATOM 5658 O O . ARG C 1 55 ? -41.304 2.089 -10.982 1.00 40.36 55 ARG C O 1
ATOM 5666 N N . VAL C 1 56 ? -40.402 3.738 -9.755 1.00 41.99 56 VAL C N 1
ATOM 5667 C CA . VAL C 1 56 ? -39.165 3.768 -10.530 1.00 42.24 56 VAL C CA 1
ATOM 5668 C C . VAL C 1 56 ? -38.294 2.568 -10.162 1.00 43.60 56 VAL C C 1
ATOM 5669 O O . VAL C 1 56 ? -37.549 2.060 -10.995 1.00 44.19 56 VAL C O 1
ATOM 5673 N N . ALA C 1 57 ? -38.405 2.103 -8.922 1.00 43.97 57 ALA C N 1
ATOM 5674 C CA . ALA C 1 57 ? -37.626 0.955 -8.475 1.00 47.44 57 ALA C CA 1
ATOM 5675 C C . ALA C 1 57 ? -37.979 -0.319 -9.248 1.00 49.97 57 ALA C C 1
ATOM 5676 O O . ALA C 1 57 ? -37.255 -1.311 -9.186 1.00 49.28 57 ALA C O 1
ATOM 5678 N N . GLU C 1 58 ? -39.087 -0.288 -9.981 1.00 53.48 58 GLU C N 1
ATOM 5679 C CA . GLU C 1 58 ? -39.525 -1.451 -10.745 1.00 56.77 58 GLU C CA 1
ATOM 5680 C C . GLU C 1 58 ? -39.026 -1.496 -12.186 1.00 57.68 58 GLU C C 1
ATOM 5681 O O . GLU C 1 58 ? -38.922 -2.568 -12.775 1.00 59.35 58 GLU C O 1
ATOM 5687 N N . LEU C 1 59 ? -38.721 -0.334 -12.753 1.00 57.83 59 LEU C N 1
ATOM 5688 C CA . LEU C 1 59 ? -38.232 -0.257 -14.124 1.00 56.90 59 LEU C CA 1
ATOM 5689 C C . LEU C 1 59 ? -36.962 -1.085 -14.302 1.00 56.80 59 LEU C C 1
ATOM 5690 O O . LEU C 1 59 ? -36.226 -1.326 -13.345 1.00 57.57 59 LEU C O 1
ATOM 5695 N N . GLY C 1 64 ? -32.273 -7.164 -11.431 1.00 74.50 64 GLY C N 1
ATOM 5696 C CA . GLY C 1 64 ? -31.351 -7.719 -10.457 1.00 74.78 64 GLY C CA 1
ATOM 5697 C C . GLY C 1 64 ? -31.402 -6.978 -9.135 1.00 75.01 64 GLY C C 1
ATOM 5698 O O . GLY C 1 64 ? -32.219 -7.295 -8.269 1.00 74.03 64 GLY C O 1
ATOM 5699 N N . GLN C 1 65 ? -30.521 -5.991 -8.982 1.00 75.63 65 GLN C N 1
ATOM 5700 C CA . GLN C 1 65 ? -30.456 -5.187 -7.765 1.00 74.86 65 GLN C CA 1
ATOM 5701 C C . GLN C 1 65 ? -30.986 -3.782 -8.026 1.00 74.64 65 GLN C C 1
ATOM 5702 O O . GLN C 1 65 ? -30.308 -2.958 -8.644 1.00 74.64 65 GLN C O 1
ATOM 5704 N N . ARG C 1 66 ? -32.203 -3.520 -7.554 1.00 73.43 66 ARG C N 1
ATOM 5705 C CA . ARG C 1 66 ? -32.843 -2.218 -7.722 1.00 71.87 66 ARG C CA 1
ATOM 5706 C C . ARG C 1 66 ? -32.757 -1.433 -6.416 1.00 70.40 66 ARG C C 1
ATOM 5707 O O . ARG C 1 66 ? -33.518 -0.495 -6.184 1.00 69.75 66 ARG C O 1
ATOM 5709 N N . GLU C 1 67 ? -31.816 -1.834 -5.569 1.00 68.81 67 GLU C N 1
ATOM 5710 C CA . GLU C 1 67 ? -31.600 -1.193 -4.279 1.00 66.87 67 GLU C CA 1
ATOM 5711 C C . GLU C 1 67 ? -31.166 0.254 -4.460 1.00 62.94 67 GLU C C 1
ATOM 5712 O O . GLU C 1 67 ? -31.305 1.074 -3.552 1.00 62.83 67 GLU C O 1
ATOM 5718 N N . ARG C 1 68 ? -30.641 0.555 -5.641 1.00 58.67 68 ARG C N 1
ATOM 5719 C CA . ARG C 1 68 ? -30.168 1.895 -5.954 1.00 54.46 68 ARG C CA 1
ATOM 5720 C C . ARG C 1 68 ? -31.256 2.955 -5.823 1.00 52.33 68 ARG C C 1
ATOM 5721 O O . ARG C 1 68 ? -31.029 3.999 -5.214 1.00 51.86 68 ARG C O 1
ATOM 5729 N N . ILE C 1 69 ? -32.437 2.686 -6.374 1.00 50.04 69 ILE C N 1
ATOM 5730 C CA . ILE C 1 69 ? -33.526 3.661 -6.334 1.00 48.73 69 ILE C CA 1
ATOM 5731 C C . ILE C 1 69 ? -33.968 4.107 -4.948 1.00 48.27 69 ILE C C 1
ATOM 5732 O O . ILE C 1 69 ? -33.978 5.302 -4.665 1.00 47.56 69 ILE C O 1
ATOM 5737 N N . PRO C 1 70 ? -34.351 3.167 -4.069 1.00 48.97 70 PRO C N 1
ATOM 5738 C CA . PRO C 1 70 ? -34.779 3.567 -2.723 1.00 49.14 70 PRO C CA 1
ATOM 5739 C C . PRO C 1 70 ? -33.677 4.353 -2.009 1.00 48.96 70 PRO C C 1
ATOM 5740 O O . PRO C 1 70 ? -33.949 5.200 -1.156 1.00 49.26 70 PRO C O 1
ATOM 5744 N N . ARG C 1 71 ? -32.435 4.056 -2.377 1.00 48.45 71 ARG C N 1
ATOM 5745 C CA . ARG C 1 71 ? -31.264 4.708 -1.814 1.00 49.00 71 ARG C CA 1
ATOM 5746 C C . ARG C 1 71 ? -31.205 6.192 -2.161 1.00 47.82 71 ARG C C 1
ATOM 5747 O O . ARG C 1 71 ? -31.182 7.044 -1.276 1.00 47.44 71 ARG C O 1
ATOM 5755 N N . VAL C 1 72 ? -31.182 6.501 -3.452 1.00 45.31 72 VAL C N 1
ATOM 5756 C CA . VAL C 1 72 ? -31.097 7.886 -3.891 1.00 44.98 72 VAL C CA 1
ATOM 5757 C C . VAL C 1 72 ? -32.324 8.729 -3.530 1.00 43.96 72 VAL C C 1
ATOM 5758 O O . VAL C 1 72 ? -32.198 9.912 -3.223 1.00 42.90 72 VAL C O 1
ATOM 5762 N N . TYR C 1 73 ? -33.507 8.121 -3.556 1.00 43.74 73 TYR C N 1
ATOM 5763 C CA . TYR C 1 73 ? -34.737 8.842 -3.246 1.00 42.40 73 TYR C CA 1
ATOM 5764 C C . TYR C 1 73 ? -34.894 9.217 -1.774 1.00 42.88 73 TYR C C 1
ATOM 5765 O O . TYR C 1 73 ? -35.393 10.302 -1.456 1.00 42.87 73 TYR C O 1
ATOM 5774 N N . GLN C 1 74 ? -34.473 8.334 -0.874 1.00 43.12 74 GLN C N 1
ATOM 5775 C CA . GLN C 1 74 ? -34.595 8.625 0.546 1.00 44.06 74 GLN C CA 1
ATOM 5776 C C . GLN C 1 74 ? -33.645 9.747 0.960 1.00 41.80 74 GLN C C 1
ATOM 5777 O O . GLN C 1 74 ? -33.718 10.244 2.078 1.00 40.45 74 GLN C O 1
ATOM 5783 N N . LYS C 1 75 ? -32.770 10.157 0.047 1.00 40.45 75 LYS C N 1
ATOM 5784 C CA . LYS C 1 75 ? -31.817 11.223 0.341 1.00 40.44 75 LYS C CA 1
ATOM 5785 C C . LYS C 1 75 ? -32.158 12.550 -0.354 1.00 39.30 75 LYS C C 1
ATOM 5786 O O . LYS C 1 75 ? -31.467 13.551 -0.168 1.00 41.39 75 LYS C O 1
ATOM 5788 N N . SER C 1 76 ? -33.234 12.556 -1.133 1.00 36.53 76 SER C N 1
ATOM 5789 C CA . SER C 1 76 ? -33.660 13.742 -1.873 1.00 35.34 76 SER C CA 1
ATOM 5790 C C . SER C 1 76 ? -34.257 14.850 -1.018 1.00 34.83 76 SER C C 1
ATOM 5791 O O . SER C 1 76 ? -34.234 16.021 -1.407 1.00 34.77 76 SER C O 1
ATOM 5794 N N . ARG C 1 77 ? -34.803 14.471 0.133 1.00 33.26 77 ARG C N 1
ATOM 5795 C CA . ARG C 1 77 ? -35.446 15.411 1.049 1.00 33.87 77 ARG C CA 1
ATOM 5796 C C . ARG C 1 77 ? -36.656 16.052 0.370 1.00 32.42 77 ARG C C 1
ATOM 5797 O O . ARG C 1 77 ? -36.995 17.214 0.617 1.00 30.49 77 ARG C O 1
ATOM 5805 N N . ILE C 1 78 ? -37.295 15.270 -0.497 1.00 31.85 78 ILE C N 1
ATOM 5806 C CA . ILE C 1 78 ? -38.490 15.704 -1.217 1.00 30.62 78 ILE C CA 1
ATOM 5807 C C . ILE C 1 78 ? -39.676 14.826 -0.824 1.00 29.11 78 ILE C C 1
ATOM 5808 O O . ILE C 1 78 ? -39.548 13.607 -0.699 1.00 26.65 78 ILE C O 1
ATOM 5813 N N . THR C 1 79 ? -40.828 15.459 -0.636 1.00 28.91 79 THR C N 1
ATOM 5814 C CA . THR C 1 79 ? -42.046 14.760 -0.255 1.00 28.84 79 THR C CA 1
ATOM 5815 C C . THR C 1 79 ? -42.997 14.678 -1.443 1.00 28.63 79 THR C C 1
ATOM 5816 O O . THR C 1 79 ? -43.655 13.658 -1.654 1.00 28.69 79 THR C O 1
ATOM 5820 N N . THR C 1 80 ? -43.062 15.763 -2.210 1.00 29.07 80 THR C N 1
ATOM 5821 C CA . THR C 1 80 ? -43.914 15.830 -3.390 1.00 29.83 80 THR C CA 1
ATOM 5822 C C . THR C 1 80 ? -43.302 16.679 -4.506 1.00 29.99 80 THR C C 1
ATOM 5823 O O . THR C 1 80 ? -42.391 17.479 -4.286 1.00 30.86 80 THR C O 1
ATOM 5827 N N . ARG C 1 81 ? -43.822 16.477 -5.709 1.00 30.36 81 ARG C N 1
ATOM 5828 C CA . ARG C 1 81 ? -43.409 17.207 -6.902 1.00 30.75 81 ARG C CA 1
ATOM 5829 C C . ARG C 1 81 ? -44.655 17.266 -7.768 1.00 30.79 81 ARG C C 1
ATOM 5830 O O . ARG C 1 81 ? -45.539 16.417 -7.640 1.00 30.59 81 ARG C O 1
ATOM 5838 N N . ARG C 1 82 ? -44.735 18.266 -8.633 1.00 30.12 82 ARG C N 1
ATOM 5839 C CA . ARG C 1 82 ? -45.866 18.385 -9.535 1.00 30.05 82 ARG C CA 1
ATOM 5840 C C . ARG C 1 82 ? -45.301 18.083 -10.916 1.00 31.48 82 ARG C C 1
ATOM 5841 O O . ARG C 1 82 ? -44.150 18.421 -11.201 1.00 33.58 82 ARG C O 1
ATOM 5849 N N . MET C 1 83 ? -46.091 17.444 -11.771 1.00 30.65 83 MET C N 1
ATOM 5850 C CA . MET C 1 83 ? -45.624 17.108 -13.112 1.00 30.77 83 MET C CA 1
ATOM 5851 C C . MET C 1 83 ? -46.741 17.187 -14.140 1.00 30.94 83 MET C C 1
ATOM 5852 O O . MET C 1 83 ? -47.818 16.621 -13.951 1.00 29.91 83 MET C O 1
ATOM 5857 N N . ALA C 1 84 ? -46.473 17.896 -15.232 1.00 31.18 84 ALA C N 1
ATOM 5858 C CA . ALA C 1 84 ? -47.456 18.071 -16.290 1.00 31.90 84 ALA C CA 1
ATOM 5859 C C . ALA C 1 84 ? -47.770 16.732 -16.931 1.00 33.22 84 ALA C C 1
ATOM 5860 O O . ALA C 1 84 ? -48.860 16.510 -17.461 1.00 33.48 84 ALA C O 1
ATOM 5862 N N . VAL C 1 85 ? -46.810 15.827 -16.839 1.00 33.88 85 VAL C N 1
ATOM 5863 C CA . VAL C 1 85 ? -46.928 14.521 -17.451 1.00 34.52 85 VAL C CA 1
ATOM 5864 C C . VAL C 1 85 ? -46.553 13.398 -16.487 1.00 34.81 85 VAL C C 1
ATOM 5865 O O . VAL C 1 85 ? -45.634 13.538 -15.686 1.00 34.63 85 VAL C O 1
ATOM 5869 N N . ASP C 1 86 ? -47.290 12.295 -16.542 1.00 35.97 86 ASP C N 1
ATOM 5870 C CA . ASP C 1 86 ? -46.964 11.154 -15.700 1.00 38.42 86 ASP C CA 1
ATOM 5871 C C . ASP C 1 86 ? -46.052 10.316 -16.581 1.00 40.28 86 ASP C C 1
ATOM 5872 O O . ASP C 1 86 ? -46.525 9.603 -17.459 1.00 40.07 86 ASP C O 1
ATOM 5877 N N . PRO C 1 87 ? -44.729 10.399 -16.365 1.00 42.07 87 PRO C N 1
ATOM 5878 C CA . PRO C 1 87 ? -43.754 9.644 -17.160 1.00 43.37 87 PRO C CA 1
ATOM 5879 C C . PRO C 1 87 ? -43.926 8.124 -17.141 1.00 44.23 87 PRO C C 1
ATOM 5880 O O . PRO C 1 87 ? -43.622 7.446 -18.124 1.00 44.75 87 PRO C O 1
ATOM 5884 N N . LEU C 1 88 ? -44.413 7.584 -16.032 1.00 45.84 88 LEU C N 1
ATOM 5885 C CA . LEU C 1 88 ? -44.600 6.145 -15.938 1.00 47.96 88 LEU C CA 1
ATOM 5886 C C . LEU C 1 88 ? -46.042 5.736 -16.189 1.00 50.75 88 LEU C C 1
ATOM 5887 O O . LEU C 1 88 ? -46.557 4.794 -15.589 1.00 50.99 88 LEU C O 1
ATOM 5892 N N . ASP C 1 89 ? -46.686 6.461 -17.091 1.00 54.25 89 ASP C N 1
ATOM 5893 C CA . ASP C 1 89 ? -48.064 6.190 -17.467 1.00 57.38 89 ASP C CA 1
ATOM 5894 C C . ASP C 1 89 ? -47.997 5.107 -18.540 1.00 58.76 89 ASP C C 1
ATOM 5895 O O . ASP C 1 89 ? -46.982 4.960 -19.218 1.00 58.10 89 ASP C O 1
ATOM 5900 N N . ALA C 1 90 ? -49.072 4.346 -18.693 1.00 60.59 90 ALA C N 1
ATOM 5901 C CA . ALA C 1 90 ? -49.105 3.286 -19.689 1.00 62.34 90 ALA C CA 1
ATOM 5902 C C . ALA C 1 90 ? -48.958 3.864 -21.094 1.00 63.94 90 ALA C C 1
ATOM 5903 O O . ALA C 1 90 ? -48.528 3.170 -22.019 1.00 63.97 90 ALA C O 1
ATOM 5905 N N . LYS C 1 91 ? -49.316 5.135 -21.250 1.00 64.80 91 LYS C N 1
ATOM 5906 C CA . LYS C 1 91 ? -49.225 5.794 -22.547 1.00 66.14 91 LYS C CA 1
ATOM 5907 C C . LYS C 1 91 ? -47.805 6.260 -22.857 1.00 65.50 91 LYS C C 1
ATOM 5908 O O . LYS C 1 91 ? -47.286 6.014 -23.945 1.00 65.50 91 LYS C O 1
ATOM 5914 N N . PHE C 1 92 ? -47.178 6.926 -21.894 1.00 64.53 92 PHE C N 1
ATOM 5915 C CA . PHE C 1 92 ? -45.830 7.442 -22.080 1.00 64.04 92 PHE C CA 1
ATOM 5916 C C . PHE C 1 92 ? -44.725 6.429 -21.808 1.00 63.12 92 PHE C C 1
ATOM 5917 O O . PHE C 1 92 ? -43.670 6.478 -22.433 1.00 62.32 92 PHE C O 1
ATOM 5925 N N . ASP C 1 93 ? -44.963 5.509 -20.883 1.00 62.16 93 ASP C N 1
ATOM 5926 C CA . ASP C 1 93 ? -43.957 4.511 -20.545 1.00 61.54 93 ASP C CA 1
ATOM 5927 C C . ASP C 1 93 ? -43.348 3.814 -21.769 1.00 60.25 93 ASP C C 1
ATOM 5928 O O . ASP C 1 93 ? -42.198 3.371 -21.723 1.00 60.72 93 ASP C O 1
ATOM 5933 N N . VAL C 1 94 ? -44.101 3.722 -22.864 1.00 58.22 94 VAL C N 1
ATOM 5934 C CA . VAL C 1 94 ? -43.586 3.093 -24.087 1.00 54.89 94 VAL C CA 1
ATOM 5935 C C . VAL C 1 94 ? -42.871 4.129 -24.960 1.00 52.62 94 VAL C C 1
ATOM 5936 O O . VAL C 1 94 ? -41.834 3.853 -25.565 1.00 52.95 94 VAL C O 1
ATOM 5940 N N . PHE C 1 95 ? -43.453 5.320 -25.016 1.00 49.31 95 PHE C N 1
ATOM 5941 C CA . PHE C 1 95 ? -42.927 6.453 -25.770 1.00 45.43 95 PHE C CA 1
ATOM 5942 C C . PHE C 1 95 ? -41.578 6.879 -25.179 1.00 45.24 95 PHE C C 1
ATOM 5943 O O . PHE C 1 95 ? -40.658 7.257 -25.903 1.00 43.22 95 PHE C O 1
ATOM 5951 N N . ARG C 1 96 ? -41.473 6.801 -23.854 1.00 45.49 96 ARG C N 1
ATOM 5952 C CA . ARG C 1 96 ? -40.264 7.196 -23.135 1.00 47.59 96 ARG C CA 1
ATOM 5953 C C . ARG C 1 96 ? -39.080 6.297 -23.453 1.00 47.10 96 ARG C C 1
ATOM 5954 O O . ARG C 1 96 ? -37.933 6.668 -23.214 1.00 47.12 96 ARG C O 1
ATOM 5962 N N . ARG C 1 97 ? -39.370 5.117 -23.992 1.00 47.06 97 ARG C N 1
ATOM 5963 C CA . ARG C 1 97 ? -38.339 4.139 -24.315 1.00 47.31 97 ARG C CA 1
ATOM 5964 C C . ARG C 1 97 ? -37.774 4.268 -25.724 1.00 46.14 97 ARG C C 1
ATOM 5965 O O . ARG C 1 97 ? -36.652 3.836 -25.990 1.00 46.72 97 ARG C O 1
ATOM 5973 N N . GLU C 1 98 ? -38.552 4.858 -26.622 1.00 44.64 98 GLU C N 1
ATOM 5974 C CA . GLU C 1 98 ? -38.138 5.010 -28.007 1.00 44.22 98 GLU C CA 1
ATOM 5975 C C . GLU C 1 98 ? -37.098 6.100 -28.202 1.00 43.50 98 GLU C C 1
ATOM 5976 O O . GLU C 1 98 ? -36.933 6.980 -27.359 1.00 44.24 98 GLU C O 1
ATOM 5982 N N . PRO C 1 99 ? -36.350 6.031 -29.308 1.00 42.81 99 PRO C N 1
ATOM 5983 C CA . PRO C 1 99 ? -35.337 7.053 -29.567 1.00 41.54 99 PRO C CA 1
ATOM 5984 C C . PRO C 1 99 ? -35.912 8.134 -30.482 1.00 40.15 99 PRO C C 1
ATOM 5985 O O . PRO C 1 99 ? -37.007 7.979 -31.027 1.00 39.56 99 PRO C O 1
ATOM 5989 N N . ALA C 1 100 ? -35.184 9.235 -30.625 1.00 37.84 100 ALA C N 1
ATOM 5990 C CA . ALA C 1 100 ? -35.597 10.312 -31.516 1.00 36.37 100 ALA C CA 1
ATOM 5991 C C . ALA C 1 100 ? -36.956 10.940 -31.220 1.00 34.83 100 ALA C C 1
ATOM 5992 O O . ALA C 1 100 ? -37.724 11.221 -32.133 1.00 35.85 100 ALA C O 1
ATOM 5994 N N . THR C 1 101 ? -37.237 11.192 -29.949 1.00 34.68 101 THR C N 1
ATOM 5995 C CA . THR C 1 101 ? -38.509 11.779 -29.563 1.00 34.69 101 THR C CA 1
ATOM 5996 C C . THR C 1 101 ? -38.471 13.267 -29.176 1.00 35.23 101 THR C C 1
ATOM 5997 O O . THR C 1 101 ? -39.515 13.831 -28.846 1.00 35.92 101 THR C O 1
ATOM 6001 N N . ILE C 1 102 ? -37.300 13.910 -29.229 1.00 33.71 102 ILE C N 1
ATOM 6002 C CA . ILE C 1 102 ? -37.192 15.325 -28.838 1.00 34.30 102 ILE C CA 1
ATOM 6003 C C . ILE C 1 102 ? -38.272 16.251 -29.364 1.00 32.56 102 ILE C C 1
ATOM 6004 O O . ILE C 1 102 ? -38.894 16.980 -28.595 1.00 30.21 102 ILE C O 1
ATOM 6009 N N . ARG C 1 103 ? -38.472 16.248 -30.678 1.00 32.37 103 ARG C N 1
ATOM 6010 C CA . ARG C 1 103 ? -39.464 17.135 -31.273 1.00 31.08 103 ARG C CA 1
ATOM 6011 C C . ARG C 1 103 ? -40.816 16.946 -30.602 1.00 31.16 103 ARG C C 1
ATOM 6012 O O . ARG C 1 103 ? -41.460 17.927 -30.230 1.00 32.09 103 ARG C O 1
ATOM 6020 N N . ASP C 1 104 ? -41.240 15.696 -30.426 1.00 29.30 104 ASP C N 1
ATOM 6021 C CA . ASP C 1 104 ? -42.529 15.443 -29.781 1.00 30.71 104 ASP C CA 1
ATOM 6022 C C . ASP C 1 104 ? -42.527 15.976 -28.355 1.00 29.35 104 ASP C C 1
ATOM 6023 O O . ASP C 1 104 ? -43.493 16.596 -27.911 1.00 31.79 104 ASP C O 1
ATOM 6028 N N . ARG C 1 105 ? -41.436 15.740 -27.641 1.00 27.19 105 ARG C N 1
ATOM 6029 C CA . ARG C 1 105 ? -41.307 16.222 -26.275 1.00 26.54 105 ARG C CA 1
ATOM 6030 C C . ARG C 1 105 ? -41.391 17.760 -26.224 1.00 26.98 105 ARG C C 1
ATOM 6031 O O . ARG C 1 105 ? -41.955 18.333 -25.281 1.00 26.57 105 ARG C O 1
ATOM 6039 N N . MET C 1 106 ? -40.851 18.431 -27.241 1.00 25.49 106 MET C N 1
ATOM 6040 C CA . MET C 1 106 ? -40.900 19.884 -27.279 1.00 25.53 106 MET C CA 1
ATOM 6041 C C . MET C 1 106 ? -42.344 20.322 -27.545 1.00 27.56 106 MET C C 1
ATOM 6042 O O . MET C 1 106 ? -42.823 21.291 -26.942 1.00 28.37 106 MET C O 1
ATOM 6047 N N . HIS C 1 107 ? -43.035 19.620 -28.446 1.00 26.50 107 HIS C N 1
ATOM 6048 C CA . HIS C 1 107 ? -44.437 19.938 -28.714 1.00 28.38 107 HIS C CA 1
ATOM 6049 C C . HIS C 1 107 ? -45.182 19.660 -27.417 1.00 28.33 107 HIS C C 1
ATOM 6050 O O . HIS C 1 107 ? -46.077 20.403 -27.040 1.00 30.07 107 HIS C O 1
ATOM 6057 N N . LEU C 1 108 ? -44.808 18.586 -26.730 1.00 27.92 108 LEU C N 1
ATOM 6058 C CA . LEU C 1 108 ? -45.451 18.256 -25.462 1.00 31.05 108 LEU C CA 1
ATOM 6059 C C . LEU C 1 108 ? -45.304 19.423 -24.482 1.00 31.80 108 LEU C C 1
ATOM 6060 O O . LEU C 1 108 ? -46.265 19.800 -23.810 1.00 30.22 108 LEU C O 1
ATOM 6065 N N . PHE C 1 109 ? -44.091 19.975 -24.407 1.00 30.66 109 PHE C N 1
ATOM 6066 C CA . PHE C 1 109 ? -43.788 21.109 -23.536 1.00 30.49 109 PHE C CA 1
ATOM 6067 C C . PHE C 1 109 ? -44.716 22.281 -23.857 1.00 30.40 109 PHE C C 1
ATOM 6068 O O . PHE C 1 109 ? -45.276 22.903 -22.955 1.00 30.94 109 PHE C O 1
ATOM 6076 N N . TYR C 1 110 ? -44.879 22.579 -25.143 1.00 30.28 110 TYR C N 1
ATOM 6077 C CA . TYR C 1 110 ? -45.730 23.694 -25.549 1.00 31.20 110 TYR C CA 1
ATOM 6078 C C . TYR C 1 110 ? -47.185 23.470 -25.145 1.00 31.82 110 TYR C C 1
ATOM 6079 O O . TYR C 1 110 ? -47.850 24.364 -24.620 1.00 31.38 110 TYR C O 1
ATOM 6088 N N . GLU C 1 111 ? -47.664 22.259 -25.395 1.00 32.80 111 GLU C N 1
ATOM 6089 C CA . GLU C 1 111 ? -49.032 21.871 -25.086 1.00 34.85 111 GLU C CA 1
ATOM 6090 C C . GLU C 1 111 ? -49.399 22.144 -23.618 1.00 34.43 111 GLU C C 1
ATOM 6091 O O . GLU C 1 111 ? -50.460 22.709 -23.322 1.00 33.07 111 GLU C O 1
ATOM 6097 N N . HIS C 1 112 ? -48.517 21.738 -22.706 1.00 32.30 112 HIS C N 1
ATOM 6098 C CA . HIS C 1 112 ? -48.746 21.917 -21.276 1.00 32.42 112 HIS C CA 1
ATOM 6099 C C . HIS C 1 112 ? -48.318 23.265 -20.733 1.00 31.42 112 HIS C C 1
ATOM 6100 O O . HIS C 1 112 ? -48.987 23.821 -19.876 1.00 32.95 112 HIS C O 1
ATOM 6107 N N . ALA C 1 113 ? -47.214 23.794 -21.246 1.00 31.13 113 ALA C N 1
ATOM 6108 C CA . ALA C 1 113 ? -46.690 25.083 -20.802 1.00 31.07 113 ALA C CA 1
ATOM 6109 C C . ALA C 1 113 ? -47.616 26.278 -21.023 1.00 30.06 113 ALA C C 1
ATOM 6110 O O . ALA C 1 113 ? -47.783 27.114 -20.128 1.00 30.49 113 ALA C O 1
ATOM 6112 N N . VAL C 1 114 ? -48.223 26.363 -22.203 1.00 29.43 114 VAL C N 1
ATOM 6113 C CA . VAL C 1 114 ? -49.098 27.496 -22.508 1.00 29.26 114 VAL C CA 1
ATOM 6114 C C . VAL C 1 114 ? -50.197 27.698 -21.456 1.00 29.80 114 VAL C C 1
ATOM 6115 O O . VAL C 1 114 ? -50.310 28.779 -20.879 1.00 29.26 114 VAL C O 1
ATOM 6119 N N . PRO C 1 115 ? -51.017 26.663 -21.190 1.00 30.86 115 PRO C N 1
ATOM 6120 C CA . PRO C 1 115 ? -52.087 26.792 -20.192 1.00 30.81 115 PRO C CA 1
ATOM 6121 C C . PRO C 1 115 ? -51.576 27.363 -18.865 1.00 31.08 115 PRO C C 1
ATOM 6122 O O . PRO C 1 115 ? -52.070 28.381 -18.379 1.00 30.19 115 PRO C O 1
ATOM 6126 N N . LEU C 1 116 ? -50.581 26.691 -18.294 1.00 30.31 116 LEU C N 1
ATOM 6127 C CA . LEU C 1 116 ? -49.994 27.093 -17.022 1.00 29.34 116 LEU C CA 1
ATOM 6128 C C . LEU C 1 116 ? -49.405 28.506 -17.038 1.00 29.30 116 LEU C C 1
ATOM 6129 O O . LEU C 1 116 ? -49.699 29.314 -16.151 1.00 29.31 116 LEU C O 1
ATOM 6134 N N . ALA C 1 117 ? -48.583 28.806 -18.043 1.00 28.55 117 ALA C N 1
ATOM 6135 C CA . ALA C 1 117 ? -47.952 30.124 -18.134 1.00 27.88 117 ALA C CA 1
ATOM 6136 C C . ALA C 1 117 ? -48.979 31.240 -18.234 1.00 28.33 117 ALA C C 1
ATOM 6137 O O . ALA C 1 117 ? -48.813 32.298 -17.620 1.00 29.62 117 ALA C O 1
ATOM 6139 N N . VAL C 1 118 ? -50.030 31.012 -19.019 1.00 27.73 118 VAL C N 1
ATOM 6140 C CA . VAL C 1 118 ? -51.078 32.011 -19.180 1.00 27.67 118 VAL C CA 1
ATOM 6141 C C . VAL C 1 118 ? -51.794 32.265 -17.846 1.00 27.55 118 VAL C C 1
ATOM 6142 O O . VAL C 1 118 ? -51.991 33.411 -17.453 1.00 28.99 118 VAL C O 1
ATOM 6146 N N . ASP C 1 119 ? -52.166 31.205 -17.141 0.50 25.72 119 ASP C N 1
ATOM 6147 C CA . ASP C 1 119 ? -52.862 31.374 -15.876 0.50 26.44 119 ASP C CA 1
ATOM 6148 C C . ASP C 1 119 ? -52.019 32.134 -14.846 0.50 26.43 119 ASP C C 1
ATOM 6149 O O . ASP C 1 119 ? -52.479 33.113 -14.253 0.50 22.76 119 ASP C O 1
ATOM 6154 N N . VAL C 1 120 ? -50.784 31.686 -14.643 1.00 28.05 120 VAL C N 1
ATOM 6155 C CA . VAL C 1 120 ? -49.878 32.325 -13.689 1.00 27.69 120 VAL C CA 1
ATOM 6156 C C . VAL C 1 120 ? -49.666 33.801 -14.044 1.00 27.92 120 VAL C C 1
ATOM 6157 O O . VAL C 1 120 ? -49.708 34.669 -13.169 1.00 26.11 120 VAL C O 1
ATOM 6161 N N . SER C 1 121 ? -49.461 34.082 -15.331 1.00 27.03 121 SER C N 1
ATOM 6162 C CA . SER C 1 121 ? -49.241 35.449 -15.795 1.00 27.12 121 SER C CA 1
ATOM 6163 C C . SER C 1 121 ? -50.441 36.343 -15.498 1.00 28.50 121 SER C C 1
ATOM 6164 O O . SER C 1 121 ? -50.291 37.470 -15.022 1.00 27.14 121 SER C O 1
ATOM 6167 N N . LYS C 1 122 ? -51.636 35.841 -15.794 1.00 30.95 122 LYS C N 1
ATOM 6168 C CA . LYS C 1 122 ? -52.854 36.602 -15.540 1.00 33.15 122 LYS C CA 1
ATOM 6169 C C . LYS C 1 122 ? -52.926 36.946 -14.055 1.00 32.52 122 LYS C C 1
ATOM 6170 O O . LYS C 1 122 ? -53.223 38.082 -13.680 1.00 31.69 122 LYS C O 1
ATOM 6176 N N . ARG C 1 123 ? -52.645 35.964 -13.211 1.00 31.87 123 ARG C N 1
ATOM 6177 C CA . ARG C 1 123 ? -52.706 36.193 -11.779 1.00 33.29 123 ARG C CA 1
ATOM 6178 C C . ARG C 1 123 ? -51.661 37.169 -11.264 1.00 32.93 123 ARG C C 1
ATOM 6179 O O . ARG C 1 123 ? -51.943 37.953 -10.356 1.00 34.01 123 ARG C O 1
ATOM 6187 N N . ALA C 1 124 ? -50.465 37.144 -11.846 1.00 32.83 124 ALA C N 1
ATOM 6188 C CA . ALA C 1 124 ? -49.408 38.060 -11.418 1.00 31.73 124 ALA C CA 1
ATOM 6189 C C . ALA C 1 124 ? -49.826 39.514 -11.665 1.00 31.38 124 ALA C C 1
ATOM 6190 O O . ALA C 1 124 ? -49.392 40.424 -10.956 1.00 28.63 124 ALA C O 1
ATOM 6192 N N . LEU C 1 125 ? -50.684 39.716 -12.663 1.00 32.34 125 LEU C N 1
ATOM 6193 C CA . LEU C 1 125 ? -51.173 41.047 -13.038 1.00 33.32 125 LEU C CA 1
ATOM 6194 C C . LEU C 1 125 ? -52.511 41.427 -12.402 1.00 35.74 125 LEU C C 1
ATOM 6195 O O . LEU C 1 125 ? -52.848 42.613 -12.314 1.00 35.16 125 LEU C O 1
ATOM 6200 N N . ALA C 1 126 ? -53.256 40.412 -11.966 1.00 38.43 126 ALA C N 1
ATOM 6201 C CA . ALA C 1 126 ? -54.586 40.573 -11.377 1.00 41.16 126 ALA C CA 1
ATOM 6202 C C . ALA C 1 126 ? -54.748 41.711 -10.375 1.00 43.82 126 ALA C C 1
ATOM 6203 O O . ALA C 1 126 ? -55.736 42.451 -10.418 1.00 44.62 126 ALA C O 1
ATOM 6205 N N . GLY C 1 127 ? -53.785 41.852 -9.472 1.00 46.20 127 GLY C N 1
ATOM 6206 C CA . GLY C 1 127 ? -53.871 42.910 -8.482 1.00 48.02 127 GLY C CA 1
ATOM 6207 C C . GLY C 1 127 ? -53.558 44.292 -9.028 1.00 48.68 127 GLY C C 1
ATOM 6208 O O . GLY C 1 127 ? -54.037 45.292 -8.495 1.00 49.30 127 GLY C O 1
ATOM 6209 N N . LEU C 1 128 ? -52.763 44.357 -10.094 1.00 48.87 128 LEU C N 1
ATOM 6210 C CA . LEU C 1 128 ? -52.385 45.639 -10.674 1.00 47.86 128 LEU C CA 1
ATOM 6211 C C . LEU C 1 128 ? -53.420 46.231 -11.628 1.00 49.01 128 LEU C C 1
ATOM 6212 O O . LEU C 1 128 ? -54.189 45.511 -12.267 1.00 49.42 128 LEU C O 1
ATOM 6217 N N . PRO C 1 129 ? -53.449 47.568 -11.727 1.00 49.95 129 PRO C N 1
ATOM 6218 C CA . PRO C 1 129 ? -54.366 48.313 -12.591 1.00 50.47 129 PRO C CA 1
ATOM 6219 C C . PRO C 1 129 ? -53.708 48.670 -13.920 1.00 51.21 129 PRO C C 1
ATOM 6220 O O . PRO C 1 129 ? -54.179 49.554 -14.635 1.00 52.36 129 PRO C O 1
ATOM 6224 N N . TYR C 1 130 ? -52.622 47.986 -14.251 0.50 50.58 130 TYR C N 1
ATOM 6225 C CA . TYR C 1 130 ? -51.917 48.282 -15.482 0.50 50.59 130 TYR C CA 1
ATOM 6226 C C . TYR C 1 130 ? -52.620 47.838 -16.740 0.50 51.17 130 TYR C C 1
ATOM 6227 O O . TYR C 1 130 ? -53.099 46.714 -16.848 0.50 51.20 130 TYR C O 1
ATOM 6236 N N . ARG C 1 131 ? -52.676 48.761 -17.689 1.00 52.38 131 ARG C N 1
ATOM 6237 C CA . ARG C 1 131 ? -53.299 48.534 -18.976 1.00 54.15 131 ARG C CA 1
ATOM 6238 C C . ARG C 1 131 ? -52.272 47.845 -19.876 1.00 53.13 131 ARG C C 1
ATOM 6239 O O . ARG C 1 131 ? -51.071 47.902 -19.612 1.00 53.14 131 ARG C O 1
ATOM 6247 N N . ALA C 1 132 ? -52.740 47.200 -20.937 1.00 51.41 132 ALA C N 1
ATOM 6248 C CA . ALA C 1 132 ? -51.842 46.502 -21.850 1.00 50.12 132 ALA C CA 1
ATOM 6249 C C . ALA C 1 132 ? -50.786 47.424 -22.459 1.00 48.37 132 ALA C C 1
ATOM 6250 O O . ALA C 1 132 ? -49.646 47.018 -22.669 1.00 49.54 132 ALA C O 1
ATOM 6252 N N . ALA C 1 133 ? -51.163 48.665 -22.741 1.00 46.32 133 ALA C N 1
ATOM 6253 C CA . ALA C 1 133 ? -50.233 49.620 -23.332 1.00 43.71 133 ALA C CA 1
ATOM 6254 C C . ALA C 1 133 ? -49.105 49.990 -22.369 1.00 42.93 133 ALA C C 1
ATOM 6255 O O . ALA C 1 133 ? -48.117 50.609 -22.766 1.00 41.78 133 ALA C O 1
ATOM 6257 N N . GLU C 1 134 ? -49.253 49.607 -21.104 1.00 41.50 134 GLU C N 1
ATOM 6258 C CA . GLU C 1 134 ? -48.245 49.919 -20.100 1.00 40.06 134 GLU C CA 1
ATOM 6259 C C . GLU C 1 134 ? -47.209 48.815 -19.940 1.00 37.28 134 GLU C C 1
ATOM 6260 O O . GLU C 1 134 ? -46.146 49.036 -19.363 1.00 36.22 134 GLU C O 1
ATOM 6266 N N . ILE C 1 135 ? -47.526 47.629 -20.444 1.00 34.84 135 ILE C N 1
ATOM 6267 C CA . ILE C 1 135 ? -46.609 46.505 -20.362 1.00 31.93 135 ILE C CA 1
ATOM 6268 C C . ILE C 1 135 ? -45.750 46.500 -21.619 1.00 30.88 135 ILE C C 1
ATOM 6269 O O . ILE C 1 135 ? -46.170 46.011 -22.665 1.00 29.98 135 ILE C O 1
ATOM 6274 N N . GLY C 1 136 ? -44.542 47.048 -21.503 1.00 29.24 136 GLY C N 1
ATOM 6275 C CA . GLY C 1 136 ? -43.652 47.132 -22.645 1.00 29.05 136 GLY C CA 1
ATOM 6276 C C . GLY C 1 136 ? -42.700 45.979 -22.904 1.00 28.15 136 GLY C C 1
ATOM 6277 O O . GLY C 1 136 ? -42.114 45.894 -23.980 1.00 29.84 136 GLY C O 1
ATOM 6278 N N . LEU C 1 137 ? -42.531 45.083 -21.944 1.00 27.93 137 LEU C N 1
ATOM 6279 C CA . LEU C 1 137 ? -41.610 43.977 -22.153 1.00 27.57 137 LEU C CA 1
ATOM 6280 C C . LEU C 1 137 ? -42.070 42.665 -21.531 1.00 26.91 137 LEU C C 1
ATOM 6281 O O . LEU C 1 137 ? -42.690 42.646 -20.474 1.00 27.82 137 LEU C O 1
ATOM 6286 N N . LEU C 1 138 ? -41.764 41.573 -22.223 1.00 26.87 138 LEU C N 1
ATOM 6287 C CA . LEU C 1 138 ? -42.082 40.228 -21.770 1.00 25.00 138 LEU C CA 1
ATOM 6288 C C . LEU C 1 138 ? -40.803 39.420 -21.892 1.00 24.49 138 LEU C C 1
ATOM 6289 O O . LEU C 1 138 ? -40.229 39.312 -22.981 1.00 23.13 138 LEU C O 1
ATOM 6294 N N . VAL C 1 139 ? -40.355 38.867 -20.770 1.00 24.36 139 VAL C N 1
ATOM 6295 C CA . VAL C 1 139 ? -39.151 38.050 -20.745 1.00 23.56 139 VAL C CA 1
ATOM 6296 C C . VAL C 1 139 ? -39.550 36.642 -20.299 1.00 24.57 139 VAL C C 1
ATOM 6297 O O . VAL C 1 139 ? -40.093 36.448 -19.211 1.00 25.15 139 VAL C O 1
ATOM 6301 N N . LEU C 1 140 ? -39.289 35.659 -21.150 1.00 23.89 140 LEU C N 1
ATOM 6302 C CA . LEU C 1 140 ? -39.640 34.283 -20.846 1.00 22.69 140 LEU C CA 1
ATOM 6303 C C . LEU C 1 140 ? -38.359 33.475 -20.693 1.00 22.56 140 LEU C C 1
ATOM 6304 O O . LEU C 1 140 ? -37.458 33.582 -21.521 1.00 22.85 140 LEU C O 1
ATOM 6309 N N . ALA C 1 141 ? -38.272 32.679 -19.630 1.00 22.79 141 ALA C N 1
ATOM 6310 C CA . ALA C 1 141 ? -37.090 31.853 -19.390 1.00 24.76 141 ALA C CA 1
ATOM 6311 C C . ALA C 1 141 ? -37.438 30.371 -19.230 1.00 25.28 141 ALA C C 1
ATOM 6312 O O . ALA C 1 141 ? -38.452 30.021 -18.614 1.00 26.19 141 ALA C O 1
ATOM 6314 N N . THR C 1 142 ? -36.591 29.507 -19.789 1.00 25.90 142 THR C N 1
ATOM 6315 C CA . THR C 1 142 ? -36.785 28.059 -19.713 1.00 26.52 142 THR C CA 1
ATOM 6316 C C . THR C 1 142 ? -35.525 27.345 -20.135 1.00 25.40 142 THR C C 1
ATOM 6317 O O . THR C 1 142 ? -34.704 27.914 -20.838 1.00 27.82 142 THR C O 1
ATOM 6321 N N . SER C 1 143 ? -35.419 26.081 -19.734 1.00 24.64 143 SER C N 1
ATOM 6322 C CA . SER C 1 143 ? -34.314 25.198 -20.104 1.00 25.66 143 SER C CA 1
ATOM 6323 C C . SER C 1 143 ? -34.918 23.806 -20.367 1.00 25.62 143 SER C C 1
ATOM 6324 O O . SER C 1 143 ? -34.205 22.796 -20.437 1.00 25.17 143 SER C O 1
ATOM 6327 N N . THR C 1 144 ? -36.237 23.765 -20.528 1.00 24.93 144 THR C N 1
ATOM 6328 C CA . THR C 1 144 ? -36.930 22.503 -20.758 1.00 25.98 144 THR C CA 1
ATOM 6329 C C . THR C 1 144 ? -37.876 22.498 -21.964 1.00 29.28 144 THR C C 1
ATOM 6330 O O . THR C 1 144 ? -38.676 21.577 -22.104 1.00 29.56 144 THR C O 1
ATOM 6334 N N . GLY C 1 145 ? -37.762 23.502 -22.836 1.00 31.40 145 GLY C N 1
ATOM 6335 C CA . GLY C 1 145 ? -38.631 23.602 -24.002 1.00 35.60 145 GLY C CA 1
ATOM 6336 C C . GLY C 1 145 ? -37.977 23.753 -25.369 1.00 37.85 145 GLY C C 1
ATOM 6337 O O . GLY C 1 145 ? -37.371 22.821 -25.865 1.00 41.17 145 GLY C O 1
ATOM 6338 N N . PHE C 1 146 ? -38.105 24.923 -25.986 1.00 39.01 146 PHE C N 1
ATOM 6339 C CA . PHE C 1 146 ? -37.535 25.209 -27.320 1.00 39.12 146 PHE C CA 1
ATOM 6340 C C . PHE C 1 146 ? -38.493 24.841 -28.472 1.00 38.23 146 PHE C C 1
ATOM 6341 O O . PHE C 1 146 ? -38.432 23.726 -28.987 1.00 38.15 146 PHE C O 1
ATOM 6349 N N . ILE C 1 147 ? -39.364 25.770 -28.881 1.00 37.24 147 ILE C N 1
ATOM 6350 C CA . ILE C 1 147 ? -40.317 25.527 -29.982 1.00 36.94 147 ILE C CA 1
ATOM 6351 C C . ILE C 1 147 ? -40.488 26.804 -30.812 1.00 37.99 147 ILE C C 1
ATOM 6352 O O . ILE C 1 147 ? -40.296 27.891 -30.285 1.00 38.07 147 ILE C O 1
ATOM 6357 N N . ALA C 1 148 ? -40.860 26.652 -32.090 1.00 40.13 148 ALA C N 1
ATOM 6358 C CA . ALA C 1 148 ? -41.091 27.756 -33.050 1.00 40.05 148 ALA C CA 1
ATOM 6359 C C . ALA C 1 148 ? -41.813 28.891 -32.351 1.00 40.21 148 ALA C C 1
ATOM 6360 O O . ALA C 1 148 ? -41.310 29.386 -31.346 1.00 45.66 148 ALA C O 1
ATOM 6362 N N . PRO C 1 149 ? -42.958 29.380 -32.880 1.00 37.00 149 PRO C N 1
ATOM 6363 C CA . PRO C 1 149 ? -43.404 30.432 -31.960 1.00 34.83 149 PRO C CA 1
ATOM 6364 C C . PRO C 1 149 ? -43.637 29.730 -30.612 1.00 33.56 149 PRO C C 1
ATOM 6365 O O . PRO C 1 149 ? -44.283 28.679 -30.545 1.00 32.82 149 PRO C O 1
ATOM 6369 N N . GLY C 1 150 ? -43.056 30.282 -29.553 1.00 32.20 150 GLY C N 1
ATOM 6370 C CA . GLY C 1 150 ? -43.183 29.664 -28.247 1.00 32.81 150 GLY C CA 1
ATOM 6371 C C . GLY C 1 150 ? -44.259 30.185 -27.312 1.00 32.63 150 GLY C C 1
ATOM 6372 O O . GLY C 1 150 ? -45.240 30.827 -27.718 1.00 32.17 150 GLY C O 1
ATOM 6373 N N . VAL C 1 151 ? -44.053 29.898 -26.032 1.00 31.41 151 VAL C N 1
ATOM 6374 C CA . VAL C 1 151 ? -44.981 30.293 -24.988 1.00 30.34 151 VAL C CA 1
ATOM 6375 C C . VAL C 1 151 ? -45.145 31.800 -24.833 1.00 29.67 151 VAL C C 1
ATOM 6376 O O . VAL C 1 151 ? -46.201 32.258 -24.410 1.00 30.87 151 VAL C O 1
ATOM 6380 N N . ASP C 1 152 ? -44.111 32.572 -25.169 1.00 28.87 152 ASP C N 1
ATOM 6381 C CA . ASP C 1 152 ? -44.177 34.032 -25.056 1.00 26.91 152 ASP C CA 1
ATOM 6382 C C . ASP C 1 152 ? -45.222 34.620 -26.007 1.00 28.25 152 ASP C C 1
ATOM 6383 O O . ASP C 1 152 ? -45.959 35.546 -25.649 1.00 28.80 152 ASP C O 1
ATOM 6388 N N . VAL C 1 153 ? -45.282 34.094 -27.226 1.00 28.54 153 VAL C N 1
ATOM 6389 C CA . VAL C 1 153 ? -46.254 34.570 -28.202 1.00 28.75 153 VAL C CA 1
ATOM 6390 C C . VAL C 1 153 ? -47.667 34.250 -27.719 1.00 27.72 153 VAL C C 1
ATOM 6391 O O . VAL C 1 153 ? -48.571 35.061 -27.857 1.00 28.49 153 VAL C O 1
ATOM 6395 N N . ALA C 1 154 ? -47.849 33.067 -27.143 1.00 27.07 154 ALA C N 1
ATOM 6396 C CA . ALA C 1 154 ? -49.157 32.663 -26.642 1.00 28.53 154 ALA C CA 1
ATOM 6397 C C . ALA C 1 154 ? -49.605 33.540 -25.474 1.00 29.94 154 ALA C C 1
ATOM 6398 O O . ALA C 1 154 ? -50.795 33.834 -25.334 1.00 31.43 154 ALA C O 1
ATOM 6400 N N . ILE C 1 155 ? -48.663 33.953 -24.629 1.00 30.47 155 ILE C N 1
ATOM 6401 C CA . ILE C 1 155 ? -49.009 34.798 -23.487 1.00 30.27 155 ILE C CA 1
ATOM 6402 C C . ILE C 1 155 ? -49.536 36.141 -23.979 1.00 31.80 155 ILE C C 1
ATOM 6403 O O . ILE C 1 155 ? -50.523 36.659 -23.454 1.00 33.16 155 ILE C O 1
ATOM 6408 N N . VAL C 1 156 ? -48.880 36.688 -25.000 1.00 32.36 156 VAL C N 1
ATOM 6409 C CA . VAL C 1 156 ? -49.266 37.968 -25.580 1.00 31.53 156 VAL C CA 1
ATOM 6410 C C . VAL C 1 156 ? -50.693 37.930 -26.151 1.00 32.37 156 VAL C C 1
ATOM 6411 O O . VAL C 1 156 ? -51.464 38.877 -25.989 1.00 29.66 156 VAL C O 1
ATOM 6415 N N . LYS C 1 157 ? -51.044 36.829 -26.810 1.00 33.16 157 LYS C N 1
ATOM 6416 C CA . LYS C 1 157 ? -52.367 36.702 -27.410 1.00 33.18 157 LYS C CA 1
ATOM 6417 C C . LYS C 1 157 ? -53.454 36.392 -26.392 1.00 33.82 157 LYS C C 1
ATOM 6418 O O . LYS C 1 157 ? -54.530 36.980 -26.432 1.00 33.73 157 LYS C O 1
ATOM 6424 N N . GLU C 1 158 ? -53.170 35.484 -25.469 1.00 34.82 158 GLU C N 1
ATOM 6425 C CA . GLU C 1 158 ? -54.146 35.117 -24.453 1.00 36.08 158 GLU C CA 1
ATOM 6426 C C . GLU C 1 158 ? -54.459 36.256 -23.485 1.00 35.91 158 GLU C C 1
ATOM 6427 O O . GLU C 1 158 ? -55.602 36.421 -23.065 1.00 38.15 158 GLU C O 1
ATOM 6433 N N . LEU C 1 159 ? -53.449 37.038 -23.126 1.00 32.89 159 LEU C N 1
ATOM 6434 C CA . LEU C 1 159 ? -53.656 38.125 -22.183 1.00 31.67 159 LEU C CA 1
ATOM 6435 C C . LEU C 1 159 ? -54.038 39.419 -22.840 1.00 29.71 159 LEU C C 1
ATOM 6436 O O . LEU C 1 159 ? -54.425 40.367 -22.170 1.00 32.23 159 LEU C O 1
ATOM 6441 N N . GLY C 1 160 ? -53.933 39.455 -24.157 1.00 30.98 160 GLY C N 1
ATOM 6442 C CA . GLY C 1 160 ? -54.277 40.661 -24.881 1.00 29.07 160 GLY C CA 1
ATOM 6443 C C . GLY C 1 160 ? -53.223 41.726 -24.709 1.00 29.55 160 GLY C C 1
ATOM 6444 O O . GLY C 1 160 ? -53.540 42.909 -24.600 1.00 27.90 160 GLY C O 1
ATOM 6445 N N . LEU C 1 161 ? -51.963 41.311 -24.662 1.00 29.77 161 LEU C N 1
ATOM 6446 C CA . LEU C 1 161 ? -50.884 42.269 -24.528 1.00 30.57 161 LEU C CA 1
ATOM 6447 C C . LEU C 1 161 ? -50.697 42.952 -25.885 1.00 31.41 161 LEU C C 1
ATOM 6448 O O . LEU C 1 161 ? -51.234 42.496 -26.896 1.00 30.69 161 LEU C O 1
ATOM 6453 N N . SER C 1 162 ? -49.951 44.053 -25.899 1.00 32.06 162 SER C N 1
ATOM 6454 C CA . SER C 1 162 ? -49.712 44.802 -27.123 1.00 31.66 162 SER C CA 1
ATOM 6455 C C . SER C 1 162 ? -48.888 44.019 -28.136 1.00 32.67 162 SER C C 1
ATOM 6456 O O . SER C 1 162 ? -47.933 43.338 -27.773 1.00 33.97 162 SER C O 1
ATOM 6459 N N . PRO C 1 163 ? -49.262 44.091 -29.427 1.00 32.81 163 PRO C N 1
ATOM 6460 C CA . PRO C 1 163 ? -48.504 43.362 -30.452 1.00 31.89 163 PRO C CA 1
ATOM 6461 C C . PRO C 1 163 ? -47.099 43.947 -30.610 1.00 31.64 163 PRO C C 1
ATOM 6462 O O . PRO C 1 163 ? -46.187 43.286 -31.101 1.00 29.61 163 PRO C O 1
ATOM 6466 N N . SER C 1 164 ? -46.929 45.192 -30.185 1.00 32.59 164 SER C N 1
ATOM 6467 C CA . SER C 1 164 ? -45.632 45.852 -30.290 1.00 34.53 164 SER C CA 1
ATOM 6468 C C . SER C 1 164 ? -44.723 45.639 -29.067 1.00 33.49 164 SER C C 1
ATOM 6469 O O . SER C 1 164 ? -43.598 46.142 -29.024 1.00 34.39 164 SER C O 1
ATOM 6472 N N . ILE C 1 165 ? -45.201 44.886 -28.083 1.00 32.92 165 ILE C N 1
ATOM 6473 C CA . ILE C 1 165 ? -44.404 44.611 -26.894 1.00 32.39 165 ILE C CA 1
ATOM 6474 C C . ILE C 1 165 ? -43.096 43.917 -27.260 1.00 31.14 165 ILE C C 1
ATOM 6475 O O . ILE C 1 165 ? -43.034 43.135 -28.214 1.00 28.15 165 ILE C O 1
ATOM 6480 N N . SER C 1 166 ? -42.046 44.214 -26.502 1.00 30.74 166 SER C N 1
ATOM 6481 C CA . SER C 1 166 ? -40.743 43.604 -26.733 1.00 28.99 166 SER C CA 1
ATOM 6482 C C . SER C 1 166 ? -40.716 42.266 -26.016 1.00 28.79 166 SER C C 1
ATOM 6483 O O . SER C 1 166 ? -41.269 42.129 -24.924 1.00 27.37 166 SER C O 1
ATOM 6486 N N . ARG C 1 167 ? -40.079 41.283 -26.643 1.00 27.03 167 ARG C N 1
ATOM 6487 C CA . ARG C 1 167 ? -39.963 39.963 -26.063 1.00 26.22 167 ARG C CA 1
ATOM 6488 C C . ARG C 1 167 ? -38.532 39.475 -26.138 1.00 26.12 167 ARG C C 1
ATOM 6489 O O . ARG C 1 167 ? -37.819 39.715 -27.114 1.00 26.77 167 ARG C O 1
ATOM 6497 N N . VAL C 1 168 ? -38.113 38.803 -25.079 1.00 25.20 168 VAL C N 1
ATOM 6498 C CA . VAL C 1 168 ? -36.778 38.243 -24.999 1.00 25.92 168 VAL C CA 1
ATOM 6499 C C . VAL C 1 168 ? -36.954 36.860 -24.399 1.00 25.62 168 VAL C C 1
ATOM 6500 O O . VAL C 1 168 ? -37.557 36.714 -23.339 1.00 24.71 168 VAL C O 1
ATOM 6504 N N . VAL C 1 169 ? -36.440 35.847 -25.083 1.00 27.64 169 VAL C N 1
ATOM 6505 C CA . VAL C 1 169 ? -36.532 34.481 -24.588 1.00 27.77 169 VAL C CA 1
ATOM 6506 C C . VAL C 1 169 ? -35.140 34.042 -24.168 1.00 28.12 169 VAL C C 1
ATOM 6507 O O . VAL C 1 169 ? -34.199 34.087 -24.961 1.00 28.32 169 VAL C O 1
ATOM 6511 N N . VAL C 1 170 ? -35.028 33.628 -22.912 1.00 27.52 170 VAL C N 1
ATOM 6512 C CA . VAL C 1 170 ? -33.770 33.197 -22.334 1.00 26.70 170 VAL C CA 1
ATOM 6513 C C . VAL C 1 170 ? -33.794 31.692 -22.108 1.00 27.47 170 VAL C C 1
ATOM 6514 O O . VAL C 1 170 ? -34.482 31.196 -21.210 1.00 27.23 170 VAL C O 1
ATOM 6518 N N . ASN C 1 171 ? -33.031 30.976 -22.928 1.00 28.86 171 ASN C N 1
ATOM 6519 C CA . ASN C 1 171 ? -32.952 29.528 -22.855 1.00 29.74 171 ASN C CA 1
ATOM 6520 C C . ASN C 1 171 ? -31.615 29.055 -22.339 1.00 30.06 171 ASN C C 1
ATOM 6521 O O . ASN C 1 171 ? -30.589 29.704 -22.561 1.00 30.05 171 ASN C O 1
ATOM 6526 N N . PHE C 1 172 ? -31.645 27.906 -21.667 1.00 28.86 172 PHE C N 1
ATOM 6527 C CA . PHE C 1 172 ? -30.447 27.259 -21.134 1.00 28.82 172 PHE C CA 1
ATOM 6528 C C . PHE C 1 172 ? -29.589 28.009 -20.123 1.00 28.01 172 PHE C C 1
ATOM 6529 O O . PHE C 1 172 ? -28.373 27.810 -20.069 1.00 27.93 172 PHE C O 1
ATOM 6537 N N . MET C 1 173 ? -30.202 28.867 -19.318 1.00 27.90 173 MET C N 1
ATOM 6538 C CA . MET C 1 173 ? -29.433 29.561 -18.300 1.00 27.57 173 MET C CA 1
ATOM 6539 C C . MET C 1 173 ? -29.697 28.843 -16.982 1.00 26.36 173 MET C C 1
ATOM 6540 O O . MET C 1 173 ? -29.274 29.274 -15.918 1.00 27.50 173 MET C O 1
ATOM 6545 N N . GLY C 1 174 ? -30.407 27.726 -17.094 1.00 26.18 174 GLY C N 1
ATOM 6546 C CA . GLY C 1 174 ? -30.712 26.874 -15.953 1.00 26.70 174 GLY C CA 1
ATOM 6547 C C . GLY C 1 174 ? -31.496 27.357 -14.748 1.00 25.21 174 GLY C C 1
ATOM 6548 O O . GLY C 1 174 ? -32.443 28.128 -14.860 1.00 26.82 174 GLY C O 1
ATOM 6549 N N . CYS C 1 175 ? -31.074 26.877 -13.582 1.00 25.30 175 CYS C N 1
ATOM 6550 C CA . CYS C 1 175 ? -31.709 27.183 -12.302 1.00 27.24 175 CYS C CA 1
ATOM 6551 C C . CYS C 1 175 ? -31.662 28.644 -11.873 1.00 27.88 175 CYS C C 1
ATOM 6552 O O . CYS C 1 175 ? -32.437 29.056 -11.020 1.00 27.88 175 CYS C O 1
ATOM 6555 N N . ALA C 1 176 ? -30.767 29.431 -12.464 1.00 29.08 176 ALA C N 1
ATOM 6556 C CA . ALA C 1 176 ? -30.646 30.838 -12.093 1.00 28.78 176 ALA C CA 1
ATOM 6557 C C . ALA C 1 176 ? -31.249 31.783 -13.121 1.00 28.56 176 ALA C C 1
ATOM 6558 O O . ALA C 1 176 ? -31.155 33.005 -12.981 1.00 28.67 176 ALA C O 1
ATOM 6560 N N . ALA C 1 177 ? -31.878 31.220 -14.144 1.00 28.09 177 ALA C N 1
ATOM 6561 C CA . ALA C 1 177 ? -32.463 32.028 -15.213 1.00 28.79 177 ALA C CA 1
ATOM 6562 C C . ALA C 1 177 ? -33.385 33.161 -14.743 1.00 27.67 177 ALA C C 1
ATOM 6563 O O . ALA C 1 177 ? -33.473 34.201 -15.397 1.00 28.76 177 ALA C O 1
ATOM 6565 N N . ALA C 1 178 ? -34.069 32.970 -13.620 1.00 26.26 178 ALA C N 1
ATOM 6566 C CA . ALA C 1 178 ? -34.960 34.004 -13.112 1.00 24.53 178 ALA C CA 1
ATOM 6567 C C . ALA C 1 178 ? -34.182 35.294 -12.861 1.00 24.33 178 ALA C C 1
ATOM 6568 O O . ALA C 1 178 ? -34.674 36.389 -13.147 1.00 22.12 178 ALA C O 1
ATOM 6570 N N . MET C 1 179 ? -32.965 35.163 -12.333 1.00 22.90 179 MET C N 1
ATOM 6571 C CA . MET C 1 179 ? -32.125 36.332 -12.067 1.00 23.64 179 MET C CA 1
ATOM 6572 C C . MET C 1 179 ? -31.703 37.040 -13.357 1.00 23.56 179 MET C C 1
ATOM 6573 O O . MET C 1 179 ? -31.654 38.267 -13.409 1.00 23.36 179 MET C O 1
ATOM 6578 N N . ASN C 1 180 ? -31.392 36.269 -14.395 1.00 24.75 180 ASN C N 1
ATOM 6579 C CA . ASN C 1 180 ? -30.985 36.847 -15.671 1.00 25.39 180 ASN C CA 1
ATOM 6580 C C . ASN C 1 180 ? -32.187 37.522 -16.323 1.00 26.09 180 ASN C C 1
ATOM 6581 O O . ASN C 1 180 ? -32.062 38.587 -16.931 1.00 25.00 180 ASN C O 1
ATOM 6586 N N . ALA C 1 181 ? -33.353 36.896 -16.193 1.00 26.16 181 ALA C N 1
ATOM 6587 C CA . ALA C 1 181 ? -34.572 37.451 -16.760 1.00 27.37 181 ALA C CA 1
ATOM 6588 C C . ALA C 1 181 ? -35.002 38.675 -15.955 1.00 28.64 181 ALA C C 1
ATOM 6589 O O . ALA C 1 181 ? -35.387 39.694 -16.518 1.00 29.87 181 ALA C O 1
ATOM 6591 N N . LEU C 1 182 ? -34.926 38.587 -14.633 1.00 30.03 182 LEU C N 1
ATOM 6592 C CA . LEU C 1 182 ? -35.313 39.723 -13.809 1.00 29.71 182 LEU C CA 1
ATOM 6593 C C . LEU C 1 182 ? -34.377 40.891 -14.097 1.00 30.05 182 LEU C C 1
ATOM 6594 O O . LEU C 1 182 ? -34.806 42.044 -14.138 1.00 29.87 182 LEU C O 1
ATOM 6599 N N . GLY C 1 183 ? -33.099 40.585 -14.307 1.00 30.56 183 GLY C N 1
ATOM 6600 C CA . GLY C 1 183 ? -32.132 41.628 -14.606 1.00 31.37 183 GLY C CA 1
ATOM 6601 C C . GLY C 1 183 ? -32.543 42.363 -15.869 1.00 33.09 183 GLY C C 1
ATOM 6602 O O . GLY C 1 183 ? -32.575 43.597 -15.907 1.00 34.32 183 GLY C O 1
ATOM 6603 N N . THR C 1 184 ? -32.880 41.600 -16.905 1.00 31.41 184 THR C N 1
ATOM 6604 C CA . THR C 1 184 ? -33.303 42.187 -18.167 1.00 29.75 184 THR C CA 1
ATOM 6605 C C . THR C 1 184 ? -34.504 43.114 -17.948 1.00 29.11 184 THR C C 1
ATOM 6606 O O . THR C 1 184 ? -34.620 44.156 -18.593 1.00 28.86 184 THR C O 1
ATOM 6610 N N . ALA C 1 185 ? -35.394 42.736 -17.033 1.00 29.32 185 ALA C N 1
ATOM 6611 C CA . ALA C 1 185 ? -36.577 43.543 -16.744 1.00 30.04 185 ALA C CA 1
ATOM 6612 C C . ALA C 1 185 ? -36.260 44.847 -15.995 1.00 29.64 185 ALA C C 1
ATOM 6613 O O . ALA C 1 185 ? -36.825 45.888 -16.311 1.00 29.09 185 ALA C O 1
ATOM 6615 N N . THR C 1 186 ? -35.369 44.786 -15.005 1.00 28.37 186 THR C N 1
ATOM 6616 C CA . THR C 1 186 ? -35.011 45.974 -14.236 1.00 28.49 186 THR C CA 1
ATOM 6617 C C . THR C 1 186 ? -34.322 47.034 -15.104 1.00 28.84 186 THR C C 1
ATOM 6618 O O . THR C 1 186 ? -34.553 48.227 -14.919 1.00 27.86 186 THR C O 1
ATOM 6622 N N . ASN C 1 187 ? -33.485 46.613 -16.054 1.00 28.43 187 ASN C N 1
ATOM 6623 C CA . ASN C 1 187 ? -32.814 47.581 -16.924 1.00 27.58 187 ASN C CA 1
ATOM 6624 C C . ASN C 1 187 ? -33.871 48.295 -17.745 1.00 27.24 187 ASN C C 1
ATOM 6625 O O . ASN C 1 187 ? -33.847 49.514 -17.907 1.00 25.43 187 ASN C O 1
ATOM 6630 N N . TYR C 1 188 ? -34.801 47.510 -18.274 1.00 27.85 188 TYR C N 1
ATOM 6631 C CA . TYR C 1 188 ? -35.868 48.051 -19.102 1.00 27.10 188 TYR C CA 1
ATOM 6632 C C . TYR C 1 188 ? -36.703 49.094 -18.361 1.00 26.04 188 TYR C C 1
ATOM 6633 O O . TYR C 1 188 ? -36.920 50.206 -18.836 1.00 25.40 188 TYR C O 1
ATOM 6642 N N . VAL C 1 189 ? -37.181 48.694 -17.194 1.00 27.11 189 VAL C N 1
ATOM 6643 C CA . VAL C 1 189 ? -38.022 49.514 -16.338 1.00 27.77 189 VAL C CA 1
ATOM 6644 C C . VAL C 1 189 ? -37.302 50.780 -15.852 1.00 28.46 189 VAL C C 1
ATOM 6645 O O . VAL C 1 189 ? -37.908 51.843 -15.737 1.00 28.11 189 VAL C O 1
ATOM 6649 N N . ARG C 1 190 ? -36.007 50.676 -15.582 1.00 28.81 190 ARG C N 1
ATOM 6650 C CA . ARG C 1 190 ? -35.256 51.845 -15.127 1.00 29.49 190 ARG C CA 1
ATOM 6651 C C . ARG C 1 190 ? -34.930 52.733 -16.328 1.00 29.19 190 ARG C C 1
ATOM 6652 O O . ARG C 1 190 ? -34.756 53.950 -16.192 1.00 29.80 190 ARG C O 1
ATOM 6660 N N . ALA C 1 191 ? -34.866 52.123 -17.505 1.00 27.23 191 ALA C N 1
ATOM 6661 C CA . ALA C 1 191 ? -34.605 52.872 -18.729 1.00 28.84 191 ALA C CA 1
ATOM 6662 C C . ALA C 1 191 ? -35.900 53.508 -19.235 1.00 28.98 191 ALA C C 1
ATOM 6663 O O . ALA C 1 191 ? -35.854 54.489 -19.963 1.00 29.79 191 ALA C O 1
ATOM 6665 N N . HIS C 1 192 ? -37.047 52.942 -18.859 1.00 30.42 192 HIS C N 1
ATOM 6666 C CA . HIS C 1 192 ? -38.356 53.466 -19.281 1.00 32.51 192 HIS C CA 1
ATOM 6667 C C . HIS C 1 192 ? -39.306 53.454 -18.083 1.00 33.30 192 HIS C C 1
ATOM 6668 O O . HIS C 1 192 ? -40.216 52.624 -18.001 1.00 33.01 192 HIS C O 1
ATOM 6675 N N . PRO C 1 193 ? -39.113 54.403 -17.153 1.00 33.68 193 PRO C N 1
ATOM 6676 C CA . PRO C 1 193 ? -39.859 54.615 -15.905 1.00 34.04 193 PRO C CA 1
ATOM 6677 C C . PRO C 1 193 ? -41.382 54.429 -15.926 1.00 33.55 193 PRO C C 1
ATOM 6678 O O . PRO C 1 193 ? -41.966 54.000 -14.933 1.00 32.97 193 PRO C O 1
ATOM 6682 N N . ALA C 1 194 ? -42.022 54.750 -17.044 1.00 33.78 194 ALA C N 1
ATOM 6683 C CA . ALA C 1 194 ? -43.477 54.625 -17.146 1.00 34.73 194 ALA C CA 1
ATOM 6684 C C . ALA C 1 194 ? -43.980 53.239 -17.560 1.00 34.56 194 ALA C C 1
ATOM 6685 O O . ALA C 1 194 ? -45.184 52.974 -17.518 1.00 37.20 194 ALA C O 1
ATOM 6687 N N . MET C 1 195 ? -43.069 52.352 -17.938 1.00 33.05 195 MET C N 1
ATOM 6688 C CA . MET C 1 195 ? -43.460 51.026 -18.398 1.00 31.13 195 MET C CA 1
ATOM 6689 C C . MET C 1 195 ? -43.238 49.907 -17.391 1.00 31.19 195 MET C C 1
ATOM 6690 O O . MET C 1 195 ? -42.490 50.061 -16.418 1.00 28.63 195 MET C O 1
ATOM 6695 N N . LYS C 1 196 ? -43.905 48.779 -17.629 1.00 30.45 196 LYS C N 1
ATOM 6696 C CA . LYS C 1 196 ? -43.773 47.620 -16.759 1.00 30.30 196 LYS C CA 1
ATOM 6697 C C . LYS C 1 196 ? -43.292 46.454 -17.596 1.00 30.06 196 LYS C C 1
ATOM 6698 O O . LYS C 1 196 ? -43.416 46.461 -18.826 1.00 30.03 196 LYS C O 1
ATOM 6704 N N . ALA C 1 197 ? -42.741 45.452 -16.925 1.00 30.38 197 ALA C N 1
ATOM 6705 C CA . ALA C 1 197 ? -42.239 44.270 -17.600 1.00 30.19 197 ALA C CA 1
ATOM 6706 C C . ALA C 1 197 ? -42.800 43.030 -16.933 1.00 31.21 197 ALA C C 1
ATOM 6707 O O . ALA C 1 197 ? -42.992 42.997 -15.709 1.00 32.30 197 ALA C O 1
ATOM 6709 N N . LEU C 1 198 ? -43.065 42.016 -17.752 1.00 29.42 198 LEU C N 1
ATOM 6710 C CA . LEU C 1 198 ? -43.587 40.743 -17.282 1.00 27.59 198 LEU C CA 1
ATOM 6711 C C . LEU C 1 198 ? -42.483 39.713 -17.449 1.00 25.81 198 LEU C C 1
ATOM 6712 O O . LEU C 1 198 ? -41.914 39.563 -18.534 1.00 25.67 198 LEU C O 1
ATOM 6717 N N . VAL C 1 199 ? -42.172 39.020 -16.361 1.00 27.14 199 VAL C N 1
ATOM 6718 C CA . VAL C 1 199 ? -41.137 37.994 -16.360 1.00 24.64 199 VAL C CA 1
ATOM 6719 C C . VAL C 1 199 ? -41.806 36.670 -16.048 1.00 24.65 199 VAL C C 1
ATOM 6720 O O . VAL C 1 199 ? -42.537 36.543 -15.065 1.00 26.83 199 VAL C O 1
ATOM 6724 N N . VAL C 1 200 ? -41.559 35.681 -16.892 1.00 24.12 200 VAL C N 1
ATOM 6725 C CA . VAL C 1 200 ? -42.157 34.379 -16.701 1.00 22.80 200 VAL C CA 1
ATOM 6726 C C . VAL C 1 200 ? -41.107 33.287 -16.818 1.00 24.61 200 VAL C C 1
ATOM 6727 O O . VAL C 1 200 ? -40.277 33.297 -17.718 1.00 24.68 200 VAL C O 1
ATOM 6731 N N . CYS C 1 201 ? -41.139 32.353 -15.880 1.00 24.27 201 CYS C N 1
ATOM 6732 C CA . CYS C 1 201 ? -40.223 31.235 -15.901 1.00 25.58 201 CYS C CA 1
ATOM 6733 C C . CYS C 1 201 ? -41.152 30.022 -15.929 1.00 25.78 201 CYS C C 1
ATOM 6734 O O . CYS C 1 201 ? -42.071 29.928 -15.111 1.00 25.45 201 CYS C O 1
ATOM 6737 N N . ILE C 1 202 ? -40.952 29.140 -16.908 1.00 26.42 202 ILE C N 1
ATOM 6738 C CA . ILE C 1 202 ? -41.762 27.925 -17.052 1.00 28.83 202 ILE C CA 1
ATOM 6739 C C . ILE C 1 202 ? -40.796 26.777 -17.111 1.00 28.18 202 ILE C C 1
ATOM 6740 O O . ILE C 1 202 ? -39.888 26.762 -17.944 1.00 28.24 202 ILE C O 1
ATOM 6745 N N . GLU C 1 203 ? -41.006 25.794 -16.258 1.00 27.81 203 GLU C N 1
ATOM 6746 C CA . GLU C 1 203 ? -40.103 24.671 -16.230 1.00 27.43 203 GLU C CA 1
ATOM 6747 C C . GLU C 1 203 ? -40.900 23.380 -16.127 1.00 27.88 203 GLU C C 1
ATOM 6748 O O . GLU C 1 203 ? -41.545 23.097 -15.111 1.00 28.08 203 GLU C O 1
ATOM 6754 N N . LEU C 1 204 ? -40.866 22.613 -17.209 1.00 27.33 204 LEU C N 1
ATOM 6755 C CA . LEU C 1 204 ? -41.574 21.345 -17.302 1.00 27.37 204 LEU C CA 1
ATOM 6756 C C . LEU C 1 204 ? -40.577 20.211 -17.545 1.00 28.86 204 LEU C C 1
ATOM 6757 O O . LEU C 1 204 ? -40.389 19.761 -18.681 1.00 28.49 204 LEU C O 1
ATOM 6762 N N . CYS C 1 205 ? -39.941 19.755 -16.468 1.00 28.98 205 CYS C N 1
ATOM 6763 C CA . CYS C 1 205 ? -38.956 18.678 -16.533 1.00 27.72 205 CYS C CA 1
ATOM 6764 C C . CYS C 1 205 ? -39.565 17.313 -16.882 1.00 28.07 205 CYS C C 1
ATOM 6765 O O . CYS C 1 205 ? -38.919 16.497 -17.551 1.00 27.50 205 CYS C O 1
ATOM 6768 N N . SER C 1 206 ? -40.799 17.066 -16.431 1.00 27.81 206 SER C N 1
ATOM 6769 C CA . SER C 1 206 ? -41.478 15.779 -16.671 1.00 28.25 206 SER C CA 1
ATOM 6770 C C . SER C 1 206 ? -41.517 15.370 -18.136 1.00 27.24 206 SER C C 1
ATOM 6771 O O . SER C 1 206 ? -41.364 14.205 -18.471 1.00 26.50 206 SER C O 1
ATOM 6774 N N . VAL C 1 207 ? -41.720 16.352 -18.998 1.00 28.58 207 VAL C N 1
ATOM 6775 C CA . VAL C 1 207 ? -41.771 16.158 -20.443 1.00 29.78 207 VAL C CA 1
ATOM 6776 C C . VAL C 1 207 ? -40.455 15.588 -21.002 1.00 30.20 207 VAL C C 1
ATOM 6777 O O . VAL C 1 207 ? -40.400 15.116 -22.143 1.00 28.71 207 VAL C O 1
ATOM 6781 N N . ASN C 1 208 ? -39.401 15.630 -20.190 1.00 29.28 208 ASN C N 1
ATOM 6782 C CA . ASN C 1 208 ? -38.092 15.137 -20.608 1.00 28.99 208 ASN C CA 1
ATOM 6783 C C . ASN C 1 208 ? -37.647 13.859 -19.909 1.00 27.80 208 ASN C C 1
ATOM 6784 O O . ASN C 1 208 ? -36.484 13.485 -20.006 1.00 27.77 208 ASN C O 1
ATOM 6789 N N . ALA C 1 209 ? -38.559 13.181 -19.221 1.00 29.47 209 ALA C N 1
ATOM 6790 C CA . ALA C 1 209 ? -38.208 11.953 -18.511 1.00 30.74 209 ALA C CA 1
ATOM 6791 C C . ALA C 1 209 ? -37.689 10.868 -19.454 1.00 32.80 209 ALA C C 1
ATOM 6792 O O . ALA C 1 209 ? -38.232 10.664 -20.545 1.00 32.83 209 ALA C O 1
ATOM 6794 N N . VAL C 1 210 ? -36.643 10.174 -19.009 1.00 34.20 210 VAL C N 1
ATOM 6795 C CA . VAL C 1 210 ? -35.997 9.110 -19.781 1.00 35.51 210 VAL C CA 1
ATOM 6796 C C . VAL C 1 210 ? -35.640 7.880 -18.932 1.00 34.78 210 VAL C C 1
ATOM 6797 O O . VAL C 1 210 ? -35.685 6.748 -19.411 1.00 34.99 210 VAL C O 1
ATOM 6801 N N . PHE C 1 211 ? -35.287 8.106 -17.673 1.00 35.75 211 PHE C N 1
ATOM 6802 C CA . PHE C 1 211 ? -34.935 7.015 -16.766 1.00 35.39 211 PHE C CA 1
ATOM 6803 C C . PHE C 1 211 ? -33.784 6.167 -17.292 1.00 35.75 211 PHE C C 1
ATOM 6804 O O . PHE C 1 211 ? -33.920 4.952 -17.455 1.00 35.03 211 PHE C O 1
ATOM 6812 N N . ALA C 1 212 ? -32.650 6.812 -17.558 1.00 36.83 212 ALA C N 1
ATOM 6813 C CA . ALA C 1 212 ? -31.462 6.112 -18.042 1.00 37.52 212 ALA C CA 1
ATOM 6814 C C . ALA C 1 212 ? -30.766 5.406 -16.875 1.00 38.10 212 ALA C C 1
ATOM 6815 O O . ALA C 1 212 ? -31.152 5.577 -15.725 1.00 37.29 212 ALA C O 1
ATOM 6817 N N . ASP C 1 213 ? -29.729 4.633 -17.181 1.00 40.88 213 ASP C N 1
ATOM 6818 C CA . ASP C 1 213 ? -28.978 3.863 -16.186 1.00 43.11 213 ASP C CA 1
ATOM 6819 C C . ASP C 1 213 ? -28.068 4.547 -15.163 1.00 41.95 213 ASP C C 1
ATOM 6820 O O . ASP C 1 213 ? -28.020 4.117 -14.015 1.00 45.17 213 ASP C O 1
ATOM 6825 N N . ASP C 1 214 ? -27.331 5.573 -15.573 1.00 39.54 214 ASP C N 1
ATOM 6826 C CA . ASP C 1 214 ? -26.387 6.265 -14.688 1.00 37.77 214 ASP C CA 1
ATOM 6827 C C . ASP C 1 214 ? -26.993 6.970 -13.468 1.00 35.50 214 ASP C C 1
ATOM 6828 O O . ASP C 1 214 ? -28.167 7.353 -13.492 1.00 34.16 214 ASP C O 1
ATOM 6833 N N . ILE C 1 215 ? -26.180 7.145 -12.417 1.00 33.46 215 ILE C N 1
ATOM 6834 C CA . ILE C 1 215 ? -26.627 7.801 -11.177 1.00 33.11 215 ILE C CA 1
ATOM 6835 C C . ILE C 1 215 ? -27.094 9.195 -11.477 1.00 31.43 215 ILE C C 1
ATOM 6836 O O . ILE C 1 215 ? -28.102 9.647 -10.937 1.00 33.31 215 ILE C O 1
ATOM 6841 N N . ASN C 1 216 ? -26.339 9.895 -12.313 1.00 30.21 216 ASN C N 1
ATOM 6842 C CA . ASN C 1 216 ? -26.708 11.258 -12.620 1.00 29.98 216 ASN C CA 1
ATOM 6843 C C . ASN C 1 216 ? -28.131 11.353 -13.145 1.00 29.17 216 ASN C C 1
ATOM 6844 O O . ASN C 1 216 ? -28.896 12.214 -12.707 1.00 28.76 216 ASN C O 1
ATOM 6849 N N . ASP C 1 217 ? -28.494 10.473 -14.074 1.00 29.61 217 ASP C N 1
ATOM 6850 C CA . ASP C 1 217 ? -29.853 10.497 -14.608 1.00 29.61 217 ASP C CA 1
ATOM 6851 C C . ASP C 1 217 ? -30.824 10.101 -13.502 1.00 28.14 217 ASP C C 1
ATOM 6852 O O . ASP C 1 217 ? -31.892 10.694 -13.364 1.00 27.81 217 ASP C O 1
ATOM 6857 N N . VAL C 1 218 ? -30.446 9.101 -12.710 1.00 27.68 218 VAL C N 1
ATOM 6858 C CA . VAL C 1 218 ? -31.282 8.665 -11.595 1.00 27.82 218 VAL C CA 1
ATOM 6859 C C . VAL C 1 218 ? -31.483 9.811 -10.594 1.00 28.55 218 VAL C C 1
ATOM 6860 O O . VAL C 1 218 ? -32.601 10.053 -10.136 1.00 27.29 218 VAL C O 1
ATOM 6864 N N . VAL C 1 219 ? -30.402 10.519 -10.261 1.00 28.77 219 VAL C N 1
ATOM 6865 C CA . VAL C 1 219 ? -30.484 11.635 -9.322 1.00 28.43 219 VAL C CA 1
ATOM 6866 C C . VAL C 1 219 ? -31.387 12.768 -9.834 1.00 28.27 219 VAL C C 1
ATOM 6867 O O . VAL C 1 219 ? -32.246 13.264 -9.108 1.00 25.50 219 VAL C O 1
ATOM 6871 N N . ILE C 1 220 ? -31.185 13.181 -11.080 1.00 27.68 220 ILE C N 1
ATOM 6872 C CA . ILE C 1 220 ? -32.000 14.251 -11.657 1.00 30.53 220 ILE C CA 1
ATOM 6873 C C . ILE C 1 220 ? -33.486 13.855 -11.729 1.00 28.72 220 ILE C C 1
ATOM 6874 O O . ILE C 1 220 ? -34.367 14.686 -11.528 1.00 27.20 220 ILE C O 1
ATOM 6879 N N . HIS C 1 221 ? -33.760 12.586 -12.009 1.00 27.18 221 HIS C N 1
ATOM 6880 C CA . HIS C 1 221 ? -35.139 12.132 -12.092 1.00 27.34 221 HIS C CA 1
ATOM 6881 C C . HIS C 1 221 ? -35.761 12.054 -10.704 1.00 27.33 221 HIS C C 1
ATOM 6882 O O . HIS C 1 221 ? -36.988 12.044 -10.551 1.00 25.37 221 HIS C O 1
ATOM 6889 N N . SER C 1 222 ? -34.914 12.028 -9.683 1.00 25.40 222 SER C N 1
ATOM 6890 C CA . SER C 1 222 ? -35.420 11.981 -8.323 1.00 26.08 222 SER C CA 1
ATOM 6891 C C . SER C 1 222 ? -35.613 13.383 -7.754 1.00 25.94 222 SER C C 1
ATOM 6892 O O . SER C 1 222 ? -36.327 13.547 -6.771 1.00 27.77 222 SER C O 1
ATOM 6895 N N . LEU C 1 223 ? -35.016 14.394 -8.385 1.00 24.38 223 LEU C N 1
ATOM 6896 C CA . LEU C 1 223 ? -35.098 15.760 -7.855 1.00 25.38 223 LEU C CA 1
ATOM 6897 C C . LEU C 1 223 ? -35.896 16.814 -8.610 1.00 25.79 223 LEU C C 1
ATOM 6898 O O . LEU C 1 223 ? -36.510 17.676 -7.994 1.00 25.91 223 LEU C O 1
ATOM 6903 N N . PHE C 1 224 ? -35.879 16.755 -9.937 1.00 25.74 224 PHE C N 1
ATOM 6904 C CA . PHE C 1 224 ? -36.545 17.756 -10.747 1.00 25.15 224 PHE C CA 1
ATOM 6905 C C . PHE C 1 224 ? -38.062 17.651 -10.795 1.00 26.50 224 PHE C C 1
ATOM 6906 O O . PHE C 1 224 ? -38.623 16.560 -10.867 1.00 26.24 224 PHE C O 1
ATOM 6914 N N . GLY C 1 225 ? -38.712 18.812 -10.765 1.00 27.24 225 GLY C N 1
ATOM 6915 C CA . GLY C 1 225 ? -40.162 18.883 -10.805 1.00 27.31 225 GLY C CA 1
ATOM 6916 C C . GLY C 1 225 ? -40.610 19.929 -11.803 1.00 27.35 225 GLY C C 1
ATOM 6917 O O . GLY C 1 225 ? -39.779 20.505 -12.505 1.00 29.11 225 GLY C O 1
ATOM 6918 N N . ASP C 1 226 ? -41.913 20.198 -11.859 1.00 25.77 226 ASP C N 1
ATOM 6919 C CA . ASP C 1 226 ? -42.454 21.168 -12.817 1.00 25.02 226 ASP C CA 1
ATOM 6920 C C . ASP C 1 226 ? -43.073 22.374 -12.119 1.00 24.35 226 ASP C C 1
ATOM 6921 O O . ASP C 1 226 ? -43.635 22.250 -11.034 1.00 26.83 226 ASP C O 1
ATOM 6926 N N . GLY C 1 227 ? -43.010 23.536 -12.758 1.00 22.65 227 GLY C N 1
ATOM 6927 C CA . GLY C 1 227 ? -43.581 24.718 -12.148 1.00 21.32 227 GLY C CA 1
ATOM 6928 C C . GLY C 1 227 ? -43.530 25.945 -13.033 1.00 23.30 227 GLY C C 1
ATOM 6929 O O . GLY C 1 227 ? -42.957 25.932 -14.129 1.00 23.75 227 GLY C O 1
ATOM 6930 N N . CYS C 1 228 ? -44.146 27.017 -12.556 1.00 23.83 228 CYS C N 1
ATOM 6931 C CA . CYS C 1 228 ? -44.172 28.266 -13.295 1.00 23.80 228 CYS C CA 1
ATOM 6932 C C . CYS C 1 228 ? -44.297 29.433 -12.329 1.00 23.65 228 CYS C C 1
ATOM 6933 O O . CYS C 1 228 ? -44.900 29.304 -11.266 1.00 21.37 228 CYS C O 1
ATOM 6936 N N . ALA C 1 229 ? -43.712 30.568 -12.693 1.00 23.70 229 ALA C N 1
ATOM 6937 C CA . ALA C 1 229 ? -43.781 31.755 -11.853 1.00 25.03 229 ALA C CA 1
ATOM 6938 C C . ALA C 1 229 ? -43.751 33.011 -12.718 1.00 27.19 229 ALA C C 1
ATOM 6939 O O . ALA C 1 229 ? -43.135 33.032 -13.788 1.00 26.34 229 ALA C O 1
ATOM 6941 N N . ALA C 1 230 ? -44.435 34.053 -12.258 1.00 27.28 230 ALA C N 1
ATOM 6942 C CA . ALA C 1 230 ? -44.470 35.303 -13.001 1.00 28.29 230 ALA C CA 1
ATOM 6943 C C . ALA C 1 230 ? -44.281 36.479 -12.071 1.00 27.91 230 ALA C C 1
ATOM 6944 O O . ALA C 1 230 ? -44.741 36.474 -10.936 1.00 29.35 230 ALA C O 1
ATOM 6946 N N . LEU C 1 231 ? -43.580 37.483 -12.574 1.00 28.23 231 LEU C N 1
ATOM 6947 C CA . LEU C 1 231 ? -43.301 38.702 -11.840 1.00 25.31 231 LEU C CA 1
ATOM 6948 C C . LEU C 1 231 ? -43.697 39.867 -12.740 1.00 25.92 231 LEU C C 1
ATOM 6949 O O . LEU C 1 231 ? -43.528 39.804 -13.956 1.00 25.33 231 LEU C O 1
ATOM 6954 N N . VAL C 1 232 ? -44.250 40.911 -12.139 1.00 25.36 232 VAL C N 1
ATOM 6955 C CA . VAL C 1 232 ? -44.593 42.111 -12.867 1.00 25.44 232 VAL C CA 1
ATOM 6956 C C . VAL C 1 232 ? -43.642 43.122 -12.226 1.00 28.11 232 VAL C C 1
ATOM 6957 O O . VAL C 1 232 ? -43.641 43.303 -10.997 1.00 27.22 232 VAL C O 1
ATOM 6961 N N . ILE C 1 233 ? -42.804 43.744 -13.051 1.00 28.87 233 ILE C N 1
ATOM 6962 C CA . ILE C 1 233 ? -41.830 44.701 -12.561 1.00 29.54 233 ILE C CA 1
ATOM 6963 C C . ILE C 1 233 ? -42.105 46.135 -12.989 1.00 30.96 233 ILE C C 1
ATOM 6964 O O . ILE C 1 233 ? -42.564 46.397 -14.104 1.00 31.11 233 ILE C O 1
ATOM 6969 N N . GLY C 1 234 ? -41.811 47.059 -12.080 1.00 30.22 234 GLY C N 1
ATOM 6970 C CA . GLY C 1 234 ? -41.998 48.467 -12.352 1.00 30.23 234 GLY C CA 1
ATOM 6971 C C . GLY C 1 234 ? -40.860 49.284 -11.766 1.00 32.00 234 GLY C C 1
ATOM 6972 O O . GLY C 1 234 ? -40.081 48.796 -10.936 1.00 31.18 234 GLY C O 1
ATOM 6973 N N . ALA C 1 235 ? -40.754 50.531 -12.214 1.00 32.33 235 ALA C N 1
ATOM 6974 C CA . ALA C 1 235 ? -39.721 51.448 -11.745 1.00 33.03 235 ALA C CA 1
ATOM 6975 C C . ALA C 1 235 ? -40.349 52.357 -10.705 1.00 34.13 235 ALA C C 1
ATOM 6976 O O . ALA C 1 235 ? -41.449 52.872 -10.899 1.00 34.43 235 ALA C O 1
ATOM 6978 N N . SER C 1 236 ? -39.655 52.551 -9.596 1.00 36.17 236 SER C N 1
ATOM 6979 C CA . SER C 1 236 ? -40.179 53.403 -8.543 1.00 38.27 236 SER C CA 1
ATOM 6980 C C . SER C 1 236 ? -39.109 54.369 -8.068 1.00 38.62 236 SER C C 1
ATOM 6981 O O . SER C 1 236 ? -37.923 54.037 -8.054 1.00 37.25 236 SER C O 1
ATOM 6984 N N . GLN C 1 237 ? -39.537 55.573 -7.705 1.00 41.90 237 GLN C N 1
ATOM 6985 C CA . GLN C 1 237 ? -38.629 56.594 -7.207 1.00 45.34 237 GLN C CA 1
ATOM 6986 C C . GLN C 1 237 ? -38.426 56.230 -5.739 1.00 47.31 237 GLN C C 1
ATOM 6987 O O . GLN C 1 237 ? -39.370 55.829 -5.061 1.00 46.47 237 GLN C O 1
ATOM 6993 N N . VAL C 1 238 ? -37.193 56.347 -5.258 1.00 49.94 238 VAL C N 1
ATOM 6994 C CA . VAL C 1 238 ? -36.860 55.983 -3.882 1.00 52.24 238 VAL C CA 1
ATOM 6995 C C . VAL C 1 238 ? -37.722 56.560 -2.759 1.00 53.79 238 VAL C C 1
ATOM 6996 O O . VAL C 1 238 ? -38.130 55.832 -1.855 1.00 54.62 238 VAL C O 1
ATOM 7000 N N . GLN C 1 239 ? -37.998 57.856 -2.810 1.00 54.55 239 GLN C N 1
ATOM 7001 C CA . GLN C 1 239 ? -38.797 58.502 -1.775 1.00 55.49 239 GLN C CA 1
ATOM 7002 C C . GLN C 1 239 ? -40.231 57.988 -1.685 1.00 56.05 239 GLN C C 1
ATOM 7003 O O . GLN C 1 239 ? -40.975 58.371 -0.779 1.00 55.27 239 GLN C O 1
ATOM 7009 N N . GLU C 1 240 ? -40.626 57.128 -2.618 1.00 56.80 240 GLU C N 1
ATOM 7010 C CA . GLU C 1 240 ? -41.986 56.606 -2.617 1.00 58.59 240 GLU C CA 1
ATOM 7011 C C . GLU C 1 240 ? -42.230 55.568 -1.529 1.00 58.58 240 GLU C C 1
ATOM 7012 O O . GLU C 1 240 ? -41.400 54.688 -1.288 1.00 59.75 240 GLU C O 1
ATOM 7018 N N . LYS C 1 241 ? -43.373 55.686 -0.865 1.00 56.77 241 LYS C N 1
ATOM 7019 C CA . LYS C 1 241 ? -43.734 54.754 0.189 1.00 56.23 241 LYS C CA 1
ATOM 7020 C C . LYS C 1 241 ? -44.546 53.624 -0.422 1.00 54.11 241 LYS C C 1
ATOM 7021 O O . LYS C 1 241 ? -45.662 53.834 -0.880 1.00 55.15 241 LYS C O 1
ATOM 7027 N N . LEU C 1 242 ? -43.972 52.426 -0.431 1.00 50.93 242 LEU C N 1
ATOM 7028 C CA . LEU C 1 242 ? -44.630 51.260 -1.001 1.00 48.46 242 LEU C CA 1
ATOM 7029 C C . LEU C 1 242 ? -45.444 50.499 0.046 1.00 48.46 242 LEU C C 1
ATOM 7030 O O . LEU C 1 242 ? -45.064 50.423 1.220 1.00 48.94 242 LEU C O 1
ATOM 7035 N N . GLU C 1 243 ? -46.566 49.936 -0.386 1.00 47.62 243 GLU C N 1
ATOM 7036 C CA . GLU C 1 243 ? -47.431 49.175 0.509 1.00 47.82 243 GLU C CA 1
ATOM 7037 C C . GLU C 1 243 ? -46.781 47.833 0.860 1.00 45.50 243 GLU C C 1
ATOM 7038 O O . GLU C 1 243 ? -45.864 47.382 0.176 1.00 43.96 243 GLU C O 1
ATOM 7044 N N . PRO C 1 244 ? -47.231 47.190 1.950 1.00 44.59 244 PRO C N 1
ATOM 7045 C CA . PRO C 1 244 ? -46.648 45.900 2.330 1.00 43.34 244 PRO C CA 1
ATOM 7046 C C . PRO C 1 244 ? -46.769 44.878 1.195 1.00 42.09 244 PRO C C 1
ATOM 7047 O O . PRO C 1 244 ? -47.714 44.930 0.400 1.00 41.69 244 PRO C O 1
ATOM 7051 N N . GLY C 1 245 ? -45.806 43.960 1.127 1.00 40.24 245 GLY C N 1
ATOM 7052 C CA . GLY C 1 245 ? -45.815 42.941 0.092 1.00 38.24 245 GLY C CA 1
ATOM 7053 C C . GLY C 1 245 ? -44.921 43.265 -1.096 1.00 36.84 245 GLY C C 1
ATOM 7054 O O . GLY C 1 245 ? -44.353 42.365 -1.719 1.00 35.24 245 GLY C O 1
ATOM 7055 N N . LYS C 1 246 ? -44.801 44.545 -1.433 1.00 35.90 246 LYS C N 1
ATOM 7056 C CA . LYS C 1 246 ? -43.950 44.923 -2.550 1.00 34.74 246 LYS C CA 1
ATOM 7057 C C . LYS C 1 246 ? -42.510 44.550 -2.231 1.00 33.64 246 LYS C C 1
ATOM 7058 O O . LYS C 1 246 ? -42.093 44.596 -1.074 1.00 32.32 246 LYS C O 1
ATOM 7064 N N . VAL C 1 247 ? -41.763 44.152 -3.258 1.00 32.64 247 VAL C N 1
ATOM 7065 C CA . VAL C 1 247 ? -40.369 43.758 -3.090 1.00 30.00 247 VAL C CA 1
ATOM 7066 C C . VAL C 1 247 ? -39.445 44.643 -3.907 1.00 31.22 247 VAL C C 1
ATOM 7067 O O . VAL C 1 247 ? -39.609 44.777 -5.121 1.00 31.22 247 VAL C O 1
ATOM 7071 N N . VAL C 1 248 ? -38.463 45.226 -3.228 1.00 31.12 248 VAL C N 1
ATOM 7072 C CA . VAL C 1 248 ? -37.488 46.113 -3.845 1.00 30.93 248 VAL C CA 1
ATOM 7073 C C . VAL C 1 248 ? -36.209 45.370 -4.230 1.00 30.76 248 VAL C C 1
ATOM 7074 O O . VAL C 1 248 ? -35.559 44.771 -3.376 1.00 31.15 248 VAL C O 1
ATOM 7078 N N . VAL C 1 249 ? -35.860 45.408 -5.515 1.00 30.46 249 VAL C N 1
ATOM 7079 C CA . VAL C 1 249 ? -34.638 44.773 -5.998 1.00 30.76 249 VAL C CA 1
ATOM 7080 C C . VAL C 1 249 ? -33.577 45.846 -5.849 1.00 32.03 249 VAL C C 1
ATOM 7081 O O . VAL C 1 249 ? -33.497 46.767 -6.657 1.00 32.16 249 VAL C O 1
ATOM 7085 N N . ARG C 1 250 ? -32.762 45.723 -4.810 1.00 32.52 250 ARG C N 1
ATOM 7086 C CA . ARG C 1 250 ? -31.736 46.714 -4.527 1.00 34.31 250 ARG C CA 1
ATOM 7087 C C . ARG C 1 250 ? -30.462 46.593 -5.344 1.00 34.81 250 ARG C C 1
ATOM 7088 O O . ARG C 1 250 ? -29.915 47.602 -5.792 1.00 35.35 250 ARG C O 1
ATOM 7096 N N . SER C 1 251 ? -29.991 45.367 -5.543 1.00 34.01 251 SER C N 1
ATOM 7097 C CA . SER C 1 251 ? -28.756 45.159 -6.282 1.00 34.42 251 SER C CA 1
ATOM 7098 C C . SER C 1 251 ? -28.712 43.758 -6.891 1.00 35.44 251 SER C C 1
ATOM 7099 O O . SER C 1 251 ? -29.281 42.821 -6.338 1.00 36.48 251 SER C O 1
ATOM 7102 N N . SER C 1 252 ? -28.043 43.620 -8.033 1.00 36.49 252 SER C N 1
ATOM 7103 C CA . SER C 1 252 ? -27.931 42.327 -8.711 1.00 37.21 252 SER C CA 1
ATOM 7104 C C . SER C 1 252 ? -26.469 41.935 -8.899 1.00 36.41 252 SER C C 1
ATOM 7105 O O . SER C 1 252 ? -25.622 42.783 -9.181 1.00 37.41 252 SER C O 1
ATOM 7108 N N . PHE C 1 253 ? -26.170 40.650 -8.745 1.00 35.42 253 PHE C N 1
ATOM 7109 C CA . PHE C 1 253 ? -24.800 40.184 -8.924 1.00 32.01 253 PHE C CA 1
ATOM 7110 C C . PHE C 1 253 ? -24.706 38.919 -9.765 1.00 30.23 253 PHE C C 1
ATOM 7111 O O . PHE C 1 253 ? -25.643 38.131 -9.827 1.00 25.83 253 PHE C O 1
ATOM 7119 N N . SER C 1 254 ? -23.559 38.766 -10.420 1.00 30.16 254 SER C N 1
ATOM 7120 C CA . SER C 1 254 ? -23.229 37.614 -11.260 1.00 31.36 254 SER C CA 1
ATOM 7121 C C . SER C 1 254 ? -21.766 37.280 -10.976 1.00 31.72 254 SER C C 1
ATOM 7122 O O . SER C 1 254 ? -20.940 38.181 -10.844 1.00 32.07 254 SER C O 1
ATOM 7125 N N . GLN C 1 255 ? -21.442 36.000 -10.866 1.00 32.69 255 GLN C N 1
ATOM 7126 C CA . GLN C 1 255 ? -20.060 35.605 -10.631 1.00 33.79 255 GLN C CA 1
ATOM 7127 C C . GLN C 1 255 ? -19.737 34.265 -11.253 1.00 32.80 255 GLN C C 1
ATOM 7128 O O . GLN C 1 255 ? -20.242 33.233 -10.825 1.00 33.01 255 GLN C O 1
ATOM 7134 N N . LEU C 1 256 ? -18.894 34.291 -12.276 1.00 32.53 256 LEU C N 1
ATOM 7135 C CA . LEU C 1 256 ? -18.469 33.071 -12.930 1.00 32.31 256 LEU C CA 1
ATOM 7136 C C . LEU C 1 256 ? -17.416 32.513 -11.984 1.00 31.05 256 LEU C C 1
ATOM 7137 O O . LEU C 1 256 ? -16.486 33.227 -11.608 1.00 30.27 256 LEU C O 1
ATOM 7142 N N . LEU C 1 257 ? -17.580 31.264 -11.564 1.00 29.61 257 LEU C N 1
ATOM 7143 C CA . LEU C 1 257 ? -16.613 30.652 -10.668 1.00 30.33 257 LEU C CA 1
ATOM 7144 C C . LEU C 1 257 ? -15.529 30.041 -11.521 1.00 32.76 257 LEU C C 1
ATOM 7145 O O . LEU C 1 257 ? -15.812 29.321 -12.477 1.00 34.04 257 LEU C O 1
ATOM 7150 N N . ASP C 1 258 ? -14.283 30.332 -11.178 1.00 33.75 258 ASP C N 1
ATOM 7151 C CA . ASP C 1 258 ? -13.165 29.836 -11.955 1.00 35.34 258 ASP C CA 1
ATOM 7152 C C . ASP C 1 258 ? -13.007 28.326 -11.971 1.00 35.17 258 ASP C C 1
ATOM 7153 O O . ASP C 1 258 ? -13.099 27.671 -10.933 1.00 34.32 258 ASP C O 1
ATOM 7158 N N . ASN C 1 259 ? -12.765 27.793 -13.169 1.00 34.99 259 ASN C N 1
ATOM 7159 C CA . ASN C 1 259 ? -12.569 26.365 -13.387 1.00 36.29 259 ASN C CA 1
ATOM 7160 C C . ASN C 1 259 ? -13.688 25.484 -12.847 1.00 34.16 259 ASN C C 1
ATOM 7161 O O . ASN C 1 259 ? -13.441 24.568 -12.061 1.00 32.83 259 ASN C O 1
ATOM 7166 N N . THR C 1 260 ? -14.915 25.751 -13.278 1.00 31.69 260 THR C N 1
ATOM 7167 C CA . THR C 1 260 ? -16.059 24.959 -12.830 1.00 29.60 260 THR C CA 1
ATOM 7168 C C . THR C 1 260 ? -17.014 24.672 -13.981 1.00 30.14 260 THR C C 1
ATOM 7169 O O . THR C 1 260 ? -18.188 24.385 -13.760 1.00 28.75 260 THR C O 1
ATOM 7173 N N . GLU C 1 261 ? -16.505 24.748 -15.209 1.00 31.22 261 GLU C N 1
ATOM 7174 C CA . GLU C 1 261 ? -17.327 24.515 -16.394 1.00 31.74 261 GLU C CA 1
ATOM 7175 C C . GLU C 1 261 ? -18.059 23.178 -16.379 1.00 29.02 261 GLU C C 1
ATOM 7176 O O . GLU C 1 261 ? -19.119 23.041 -16.982 1.00 28.00 261 GLU C O 1
ATOM 7182 N N . ASP C 1 262 ? -17.509 22.201 -15.674 1.00 27.79 262 ASP C N 1
ATOM 7183 C CA . ASP C 1 262 ? -18.127 20.887 -15.606 1.00 27.13 262 ASP C CA 1
ATOM 7184 C C . ASP C 1 262 ? -19.157 20.814 -14.492 1.00 27.02 262 ASP C C 1
ATOM 7185 O O . ASP C 1 262 ? -19.764 19.767 -14.269 1.00 27.71 262 ASP C O 1
ATOM 7190 N N . GLY C 1 263 ? -19.355 21.920 -13.785 1.00 27.07 263 GLY C N 1
ATOM 7191 C CA . GLY C 1 263 ? -20.315 21.918 -12.696 1.00 24.95 263 GLY C CA 1
ATOM 7192 C C . GLY C 1 263 ? -21.723 21.544 -13.125 1.00 24.61 263 GLY C C 1
ATOM 7193 O O . GLY C 1 263 ? -22.237 20.484 -12.758 1.00 26.18 263 GLY C O 1
ATOM 7194 N N . ILE C 1 264 ? -22.351 22.415 -13.902 1.00 22.99 264 ILE C N 1
ATOM 7195 C CA . ILE C 1 264 ? -23.713 22.196 -14.376 1.00 23.30 264 ILE C CA 1
ATOM 7196 C C . ILE C 1 264 ? -23.702 22.132 -15.898 1.00 22.69 264 ILE C C 1
ATOM 7197 O O . ILE C 1 264 ? -23.428 23.131 -16.566 1.00 23.99 264 ILE C O 1
ATOM 7202 N N . VAL C 1 265 ? -23.989 20.958 -16.447 0.50 22.11 265 VAL C N 1
ATOM 7203 C CA . VAL C 1 265 ? -24.000 20.793 -17.889 0.50 21.30 265 VAL C CA 1
ATOM 7204 C C . VAL C 1 265 ? -25.396 20.500 -18.402 0.50 21.55 265 VAL C C 1
ATOM 7205 O O . VAL C 1 265 ? -26.069 19.595 -17.927 0.50 20.57 265 VAL C O 1
ATOM 7209 N N . LEU C 1 266 ? -25.828 21.298 -19.367 1.00 23.50 266 LEU C N 1
ATOM 7210 C CA . LEU C 1 266 ? -27.138 21.145 -19.989 1.00 25.47 266 LEU C CA 1
ATOM 7211 C C . LEU C 1 266 ? -26.906 20.671 -21.429 1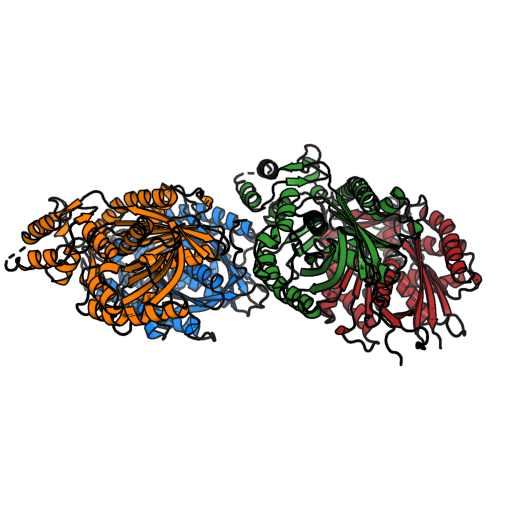.00 26.55 266 LEU C C 1
ATOM 7212 O O . LEU C 1 266 ? -25.923 21.046 -22.064 1.00 26.74 266 LEU C O 1
ATOM 7217 N N . GLY C 1 267 ? -27.802 19.838 -21.938 1.00 26.58 267 GLY C N 1
ATOM 7218 C CA . GLY C 1 267 ? -27.641 19.341 -23.292 1.00 27.03 267 GLY C CA 1
ATOM 7219 C C . GLY C 1 267 ? -28.942 18.850 -23.891 1.00 27.92 267 GLY C C 1
ATOM 7220 O O . GLY C 1 267 ? -29.942 18.681 -23.177 1.00 26.88 267 GLY C O 1
ATOM 7221 N N . VAL C 1 268 ? -28.948 18.644 -25.206 1.00 26.61 268 VAL C N 1
ATOM 7222 C CA . VAL C 1 268 ? -30.145 18.148 -25.865 1.00 26.98 268 VAL C CA 1
ATOM 7223 C C . VAL C 1 268 ? -29.874 16.777 -26.474 1.00 27.90 268 VAL C C 1
ATOM 7224 O O . VAL C 1 268 ? -29.041 16.645 -27.365 1.00 29.85 268 VAL C O 1
ATOM 7228 N N . ASN C 1 269 ? -30.552 15.751 -25.969 1.00 26.86 269 ASN C N 1
ATOM 7229 C CA . ASN C 1 269 ? -30.394 14.409 -26.508 1.00 25.68 269 ASN C CA 1
ATOM 7230 C C . ASN C 1 269 ? -31.559 14.106 -27.428 1.00 26.22 269 ASN C C 1
ATOM 7231 O O . ASN C 1 269 ? -32.573 14.802 -27.426 1.00 25.88 269 ASN C O 1
ATOM 7236 N N . HIS C 1 270 ? -31.409 13.046 -28.212 1.00 27.96 270 HIS C N 1
ATOM 7237 C CA . HIS C 1 270 ? -32.435 12.634 -29.156 1.00 28.37 270 HIS C CA 1
ATOM 7238 C C . HIS C 1 270 ? -33.740 12.280 -28.448 1.00 29.50 270 HIS C C 1
ATOM 7239 O O . HIS C 1 270 ? -34.792 12.256 -29.086 1.00 29.42 270 HIS C O 1
ATOM 7246 N N . ASN C 1 271 ? -33.669 11.984 -27.145 1.00 27.46 271 ASN C N 1
ATOM 7247 C CA . ASN C 1 271 ? -34.869 11.624 -26.388 1.00 27.17 271 ASN C CA 1
ATOM 7248 C C . ASN C 1 271 ? -35.232 12.587 -25.255 1.00 26.95 271 ASN C C 1
ATOM 7249 O O . ASN C 1 271 ? -35.886 12.202 -24.283 1.00 28.84 271 ASN C O 1
ATOM 7254 N N . GLY C 1 272 ? -34.810 13.839 -25.385 1.00 26.41 272 GLY C N 1
ATOM 7255 C CA . GLY C 1 272 ? -35.103 14.826 -24.364 1.00 25.31 272 GLY C CA 1
ATOM 7256 C C . GLY C 1 272 ? -33.921 15.643 -23.867 1.00 26.57 272 GLY C C 1
ATOM 7257 O O . GLY C 1 272 ? -32.752 15.272 -24.035 1.00 25.49 272 GLY C O 1
ATOM 7258 N N . ILE C 1 273 ? -34.239 16.772 -23.240 1.00 26.59 273 ILE C N 1
ATOM 7259 C CA . ILE C 1 273 ? -33.233 17.663 -22.684 1.00 27.31 273 ILE C CA 1
ATOM 7260 C C . ILE C 1 273 ? -32.642 16.997 -21.442 1.00 28.96 273 ILE C C 1
ATOM 7261 O O . ILE C 1 273 ? -33.336 16.255 -20.749 1.00 31.76 273 ILE C O 1
ATOM 7266 N N . THR C 1 274 ? -31.359 17.230 -21.178 1.00 29.03 274 THR C N 1
ATOM 7267 C CA . THR C 1 274 ? -30.712 16.641 -20.008 1.00 29.69 274 THR C CA 1
ATOM 7268 C C . THR C 1 274 ? -29.903 17.664 -19.241 1.00 28.90 274 THR C C 1
ATOM 7269 O O . THR C 1 274 ? -29.590 18.744 -19.736 1.00 27.38 274 THR C O 1
ATOM 7273 N N . CYS C 1 275 ? -29.558 17.287 -18.020 1.00 27.89 275 CYS C N 1
ATOM 7274 C CA . CYS C 1 275 ? -28.736 18.102 -17.161 1.00 27.97 275 CYS C CA 1
ATOM 7275 C C . CYS C 1 275 ? -27.706 17.157 -16.562 1.00 28.58 275 CYS C C 1
ATOM 7276 O O . CYS C 1 275 ? -28.052 16.083 -16.078 1.00 27.65 275 CYS C O 1
ATOM 7279 N N . GLU C 1 276 ? -26.442 17.549 -16.605 1.00 28.75 276 GLU C N 1
ATOM 7280 C CA . GLU C 1 276 ? -25.377 16.723 -16.047 1.00 31.55 276 GLU C CA 1
ATOM 7281 C C . GLU C 1 276 ? -24.663 17.475 -14.930 1.00 29.97 276 GLU C C 1
ATOM 7282 O O . GLU C 1 276 ? -23.967 18.468 -15.181 1.00 28.69 276 GLU C O 1
ATOM 7288 N N . LEU C 1 277 ? -24.867 16.989 -13.703 1.00 28.86 277 LEU C N 1
ATOM 7289 C CA . LEU C 1 277 ? -24.305 17.575 -12.484 1.00 29.33 277 LEU C CA 1
ATOM 7290 C C . LEU C 1 277 ? -23.035 16.883 -12.007 1.00 30.85 277 LEU C C 1
ATOM 7291 O O . LEU C 1 277 ? -23.033 15.679 -11.735 1.00 33.84 277 LEU C O 1
ATOM 7296 N N . SER C 1 278 ? -21.956 17.651 -11.906 1.00 31.05 278 SER C N 1
ATOM 7297 C CA . SER C 1 278 ? -20.677 17.127 -11.446 1.00 32.30 278 SER C CA 1
ATOM 7298 C C . SER C 1 278 ? -20.713 16.830 -9.946 1.00 32.04 278 SER C C 1
ATOM 7299 O O . SER C 1 278 ? -21.452 17.467 -9.195 1.00 28.00 278 SER C O 1
ATOM 7302 N N . GLU C 1 279 ? -19.909 15.857 -9.521 1.00 33.97 279 GLU C N 1
ATOM 7303 C CA . GLU C 1 279 ? -19.839 15.466 -8.113 1.00 36.34 279 GLU C CA 1
ATOM 7304 C C . GLU C 1 279 ? -19.155 16.557 -7.299 1.00 34.24 279 GLU C C 1
ATOM 7305 O O . GLU C 1 279 ? -19.324 16.633 -6.082 1.00 35.08 279 GLU C O 1
ATOM 7311 N N . ASN C 1 280 ? -18.385 17.394 -7.990 1.00 31.43 280 ASN C N 1
ATOM 7312 C CA . ASN C 1 280 ? -17.679 18.508 -7.373 1.00 32.09 280 ASN C CA 1
ATOM 7313 C C . ASN C 1 280 ? -18.577 19.739 -7.260 1.00 30.45 280 ASN C C 1
ATOM 7314 O O . ASN C 1 280 ? -18.175 20.731 -6.662 1.00 29.70 280 ASN C O 1
ATOM 7319 N N . LEU C 1 281 ? -19.781 19.679 -7.829 1.00 28.90 281 LEU C N 1
ATOM 7320 C CA . LEU C 1 281 ? -20.702 20.817 -7.778 1.00 29.78 281 LEU C CA 1
ATOM 7321 C C . LEU C 1 281 ? -20.845 21.370 -6.360 1.00 27.38 281 LEU C C 1
ATOM 7322 O O . LEU C 1 281 ? -20.649 22.553 -6.133 1.00 25.47 281 LEU C O 1
ATOM 7327 N N . PRO C 1 282 ? -21.196 20.518 -5.388 1.00 27.32 282 PRO C N 1
ATOM 7328 C CA . PRO C 1 282 ? -21.338 21.039 -4.022 1.00 28.15 282 PRO C CA 1
ATOM 7329 C C . PRO C 1 282 ? -20.065 21.708 -3.492 1.00 28.05 282 PRO C C 1
ATOM 7330 O O . PRO C 1 282 ? -20.135 22.675 -2.741 1.00 28.33 282 PRO C O 1
ATOM 7334 N N . GLY C 1 283 ? -18.908 21.197 -3.896 1.00 28.40 283 GLY C N 1
ATOM 7335 C CA . GLY C 1 283 ? -17.650 21.798 -3.488 1.00 27.64 283 GLY C CA 1
ATOM 7336 C C . GLY C 1 283 ? -17.476 23.184 -4.105 1.00 28.50 283 GLY C C 1
ATOM 7337 O O . GLY C 1 283 ? -16.928 24.098 -3.467 1.00 24.19 283 GLY C O 1
ATOM 7338 N N . TYR C 1 284 ? -17.942 23.347 -5.348 1.00 27.12 284 TYR C N 1
ATOM 7339 C CA . TYR C 1 284 ? -17.839 24.635 -6.036 1.00 26.15 284 TYR C CA 1
ATOM 7340 C C . TYR C 1 284 ? -18.735 25.643 -5.335 1.00 25.97 284 TYR C C 1
ATOM 7341 O O . TYR C 1 284 ? -18.394 26.811 -5.205 1.00 25.20 284 TYR C O 1
ATOM 7350 N N . ILE C 1 285 ? -19.900 25.174 -4.904 1.00 27.86 285 ILE C N 1
ATOM 7351 C CA . ILE C 1 285 ? -20.869 26.010 -4.209 1.00 27.43 285 ILE C CA 1
ATOM 7352 C C . ILE C 1 285 ? -20.321 26.478 -2.864 1.00 26.12 285 ILE C C 1
ATOM 7353 O O . ILE C 1 285 ? -20.296 27.674 -2.585 1.00 28.02 285 ILE C O 1
ATOM 7358 N N . PHE C 1 286 ? -19.874 25.543 -2.036 0.50 23.66 286 PHE C N 1
ATOM 7359 C CA . PHE C 1 286 ? -19.336 25.910 -0.735 0.50 23.03 286 PHE C CA 1
ATOM 7360 C C . PHE C 1 286 ? -18.276 27.000 -0.828 0.50 21.84 286 PHE C C 1
ATOM 7361 O O . PHE C 1 286 ? -18.269 27.949 -0.051 0.50 20.14 286 PHE C O 1
ATOM 7369 N N . SER C 1 287 ? -17.374 26.854 -1.785 1.00 23.11 287 SER C N 1
ATOM 7370 C CA . SER C 1 287 ? -16.294 27.810 -1.957 1.00 25.81 287 SER C CA 1
ATOM 7371 C C . SER C 1 287 ? -16.714 29.084 -2.682 1.00 28.34 287 SER C C 1
ATOM 7372 O O . SER C 1 287 ? -16.094 30.135 -2.503 1.00 28.01 287 SER C O 1
ATOM 7375 N N . GLY C 1 288 ? -17.768 28.993 -3.490 1.00 29.25 288 GLY C N 1
ATOM 7376 C CA . GLY C 1 288 ? -18.220 30.149 -4.241 1.00 30.17 288 GLY C CA 1
ATOM 7377 C C . GLY C 1 288 ? -19.196 31.085 -3.551 1.00 32.80 288 GLY C C 1
ATOM 7378 O O . GLY C 1 288 ? -19.083 32.305 -3.683 1.00 35.24 288 GLY C O 1
ATOM 7379 N N . VAL C 1 289 ? -20.155 30.535 -2.817 1.00 31.91 289 VAL C N 1
ATOM 7380 C CA . VAL C 1 289 ? -21.147 31.366 -2.148 1.00 33.38 289 VAL C CA 1
ATOM 7381 C C . VAL C 1 289 ? -20.554 32.469 -1.265 1.00 33.58 289 VAL C C 1
ATOM 7382 O O . VAL C 1 289 ? -20.756 33.654 -1.533 1.00 32.70 289 VAL C O 1
ATOM 7386 N N . ALA C 1 290 ? -19.829 32.071 -0.221 1.00 33.72 290 ALA C N 1
ATOM 7387 C CA . ALA C 1 290 ? -19.213 33.007 0.725 1.00 33.84 290 ALA C CA 1
ATOM 7388 C C . ALA C 1 290 ? -18.511 34.236 0.118 1.00 33.26 290 ALA C C 1
ATOM 7389 O O . ALA C 1 290 ? -18.936 35.371 0.337 1.00 30.98 290 ALA C O 1
ATOM 7391 N N . PRO C 1 291 ? -17.425 34.032 -0.646 1.00 33.34 291 PRO C N 1
ATOM 7392 C CA . PRO C 1 291 ? -16.763 35.210 -1.215 1.00 33.16 291 PRO C CA 1
ATOM 7393 C C . PRO C 1 291 ? -17.668 36.135 -2.027 1.00 32.93 291 PRO C C 1
ATOM 7394 O O . PRO C 1 291 ? -17.645 37.348 -1.829 1.00 32.62 291 PRO C O 1
ATOM 7398 N N . VAL C 1 292 ? -18.466 35.565 -2.925 1.00 32.02 292 VAL C N 1
ATOM 7399 C CA . VAL C 1 292 ? -19.370 36.348 -3.767 1.00 32.01 292 VAL C CA 1
ATOM 7400 C C . VAL C 1 292 ? -20.399 37.146 -2.961 1.00 31.39 292 VAL C C 1
ATOM 7401 O O . VAL C 1 292 ? -20.538 38.361 -3.121 1.00 30.56 292 VAL C O 1
ATOM 7405 N N . VAL C 1 293 ? -21.130 36.456 -2.098 1.00 29.40 293 VAL C N 1
ATOM 7406 C CA . VAL C 1 293 ? -22.142 37.123 -1.306 1.00 28.54 293 VAL C CA 1
ATOM 7407 C C . VAL C 1 293 ? -21.545 38.224 -0.438 1.00 25.99 293 VAL C C 1
ATOM 7408 O O . VAL C 1 293 ? -22.085 39.322 -0.371 1.00 25.67 293 VAL C O 1
ATOM 7412 N N . THR C 1 294 ? -20.425 37.923 0.209 1.00 26.63 294 THR C N 1
ATOM 7413 C CA . THR C 1 294 ? -19.744 38.866 1.094 1.00 28.31 294 THR C CA 1
ATOM 7414 C C . THR C 1 294 ? -19.309 40.150 0.387 1.00 28.35 294 THR C C 1
ATOM 7415 O O . THR C 1 294 ? -19.438 41.245 0.928 1.00 28.18 294 THR C O 1
ATOM 7419 N N . GLU C 1 295 ? -18.799 40.003 -0.828 1.00 29.69 295 GLU C N 1
ATOM 7420 C CA . GLU C 1 295 ? -18.358 41.142 -1.611 1.00 29.34 295 GLU C CA 1
ATOM 7421 C C . GLU C 1 295 ? -19.537 42.037 -1.982 1.00 29.00 295 GLU C C 1
ATOM 7422 O O . GLU C 1 295 ? -19.452 43.259 -1.857 1.00 29.84 295 GLU C O 1
ATOM 7428 N N . MET C 1 296 ? -20.630 41.434 -2.447 1.00 26.58 296 MET C N 1
ATOM 7429 C CA . MET C 1 296 ? -21.821 42.191 -2.831 1.00 25.90 296 MET C CA 1
ATOM 7430 C C . MET C 1 296 ? -22.416 42.935 -1.635 1.00 25.17 296 MET C C 1
ATOM 7431 O O . MET C 1 296 ? -22.779 44.110 -1.737 1.00 24.88 296 MET C O 1
ATOM 7436 N N . LEU C 1 297 ? -22.528 42.252 -0.503 1.00 25.32 297 LEU C N 1
ATOM 7437 C CA . LEU C 1 297 ? -23.067 42.903 0.677 1.00 25.68 297 LEU C CA 1
ATOM 7438 C C . LEU C 1 297 ? -22.143 44.059 1.072 1.00 26.84 297 LEU C C 1
ATOM 7439 O O . LEU C 1 297 ? -22.619 45.129 1.461 1.00 26.42 297 LEU C O 1
ATOM 7444 N N . TRP C 1 298 ? -20.829 43.861 0.947 1.00 27.98 298 TRP C N 1
ATOM 7445 C CA . TRP C 1 298 ? -19.889 44.928 1.293 1.00 29.44 298 TRP C CA 1
ATOM 7446 C C . TRP C 1 298 ? -20.084 46.126 0.372 1.00 28.95 298 TRP C C 1
ATOM 7447 O O . TRP C 1 298 ? -19.879 47.263 0.781 1.00 28.79 298 TRP C O 1
ATOM 7458 N N . ASP C 1 299 ? -20.463 45.877 -0.877 1.00 31.12 299 ASP C N 1
ATOM 7459 C CA . ASP C 1 299 ? -20.707 46.982 -1.791 1.00 31.21 299 ASP C CA 1
ATOM 7460 C C . ASP C 1 299 ? -21.968 47.715 -1.352 1.00 30.85 299 ASP C C 1
ATOM 7461 O O . ASP C 1 299 ? -22.215 48.842 -1.761 1.00 31.19 299 ASP C O 1
ATOM 7466 N N . ASN C 1 300 ? -22.771 47.073 -0.512 1.00 30.85 300 ASN C N 1
ATOM 7467 C CA . ASN C 1 300 ? -23.992 47.706 -0.032 1.00 31.87 300 ASN C CA 1
ATOM 7468 C C . ASN C 1 300 ? -23.936 48.036 1.462 1.00 32.24 300 ASN C C 1
ATOM 7469 O O . ASN C 1 300 ? -24.971 48.296 2.082 1.00 33.39 300 ASN C O 1
ATOM 7474 N N . GLY C 1 301 ? -22.726 48.018 2.027 1.00 32.48 301 GLY C N 1
ATOM 7475 C CA . GLY C 1 301 ? -22.535 48.327 3.437 1.00 32.11 301 GLY C CA 1
ATOM 7476 C C . GLY C 1 301 ? -23.163 47.350 4.413 1.00 32.28 301 GLY C C 1
ATOM 7477 O O . GLY C 1 301 ? -23.585 47.737 5.504 1.00 31.52 301 GLY C O 1
ATOM 7478 N N . LEU C 1 302 ? -23.213 46.078 4.026 1.00 31.75 302 LEU C N 1
ATOM 7479 C CA . LEU C 1 302 ? -23.803 45.038 4.856 1.00 30.30 302 LEU C CA 1
ATOM 7480 C C . LEU C 1 302 ? -22.854 43.850 5.033 1.00 30.76 302 LEU C C 1
ATOM 7481 O O . LEU C 1 302 ? -21.856 43.722 4.327 1.00 30.51 302 LEU C O 1
ATOM 7486 N N . GLN C 1 303 ? -23.188 42.995 5.994 1.00 32.66 303 GLN C N 1
ATOM 7487 C CA . GLN C 1 303 ? -22.433 41.785 6.314 1.00 34.80 303 GLN C CA 1
ATOM 7488 C C . GLN C 1 303 ? -23.456 40.662 6.271 1.00 33.79 303 GLN C C 1
ATOM 7489 O O . GLN C 1 303 ? -24.658 40.911 6.327 1.00 34.44 303 GLN C O 1
ATOM 7495 N N . ILE C 1 304 ? -22.986 39.426 6.220 1.00 33.81 304 ILE C N 1
ATOM 7496 C CA . ILE C 1 304 ? -23.898 38.293 6.187 1.00 34.05 304 ILE C CA 1
ATOM 7497 C C . ILE C 1 304 ? -24.885 38.291 7.367 1.00 34.49 304 ILE C C 1
ATOM 7498 O O . ILE C 1 304 ? -26.060 37.946 7.202 1.00 33.79 304 ILE C O 1
ATOM 7503 N N . SER C 1 305 ? -24.410 38.700 8.544 1.00 34.08 305 SER C N 1
ATOM 7504 C CA . SER C 1 305 ? -25.228 38.720 9.758 1.00 34.14 305 SER C CA 1
ATOM 7505 C C . SER C 1 305 ? -26.348 39.767 9.811 1.00 34.11 305 SER C C 1
ATOM 7506 O O . SER C 1 305 ? -27.163 39.766 10.738 1.00 34.78 305 SER C O 1
ATOM 7509 N N . ASP C 1 306 ? -26.393 40.661 8.831 1.00 34.82 306 ASP C N 1
ATOM 7510 C CA . ASP C 1 306 ? -27.440 41.676 8.790 1.00 34.39 306 ASP C CA 1
ATOM 7511 C C . ASP C 1 306 ? -28.671 41.163 8.049 1.00 33.91 306 ASP C C 1
ATOM 7512 O O . ASP C 1 306 ? -29.770 41.695 8.206 1.00 34.98 306 ASP C O 1
ATOM 7517 N N . ILE C 1 307 ? -28.485 40.129 7.238 1.00 32.05 307 ILE C N 1
ATOM 7518 C CA . ILE C 1 307 ? -29.581 39.607 6.430 1.00 30.17 307 ILE C CA 1
ATOM 7519 C C . ILE C 1 307 ? -30.648 38.844 7.202 1.00 28.37 307 ILE C C 1
ATOM 7520 O O . ILE C 1 307 ? -30.346 37.930 7.967 1.00 29.04 307 ILE C O 1
ATOM 7525 N N . ASP C 1 308 ? -31.896 39.234 6.982 1.00 26.88 308 ASP C N 1
ATOM 7526 C CA . ASP C 1 308 ? -33.039 38.612 7.636 1.00 28.40 308 ASP C CA 1
ATOM 7527 C C . ASP C 1 308 ? -33.550 37.372 6.889 1.00 29.13 308 ASP C C 1
ATOM 7528 O O . ASP C 1 308 ? -33.997 36.408 7.510 1.00 30.75 308 ASP C O 1
ATOM 7533 N N . LEU C 1 309 ? -33.479 37.400 5.558 1.00 29.64 309 LEU C N 1
ATOM 7534 C CA . LEU C 1 309 ? -33.964 36.296 4.722 1.00 27.46 309 LEU C CA 1
ATOM 7535 C C . LEU C 1 309 ? -32.939 35.752 3.723 1.00 27.43 309 LEU C C 1
ATOM 7536 O O . LEU C 1 309 ? -32.254 36.517 3.044 1.00 28.24 309 LEU C O 1
ATOM 7541 N N . TRP C 1 310 ? -32.844 34.427 3.623 1.00 26.42 310 TRP C N 1
ATOM 7542 C CA . TRP C 1 310 ? -31.934 33.811 2.663 1.00 24.40 310 TRP C CA 1
ATOM 7543 C C . TRP C 1 310 ? -32.690 32.924 1.678 1.00 22.47 310 TRP C C 1
ATOM 7544 O O . TRP C 1 310 ? -33.023 31.777 1.966 1.00 22.45 310 TRP C O 1
ATOM 7555 N N . ALA C 1 311 ? -32.956 33.474 0.504 1.00 22.26 311 ALA C N 1
ATOM 7556 C CA . ALA C 1 311 ? -33.653 32.742 -0.540 1.00 23.76 311 ALA C CA 1
ATOM 7557 C C . ALA C 1 311 ? -32.658 31.916 -1.348 1.00 24.60 311 ALA C C 1
ATOM 7558 O O . ALA C 1 311 ? -32.287 32.285 -2.459 1.00 26.83 311 ALA C O 1
ATOM 7560 N N . ILE C 1 312 ? -32.212 30.802 -0.782 1.00 24.83 312 ILE C N 1
ATOM 7561 C CA . ILE C 1 312 ? -31.262 29.946 -1.477 1.00 24.62 312 ILE C CA 1
ATOM 7562 C C . ILE C 1 312 ? -32.024 29.036 -2.431 1.00 26.17 312 ILE C C 1
ATOM 7563 O O . ILE C 1 312 ? -33.006 28.412 -2.051 1.00 25.94 312 ILE C O 1
ATOM 7568 N N . HIS C 1 313 ? -31.579 28.972 -3.679 1.00 28.38 313 HIS C N 1
ATOM 7569 C CA . HIS C 1 313 ? -32.234 28.117 -4.659 1.00 29.62 313 HIS C CA 1
ATOM 7570 C C . HIS C 1 313 ? -32.296 26.684 -4.144 1.00 29.90 313 HIS C C 1
ATOM 7571 O O . HIS C 1 313 ? -31.259 26.049 -3.934 1.00 30.45 313 HIS C O 1
ATOM 7578 N N . PRO C 1 314 ? -33.516 26.155 -3.928 1.00 29.47 314 PRO C N 1
ATOM 7579 C CA . PRO C 1 314 ? -33.645 24.782 -3.435 1.00 28.11 314 PRO C CA 1
ATOM 7580 C C . PRO C 1 314 ? -33.443 23.764 -4.560 1.00 28.70 314 PRO C C 1
ATOM 7581 O O . PRO C 1 314 ? -34.375 23.093 -5.001 1.00 28.76 314 PRO C O 1
ATOM 7585 N N . GLY C 1 315 ? -32.204 23.650 -5.018 1.00 29.70 315 GLY C N 1
ATOM 7586 C CA . GLY C 1 315 ? -31.917 22.734 -6.107 1.00 31.65 315 GLY C CA 1
ATOM 7587 C C . GLY C 1 315 ? -31.697 21.311 -5.655 1.00 32.14 315 GLY C C 1
ATOM 7588 O O . GLY C 1 315 ? -31.515 20.416 -6.473 1.00 33.62 315 GLY C O 1
ATOM 7589 N N . GLY C 1 316 ? -31.722 21.100 -4.346 1.00 31.77 316 GLY C N 1
ATOM 7590 C CA . GLY C 1 316 ? -31.510 19.772 -3.815 1.00 29.91 316 GLY C CA 1
ATOM 7591 C C . GLY C 1 316 ? -30.825 19.867 -2.472 1.00 31.23 316 GLY C C 1
ATOM 7592 O O . GLY C 1 316 ? -30.252 20.904 -2.134 1.00 31.49 316 GLY C O 1
ATOM 7593 N N . PRO C 1 317 ? -30.862 18.798 -1.674 1.00 31.74 317 PRO C N 1
ATOM 7594 C CA . PRO C 1 317 ? -30.211 18.854 -0.366 1.00 31.87 317 PRO C CA 1
ATOM 7595 C C . PRO C 1 317 ? -28.753 19.327 -0.360 1.00 32.02 317 PRO C C 1
ATOM 7596 O O . PRO C 1 317 ? -28.389 20.165 0.457 1.00 31.60 317 PRO C O 1
ATOM 7600 N N . LYS C 1 318 ? -27.916 18.815 -1.257 1.00 31.31 318 LYS C N 1
ATOM 7601 C CA . LYS C 1 318 ? -26.518 19.239 -1.245 1.00 31.62 318 LYS C CA 1
ATOM 7602 C C . LYS C 1 318 ? -26.351 20.711 -1.594 1.00 30.51 318 LYS C C 1
ATOM 7603 O O . LYS C 1 318 ? -25.452 21.375 -1.090 1.00 31.33 318 LYS C O 1
ATOM 7609 N N . ILE C 1 319 ? -27.231 21.220 -2.442 1.00 29.32 319 ILE C N 1
ATOM 7610 C CA . ILE C 1 319 ? -27.176 22.613 -2.863 1.00 29.40 319 ILE C CA 1
ATOM 7611 C C . ILE C 1 319 ? -27.469 23.598 -1.730 1.00 29.02 319 ILE C C 1
ATOM 7612 O O . ILE C 1 319 ? -26.764 24.593 -1.557 1.00 27.04 319 ILE C O 1
ATOM 7617 N N . ILE C 1 320 ? -28.519 23.313 -0.971 1.00 27.67 320 ILE C N 1
ATOM 7618 C CA . ILE C 1 320 ? -28.925 24.145 0.153 1.00 28.04 320 ILE C CA 1
ATOM 7619 C C . ILE C 1 320 ? -27.894 23.994 1.277 1.00 29.35 320 ILE C C 1
ATOM 7620 O O . ILE C 1 320 ? -27.400 24.976 1.832 1.00 30.40 320 ILE C O 1
ATOM 7625 N N . GLU C 1 321 ? -27.595 22.740 1.588 1.00 29.35 321 GLU C N 1
ATOM 7626 C CA . GLU C 1 321 ? -26.645 22.321 2.622 1.00 30.90 321 GLU C CA 1
ATOM 7627 C C . GLU C 1 321 ? -25.306 23.077 2.571 1.00 30.74 321 GLU C C 1
ATOM 7628 O O . GLU C 1 321 ? -24.873 23.664 3.567 1.00 29.92 321 GLU C O 1
ATOM 7634 N N . GLN C 1 322 ? -24.669 23.055 1.400 1.00 28.73 322 GLN C N 1
ATOM 7635 C CA . GLN C 1 322 ? -23.384 23.712 1.181 1.00 24.89 322 GLN C CA 1
ATOM 7636 C C . GLN C 1 322 ? -23.500 25.218 1.080 1.00 24.41 322 GLN C C 1
ATOM 7637 O O . GLN C 1 322 ? -22.538 25.930 1.356 1.00 26.38 322 GLN C O 1
ATOM 7643 N N . SER C 1 323 ? -24.668 25.709 0.673 1.00 23.85 323 SER C N 1
ATOM 7644 C CA . SER C 1 323 ? -24.887 27.146 0.557 1.00 22.76 323 SER C CA 1
ATOM 7645 C C . SER C 1 323 ? -24.931 27.742 1.948 1.00 21.66 323 SER C C 1
ATOM 7646 O O . SER C 1 323 ? -24.386 28.811 2.184 1.00 21.13 323 SER C O 1
ATOM 7649 N N . VAL C 1 324 ? -25.588 27.029 2.857 1.00 20.95 324 VAL C N 1
ATOM 7650 C CA . VAL C 1 324 ? -25.729 27.436 4.252 1.00 22.96 324 VAL C CA 1
ATOM 7651 C C . VAL C 1 324 ? -24.380 27.356 4.984 1.00 25.24 324 VAL C C 1
ATOM 7652 O O . VAL C 1 324 ? -23.995 28.291 5.693 1.00 25.62 324 VAL C O 1
ATOM 7656 N N . ARG C 1 325 ? -23.670 26.243 4.815 1.00 25.00 325 ARG C N 1
ATOM 7657 C CA . ARG C 1 325 ? -22.376 26.079 5.459 1.00 28.30 325 ARG C CA 1
ATOM 7658 C C . ARG C 1 325 ? -21.431 27.176 4.960 1.00 28.99 325 ARG C C 1
ATOM 7659 O O . ARG C 1 325 ? -20.757 27.823 5.752 1.00 29.47 325 ARG C O 1
ATOM 7667 N N . SER C 1 326 ? -21.407 27.396 3.648 1.00 29.27 326 SER C N 1
ATOM 7668 C CA . SER C 1 326 ? -20.554 28.421 3.054 1.00 30.21 326 SER C CA 1
ATOM 7669 C C . SER C 1 326 ? -20.756 29.776 3.737 1.00 31.54 326 SER C C 1
ATOM 7670 O O . SER C 1 326 ? -19.781 30.450 4.085 1.00 31.57 326 SER C O 1
ATOM 7673 N N . LEU C 1 327 ? -22.016 30.169 3.924 1.00 30.22 327 LEU C N 1
ATOM 7674 C CA . LEU C 1 327 ? -22.344 31.445 4.562 1.00 31.60 327 LEU C CA 1
ATOM 7675 C C . LEU C 1 327 ? -22.193 31.405 6.088 1.00 32.58 327 LEU C C 1
ATOM 7676 O O . LEU C 1 327 ? -22.266 32.439 6.742 1.00 32.12 327 LEU C O 1
ATOM 7681 N N . GLY C 1 328 ? -21.999 30.215 6.649 1.00 33.24 328 GLY C N 1
ATOM 7682 C CA . GLY C 1 328 ? -21.844 30.098 8.090 1.00 34.62 328 GLY C CA 1
ATOM 7683 C C . GLY C 1 328 ? -23.060 30.527 8.890 1.00 36.58 328 GLY C C 1
ATOM 7684 O O . GLY C 1 328 ? -22.940 30.951 10.033 1.00 37.49 328 GLY C O 1
ATOM 7685 N N . ILE C 1 329 ? -24.243 30.398 8.305 1.00 38.14 329 ILE C N 1
ATOM 7686 C CA . ILE C 1 329 ? -25.468 30.801 8.983 1.00 39.08 329 ILE C CA 1
ATOM 7687 C C . ILE C 1 329 ? -26.251 29.638 9.605 1.00 38.24 329 ILE C C 1
ATOM 7688 O O . ILE C 1 329 ? -25.964 28.473 9.341 1.00 36.47 329 ILE C O 1
ATOM 7693 N N . SER C 1 330 ? -27.234 29.971 10.438 1.00 38.29 330 SER C N 1
ATOM 7694 C CA . SER C 1 330 ? -28.079 28.969 11.083 1.00 39.84 330 SER C CA 1
ATOM 7695 C C . SER C 1 330 ? -28.901 28.207 10.051 1.00 39.85 330 SER C C 1
ATOM 7696 O O . SER C 1 330 ? -29.379 28.794 9.077 1.00 41.28 330 SER C O 1
ATOM 7699 N N . ALA C 1 331 ? -29.070 26.907 10.268 1.00 39.09 331 ALA C N 1
ATOM 7700 C CA . ALA C 1 331 ? -29.837 26.075 9.346 1.00 39.25 331 ALA C CA 1
ATOM 7701 C C . ALA C 1 331 ? -31.289 26.534 9.254 1.00 39.15 331 ALA C C 1
ATOM 7702 O O . ALA C 1 331 ? -31.938 26.369 8.222 1.00 36.90 331 ALA C O 1
ATOM 7704 N N . GLU C 1 332 ? -31.791 27.121 10.336 1.00 40.02 332 GLU C N 1
ATOM 7705 C CA . GLU C 1 332 ? -33.164 27.595 10.367 1.00 40.74 332 GLU C CA 1
ATOM 7706 C C . GLU C 1 332 ? -33.429 28.705 9.362 1.00 39.68 332 GLU C C 1
ATOM 7707 O O . GLU C 1 332 ? -34.544 28.827 8.853 1.00 39.15 332 GLU C O 1
ATOM 7713 N N . LEU C 1 333 ? -32.410 29.506 9.057 1.00 38.32 333 LEU C N 1
ATOM 7714 C CA . LEU C 1 333 ? -32.578 30.589 8.091 1.00 37.69 333 LEU C CA 1
ATOM 7715 C C . LEU C 1 333 ? -32.750 30.090 6.655 1.00 37.52 333 LEU C C 1
ATOM 7716 O O . LEU C 1 333 ? -32.854 30.890 5.721 1.00 38.30 333 LEU C O 1
ATOM 7721 N N . ALA C 1 334 ? -32.783 28.771 6.482 1.00 34.43 334 ALA C N 1
ATOM 7722 C CA . ALA C 1 334 ? -32.963 28.176 5.166 1.00 33.28 334 ALA C CA 1
ATOM 7723 C C . ALA C 1 334 ? -34.284 27.408 5.120 1.00 33.39 334 ALA C C 1
ATOM 7724 O O . ALA C 1 334 ? -34.486 26.555 4.252 1.00 32.89 334 ALA C O 1
ATOM 7726 N N . ALA C 1 335 ? -35.183 27.717 6.054 1.00 32.35 335 ALA C N 1
ATOM 7727 C CA . ALA C 1 335 ? -36.481 27.038 6.126 1.00 31.44 335 ALA C CA 1
ATOM 7728 C C . ALA C 1 335 ? -37.325 27.201 4.855 1.00 30.37 335 ALA C C 1
ATOM 7729 O O . ALA C 1 335 ? -37.836 26.224 4.310 1.00 29.86 335 ALA C O 1
ATOM 7731 N N . GLN C 1 336 ? -37.478 28.436 4.395 1.00 28.82 336 GLN C N 1
ATOM 7732 C CA . GLN C 1 336 ? -38.257 28.684 3.196 1.00 28.85 336 GLN C CA 1
ATOM 7733 C C . GLN C 1 336 ? -37.742 27.833 2.037 1.00 28.63 336 GLN C C 1
ATOM 7734 O O . GLN C 1 336 ? -38.530 27.268 1.275 1.00 28.77 336 GLN C O 1
ATOM 7740 N N . SER C 1 337 ? -36.422 27.725 1.915 1.00 27.06 337 SER C N 1
ATOM 7741 C CA . SER C 1 337 ? -35.825 26.945 0.836 1.00 27.01 337 SER C CA 1
ATOM 7742 C C . SER C 1 337 ? -36.056 25.441 0.988 1.00 27.04 337 SER C C 1
ATOM 7743 O O . SER C 1 337 ? -36.437 24.768 0.030 1.00 28.07 337 SER C O 1
ATOM 7746 N N . TRP C 1 338 ? -35.828 24.912 2.185 0.40 23.79 338 TRP C N 1
ATOM 7747 C CA . TRP C 1 338 ? -36.039 23.490 2.423 0.40 23.15 338 TRP C CA 1
ATOM 7748 C C . TRP C 1 338 ? -37.485 23.110 2.147 0.40 22.59 338 TRP C C 1
ATOM 7749 O O . TRP C 1 338 ? -37.769 22.042 1.613 0.40 18.75 338 TRP C O 1
ATOM 7760 N N . ASP C 1 339 ? -38.392 24.000 2.522 1.00 24.75 339 ASP C N 1
ATOM 7761 C CA . ASP C 1 339 ? -39.823 23.780 2.338 1.00 27.96 339 ASP C CA 1
ATOM 7762 C C . ASP C 1 339 ? -40.199 23.662 0.862 1.00 28.44 339 ASP C C 1
ATOM 7763 O O . ASP C 1 339 ? -40.908 22.732 0.464 1.00 28.81 339 ASP C O 1
ATOM 7768 N N . VAL C 1 340 ? -39.735 24.612 0.053 1.00 28.80 340 VAL C N 1
ATOM 7769 C CA . VAL C 1 340 ? -40.032 24.588 -1.371 1.00 28.34 340 VAL C CA 1
ATOM 7770 C C . VAL C 1 340 ? -39.554 23.277 -1.983 1.00 28.36 340 VAL C C 1
ATOM 7771 O O . VAL C 1 340 ? -40.280 22.627 -2.730 1.00 28.65 340 VAL C O 1
ATOM 7775 N N . LEU C 1 341 ? -38.334 22.889 -1.644 1.00 28.18 341 LEU C N 1
ATOM 7776 C CA . LEU C 1 341 ? -37.756 21.655 -2.152 1.00 27.72 341 LEU C CA 1
ATOM 7777 C C . LEU C 1 341 ? -38.572 20.436 -1.707 1.00 26.67 341 LEU C C 1
ATOM 7778 O O . LEU C 1 341 ? -38.709 19.462 -2.453 1.00 27.32 341 LEU C O 1
ATOM 7783 N N . ALA C 1 342 ? -39.131 20.493 -0.505 1.00 22.88 342 ALA C N 1
ATOM 7784 C CA . ALA C 1 342 ? -39.920 19.369 -0.002 1.00 24.23 342 ALA C CA 1
ATOM 7785 C C . ALA C 1 342 ? -41.302 19.212 -0.668 1.00 22.58 342 ALA C C 1
ATOM 7786 O O . ALA C 1 342 ? -41.787 18.096 -0.833 1.00 21.64 342 ALA C O 1
ATOM 7788 N N . ARG C 1 343 ? -41.915 20.324 -1.054 0.40 20.74 343 ARG C N 1
ATOM 7789 C CA . ARG C 1 343 ? -43.235 20.295 -1.664 0.40 21.17 343 ARG C CA 1
ATOM 7790 C C . ARG C 1 343 ? -43.235 20.283 -3.184 0.40 21.08 343 ARG C C 1
ATOM 7791 O O . ARG C 1 343 ? -44.229 19.914 -3.801 0.40 18.03 343 ARG C O 1
ATOM 7799 N N . PHE C 1 344 ? -42.117 20.671 -3.787 1.00 23.96 344 PHE C N 1
ATOM 7800 C CA . PHE C 1 344 ? -42.040 20.771 -5.248 1.00 25.10 344 PHE C CA 1
ATOM 7801 C C . PHE C 1 344 ? -40.801 20.203 -5.929 1.00 25.33 344 PHE C C 1
ATOM 7802 O O . PHE C 1 344 ? -40.771 20.105 -7.151 1.00 25.56 344 PHE C O 1
ATOM 7810 N N . GLY C 1 345 ? -39.781 19.837 -5.161 1.00 25.10 345 GLY C N 1
ATOM 7811 C CA . GLY C 1 345 ? -38.572 19.333 -5.782 1.00 24.36 345 GLY C CA 1
ATOM 7812 C C . GLY C 1 345 ? -37.895 20.504 -6.475 1.00 24.56 345 GLY C C 1
ATOM 7813 O O . GLY C 1 345 ? -38.276 21.647 -6.254 1.00 23.08 345 GLY C O 1
ATOM 7814 N N . ASN C 1 346 ? -36.915 20.227 -7.330 1.00 25.21 346 ASN C N 1
ATOM 7815 C CA . ASN C 1 346 ? -36.179 21.276 -8.037 1.00 25.02 346 ASN C CA 1
ATOM 7816 C C . ASN C 1 346 ? -36.876 21.703 -9.324 1.00 26.65 346 ASN C C 1
ATOM 7817 O O . ASN C 1 346 ? -36.847 20.990 -10.326 1.00 26.92 346 ASN C O 1
ATOM 7822 N N . MET C 1 347 ? -37.484 22.880 -9.303 1.00 25.05 347 MET C N 1
ATOM 7823 C CA . MET C 1 347 ? -38.176 23.363 -10.477 1.00 25.91 347 MET C CA 1
ATOM 7824 C C . MET C 1 347 ? -37.289 24.279 -11.315 1.00 24.75 347 MET C C 1
ATOM 7825 O O . MET C 1 347 ? -37.780 25.096 -12.099 1.00 21.21 347 MET C O 1
ATOM 7830 N N . LEU C 1 348 ? -35.979 24.143 -11.146 1.00 25.93 348 LEU C N 1
ATOM 7831 C CA . LEU C 1 348 ? -35.033 24.962 -11.907 1.00 27.33 348 LEU C CA 1
ATOM 7832 C C . LEU C 1 348 ? -35.246 26.465 -11.666 1.00 27.05 348 LEU C C 1
ATOM 7833 O O . LEU C 1 348 ? -35.437 26.895 -10.525 1.00 26.61 348 LEU C O 1
ATOM 7838 N N . SER C 1 349 ? -35.239 27.254 -12.738 1.00 26.82 349 SER C N 1
ATOM 7839 C CA . SER C 1 349 ? -35.390 28.704 -12.627 1.00 27.41 349 SER C CA 1
ATOM 7840 C C . SER C 1 349 ? -36.617 29.215 -11.861 1.00 28.77 349 SER C C 1
ATOM 7841 O O . SER C 1 349 ? -36.612 30.330 -11.359 1.00 30.06 349 SER C O 1
ATOM 7844 N N . VAL C 1 350 ? -37.661 28.405 -11.773 1.00 28.34 350 VAL C N 1
ATOM 7845 C CA . VAL C 1 350 ? -38.881 28.808 -11.096 1.00 27.72 350 VAL C CA 1
ATOM 7846 C C . VAL C 1 350 ? -38.757 28.829 -9.572 1.00 29.58 350 VAL C C 1
ATOM 7847 O O . VAL C 1 350 ? -39.222 29.760 -8.922 1.00 28.74 350 VAL C O 1
ATOM 7851 N N . SER C 1 351 ? -38.113 27.811 -9.013 1.00 29.58 351 SER C N 1
ATOM 7852 C CA . SER C 1 351 ? -37.953 27.672 -7.568 1.00 29.79 351 SER C CA 1
ATOM 7853 C C . SER C 1 351 ? -37.696 28.943 -6.774 1.00 30.38 351 SER C C 1
ATOM 7854 O O . SER C 1 351 ? -38.435 29.269 -5.845 1.00 31.22 351 SER C O 1
ATOM 7857 N N . LEU C 1 352 ? -36.637 29.652 -7.129 1.00 31.29 352 LEU C N 1
ATOM 7858 C CA . LEU C 1 352 ? -36.265 30.876 -6.433 1.00 29.56 352 LEU C CA 1
ATOM 7859 C C . LEU C 1 352 ? -37.482 31.742 -6.161 1.00 28.82 352 LEU C C 1
ATOM 7860 O O . LEU C 1 352 ? -37.636 32.293 -5.074 1.00 29.48 352 LEU C O 1
ATOM 7865 N N . ILE C 1 353 ? -38.363 31.840 -7.148 1.00 29.37 353 ILE C N 1
ATOM 7866 C CA . ILE C 1 353 ? -39.562 32.652 -7.019 1.00 26.91 353 ILE C CA 1
ATOM 7867 C C . ILE C 1 353 ? -40.575 32.057 -6.035 1.00 26.69 353 ILE C C 1
ATOM 7868 O O . ILE C 1 353 ? -41.307 32.789 -5.383 1.00 25.71 353 ILE C O 1
ATOM 7873 N N . PHE C 1 354 ? -40.606 30.736 -5.913 1.00 24.51 354 PHE C N 1
ATOM 7874 C CA . PHE C 1 354 ? -41.513 30.104 -4.967 1.00 25.01 354 PHE C CA 1
ATOM 7875 C C . PHE C 1 354 ? -41.067 30.478 -3.558 1.00 25.37 354 PHE C C 1
ATOM 7876 O O . PHE C 1 354 ? -41.890 30.798 -2.706 1.00 23.77 354 PHE C O 1
ATOM 7884 N N . VAL C 1 355 ? -39.755 30.424 -3.327 1.00 26.29 355 VAL C N 1
ATOM 7885 C CA . VAL C 1 355 ? -39.157 30.746 -2.033 1.00 24.53 355 VAL C CA 1
ATOM 7886 C C . VAL C 1 355 ? -39.457 32.201 -1.646 1.00 26.95 355 VAL C C 1
ATOM 7887 O O . VAL C 1 355 ? -39.860 32.489 -0.511 1.00 25.06 355 VAL C O 1
ATOM 7891 N N . LEU C 1 356 ? -39.264 33.107 -2.600 1.00 27.77 356 LEU C N 1
ATOM 7892 C CA . LEU C 1 356 ? -39.520 34.524 -2.398 1.00 29.64 356 LEU C CA 1
ATOM 7893 C C . LEU C 1 356 ? -40.993 34.757 -2.060 1.00 31.03 356 LEU C C 1
ATOM 7894 O O . LEU C 1 356 ? -41.326 35.634 -1.262 1.00 30.48 356 LEU C O 1
ATOM 7899 N N . GLU C 1 357 ? -41.876 33.965 -2.662 1.00 31.69 357 GLU C N 1
ATOM 7900 C CA . GLU C 1 357 ? -43.300 34.100 -2.394 1.00 31.53 357 GLU C CA 1
ATOM 7901 C C . GLU C 1 357 ? -43.620 33.711 -0.942 1.00 31.21 357 GLU C C 1
ATOM 7902 O O . GLU C 1 357 ? -44.433 34.360 -0.288 1.00 29.97 357 GLU C O 1
ATOM 7908 N N . THR C 1 358 ? -42.989 32.654 -0.440 1.00 30.46 358 THR C N 1
ATOM 7909 C CA . THR C 1 358 ? -43.221 32.233 0.943 1.00 31.11 358 THR C CA 1
ATOM 7910 C C . THR C 1 358 ? -42.824 33.356 1.908 1.00 33.48 358 THR C C 1
ATOM 7911 O O . THR C 1 358 ? -43.568 33.688 2.834 1.00 34.11 358 THR C O 1
ATOM 7915 N N . MET C 1 359 ? -41.647 33.936 1.684 1.00 33.89 359 MET C N 1
ATOM 7916 C CA . MET C 1 359 ? -41.153 35.019 2.519 1.00 34.77 359 MET C CA 1
ATOM 7917 C C . MET C 1 359 ? -42.084 36.218 2.502 1.00 35.19 359 MET C C 1
ATOM 7918 O O . MET C 1 359 ? -42.289 36.843 3.535 1.00 36.06 359 MET C O 1
ATOM 7923 N N . VAL C 1 360 ? -42.643 36.550 1.341 1.00 36.06 360 VAL C N 1
ATOM 7924 C CA . VAL C 1 360 ? -43.563 37.679 1.273 1.00 36.95 360 VAL C CA 1
ATOM 7925 C C . VAL C 1 360 ? -44.798 37.409 2.140 1.00 38.31 360 VAL C C 1
ATOM 7926 O O . VAL C 1 360 ? -45.276 38.294 2.844 1.00 39.67 360 VAL C O 1
ATOM 7930 N N . GLN C 1 361 ? -45.293 36.179 2.105 1.00 39.15 361 GLN C N 1
ATOM 7931 C CA . GLN C 1 361 ? -46.481 35.809 2.866 1.00 42.42 361 GLN C CA 1
ATOM 7932 C C . GLN C 1 361 ? -46.274 35.637 4.375 1.00 42.48 361 GLN C C 1
ATOM 7933 O O . GLN C 1 361 ? -47.144 36.015 5.160 1.00 42.50 361 GLN C O 1
ATOM 7939 N N . GLN C 1 362 ? -45.143 35.065 4.786 1.00 42.45 362 GLN C N 1
ATOM 7940 C CA . GLN C 1 362 ? -44.880 34.883 6.209 1.00 43.42 362 GLN C CA 1
ATOM 7941 C C . GLN C 1 362 ? -43.625 35.641 6.654 1.00 42.54 362 GLN C C 1
ATOM 7942 O O . GLN C 1 362 ? -42.505 35.303 6.271 1.00 41.63 362 GLN C O 1
ATOM 7948 N N . ALA C 1 363 ? -43.828 36.676 7.463 1.00 41.72 363 ALA C N 1
ATOM 7949 C CA . ALA C 1 363 ? -42.731 37.498 7.970 1.00 40.95 363 ALA C CA 1
ATOM 7950 C C . ALA C 1 363 ? -41.902 36.733 8.999 1.00 39.63 363 ALA C C 1
ATOM 7951 O O . ALA C 1 363 ? -42.444 36.081 9.889 1.00 40.31 363 ALA C O 1
ATOM 7953 N N . GLU C 1 364 ? -40.586 36.822 8.870 1.00 38.77 364 GLU C N 1
ATOM 7954 C CA . GLU C 1 364 ? -39.679 36.127 9.770 1.00 40.24 364 GLU C CA 1
ATOM 7955 C C . GLU C 1 364 ? -39.359 36.942 11.019 1.00 40.99 364 GLU C C 1
ATOM 7956 O O . GLU C 1 364 ? -38.663 36.467 11.922 1.00 40.98 364 GLU C O 1
ATOM 7962 N N . SER C 1 365 ? -39.857 38.175 11.056 1.00 41.31 365 SER C N 1
ATOM 7963 C CA . SER C 1 365 ? -39.645 39.066 12.190 1.00 42.02 365 SER C CA 1
ATOM 7964 C C . SER C 1 365 ? -40.727 40.131 12.166 1.00 42.94 365 SER C C 1
ATOM 7965 O O . SER C 1 365 ? -41.538 40.184 11.243 1.00 43.59 365 SER C O 1
ATOM 7968 N N . ALA C 1 366 ? -40.729 40.994 13.173 1.00 43.64 366 ALA C N 1
ATOM 7969 C CA . ALA C 1 366 ? -41.730 42.047 13.243 1.00 43.96 366 ALA C CA 1
ATOM 7970 C C . ALA C 1 366 ? -41.214 43.392 12.744 1.00 43.70 366 ALA C C 1
ATOM 7971 O O . ALA C 1 366 ? -41.935 44.389 12.784 1.00 45.16 366 ALA C O 1
ATOM 7973 N N . LYS C 1 367 ? -39.973 43.433 12.270 1.00 43.32 367 LYS C N 1
ATOM 7974 C CA . LYS C 1 367 ? -39.426 44.692 11.771 1.00 43.91 367 LYS C CA 1
ATOM 7975 C C . LYS C 1 367 ? -40.066 45.046 10.437 1.00 43.52 367 LYS C C 1
ATOM 7976 O O . LYS C 1 367 ? -40.428 44.163 9.663 1.00 45.23 367 LYS C O 1
ATOM 7982 N N . ALA C 1 368 ? -40.246 46.339 10.195 1.00 42.52 368 ALA C N 1
ATOM 7983 C CA . ALA C 1 368 ? -40.820 46.806 8.940 1.00 43.04 368 ALA C CA 1
ATOM 7984 C C . ALA C 1 368 ? -39.673 46.674 7.958 1.00 42.18 368 ALA C C 1
ATOM 7985 O O . ALA C 1 368 ? -38.556 47.067 8.263 1.00 45.41 368 ALA C O 1
ATOM 7987 N N . ILE C 1 369 ? -39.927 46.113 6.790 1.00 40.93 369 ILE C N 1
ATOM 7988 C CA . ILE C 1 369 ? -38.859 45.943 5.810 1.00 39.87 369 ILE C CA 1
ATOM 7989 C C . ILE C 1 369 ? -37.861 44.853 6.202 1.00 37.63 369 ILE C C 1
ATOM 7990 O O . ILE C 1 369 ? -37.038 45.035 7.103 1.00 37.69 369 ILE C O 1
ATOM 7995 N N . SER C 1 370 ? -37.932 43.721 5.517 1.00 34.52 370 SER C N 1
ATOM 7996 C CA . SER C 1 370 ? -37.013 42.627 5.780 1.00 32.15 370 SER C CA 1
ATOM 7997 C C . SER C 1 370 ? -35.983 42.621 4.652 1.00 30.65 370 SER C C 1
ATOM 7998 O O . SER C 1 370 ? -36.337 42.759 3.478 1.00 30.68 370 SER C O 1
ATOM 8001 N N . THR C 1 371 ? -34.710 42.485 4.998 1.00 28.30 371 THR C N 1
ATOM 8002 C CA . THR C 1 371 ? -33.677 42.464 3.972 1.00 28.81 371 THR C CA 1
ATOM 8003 C C . THR C 1 371 ? -33.257 41.037 3.699 1.00 29.05 371 THR C C 1
ATOM 8004 O O . THR C 1 371 ? -32.960 40.273 4.624 1.00 29.80 371 THR C O 1
ATOM 8008 N N . GLY C 1 372 ? -33.236 40.675 2.422 1.00 28.46 372 GLY C N 1
ATOM 8009 C CA . GLY C 1 372 ? -32.860 39.324 2.072 1.00 27.51 372 GLY C CA 1
ATOM 8010 C C . GLY C 1 372 ? -31.931 39.206 0.885 1.00 28.40 372 GLY C C 1
ATOM 8011 O O . GLY C 1 372 ? -31.733 40.152 0.116 1.00 29.58 372 GLY C O 1
ATOM 8012 N N . VAL C 1 373 ? -31.338 38.028 0.761 1.00 26.37 373 VAL C N 1
ATOM 8013 C CA . VAL C 1 373 ? -30.443 37.732 -0.338 1.00 26.91 373 VAL C CA 1
ATOM 8014 C C . VAL C 1 373 ? -30.922 36.468 -1.044 1.00 27.65 373 VAL C C 1
ATOM 8015 O O . VAL C 1 373 ? -31.211 35.445 -0.413 1.00 25.82 373 VAL C O 1
ATOM 8019 N N . ALA C 1 374 ? -31.029 36.556 -2.362 1.00 27.61 374 ALA C N 1
ATOM 8020 C CA . ALA C 1 374 ? -31.437 35.417 -3.156 1.00 26.99 374 ALA C CA 1
ATOM 8021 C C . ALA C 1 374 ? -30.313 35.089 -4.145 1.00 27.90 374 ALA C C 1
ATOM 8022 O O . ALA C 1 374 ? -29.692 35.991 -4.720 1.00 28.79 374 ALA C O 1
ATOM 8024 N N . PHE C 1 375 ? -30.020 33.807 -4.316 1.00 26.24 375 PHE C N 1
ATOM 8025 C CA . PHE C 1 375 ? -29.006 33.409 -5.282 1.00 26.38 375 PHE C CA 1
ATOM 8026 C C . PHE C 1 375 ? -29.266 32.020 -5.814 1.00 26.07 375 PHE C C 1
ATOM 8027 O O . PHE C 1 375 ? -29.973 31.217 -5.196 1.00 26.32 375 PHE C O 1
ATOM 8035 N N . ALA C 1 376 ? -28.721 31.762 -6.992 1.00 25.64 376 ALA C N 1
ATOM 8036 C CA . ALA C 1 376 ? -28.887 30.478 -7.646 1.00 26.98 376 ALA C CA 1
ATOM 8037 C C . ALA C 1 376 ? -27.611 30.145 -8.424 1.00 28.31 376 ALA C C 1
ATOM 8038 O O . ALA C 1 376 ? -26.665 30.943 -8.468 1.00 27.54 376 ALA C O 1
ATOM 8040 N N . PHE C 1 377 ? -27.587 28.965 -9.033 1.00 27.88 377 PHE C N 1
ATOM 8041 C CA . PHE C 1 377 ? -26.420 28.527 -9.787 1.00 28.08 377 PHE C CA 1
ATOM 8042 C C . PHE C 1 377 ? -26.773 28.170 -11.215 1.00 28.82 377 PHE C C 1
ATOM 8043 O O . PHE C 1 377 ? -27.619 27.310 -11.466 1.00 26.93 377 PHE C O 1
ATOM 8051 N N . GLY C 1 378 ? -26.110 28.841 -12.148 1.00 29.78 378 GLY C N 1
ATOM 8052 C CA . GLY C 1 378 ? -26.343 28.575 -13.552 1.00 29.21 378 GLY C CA 1
ATOM 8053 C C . GLY C 1 378 ? -25.132 27.884 -14.148 1.00 28.64 378 GLY C C 1
ATOM 8054 O O . GLY C 1 378 ? -24.105 27.753 -13.476 1.00 25.76 378 GLY C O 1
ATOM 8055 N N . PRO C 1 379 ? -25.226 27.431 -15.409 1.00 28.28 379 PRO C N 1
ATOM 8056 C CA . PRO C 1 379 ? -24.136 26.749 -16.109 1.00 29.70 379 PRO C CA 1
ATOM 8057 C C . PRO C 1 379 ? -22.882 27.627 -16.163 1.00 32.43 379 PRO C C 1
ATOM 8058 O O . PRO C 1 379 ? -22.960 28.842 -15.983 1.00 32.75 379 PRO C O 1
ATOM 8062 N N . GLY C 1 380 ? -21.741 26.995 -16.445 1.00 34.22 380 GLY C N 1
ATOM 8063 C CA . GLY C 1 380 ? -20.465 27.688 -16.498 1.00 33.94 380 GLY C CA 1
ATOM 8064 C C . GLY C 1 380 ? -20.064 27.702 -15.054 1.00 35.18 380 GLY C C 1
ATOM 8065 O O . GLY C 1 380 ? -18.894 27.651 -14.676 1.00 34.30 380 GLY C O 1
ATOM 8066 N N . VAL C 1 381 ? -21.131 27.669 -14.268 1.00 38.12 381 VAL C N 1
ATOM 8067 C CA . VAL C 1 381 ? -21.151 27.722 -12.824 1.00 36.03 381 VAL C CA 1
ATOM 8068 C C . VAL C 1 381 ? -20.967 29.181 -12.511 1.00 33.41 381 VAL C C 1
ATOM 8069 O O . VAL C 1 381 ? -19.859 29.699 -12.328 1.00 31.65 381 VAL C O 1
ATOM 8073 N N . THR C 1 382 ? -22.120 29.832 -12.509 1.00 31.58 382 THR C N 1
ATOM 8074 C CA . THR C 1 382 ? -22.243 31.245 -12.241 1.00 31.48 382 THR C CA 1
ATOM 8075 C C . THR C 1 382 ? -23.170 31.387 -11.045 1.00 30.14 382 THR C C 1
ATOM 8076 O O . THR C 1 382 ? -24.174 30.680 -10.940 1.00 29.17 382 THR C O 1
ATOM 8080 N N . VAL C 1 383 ? -22.810 32.278 -10.131 1.00 30.14 383 VAL C N 1
ATOM 8081 C CA . VAL C 1 383 ? -23.641 32.539 -8.975 1.00 29.83 383 VAL C CA 1
ATOM 8082 C C . VAL C 1 383 ? -24.462 33.740 -9.418 1.00 31.40 383 VAL C C 1
ATOM 8083 O O . VAL C 1 383 ? -23.918 34.793 -9.769 1.00 29.35 383 VAL C O 1
ATOM 8087 N N . GLU C 1 384 ? -25.776 33.559 -9.425 1.00 31.68 384 GLU C N 1
ATOM 8088 C CA . GLU C 1 384 ? -26.699 34.597 -9.846 1.00 31.95 384 GLU C CA 1
ATOM 8089 C C . GLU C 1 384 ? -27.525 34.985 -8.636 1.00 29.88 384 GLU C C 1
ATOM 8090 O O . GLU C 1 384 ? -28.008 34.123 -7.912 1.00 29.35 384 GLU C O 1
ATOM 8096 N N . GLY C 1 385 ? -27.694 36.274 -8.403 1.00 30.64 385 GLY C N 1
ATOM 8097 C CA . GLY C 1 385 ? -28.482 36.662 -7.249 1.00 30.93 385 GLY C CA 1
ATOM 8098 C C . GLY C 1 385 ? -28.842 38.124 -7.145 1.00 30.63 385 GLY C C 1
ATOM 8099 O O . GLY C 1 385 ? -28.567 38.915 -8.052 1.00 30.26 385 GLY C O 1
ATOM 8100 N N . MET C 1 386 ? -29.457 38.483 -6.022 1.00 31.00 386 MET C N 1
ATOM 8101 C CA . MET C 1 386 ? -29.861 39.860 -5.789 1.00 30.70 386 MET C CA 1
ATOM 8102 C C . MET C 1 386 ? -30.011 40.176 -4.312 1.00 30.11 386 MET C C 1
ATOM 8103 O O . MET C 1 386 ? -30.150 39.280 -3.478 1.00 30.72 386 MET C O 1
ATOM 8108 N N . LEU C 1 387 ? -29.972 41.468 -4.001 1.00 29.43 387 LEU C N 1
ATOM 8109 C CA . LEU C 1 387 ? -30.166 41.954 -2.643 1.00 28.06 387 LEU C CA 1
ATOM 8110 C C . LEU C 1 387 ? -31.554 42.600 -2.697 1.00 27.19 387 LEU C C 1
ATOM 8111 O O . LEU C 1 387 ? -31.808 43.453 -3.547 1.00 28.10 387 LEU C O 1
ATOM 8116 N N . PHE C 1 388 ? -32.459 42.202 -1.814 1.00 26.12 388 PHE C N 1
ATOM 8117 C CA . PHE C 1 388 ? -33.798 42.779 -1.860 1.00 27.41 388 PHE C CA 1
ATOM 8118 C C . PHE C 1 388 ? -34.418 43.170 -0.526 1.00 27.14 388 PHE C C 1
ATOM 8119 O O . PHE C 1 388 ? -33.978 42.749 0.537 1.00 26.22 388 PHE C O 1
ATOM 8127 N N . ASP C 1 389 ? -35.472 43.972 -0.616 1.00 30.04 389 ASP C N 1
ATOM 8128 C CA . ASP C 1 389 ? -36.221 44.417 0.550 1.00 30.78 389 ASP C CA 1
ATOM 8129 C C . ASP C 1 389 ? -37.679 44.045 0.389 1.00 30.08 389 ASP C C 1
ATOM 8130 O O . ASP C 1 389 ? -38.261 44.270 -0.665 1.00 31.88 389 ASP C O 1
ATOM 8135 N N . ILE C 1 390 ? -38.261 43.457 1.427 1.00 30.82 390 ILE C N 1
ATOM 8136 C CA . ILE C 1 390 ? -39.678 43.118 1.409 1.00 30.34 390 ILE C CA 1
ATOM 8137 C C . ILE C 1 390 ? -40.331 44.106 2.374 1.00 32.12 390 ILE C C 1
ATOM 8138 O O . ILE C 1 390 ? -39.965 44.177 3.553 1.00 30.66 390 ILE C O 1
ATOM 8143 N N . ILE C 1 391 ? -41.284 44.882 1.880 1.00 31.81 391 ILE C N 1
ATOM 8144 C CA . ILE C 1 391 ? -41.949 45.832 2.743 1.00 34.57 391 ILE C CA 1
ATOM 8145 C C . ILE C 1 391 ? -42.995 45.147 3.612 1.00 35.19 391 ILE C C 1
ATOM 8146 O O . ILE C 1 391 ? -43.921 44.512 3.105 1.00 34.93 391 ILE C O 1
ATOM 8151 N N . ARG C 1 392 ? -42.829 45.268 4.926 1.00 35.45 392 ARG C N 1
ATOM 8152 C CA . ARG C 1 392 ? -43.764 44.668 5.867 1.00 37.01 392 ARG C CA 1
ATOM 8153 C C . ARG C 1 392 ? -44.859 45.669 6.221 1.00 37.83 392 ARG C C 1
ATOM 8154 O O . ARG C 1 392 ? -46.031 45.309 6.328 1.00 38.46 392 ARG C O 1
ATOM 8162 N N . ARG C 1 393 ? -44.473 46.927 6.396 1.00 39.96 393 ARG C N 1
ATOM 8163 C CA . ARG C 1 393 ? -45.426 47.984 6.713 1.00 44.02 393 ARG C CA 1
ATOM 8164 C C . ARG C 1 393 ? -44.744 49.349 6.652 1.00 45.88 393 ARG C C 1
ATOM 8165 O O . ARG C 1 393 ? -43.519 49.398 6.908 1.00 47.00 393 ARG C O 1
ATOM 8174 N N . THR D 1 31 ? -29.884 61.425 -23.776 1.00 44.94 31 THR D N 1
ATOM 8175 C CA . THR D 1 31 ? -29.044 60.191 -23.774 1.00 45.38 31 THR D CA 1
ATOM 8176 C C . THR D 1 31 ? -29.329 59.316 -24.993 1.00 43.92 31 THR D C 1
ATOM 8177 O O . THR D 1 31 ? -30.474 58.964 -25.276 1.00 44.28 31 THR D O 1
ATOM 8181 N N . VAL D 1 32 ? -28.272 58.962 -25.711 1.00 41.71 32 VAL D N 1
ATOM 8182 C CA . VAL D 1 32 ? -28.404 58.158 -26.915 1.00 38.65 32 VAL D CA 1
ATOM 8183 C C . VAL D 1 32 ? -27.630 56.846 -26.860 1.00 37.04 32 VAL D C 1
ATOM 8184 O O . VAL D 1 32 ? -26.557 56.767 -26.259 1.00 36.18 32 VAL D O 1
ATOM 8188 N N . ALA D 1 33 ? -28.200 55.818 -27.485 1.00 34.88 33 ALA D N 1
ATOM 8189 C CA . ALA D 1 33 ? -27.580 54.496 -27.561 1.00 33.79 33 ALA D CA 1
ATOM 8190 C C . ALA D 1 33 ? -26.795 54.428 -28.873 1.00 33.72 33 ALA D C 1
ATOM 8191 O O . ALA D 1 33 ? -27.346 54.645 -29.958 1.00 31.08 33 ALA D O 1
ATOM 8193 N N . VAL D 1 34 ? -25.507 54.115 -28.763 1.00 32.56 34 VAL D N 1
ATOM 8194 C CA . VAL D 1 34 ? -24.629 54.063 -29.926 1.00 32.53 34 VAL D CA 1
ATOM 8195 C C . VAL D 1 34 ? -23.897 52.737 -30.119 1.00 31.97 34 VAL D C 1
ATOM 8196 O O . VAL D 1 34 ? -23.491 52.083 -29.157 1.00 31.08 34 VAL D O 1
ATOM 8200 N N . ILE D 1 35 ? -23.749 52.337 -31.378 1.00 32.17 35 ILE D N 1
ATOM 8201 C CA . ILE D 1 35 ? -22.997 51.129 -31.702 1.00 31.26 35 ILE D CA 1
ATOM 8202 C C . ILE D 1 35 ? -21.621 51.730 -31.960 1.00 30.74 35 ILE D C 1
ATOM 8203 O O . ILE D 1 35 ? -21.435 52.463 -32.925 1.00 29.31 35 ILE D O 1
ATOM 8208 N N . GLU D 1 36 ? -20.670 51.434 -31.086 1.00 32.14 36 GLU D N 1
ATOM 8209 C CA . GLU D 1 36 ? -19.328 51.985 -31.201 1.00 32.59 36 GLU D CA 1
ATOM 8210 C C . GLU D 1 36 ? -18.344 51.019 -31.845 1.00 32.28 36 GLU D C 1
ATOM 8211 O O . GLU D 1 36 ? -17.324 51.439 -32.389 1.00 32.75 36 GLU D O 1
ATOM 8217 N N . GLY D 1 37 ? -18.654 49.729 -31.780 1.00 31.37 37 GLY D N 1
ATOM 8218 C CA . GLY D 1 37 ? -17.782 48.724 -32.353 1.00 30.15 37 GLY D CA 1
ATOM 8219 C C . GLY D 1 37 ? -18.591 47.708 -33.134 1.00 31.92 37 GLY D C 1
ATOM 8220 O O . GLY D 1 37 ? -19.671 47.302 -32.702 1.00 29.92 37 GLY D O 1
ATOM 8221 N N . LEU D 1 38 ? -18.062 47.284 -34.278 1.00 30.89 38 LEU D N 1
ATOM 8222 C CA . LEU D 1 38 ? -18.761 46.339 -35.125 1.00 30.87 38 LEU D CA 1
ATOM 8223 C C . LEU D 1 38 ? -17.758 45.522 -35.921 1.00 31.17 38 LEU D C 1
ATOM 8224 O O . LEU D 1 38 ? -16.827 46.067 -36.513 1.00 30.74 38 LEU D O 1
ATOM 8229 N N . ALA D 1 39 ? -17.967 44.212 -35.934 1.00 30.14 39 ALA D N 1
ATOM 8230 C CA . ALA D 1 39 ? -17.101 43.296 -36.660 1.00 30.16 39 ALA D CA 1
ATOM 8231 C C . ALA D 1 39 ? -17.884 42.058 -37.071 1.00 29.61 39 ALA D C 1
ATOM 8232 O O . ALA D 1 39 ? -18.807 41.623 -36.379 1.00 28.57 39 ALA D O 1
ATOM 8234 N N . THR D 1 40 ? -17.517 41.502 -38.213 1.00 29.28 40 THR D N 1
ATOM 8235 C CA . THR D 1 40 ? -18.170 40.309 -38.710 1.00 30.04 40 THR D CA 1
ATOM 8236 C C . THR D 1 40 ? -17.120 39.229 -38.917 1.00 31.41 40 THR D C 1
ATOM 8237 O O . THR D 1 40 ? -15.931 39.516 -39.024 1.00 30.80 40 THR D O 1
ATOM 8241 N N . GLY D 1 41 ? -17.575 37.985 -38.967 1.00 31.91 41 GLY D N 1
ATOM 8242 C CA . GLY D 1 41 ? -16.679 36.870 -39.148 1.00 33.01 41 GLY D CA 1
ATOM 8243 C C . GLY D 1 41 ? -17.433 35.747 -39.813 1.00 34.51 41 GLY D C 1
ATOM 8244 O O . GLY D 1 41 ? -18.668 35.742 -39.858 1.00 35.07 41 GLY D O 1
ATOM 8245 N N . THR D 1 42 ? -16.699 34.766 -40.306 1.00 34.73 42 THR D N 1
ATOM 8246 C CA . THR D 1 42 ? -17.345 33.680 -40.997 1.00 35.90 42 THR D CA 1
ATOM 8247 C C . THR D 1 42 ? -16.349 32.540 -41.098 1.00 35.48 42 THR D C 1
ATOM 8248 O O . THR D 1 42 ? -15.149 32.774 -41.102 1.00 35.24 42 THR D O 1
ATOM 8252 N N . PRO D 1 43 ? -16.826 31.286 -41.131 1.00 36.72 43 PRO D N 1
ATOM 8253 C CA . PRO D 1 43 ? -15.836 30.206 -41.249 1.00 36.37 43 PRO D CA 1
ATOM 8254 C C . PRO D 1 43 ? -15.135 30.284 -42.621 1.00 36.46 43 PRO D C 1
ATOM 8255 O O . PRO D 1 43 ? -15.756 30.624 -43.628 1.00 35.05 43 PRO D O 1
ATOM 8259 N N . ARG D 1 44 ? -13.837 29.983 -42.639 1.00 38.38 44 ARG D N 1
ATOM 8260 C CA . ARG D 1 44 ? -13.017 30.043 -43.856 1.00 39.44 44 ARG D CA 1
ATOM 8261 C C . ARG D 1 44 ? -13.544 29.326 -45.109 1.00 40.41 44 ARG D C 1
ATOM 8262 O O . ARG D 1 44 ? -13.424 29.850 -46.220 1.00 41.28 44 ARG D O 1
ATOM 8264 N N . ARG D 1 45 ? -14.129 28.146 -44.942 1.00 39.60 45 ARG D N 1
ATOM 8265 C CA . ARG D 1 45 ? -14.615 27.387 -46.090 1.00 42.28 45 ARG D CA 1
ATOM 8266 C C . ARG D 1 45 ? -15.767 27.991 -46.898 1.00 42.28 45 ARG D C 1
ATOM 8267 O O . ARG D 1 45 ? -16.868 28.201 -46.384 1.00 42.10 45 ARG D O 1
ATOM 8275 N N . VAL D 1 46 ? -15.499 28.252 -48.177 1.00 41.68 46 VAL D N 1
ATOM 8276 C CA . VAL D 1 46 ? -16.501 28.806 -49.087 1.00 41.06 46 VAL D CA 1
ATOM 8277 C C . VAL D 1 46 ? -17.131 27.666 -49.897 1.00 41.67 46 VAL D C 1
ATOM 8278 O O . VAL D 1 46 ? -16.428 26.805 -50.443 1.00 42.33 46 VAL D O 1
ATOM 8282 N N . VAL D 1 47 ? -18.457 27.650 -49.949 1.00 40.08 47 VAL D N 1
ATOM 8283 C CA . VAL D 1 47 ? -19.185 26.631 -50.693 1.00 38.66 47 VAL D CA 1
ATOM 8284 C C . VAL D 1 47 ? -19.881 27.298 -51.869 1.00 38.54 47 VAL D C 1
ATOM 8285 O O . VAL D 1 47 ? -20.838 28.051 -51.692 1.00 36.62 47 VAL D O 1
ATOM 8289 N N . ASN D 1 48 ? -19.384 27.027 -53.069 0.50 37.75 48 ASN D N 1
ATOM 8290 C CA . ASN D 1 48 ? -19.960 27.603 -54.269 0.50 39.15 48 ASN D CA 1
ATOM 8291 C C . ASN D 1 48 ? -21.338 26.997 -54.493 0.50 38.03 48 ASN D C 1
ATOM 8292 O O . ASN D 1 48 ? -21.509 25.785 -54.440 0.50 36.13 48 ASN D O 1
ATOM 8297 N N . GLN D 1 49 ? -22.323 27.849 -54.731 1.00 39.20 49 GLN D N 1
ATOM 8298 C CA . GLN D 1 49 ? -23.687 27.391 -54.963 1.00 42.85 49 GLN D CA 1
ATOM 8299 C C . GLN D 1 49 ? -23.846 26.539 -56.213 1.00 43.71 49 GLN D C 1
ATOM 8300 O O . GLN D 1 49 ? -24.708 25.667 -56.260 1.00 43.82 49 GLN D O 1
ATOM 8306 N N . SER D 1 50 ? -23.034 26.799 -57.233 1.00 46.24 50 SER D N 1
ATOM 8307 C CA . SER D 1 50 ? -23.118 26.007 -58.455 1.00 48.35 50 SER D CA 1
ATOM 8308 C C . SER D 1 50 ? -22.779 24.572 -58.096 1.00 48.32 50 SER D C 1
ATOM 8309 O O . SER D 1 50 ? -23.456 23.642 -58.522 1.00 48.08 50 SER D O 1
ATOM 8312 N N . ASP D 1 51 ? -21.735 24.408 -57.290 1.00 48.81 51 ASP D N 1
ATOM 8313 C CA . ASP D 1 51 ? -21.289 23.087 -56.873 1.00 49.79 51 ASP D CA 1
ATOM 8314 C C . ASP D 1 51 ? -22.242 22.434 -55.885 1.00 48.45 51 ASP D C 1
ATOM 8315 O O . ASP D 1 51 ? -22.469 21.227 -55.942 1.00 47.87 51 ASP D O 1
ATOM 8320 N N . ALA D 1 52 ? -22.789 23.230 -54.973 1.00 46.54 52 ALA D N 1
ATOM 8321 C CA . ALA D 1 52 ? -23.716 22.696 -53.987 1.00 46.49 52 ALA D CA 1
ATOM 8322 C C . ALA D 1 52 ? -24.891 22.068 -54.726 1.00 45.53 52 ALA D C 1
ATOM 8323 O O . ALA D 1 52 ? -25.255 20.924 -54.471 1.00 44.88 52 ALA D O 1
ATOM 8325 N N . ALA D 1 53 ? -25.471 22.827 -55.650 1.00 45.05 53 ALA D N 1
ATOM 8326 C CA . ALA D 1 53 ? -26.598 22.352 -56.438 1.00 46.51 53 ALA D CA 1
ATOM 8327 C C . ALA D 1 53 ? -26.287 21.006 -57.087 1.00 47.40 53 ALA D C 1
ATOM 8328 O O . ALA D 1 53 ? -27.106 20.087 -57.045 1.00 48.49 53 ALA D O 1
ATOM 8330 N N . ASP D 1 54 ? -25.104 20.883 -57.679 1.00 48.72 54 ASP D N 1
ATOM 8331 C CA . ASP D 1 54 ? -24.723 19.634 -58.331 1.00 51.26 54 ASP D CA 1
ATOM 8332 C C . ASP D 1 54 ? -24.549 18.472 -57.364 1.00 52.38 54 ASP D C 1
ATOM 8333 O O . ASP D 1 54 ? -25.078 17.391 -57.601 1.00 53.60 54 ASP D O 1
ATOM 8338 N N . ARG D 1 55 ? -23.812 18.688 -56.278 1.00 53.89 55 ARG D N 1
ATOM 8339 C CA . ARG D 1 55 ? -23.585 17.631 -55.298 1.00 55.82 55 ARG D CA 1
ATOM 8340 C C . ARG D 1 55 ? -24.878 17.222 -54.597 1.00 55.82 55 ARG D C 1
ATOM 8341 O O . ARG D 1 55 ? -25.014 16.086 -54.150 1.00 55.68 55 ARG D O 1
ATOM 8349 N N . VAL D 1 56 ? -25.822 18.154 -54.500 1.00 56.42 56 VAL D N 1
ATOM 8350 C CA . VAL D 1 56 ? -27.104 17.889 -53.852 1.00 57.36 56 VAL D CA 1
ATOM 8351 C C . VAL D 1 56 ? -28.058 17.152 -54.788 1.00 59.04 56 VAL D C 1
ATOM 8352 O O . VAL D 1 56 ? -28.827 16.296 -54.351 1.00 57.78 56 VAL D O 1
ATOM 8356 N N . ALA D 1 57 ? -28.009 17.486 -56.075 1.00 61.54 57 ALA D N 1
ATOM 8357 C CA . ALA D 1 57 ? -28.876 16.846 -57.064 1.00 64.44 57 ALA D CA 1
ATOM 8358 C C . ALA D 1 57 ? -28.652 15.337 -57.097 1.00 66.25 57 ALA D C 1
ATOM 8359 O O . ALA D 1 57 ? -29.578 14.565 -57.357 1.00 67.59 57 ALA D O 1
ATOM 8361 N N . GLU D 1 58 ? -27.418 14.931 -56.820 1.00 68.03 58 GLU D N 1
ATOM 8362 C CA . GLU D 1 58 ? -27.023 13.525 -56.827 1.00 70.22 58 GLU D CA 1
ATOM 8363 C C . GLU D 1 58 ? -27.599 12.647 -55.708 1.00 70.99 58 GLU D C 1
ATOM 8364 O O . GLU D 1 58 ? -27.725 11.432 -55.877 1.00 72.03 58 GLU D O 1
ATOM 8370 N N . LEU D 1 59 ? -27.940 13.249 -54.573 1.00 70.82 59 LEU D N 1
ATOM 8371 C CA . LEU D 1 59 ? -28.483 12.495 -53.443 1.00 70.94 59 LEU D CA 1
ATOM 8372 C C . LEU D 1 59 ? -29.934 12.065 -53.655 1.00 70.37 59 LEU D C 1
ATOM 8373 O O . LEU D 1 59 ? -30.614 12.548 -54.560 1.00 70.06 59 LEU D O 1
ATOM 8378 N N . GLY D 1 64 ? -34.736 9.526 -58.248 1.00 86.74 64 GLY D N 1
ATOM 8379 C CA . GLY D 1 64 ? -36.109 9.920 -58.504 1.00 87.14 64 GLY D CA 1
ATOM 8380 C C . GLY D 1 64 ? -36.207 11.073 -59.483 1.00 87.61 64 GLY D C 1
ATOM 8381 O O . GLY D 1 64 ? -35.783 10.958 -60.634 1.00 87.10 64 GLY D O 1
ATOM 8382 N N . GLN D 1 65 ? -36.771 12.187 -59.025 1.00 88.42 65 GLN D N 1
ATOM 8383 C CA . GLN D 1 65 ? -36.923 13.377 -59.858 1.00 89.29 65 GLN D CA 1
ATOM 8384 C C . GLN D 1 65 ? -35.986 14.495 -59.395 1.00 90.11 65 GLN D C 1
ATOM 8385 O O . GLN D 1 65 ? -36.410 15.451 -58.737 1.00 90.03 65 GLN D O 1
ATOM 8387 N N . ARG D 1 66 ? -34.708 14.364 -59.746 1.00 90.37 66 ARG D N 1
ATOM 8388 C CA . ARG D 1 66 ? -33.695 15.349 -59.381 1.00 90.18 66 ARG D CA 1
ATOM 8389 C C . ARG D 1 66 ? -33.776 16.559 -60.306 1.00 90.31 66 ARG D C 1
ATOM 8390 O O . ARG D 1 66 ? -32.762 17.180 -60.618 1.00 90.34 66 ARG D O 1
ATOM 8392 N N . GLU D 1 67 ? -34.991 16.881 -60.739 1.00 90.81 67 GLU D N 1
ATOM 8393 C CA . GLU D 1 67 ? -35.234 18.011 -61.633 1.00 90.97 67 GLU D CA 1
ATOM 8394 C C . GLU D 1 67 ? -35.667 19.241 -60.845 1.00 89.95 67 GLU D C 1
ATOM 8395 O O . GLU D 1 67 ? -35.618 20.365 -61.347 1.00 90.08 67 GLU D O 1
ATOM 8401 N N . ARG D 1 68 ? -36.099 19.012 -59.609 1.00 88.78 68 ARG D N 1
ATOM 8402 C CA . ARG D 1 68 ? -36.556 20.084 -58.733 1.00 86.82 68 ARG D CA 1
ATOM 8403 C C . ARG D 1 68 ? -35.385 20.773 -58.030 1.00 84.44 68 ARG D C 1
ATOM 8404 O O . ARG D 1 68 ? -35.433 21.975 -57.764 1.00 83.75 68 ARG D O 1
ATOM 8412 N N . ILE D 1 69 ? -34.333 20.012 -57.741 1.00 81.91 69 ILE D N 1
ATOM 8413 C CA . ILE D 1 69 ? -33.158 20.559 -57.073 1.00 79.84 69 ILE D CA 1
ATOM 8414 C C . ILE D 1 69 ? -32.467 21.657 -57.885 1.00 78.72 69 ILE D C 1
ATOM 8415 O O . ILE D 1 69 ? -32.125 22.706 -57.348 1.00 78.75 69 ILE D O 1
ATOM 8420 N N . PRO D 1 70 ? -32.242 21.427 -59.188 1.00 78.07 70 PRO D N 1
ATOM 8421 C CA . PRO D 1 70 ? -31.584 22.449 -60.010 1.00 77.10 70 PRO D CA 1
ATOM 8422 C C . PRO D 1 70 ? -32.357 23.766 -59.996 1.00 76.18 70 PRO D C 1
ATOM 8423 O O . PRO D 1 70 ? -31.772 24.846 -59.902 1.00 75.70 70 PRO D O 1
ATOM 8427 N N . ARG D 1 71 ? -33.678 23.656 -60.096 1.00 75.06 71 ARG D N 1
ATOM 8428 C CA . ARG D 1 71 ? -34.569 24.812 -60.098 1.00 73.93 71 ARG D CA 1
ATOM 8429 C C . ARG D 1 71 ? -34.450 25.648 -58.825 1.00 71.56 71 ARG D C 1
ATOM 8430 O O . ARG D 1 71 ? -34.063 26.816 -58.871 1.00 70.70 71 ARG D O 1
ATOM 8438 N N . VAL D 1 72 ? -34.787 25.032 -57.693 1.00 68.87 72 VAL D N 1
ATOM 8439 C CA . VAL D 1 72 ? -34.763 25.686 -56.387 1.00 64.89 72 VAL D CA 1
ATOM 8440 C C . VAL D 1 72 ? -33.357 25.980 -55.859 1.00 62.49 72 VAL D C 1
ATOM 8441 O O . VAL D 1 72 ? -33.085 25.842 -54.668 1.00 64.21 72 VAL D O 1
ATOM 8445 N N . TYR D 1 73 ? -32.467 26.378 -56.759 1.00 58.70 73 TYR D N 1
ATOM 8446 C CA . TYR D 1 73 ? -31.095 26.725 -56.407 1.00 55.77 73 TYR D CA 1
ATOM 8447 C C . TYR D 1 73 ? -30.683 27.885 -57.294 1.00 55.18 73 TYR D C 1
ATOM 8448 O O . TYR D 1 73 ? -29.979 28.797 -56.864 1.00 54.57 73 TYR D O 1
ATOM 8457 N N . GLN D 1 74 ? -31.129 27.841 -58.542 1.00 53.99 74 GLN D N 1
ATOM 8458 C CA . GLN D 1 74 ? -30.825 28.898 -59.489 1.00 54.74 74 GLN D CA 1
ATOM 8459 C C . GLN D 1 74 ? -31.718 30.093 -59.157 1.00 52.21 74 GLN D C 1
ATOM 8460 O O . GLN D 1 74 ? -31.527 31.191 -59.676 1.00 52.23 74 GLN D O 1
ATOM 8466 N N . LYS D 1 75 ? -32.688 29.865 -58.278 1.00 49.23 75 LYS D N 1
ATOM 8467 C CA . LYS D 1 75 ? -33.610 30.914 -57.861 1.00 46.47 75 LYS D CA 1
ATOM 8468 C C . LYS D 1 75 ? -33.248 31.445 -56.469 1.00 43.77 75 LYS D C 1
ATOM 8469 O O . LYS D 1 75 ? -33.803 32.443 -56.011 1.00 42.48 75 LYS D O 1
ATOM 8471 N N . SER D 1 76 ? -32.310 30.776 -55.807 1.00 41.53 76 SER D N 1
ATOM 8472 C CA . SER D 1 76 ? -31.877 31.171 -54.473 1.00 39.94 76 SER D CA 1
ATOM 8473 C C . SER D 1 76 ? -31.186 32.534 -54.464 1.00 39.02 76 SER D C 1
ATOM 8474 O O . SER D 1 76 ? -31.203 33.241 -53.460 1.00 38.73 76 SER D O 1
ATOM 8477 N N . ARG D 1 77 ? -30.591 32.898 -55.595 1.00 39.96 77 ARG D N 1
ATOM 8478 C CA . ARG D 1 77 ? -29.879 34.159 -55.738 1.00 39.52 77 ARG D CA 1
ATOM 8479 C C . ARG D 1 77 ? -28.696 34.240 -54.772 1.00 37.95 77 ARG D C 1
ATOM 8480 O O . ARG D 1 77 ? -28.368 35.301 -54.251 1.00 37.48 77 ARG D O 1
ATOM 8488 N N . ILE D 1 78 ? -28.067 33.092 -54.550 1.00 35.94 78 ILE D N 1
ATOM 8489 C CA . ILE D 1 78 ? -26.909 32.975 -53.684 1.00 34.16 78 ILE D CA 1
ATOM 8490 C C . ILE D 1 78 ? -25.757 32.462 -54.544 1.00 36.86 78 ILE D C 1
ATOM 8491 O O . ILE D 1 78 ? -25.890 31.442 -55.222 1.00 36.27 78 ILE D O 1
ATOM 8496 N N . THR D 1 79 ? -24.635 33.172 -54.527 1.00 37.40 79 THR D N 1
ATOM 8497 C CA . THR D 1 79 ? -23.477 32.762 -55.303 1.00 37.94 79 THR D CA 1
ATOM 8498 C C . THR D 1 79 ? -22.573 31.884 -54.449 1.00 38.52 79 THR D C 1
ATOM 8499 O O . THR D 1 79 ? -22.038 30.885 -54.923 1.00 39.49 79 THR D O 1
ATOM 8503 N N . THR D 1 80 ? -22.407 32.260 -53.187 1.00 38.45 80 THR D N 1
ATOM 8504 C CA . THR D 1 80 ? -21.569 31.500 -52.267 1.00 38.20 80 THR D CA 1
ATOM 8505 C C . THR D 1 80 ? -22.072 31.627 -50.840 1.00 37.42 80 THR D C 1
ATOM 8506 O O . THR D 1 80 ? -22.967 32.410 -50.553 1.00 37.22 80 THR D O 1
ATOM 8510 N N . ARG D 1 81 ? -21.498 30.838 -49.948 1.00 37.25 81 ARG D N 1
ATOM 8511 C CA . ARG D 1 81 ? -21.829 30.926 -48.534 1.00 37.93 81 ARG D CA 1
ATOM 8512 C C . ARG D 1 81 ? -20.748 30.189 -47.770 1.00 36.31 81 ARG D C 1
ATOM 8513 O O . ARG D 1 81 ? -20.068 29.328 -48.332 1.00 35.59 81 ARG D O 1
ATOM 8521 N N . ARG D 1 82 ? -20.556 30.560 -46.508 1.00 35.62 82 ARG D N 1
ATOM 8522 C CA . ARG D 1 82 ? -19.531 29.937 -45.680 1.00 35.20 82 ARG D CA 1
ATOM 8523 C C . ARG D 1 82 ? -20.134 28.902 -44.758 1.00 34.65 82 ARG D C 1
ATOM 8524 O O . ARG D 1 82 ? -21.272 29.045 -44.316 1.00 33.79 82 ARG D O 1
ATOM 8532 N N . MET D 1 83 ? -19.361 27.863 -44.461 1.00 34.69 83 MET D N 1
ATOM 8533 C CA . MET D 1 83 ? -19.842 26.789 -43.605 1.00 35.97 83 MET D CA 1
ATOM 8534 C C . MET D 1 83 ? -18.757 26.192 -42.717 1.00 36.05 83 MET D C 1
ATOM 8535 O O . MET D 1 83 ? -17.660 25.880 -43.180 1.00 35.27 83 MET D O 1
ATOM 8540 N N . ALA D 1 84 ? -19.078 26.043 -41.436 1.00 36.21 84 ALA D N 1
ATOM 8541 C CA . ALA D 1 84 ? -18.149 25.493 -40.455 1.00 38.01 84 ALA D CA 1
ATOM 8542 C C . ALA D 1 84 ? -17.822 24.049 -40.790 1.00 39.19 84 ALA D C 1
ATOM 8543 O O . ALA D 1 84 ? -16.733 23.551 -40.499 1.00 39.61 84 ALA D O 1
ATOM 8545 N N . VAL D 1 85 ? -18.782 23.377 -41.402 1.00 41.79 85 VAL D N 1
ATOM 8546 C CA . VAL D 1 85 ? -18.614 21.989 -41.770 1.00 43.82 85 VAL D CA 1
ATOM 8547 C C . VAL D 1 85 ? -19.159 21.781 -43.170 1.00 44.57 85 VAL D C 1
ATOM 8548 O O . VAL D 1 85 ? -20.188 22.357 -43.530 1.00 43.49 85 VAL D O 1
ATOM 8552 N N . ASP D 1 86 ? -18.461 20.982 -43.969 1.00 46.01 86 ASP D N 1
ATOM 8553 C CA . ASP D 1 86 ? -18.937 20.689 -45.315 1.00 48.79 86 ASP D CA 1
ATOM 8554 C C . ASP D 1 86 ? -19.868 19.498 -45.135 1.00 50.36 86 ASP D C 1
ATOM 8555 O O . ASP D 1 86 ? -19.413 18.360 -45.024 1.00 47.72 86 ASP D O 1
ATOM 8560 N N . PRO D 1 87 ? -21.189 19.749 -45.093 1.00 53.21 87 PRO D N 1
ATOM 8561 C CA . PRO D 1 87 ? -22.180 18.682 -44.912 1.00 55.24 87 PRO D CA 1
ATOM 8562 C C . PRO D 1 87 ? -22.070 17.558 -45.932 1.00 57.96 87 PRO D C 1
ATOM 8563 O O . PRO D 1 87 ? -22.342 16.400 -45.616 1.00 57.13 87 PRO D O 1
ATOM 8567 N N . LEU D 1 88 ? -21.649 17.902 -47.145 1.00 61.33 88 LEU D N 1
ATOM 8568 C CA . LEU D 1 88 ? -21.522 16.923 -48.215 1.00 65.51 88 LEU D CA 1
ATOM 8569 C C . LEU D 1 88 ? -20.188 16.172 -48.263 1.00 67.98 88 LEU D C 1
ATOM 8570 O O . LEU D 1 88 ? -19.980 15.323 -49.131 1.00 68.75 88 LEU D O 1
ATOM 8575 N N . ASP D 1 89 ? -19.290 16.475 -47.331 1.00 70.49 89 ASP D N 1
ATOM 8576 C CA . ASP D 1 89 ? -17.995 15.802 -47.278 1.00 72.23 89 ASP D CA 1
ATOM 8577 C C . ASP D 1 89 ? -18.248 14.317 -47.001 1.00 73.40 89 ASP D C 1
ATOM 8578 O O . ASP D 1 89 ? -19.221 13.960 -46.336 1.00 73.53 89 ASP D O 1
ATOM 8583 N N . ALA D 1 90 ? -17.371 13.457 -47.512 1.00 74.64 90 ALA D N 1
ATOM 8584 C CA . ALA D 1 90 ? -17.509 12.011 -47.341 1.00 75.96 90 ALA D CA 1
ATOM 8585 C C . ALA D 1 90 ? -17.584 11.531 -45.891 1.00 76.41 90 ALA D C 1
ATOM 8586 O O . ALA D 1 90 ? -18.364 10.632 -45.572 1.00 76.95 90 ALA D O 1
ATOM 8588 N N . LYS D 1 91 ? -16.772 12.120 -45.021 1.00 76.90 91 LYS D N 1
ATOM 8589 C CA . LYS D 1 91 ? -16.748 11.738 -43.612 1.00 77.33 91 LYS D CA 1
ATOM 8590 C C . LYS D 1 91 ? -18.093 11.933 -42.913 1.00 77.22 91 LYS D C 1
ATOM 8591 O O . LYS D 1 91 ? -18.539 11.074 -42.151 1.00 77.21 91 LYS D O 1
ATOM 8597 N N . PHE D 1 92 ? -18.735 13.066 -43.177 1.00 76.96 92 PHE D N 1
ATOM 8598 C CA . PHE D 1 92 ? -20.016 13.380 -42.558 1.00 76.39 92 PHE D CA 1
ATOM 8599 C C . PHE D 1 92 ? -21.192 12.680 -43.229 1.00 75.34 92 PHE D C 1
ATOM 8600 O O . PHE D 1 92 ? -22.273 12.602 -42.656 1.00 75.62 92 PHE D O 1
ATOM 8608 N N . ASP D 1 93 ? -20.985 12.171 -44.438 1.00 73.92 93 ASP D N 1
ATOM 8609 C CA . ASP D 1 93 ? -22.058 11.487 -45.153 1.00 72.63 93 ASP D CA 1
ATOM 8610 C C . ASP D 1 93 ? -22.767 10.454 -44.288 1.00 70.44 93 ASP D C 1
ATOM 8611 O O . ASP D 1 93 ? -23.986 10.505 -44.123 1.00 70.34 93 ASP D O 1
ATOM 8616 N N . VAL D 1 94 ? -22.002 9.515 -43.741 1.00 67.63 94 VAL D N 1
ATOM 8617 C CA . VAL D 1 94 ? -22.562 8.476 -42.890 1.00 64.13 94 VAL D CA 1
ATOM 8618 C C . VAL D 1 94 ? -23.261 9.113 -41.698 1.00 61.61 94 VAL D C 1
ATOM 8619 O O . VAL D 1 94 ? -24.423 8.823 -41.416 1.00 61.36 94 VAL D O 1
ATOM 8623 N N . PHE D 1 95 ? -22.532 9.986 -41.009 1.00 58.49 95 PHE D N 1
ATOM 8624 C CA . PHE D 1 95 ? -23.038 10.696 -39.839 1.00 55.56 95 PHE D CA 1
ATOM 8625 C C . PHE D 1 95 ? -24.311 11.491 -40.148 1.00 54.59 95 PHE D C 1
ATOM 8626 O O . PHE D 1 95 ? -25.273 11.466 -39.380 1.00 54.36 95 PHE D O 1
ATOM 8634 N N . ARG D 1 96 ? -24.302 12.196 -41.276 1.00 53.87 96 ARG D N 1
ATOM 8635 C CA . ARG D 1 96 ? -25.431 13.017 -41.700 1.00 54.08 96 ARG D CA 1
ATOM 8636 C C . ARG D 1 96 ? -26.713 12.244 -41.957 1.00 52.21 96 ARG D C 1
ATOM 8637 O O . ARG D 1 96 ? -27.805 12.805 -41.881 1.00 51.32 96 ARG D O 1
ATOM 8645 N N . ARG D 1 97 ? -26.586 10.962 -42.271 1.00 51.66 97 ARG D N 1
ATOM 8646 C CA . ARG D 1 97 ? -27.758 10.145 -42.541 1.00 51.49 97 ARG D CA 1
ATOM 8647 C C . ARG D 1 97 ? -28.269 9.419 -41.294 1.00 50.22 97 ARG D C 1
ATOM 8648 O O . ARG D 1 97 ? -29.368 8.874 -41.297 1.00 50.12 97 ARG D O 1
ATOM 8656 N N . GLU D 1 98 ? -27.477 9.419 -40.227 1.00 48.74 98 GLU D N 1
ATOM 8657 C CA . GLU D 1 98 ? -27.871 8.746 -38.995 1.00 47.74 98 GLU D CA 1
ATOM 8658 C C . GLU D 1 98 ? -28.931 9.500 -38.201 1.00 45.41 98 GLU D C 1
ATOM 8659 O O . GLU D 1 98 ? -29.023 10.726 -38.268 1.00 44.86 98 GLU D O 1
ATOM 8665 N N . PRO D 1 99 ? -29.754 8.765 -37.437 1.00 42.60 99 PRO D N 1
ATOM 8666 C CA . PRO D 1 99 ? -30.804 9.379 -36.619 1.00 39.10 99 PRO D CA 1
ATOM 8667 C C . PRO D 1 99 ? -30.281 9.587 -35.195 1.00 36.36 99 PRO D C 1
ATOM 8668 O O . PRO D 1 99 ? -29.235 9.044 -34.830 1.00 35.32 99 PRO D O 1
ATOM 8672 N N . ALA D 1 100 ? -30.997 10.376 -34.400 1.00 32.58 100 ALA D N 1
ATOM 8673 C CA . ALA D 1 100 ? -30.616 10.610 -33.009 1.00 31.50 100 ALA D CA 1
ATOM 8674 C C . ALA D 1 100 ? -29.198 11.161 -32.821 1.00 30.04 100 ALA D C 1
ATOM 8675 O O . ALA D 1 100 ? -28.425 10.648 -32.015 1.00 30.70 100 ALA D O 1
ATOM 8677 N N . THR D 1 101 ? -28.868 12.217 -33.550 1.00 30.25 101 THR D N 1
ATOM 8678 C CA . THR D 1 101 ? -27.541 12.804 -33.450 1.00 31.00 101 THR D CA 1
ATOM 8679 C C . THR D 1 101 ? -27.479 14.257 -32.979 1.00 28.76 101 THR D C 1
ATOM 8680 O O . THR D 1 101 ? -26.403 14.841 -33.015 1.00 30.29 101 THR D O 1
ATOM 8684 N N . ILE D 1 102 ? -28.591 14.847 -32.534 1.00 28.42 102 ILE D N 1
ATOM 8685 C CA . ILE D 1 102 ? -28.543 16.257 -32.109 1.00 30.07 102 ILE D CA 1
ATOM 8686 C C . ILE D 1 102 ? -27.501 16.575 -31.056 1.00 29.22 102 ILE D C 1
ATOM 8687 O O . ILE D 1 102 ? -26.858 17.621 -31.144 1.00 29.95 102 ILE D O 1
ATOM 8692 N N . ARG D 1 103 ? -27.332 15.705 -30.063 1.00 26.87 103 ARG D N 1
ATOM 8693 C CA . ARG D 1 103 ? -26.343 15.990 -29.026 1.00 29.42 103 ARG D CA 1
ATOM 8694 C C . ARG D 1 103 ? -24.955 16.185 -29.630 1.00 29.81 103 ARG D C 1
ATOM 8695 O O . ARG D 1 103 ? -24.237 17.103 -29.241 1.00 30.80 103 ARG D O 1
ATOM 8703 N N . ASP D 1 104 ? -24.581 15.330 -30.579 1.00 29.99 104 ASP D N 1
ATOM 8704 C CA . ASP D 1 104 ? -23.275 15.448 -31.220 1.00 30.70 104 ASP D CA 1
ATOM 8705 C C . ASP D 1 104 ? -23.201 16.695 -32.091 1.00 30.49 104 ASP D C 1
ATOM 8706 O O . ASP D 1 104 ? -22.142 17.308 -32.225 1.00 30.74 104 ASP D O 1
ATOM 8711 N N . ARG D 1 105 ? -24.331 17.073 -32.676 1.00 29.52 105 ARG D N 1
ATOM 8712 C CA . ARG D 1 105 ? -24.369 18.251 -33.515 1.00 29.71 105 ARG D CA 1
ATOM 8713 C C . ARG D 1 105 ? -24.223 19.512 -32.660 1.00 29.25 105 ARG D C 1
ATOM 8714 O O . ARG D 1 105 ? -23.617 20.493 -33.093 1.00 28.51 105 ARG D O 1
ATOM 8722 N N . MET D 1 106 ? -24.760 19.481 -31.442 1.00 27.52 106 MET D N 1
ATOM 8723 C CA . MET D 1 106 ? -24.651 20.629 -30.549 1.00 27.16 106 MET D CA 1
ATOM 8724 C C . MET D 1 106 ? -23.191 20.765 -30.120 1.00 27.35 106 MET D C 1
ATOM 8725 O O . MET D 1 106 ? -22.659 21.874 -30.047 1.00 26.20 106 MET D O 1
ATOM 8730 N N . HIS D 1 107 ? -22.545 19.635 -29.835 1.00 27.65 107 HIS D N 1
ATOM 8731 C CA . HIS D 1 107 ? -21.131 19.656 -29.456 1.00 28.81 107 HIS D CA 1
ATOM 8732 C C . HIS D 1 107 ? -20.380 20.258 -30.642 1.00 29.37 107 HIS D C 1
ATOM 8733 O O . HIS D 1 107 ? -19.512 21.105 -30.475 1.00 28.86 107 HIS D O 1
ATOM 8740 N N . LEU D 1 108 ? -20.725 19.808 -31.844 1.00 30.65 108 LEU D N 1
ATOM 8741 C CA . LEU D 1 108 ? -20.094 20.314 -33.055 1.00 32.01 108 LEU D CA 1
ATOM 8742 C C . LEU D 1 108 ? -20.219 21.828 -33.099 1.00 31.26 108 LEU D C 1
ATOM 8743 O O . LEU D 1 108 ? -19.243 22.541 -33.337 1.00 30.80 108 LEU D O 1
ATOM 8748 N N . PHE D 1 109 ? -21.436 22.307 -32.876 1.00 30.31 109 PHE D N 1
ATOM 8749 C CA . PHE D 1 109 ? -21.728 23.737 -32.873 1.00 28.89 109 PHE D CA 1
ATOM 8750 C C . PHE D 1 109 ? -20.730 24.477 -31.983 1.00 29.04 109 PHE D C 1
ATOM 8751 O O . PHE D 1 109 ? -20.092 25.444 -32.401 1.00 29.23 109 PHE D O 1
ATOM 8759 N N . TYR D 1 110 ? -20.605 24.002 -30.751 1.00 28.68 110 TYR D N 1
ATOM 8760 C CA . TYR D 1 110 ? -19.716 24.603 -29.777 1.00 30.10 110 TYR D CA 1
ATOM 8761 C C . TYR D 1 110 ? -18.244 24.551 -30.179 1.00 29.62 110 TYR D C 1
ATOM 8762 O O . TYR D 1 110 ? -17.488 25.478 -29.895 1.00 29.54 110 TYR D O 1
ATOM 8771 N N . GLU D 1 111 ? -17.844 23.467 -30.833 1.00 31.12 111 GLU D N 1
ATOM 8772 C CA . GLU D 1 111 ? -16.464 23.290 -31.262 1.00 30.97 111 GLU D CA 1
ATOM 8773 C C . GLU D 1 111 ? -16.065 24.338 -32.299 1.00 30.38 111 GLU D C 1
ATOM 8774 O O . GLU D 1 111 ? -14.961 24.879 -32.257 1.00 27.03 111 GLU D O 1
ATOM 8780 N N . HIS D 1 112 ? -16.969 24.624 -33.228 1.00 31.00 112 HIS D N 1
ATOM 8781 C CA . HIS D 1 112 ? -16.693 25.611 -34.260 1.00 32.90 112 HIS D CA 1
ATOM 8782 C C . HIS D 1 112 ? -17.142 27.028 -33.895 1.00 33.75 112 HIS D C 1
ATOM 8783 O O . HIS D 1 112 ? -16.586 28.010 -34.384 1.00 33.42 112 HIS D O 1
ATOM 8790 N N . ALA D 1 113 ? -18.150 27.132 -33.039 1.00 32.54 113 ALA D N 1
ATOM 8791 C CA . ALA D 1 113 ? -18.661 28.438 -32.643 1.00 33.13 113 ALA D CA 1
ATOM 8792 C C . ALA D 1 113 ? -17.707 29.251 -31.760 1.00 31.27 113 ALA D C 1
ATOM 8793 O O . ALA D 1 113 ? -17.599 30.468 -31.920 1.00 31.13 113 ALA D O 1
ATOM 8795 N N . VAL D 1 114 ? -17.022 28.592 -30.829 1.00 31.08 114 VAL D N 1
ATOM 8796 C CA . VAL D 1 114 ? -16.122 29.311 -29.926 1.00 31.25 114 VAL D CA 1
ATOM 8797 C C . VAL D 1 114 ? -14.996 30.038 -30.648 1.00 31.17 114 VAL D C 1
ATOM 8798 O O . VAL D 1 114 ? -14.815 31.240 -30.458 1.00 29.07 114 VAL D O 1
ATOM 8802 N N . PRO D 1 115 ? -14.233 29.326 -31.499 1.00 32.04 115 PRO D N 1
ATOM 8803 C CA . PRO D 1 115 ? -13.139 29.996 -32.210 1.00 31.21 115 PRO D CA 1
ATOM 8804 C C . PRO D 1 115 ? -13.605 31.264 -32.916 1.00 30.62 115 PRO D C 1
ATOM 8805 O O . PRO D 1 115 ? -13.023 32.342 -32.735 1.00 29.19 115 PRO D O 1
ATOM 8809 N N . LEU D 1 116 ? -14.671 31.119 -33.704 1.00 29.32 116 LEU D N 1
ATOM 8810 C CA . LEU D 1 116 ? -15.246 32.217 -34.484 1.00 28.62 116 LEU D CA 1
ATOM 8811 C C . LEU D 1 116 ? -15.800 33.372 -33.642 1.00 28.37 116 LEU D C 1
ATOM 8812 O O . LEU D 1 116 ? -15.466 34.537 -33.876 1.00 28.69 116 LEU D O 1
ATOM 8817 N N . ALA D 1 117 ? -16.647 33.050 -32.669 1.00 27.04 117 ALA D N 1
ATOM 8818 C CA . ALA D 1 117 ? -17.240 34.066 -31.797 1.00 27.32 117 ALA D CA 1
ATOM 8819 C C . ALA D 1 117 ? -16.164 34.883 -31.074 1.00 26.64 117 ALA D C 1
ATOM 8820 O O . ALA D 1 117 ? -16.238 36.111 -31.008 1.00 27.79 117 ALA D O 1
ATOM 8822 N N . VAL D 1 118 ? -15.165 34.190 -30.536 1.00 27.24 118 VAL D N 1
ATOM 8823 C CA . VAL D 1 118 ? -14.068 34.837 -29.828 1.00 24.94 118 VAL D CA 1
ATOM 8824 C C . VAL D 1 118 ? -13.320 35.829 -30.708 1.00 25.14 118 VAL D C 1
ATOM 8825 O O . VAL D 1 118 ? -13.054 36.956 -30.288 1.00 26.04 118 VAL D O 1
ATOM 8829 N N . ASP D 1 119 ? -12.978 35.417 -31.926 0.50 24.01 119 ASP D N 1
ATOM 8830 C CA . ASP D 1 119 ? -12.250 36.292 -32.832 0.50 24.33 119 ASP D CA 1
ATOM 8831 C C . ASP D 1 119 ? -13.067 37.508 -33.254 0.50 24.03 119 ASP D C 1
ATOM 8832 O O . ASP D 1 119 ? -12.536 38.608 -33.386 0.50 20.93 119 ASP D O 1
ATOM 8837 N N . VAL D 1 120 ? -14.360 37.308 -33.474 1.00 26.00 120 VAL D N 1
ATOM 8838 C CA . VAL D 1 120 ? -15.219 38.411 -33.878 1.00 29.07 120 VAL D CA 1
ATOM 8839 C C . VAL D 1 120 ? -15.427 39.436 -32.759 1.00 29.95 120 VAL D C 1
ATOM 8840 O O . VAL D 1 120 ? -15.419 40.641 -33.015 1.00 30.54 120 VAL D O 1
ATOM 8844 N N . SER D 1 121 ? -15.614 38.963 -31.528 1.00 30.03 121 SER D N 1
ATOM 8845 C CA . SER D 1 121 ? -15.796 39.869 -30.391 1.00 31.29 121 SER D CA 1
ATOM 8846 C C . SER D 1 121 ? -14.502 40.671 -30.202 1.00 31.59 121 SER D C 1
ATOM 8847 O O . SER D 1 121 ? -14.530 41.887 -29.999 1.00 30.80 121 SER D O 1
ATOM 8850 N N . LYS D 1 122 ? -13.368 39.975 -30.260 1.00 32.50 122 LYS D N 1
ATOM 8851 C CA . LYS D 1 122 ? -12.071 40.625 -30.107 1.00 33.52 122 LYS D CA 1
ATOM 8852 C C . LYS D 1 122 ? -11.921 41.764 -31.097 1.00 33.52 122 LYS D C 1
ATOM 8853 O O . LYS D 1 122 ? -11.521 42.871 -30.725 1.00 35.84 122 LYS D O 1
ATOM 8859 N N . ARG D 1 123 ? -12.253 41.489 -32.354 1.00 32.58 123 ARG D N 1
ATOM 8860 C CA . ARG D 1 123 ? -12.145 42.482 -33.411 1.00 32.88 123 ARG D CA 1
ATOM 8861 C C . ARG D 1 123 ? -13.142 43.631 -33.268 1.00 32.36 123 ARG D C 1
ATOM 8862 O O . ARG D 1 123 ? -12.901 44.733 -33.759 1.00 32.14 123 ARG D O 1
ATOM 8870 N N . ALA D 1 124 ? -14.262 43.382 -32.598 1.00 30.91 124 ALA D N 1
ATOM 8871 C CA . ALA D 1 124 ? -15.260 44.433 -32.413 1.00 30.83 124 ALA D CA 1
ATOM 8872 C C . ALA D 1 124 ? -14.804 45.375 -31.300 1.00 30.01 124 ALA D C 1
ATOM 8873 O O . ALA D 1 124 ? -15.145 46.554 -31.286 1.00 28.74 124 ALA D O 1
ATOM 8875 N N . LEU D 1 125 ? -14.027 44.834 -30.369 1.00 30.61 125 LEU D N 1
ATOM 8876 C CA . LEU D 1 125 ? -13.503 45.598 -29.249 1.00 30.71 125 LEU D CA 1
ATOM 8877 C C . LEU D 1 125 ? -12.136 46.198 -29.549 1.00 33.39 125 LEU D C 1
ATOM 8878 O O . LEU D 1 125 ? -11.771 47.216 -28.975 1.00 33.39 125 LEU D O 1
ATOM 8883 N N . ALA D 1 126 ? -11.384 45.567 -30.448 1.00 36.83 126 ALA D N 1
ATOM 8884 C CA . ALA D 1 126 ? -10.037 46.030 -30.800 1.00 38.57 126 ALA D CA 1
ATOM 8885 C C . ALA D 1 126 ? -9.920 47.546 -31.023 1.00 40.81 126 ALA D C 1
ATOM 8886 O O . ALA D 1 126 ? -8.953 48.180 -30.583 1.00 39.63 126 ALA D O 1
ATOM 8888 N N . GLY D 1 127 ? -10.905 48.124 -31.699 1.00 42.69 127 GLY D N 1
ATOM 8889 C CA . GLY D 1 127 ? -10.860 49.548 -31.965 1.00 46.23 127 GLY D CA 1
ATOM 8890 C C . GLY D 1 127 ? -11.205 50.469 -30.805 1.00 47.68 127 GLY D C 1
ATOM 8891 O O . GLY D 1 127 ? -10.893 51.660 -30.849 1.00 48.85 127 GLY D O 1
ATOM 8892 N N . LEU D 1 128 ? -11.843 49.938 -29.769 1.00 48.12 128 LEU D N 1
ATOM 8893 C CA . LEU D 1 128 ? -12.225 50.766 -28.631 1.00 49.33 128 LEU D CA 1
ATOM 8894 C C . LEU D 1 128 ? -11.193 50.793 -27.506 1.00 50.26 128 LEU D C 1
ATOM 8895 O O . LEU D 1 128 ? -10.396 49.866 -27.346 1.00 49.18 128 LEU D O 1
ATOM 8900 N N . PRO D 1 129 ? -11.189 51.878 -26.718 1.00 51.32 129 PRO D N 1
ATOM 8901 C CA . PRO D 1 129 ? -10.260 52.036 -25.598 1.00 52.13 129 PRO D CA 1
ATOM 8902 C C . PRO D 1 129 ? -10.921 51.566 -24.308 1.00 52.62 129 PRO D C 1
ATOM 8903 O O . PRO D 1 129 ? -10.757 52.187 -23.260 1.00 54.25 129 PRO D O 1
ATOM 8907 N N . TYR D 1 130 ? -11.679 50.481 -24.387 0.50 52.09 130 TYR D N 1
ATOM 8908 C CA . TYR D 1 130 ? -12.357 49.978 -23.209 0.50 52.13 130 TYR D CA 1
ATOM 8909 C C . TYR D 1 130 ? -11.624 48.848 -22.534 0.50 52.38 130 TYR D C 1
ATOM 8910 O O . TYR D 1 130 ? -11.127 47.931 -23.181 0.50 52.32 130 TYR D O 1
ATOM 8919 N N . ARG D 1 131 ? -11.564 48.930 -21.213 1.00 53.30 131 ARG D N 1
ATOM 8920 C CA . ARG D 1 131 ? -10.902 47.913 -20.416 1.00 54.41 131 ARG D CA 1
ATOM 8921 C C . ARG D 1 131 ? -11.967 46.914 -19.979 1.00 52.18 131 ARG D C 1
ATOM 8922 O O . ARG D 1 131 ? -13.124 47.278 -19.788 1.00 51.87 131 ARG D O 1
ATOM 8930 N N . ALA D 1 132 ? -11.566 45.661 -19.815 1.00 50.50 132 ALA D N 1
ATOM 8931 C CA . ALA D 1 132 ? -12.476 44.598 -19.416 1.00 49.74 132 ALA D CA 1
ATOM 8932 C C . ALA D 1 132 ? -13.461 44.967 -18.304 1.00 49.40 132 ALA D C 1
ATOM 8933 O O . ALA D 1 132 ? -14.539 44.379 -18.205 1.00 51.81 132 ALA D O 1
ATOM 8935 N N . ALA D 1 133 ? -13.102 45.936 -17.470 1.00 47.51 133 ALA D N 1
ATOM 8936 C CA . ALA D 1 133 ? -13.968 46.347 -16.368 1.00 45.71 133 ALA D CA 1
ATOM 8937 C C . ALA D 1 133 ? -15.169 47.201 -16.802 1.00 43.98 133 ALA D C 1
ATOM 8938 O O . ALA D 1 133 ? -16.135 47.348 -16.053 1.00 44.25 133 ALA D O 1
ATOM 8940 N N . GLU D 1 134 ? -15.111 47.757 -18.008 1.00 41.61 134 GLU D N 1
ATOM 8941 C CA . GLU D 1 134 ? -16.199 48.597 -18.512 1.00 40.22 134 GLU D CA 1
ATOM 8942 C C . GLU D 1 134 ? -17.259 47.850 -19.315 1.00 36.95 134 GLU D C 1
ATOM 8943 O O . GLU D 1 134 ? -18.276 48.429 -19.697 1.00 36.74 134 GLU D O 1
ATOM 8949 N N . ILE D 1 135 ? -17.011 46.573 -19.577 1.00 34.36 135 ILE D N 1
ATOM 8950 C CA . ILE D 1 135 ? -17.949 45.749 -20.326 1.00 31.96 135 ILE D CA 1
ATOM 8951 C C . ILE D 1 135 ? -18.854 45.042 -19.317 1.00 28.80 135 ILE D C 1
ATOM 8952 O O . ILE D 1 135 ? -18.482 44.035 -18.711 1.00 26.91 135 ILE D O 1
ATOM 8957 N N . GLY D 1 136 ? -20.049 45.584 -19.138 1.00 26.20 136 GLY D N 1
ATOM 8958 C CA . GLY D 1 136 ? -20.956 45.016 -18.166 1.00 25.14 136 GLY D CA 1
ATOM 8959 C C . GLY D 1 136 ? -21.927 43.962 -18.648 1.00 25.53 136 GLY D C 1
ATOM 8960 O O . GLY D 1 136 ? -22.437 43.224 -17.829 1.00 25.41 136 GLY D O 1
ATOM 8961 N N . LEU D 1 137 ? -22.185 43.874 -19.951 1.00 26.72 137 LEU D N 1
ATOM 8962 C CA . LEU D 1 137 ? -23.140 42.887 -20.440 1.00 26.91 137 LEU D CA 1
ATOM 8963 C C . LEU D 1 137 ? -22.752 42.178 -21.723 1.00 28.17 137 LEU D C 1
ATOM 8964 O O . LEU D 1 137 ? -22.260 42.790 -22.672 1.00 29.76 137 LEU D O 1
ATOM 8969 N N . LEU D 1 138 ? -22.980 40.869 -21.736 1.00 28.92 138 LEU D N 1
ATOM 8970 C CA . LEU D 1 138 ? -22.706 40.053 -22.909 1.00 27.90 138 LEU D CA 1
ATOM 8971 C C . LEU D 1 138 ? -24.010 39.376 -23.255 1.00 27.22 138 LEU D C 1
ATOM 8972 O O . LEU D 1 138 ? -24.500 38.555 -22.487 1.00 26.85 138 LEU D O 1
ATOM 8977 N N . VAL D 1 139 ? -24.584 39.753 -24.394 1.00 26.69 139 VAL D N 1
ATOM 8978 C CA . VAL D 1 139 ? -25.826 39.158 -24.860 1.00 25.60 139 VAL D CA 1
ATOM 8979 C C . VAL D 1 139 ? -25.458 38.238 -26.019 1.00 24.64 139 VAL D C 1
ATOM 8980 O O . VAL D 1 139 ? -24.862 38.679 -26.993 1.00 23.88 139 VAL D O 1
ATOM 8984 N N . LEU D 1 140 ? -25.797 36.960 -25.909 1.00 25.95 140 LEU D N 1
ATOM 8985 C CA . LEU D 1 140 ? -25.486 35.992 -26.964 1.00 27.84 140 LEU D CA 1
ATOM 8986 C C . LEU D 1 140 ? -26.784 35.532 -27.644 1.00 28.72 140 LEU D C 1
ATOM 8987 O O . LEU D 1 140 ? -27.722 35.093 -26.973 1.00 26.95 140 LEU D O 1
ATOM 8992 N N . ALA D 1 141 ? -26.835 35.630 -28.973 1.00 29.21 141 ALA D N 1
ATOM 8993 C CA . ALA D 1 141 ? -28.026 35.221 -29.722 1.00 29.42 141 ALA D CA 1
ATOM 8994 C C . ALA D 1 141 ? -27.738 34.071 -30.691 1.00 29.96 141 ALA D C 1
ATOM 8995 O O . ALA D 1 141 ? -26.759 34.101 -31.436 1.00 29.22 141 ALA D O 1
ATOM 8997 N N . THR D 1 142 ? -28.609 33.067 -30.689 1.00 30.52 142 THR D N 1
ATOM 8998 C CA . THR D 1 142 ? -28.448 31.920 -31.579 1.00 31.80 142 THR D CA 1
ATOM 8999 C C . THR D 1 142 ? -29.711 31.093 -31.680 1.00 30.12 142 THR D C 1
ATOM 9000 O O . THR D 1 142 ? -30.552 31.126 -30.790 1.00 29.85 142 THR D O 1
ATOM 9004 N N . SER D 1 143 ? -29.813 30.332 -32.765 1.00 28.38 143 SER D N 1
ATOM 9005 C CA . SER D 1 143 ? -30.949 29.460 -33.004 1.00 27.32 143 SER D CA 1
ATOM 9006 C C . SER D 1 143 ? -30.464 28.183 -33.693 1.00 27.87 143 SER D C 1
ATOM 9007 O O . SER D 1 143 ? -31.263 27.384 -34.193 1.00 27.74 143 SER D O 1
ATOM 9010 N N . THR D 1 144 ? -29.147 27.992 -33.703 1.00 25.99 144 THR D N 1
ATOM 9011 C CA . THR D 1 144 ? -28.549 26.831 -34.353 1.00 27.20 144 THR D CA 1
ATOM 9012 C C . THR D 1 144 ? -27.682 25.987 -33.438 1.00 27.68 144 THR D C 1
ATOM 9013 O O . THR D 1 144 ? -26.950 25.118 -33.910 1.00 28.69 144 THR D O 1
ATOM 9017 N N . GLY D 1 145 ? -27.756 26.246 -32.137 1.00 28.08 145 GLY D N 1
ATOM 9018 C CA . GLY D 1 145 ? -26.971 25.477 -31.182 1.00 29.47 145 GLY D CA 1
ATOM 9019 C C . GLY D 1 145 ? -27.492 25.614 -29.755 1.00 29.36 145 GLY D C 1
ATOM 9020 O O . GLY D 1 145 ? -27.931 26.690 -29.355 1.00 31.73 145 GLY D O 1
ATOM 9021 N N . PHE D 1 146 ? -27.460 24.525 -28.994 1.00 29.41 146 PHE D N 1
ATOM 9022 C CA . PHE D 1 146 ? -27.909 24.528 -27.599 1.00 31.73 146 PHE D CA 1
ATOM 9023 C C . PHE D 1 146 ? -26.966 23.710 -26.719 1.00 31.34 146 PHE D C 1
ATOM 9024 O O . PHE D 1 146 ? -27.008 22.484 -26.759 1.00 32.16 146 PHE D O 1
ATOM 9032 N N . ILE D 1 147 ? -26.131 24.374 -25.922 1.00 31.34 147 ILE D N 1
ATOM 9033 C CA . ILE D 1 147 ? -25.201 23.665 -25.033 1.00 33.07 147 ILE D CA 1
ATOM 9034 C C . ILE D 1 147 ? -24.969 24.320 -23.663 1.00 33.81 147 ILE D C 1
ATOM 9035 O O . ILE D 1 147 ? -24.856 25.539 -23.570 1.00 30.62 147 ILE D O 1
ATOM 9040 N N . ALA D 1 148 ? -24.861 23.465 -22.638 1.00 36.06 148 ALA D N 1
ATOM 9041 C CA . ALA D 1 148 ? -24.624 23.811 -21.220 1.00 38.83 148 ALA D CA 1
ATOM 9042 C C . ALA D 1 148 ? -23.792 25.068 -21.084 1.00 38.23 148 ALA D C 1
ATOM 9043 O O . ALA D 1 148 ? -24.310 26.151 -21.360 1.00 41.89 148 ALA D O 1
ATOM 9045 N N . PRO D 1 149 ? -22.539 24.980 -20.575 1.00 35.45 149 PRO D N 1
ATOM 9046 C CA . PRO D 1 149 ? -21.923 26.307 -20.569 1.00 35.07 149 PRO D CA 1
ATOM 9047 C C . PRO D 1 149 ? -21.702 26.505 -22.059 1.00 33.78 149 PRO D C 1
ATOM 9048 O O . PRO D 1 149 ? -21.104 25.647 -22.711 1.00 32.87 149 PRO D O 1
ATOM 9052 N N . GLY D 1 150 ? -22.219 27.600 -22.600 1.00 33.45 150 GLY D N 1
ATOM 9053 C CA . GLY D 1 150 ? -22.087 27.845 -24.021 1.00 32.66 150 GLY D CA 1
ATOM 9054 C C . GLY D 1 150 ? -20.982 28.784 -24.453 1.00 31.68 150 GLY D C 1
ATOM 9055 O O . GLY D 1 150 ? -20.001 29.007 -23.744 1.00 32.66 150 GLY D O 1
ATOM 9056 N N . VAL D 1 151 ? -21.172 29.345 -25.636 1.00 30.43 151 VAL D N 1
ATOM 9057 C CA . VAL D 1 151 ? -20.219 30.253 -26.245 1.00 29.19 151 VAL D CA 1
ATOM 9058 C C . VAL D 1 151 ? -20.009 31.560 -25.479 1.00 28.73 151 VAL D C 1
ATOM 9059 O O . VAL D 1 151 ? -18.942 32.179 -25.571 1.00 25.66 151 VAL D O 1
ATOM 9063 N N . ASP D 1 152 ? -21.023 31.985 -24.729 1.00 28.74 152 ASP D N 1
ATOM 9064 C CA . ASP D 1 152 ? -20.908 33.223 -23.963 1.00 29.35 152 ASP D CA 1
ATOM 9065 C C . ASP D 1 152 ? -19.825 33.084 -22.889 1.00 28.91 152 ASP D C 1
ATOM 9066 O O . ASP D 1 152 ? -18.965 33.951 -22.751 1.00 28.98 152 ASP D O 1
ATOM 9071 N N . VAL D 1 153 ? -19.859 31.981 -22.149 1.00 27.10 153 VAL D N 1
ATOM 9072 C CA . VAL D 1 153 ? -18.885 31.742 -21.092 1.00 28.91 153 VAL D CA 1
ATOM 9073 C C . VAL D 1 153 ? -17.467 31.628 -21.653 1.00 27.74 153 VAL D C 1
ATOM 9074 O O . VAL D 1 153 ? -16.513 32.112 -21.050 1.00 27.20 153 VAL D O 1
ATOM 9078 N N . ALA D 1 154 ? -17.340 30.993 -22.808 1.00 27.08 154 ALA D N 1
ATOM 9079 C CA . ALA D 1 154 ? -16.041 30.826 -23.443 1.00 28.17 154 ALA D CA 1
ATOM 9080 C C . ALA D 1 154 ? -15.477 32.176 -23.870 1.00 28.86 154 ALA D C 1
ATOM 9081 O O . ALA D 1 154 ? -14.265 32.381 -23.848 1.00 29.48 154 ALA D O 1
ATOM 9083 N N . ILE D 1 155 ? -16.359 33.098 -24.249 1.00 29.00 155 ILE D N 1
ATOM 9084 C CA . ILE D 1 155 ? -15.932 34.427 -24.673 1.00 30.14 155 ILE D CA 1
ATOM 9085 C C . ILE D 1 155 ? -15.408 35.235 -23.485 1.00 31.84 155 ILE D C 1
ATOM 9086 O O . ILE D 1 155 ? -14.376 35.908 -23.578 1.00 30.73 155 ILE D O 1
ATOM 9091 N N . VAL D 1 156 ? -16.138 35.174 -22.376 1.00 33.45 156 VAL D N 1
ATOM 9092 C CA . VAL D 1 156 ? -15.748 35.877 -21.170 1.00 33.90 156 VAL D CA 1
ATOM 9093 C C . VAL D 1 156 ? -14.362 35.396 -20.743 1.00 35.15 156 VAL D C 1
ATOM 9094 O O . VAL D 1 156 ? -13.522 36.185 -20.295 1.00 35.41 156 VAL D O 1
ATOM 9098 N N . LYS D 1 157 ? -14.125 34.099 -20.890 1.00 34.59 157 LYS D N 1
ATOM 9099 C CA . LYS D 1 157 ? -12.841 33.540 -20.508 1.00 37.43 157 LYS D CA 1
ATOM 9100 C C . LYS D 1 157 ? -11.748 33.884 -21.507 1.00 37.06 157 LYS D C 1
ATOM 9101 O O . LYS D 1 157 ? -10.697 34.385 -21.127 1.00 37.48 157 LYS D O 1
ATOM 9107 N N . GLU D 1 158 ? -12.006 33.629 -22.784 1.00 37.88 158 GLU D N 1
ATOM 9108 C CA . GLU D 1 158 ? -11.027 33.904 -23.829 1.00 37.85 158 GLU D CA 1
ATOM 9109 C C . GLU D 1 158 ? -10.600 35.363 -23.956 1.00 35.95 158 GLU D C 1
ATOM 9110 O O . GLU D 1 158 ? -9.433 35.640 -24.225 1.00 36.47 158 GLU D O 1
ATOM 9116 N N . LEU D 1 159 ? -11.538 36.290 -23.773 1.00 34.60 159 LEU D N 1
ATOM 9117 C CA . LEU D 1 159 ? -11.240 37.714 -23.882 1.00 31.70 159 LEU D CA 1
ATOM 9118 C C . LEU D 1 159 ? -10.844 38.360 -22.560 1.00 32.07 159 LEU D C 1
ATOM 9119 O O . LEU D 1 159 ? -10.505 39.541 -22.519 1.00 31.17 159 LEU D O 1
ATOM 9124 N N . GLY D 1 160 ? -10.892 37.589 -21.480 1.00 32.35 160 GLY D N 1
ATOM 9125 C CA . GLY D 1 160 ? -10.528 38.133 -20.183 1.00 30.41 160 GLY D CA 1
ATOM 9126 C C . GLY D 1 160 ? -11.527 39.165 -19.692 1.00 31.32 160 GLY D C 1
ATOM 9127 O O . GLY D 1 160 ? -11.151 40.169 -19.089 1.00 31.61 160 GLY D O 1
ATOM 9128 N N . LEU D 1 161 ? -12.806 38.937 -19.976 1.00 29.82 161 LEU D N 1
ATOM 9129 C CA . LEU D 1 161 ? -13.848 39.846 -19.531 1.00 28.33 161 LEU D CA 1
ATOM 9130 C C . LEU D 1 161 ? -14.051 39.602 -18.042 1.00 27.54 161 LEU D C 1
ATOM 9131 O O . LEU D 1 161 ? -13.548 38.616 -17.492 1.00 29.11 161 LEU D O 1
ATOM 9136 N N . SER D 1 162 ? -14.773 40.493 -17.378 1.00 26.40 162 SER D N 1
ATOM 9137 C CA . SER D 1 162 ? -14.997 40.317 -15.952 1.00 26.33 162 SER D CA 1
ATOM 9138 C C . SER D 1 162 ? -15.868 39.116 -15.648 1.00 26.05 162 SER D C 1
ATOM 9139 O O . SER D 1 162 ? -16.892 38.903 -16.288 1.00 25.36 162 SER D O 1
ATOM 9142 N N . PRO D 1 163 ? -15.469 38.318 -14.651 1.00 28.22 163 PRO D N 1
ATOM 9143 C CA . PRO D 1 163 ? -16.210 37.120 -14.237 1.00 28.44 163 PRO D CA 1
ATOM 9144 C C . PRO D 1 163 ? -17.568 37.507 -13.660 1.00 29.26 163 PRO D C 1
ATOM 9145 O O . PRO D 1 163 ? -18.440 36.658 -13.470 1.00 27.92 163 PRO D O 1
ATOM 9149 N N . SER D 1 164 ? -17.742 38.794 -13.365 1.00 29.45 164 SER D N 1
ATOM 9150 C CA . SER D 1 164 ? -19.003 39.245 -12.790 1.00 30.35 164 SER D CA 1
ATOM 9151 C C . SER D 1 164 ? -19.880 39.959 -13.811 1.00 29.99 164 SER D C 1
ATOM 9152 O O . SER D 1 164 ? -20.915 40.529 -13.465 1.00 30.16 164 SER D O 1
ATOM 9155 N N . ILE D 1 165 ? -19.467 39.913 -15.072 1.00 28.64 165 ILE D N 1
ATOM 9156 C CA . ILE D 1 165 ? -20.221 40.547 -16.138 1.00 31.73 165 ILE D CA 1
ATOM 9157 C C . ILE D 1 165 ? -21.576 39.866 -16.263 1.00 29.97 165 ILE D C 1
ATOM 9158 O O . ILE D 1 165 ? -21.705 38.667 -16.020 1.00 27.26 165 ILE D O 1
ATOM 9163 N N . SER D 1 166 ? -22.593 40.647 -16.599 1.00 27.90 166 SER D N 1
ATOM 9164 C CA . SER D 1 166 ? -23.938 40.111 -16.764 1.00 27.20 166 SER D CA 1
ATOM 9165 C C . SER D 1 166 ? -24.032 39.425 -18.115 1.00 25.67 166 SER D C 1
ATOM 9166 O O . SER D 1 166 ? -23.512 39.929 -19.110 1.00 24.50 166 SER D O 1
ATOM 9169 N N . ARG D 1 167 ? -24.705 38.280 -18.141 1.00 26.08 167 ARG D N 1
ATOM 9170 C CA . ARG D 1 167 ? -24.889 37.522 -19.370 1.00 27.12 167 ARG D CA 1
ATOM 9171 C C . ARG D 1 167 ? -26.336 37.125 -19.655 1.00 27.20 167 ARG D C 1
ATOM 9172 O O . ARG D 1 167 ? -27.093 36.784 -18.749 1.00 27.92 167 ARG D O 1
ATOM 9180 N N . VAL D 1 168 ? -26.712 37.189 -20.926 1.00 27.18 168 VAL D N 1
ATOM 9181 C CA . VAL D 1 168 ? -28.053 36.810 -21.360 1.00 28.34 168 VAL D CA 1
ATOM 9182 C C . VAL D 1 168 ? -27.991 36.056 -22.693 1.00 27.59 168 VAL D C 1
ATOM 9183 O O . VAL D 1 168 ? -27.459 36.568 -23.681 1.00 23.91 168 VAL D O 1
ATOM 9187 N N . VAL D 1 169 ? -28.527 34.836 -22.707 1.00 27.80 169 VAL D N 1
ATOM 9188 C CA . VAL D 1 169 ? -28.547 34.028 -23.920 1.00 26.85 169 VAL D CA 1
ATOM 9189 C C . VAL D 1 169 ? -29.956 34.031 -24.528 1.00 29.65 169 VAL D C 1
ATOM 9190 O O . VAL D 1 169 ? -30.935 33.651 -23.877 1.00 28.55 169 VAL D O 1
ATOM 9194 N N . VAL D 1 170 ? -30.035 34.474 -25.780 1.00 30.74 170 VAL D N 1
ATOM 9195 C CA . VAL D 1 170 ? -31.280 34.549 -26.546 1.00 30.70 170 VAL D CA 1
ATOM 9196 C C . VAL D 1 170 ? -31.358 33.379 -27.553 1.00 32.86 170 VAL D C 1
ATOM 9197 O O . VAL D 1 170 ? -30.657 33.382 -28.568 1.00 31.44 170 VAL D O 1
ATOM 9201 N N . ASN D 1 171 ? -32.199 32.383 -27.285 1.00 31.62 171 ASN D N 1
ATOM 9202 C CA . ASN D 1 171 ? -32.315 31.262 -28.213 1.00 31.26 171 ASN D CA 1
ATOM 9203 C C . ASN D 1 171 ? -33.687 31.159 -28.860 1.00 31.23 171 ASN D C 1
ATOM 9204 O O . ASN D 1 171 ? -34.720 31.408 -28.226 1.00 31.50 171 ASN D O 1
ATOM 9209 N N . PHE D 1 172 ? -33.681 30.791 -30.136 1.00 29.39 172 PHE D N 1
ATOM 9210 C CA . PHE D 1 172 ? -34.897 30.605 -30.907 1.00 27.84 172 PHE D CA 1
ATOM 9211 C C . PHE D 1 172 ? -35.714 31.846 -31.232 1.00 27.92 172 PHE D C 1
ATOM 9212 O O . PHE D 1 172 ? -36.945 31.777 -31.323 1.00 26.70 172 PHE D O 1
ATOM 9220 N N . MET D 1 173 ? -35.035 32.977 -31.409 1.00 26.16 173 MET D N 1
ATOM 9221 C CA . MET D 1 173 ? -35.723 34.203 -31.792 1.00 26.30 173 MET D CA 1
ATOM 9222 C C . MET D 1 173 ? -35.505 34.389 -33.314 1.00 27.20 173 MET D C 1
ATOM 9223 O O . MET D 1 173 ? -35.837 35.417 -33.910 1.00 27.86 173 MET D O 1
ATOM 9228 N N . GLY D 1 174 ? -34.956 33.346 -33.933 1.00 27.62 174 GLY D N 1
ATOM 9229 C CA . GLY D 1 174 ? -34.751 33.329 -35.368 1.00 27.44 174 GLY D CA 1
ATOM 9230 C C . GLY D 1 174 ? -33.891 34.366 -36.055 1.00 29.03 174 GLY D C 1
ATOM 9231 O O . GLY D 1 174 ? -32.892 34.825 -35.510 1.00 28.94 174 GLY D O 1
ATOM 9232 N N . CYS D 1 175 ? -34.294 34.717 -37.276 1.00 28.27 175 CYS D N 1
ATOM 9233 C CA . CYS D 1 175 ? -33.569 35.673 -38.109 1.00 29.20 175 CYS D CA 1
ATOM 9234 C C . CYS D 1 175 ? -33.583 37.098 -37.567 1.00 29.04 175 CYS D C 1
ATOM 9235 O O . CYS D 1 175 ? -32.829 37.938 -38.034 1.00 27.46 175 CYS D O 1
ATOM 9238 N N . ALA D 1 176 ? -34.436 37.374 -36.584 1.00 30.30 176 ALA D N 1
ATOM 9239 C CA . ALA D 1 176 ? -34.516 38.722 -36.029 1.00 29.47 176 ALA D CA 1
ATOM 9240 C C . ALA D 1 176 ? -33.851 38.883 -34.650 1.00 29.31 176 ALA D C 1
ATOM 9241 O O . ALA D 1 176 ? -33.875 39.967 -34.061 1.00 26.65 176 ALA D O 1
ATOM 9243 N N . ALA D 1 177 ? -33.237 37.813 -34.152 1.00 28.15 177 ALA D N 1
ATOM 9244 C CA . ALA D 1 177 ? -32.584 37.843 -32.846 1.00 29.04 177 ALA D CA 1
ATOM 9245 C C . ALA D 1 177 ? -31.666 39.062 -32.626 1.00 29.34 177 ALA D C 1
ATOM 9246 O O . ALA D 1 177 ? -31.658 39.637 -31.540 1.00 29.05 177 ALA D O 1
ATOM 9248 N N . ALA D 1 178 ? -30.901 39.456 -33.644 1.00 28.50 178 ALA D N 1
ATOM 9249 C CA . ALA D 1 178 ? -30.011 40.613 -33.513 1.00 28.88 178 ALA D CA 1
ATOM 9250 C C . ALA D 1 178 ? -30.736 41.812 -32.905 1.00 29.97 178 ALA D C 1
ATOM 9251 O O . ALA D 1 178 ? -30.169 42.522 -32.071 1.00 28.46 178 ALA D O 1
ATOM 9253 N N . MET D 1 179 ? -31.985 42.032 -33.323 1.00 29.84 179 MET D N 1
ATOM 9254 C CA . MET D 1 179 ? -32.778 43.154 -32.817 1.00 29.45 179 MET D CA 1
ATOM 9255 C C . MET D 1 179 ? -33.212 42.992 -31.352 1.00 30.59 179 MET D C 1
ATOM 9256 O O . MET D 1 179 ? -33.204 43.960 -30.588 1.00 30.65 179 MET D O 1
ATOM 9261 N N . ASN D 1 180 ? -33.601 41.780 -30.962 1.00 29.53 180 ASN D N 1
ATOM 9262 C CA . ASN D 1 180 ? -34.022 41.540 -29.585 1.00 30.34 180 ASN D CA 1
ATOM 9263 C C . ASN D 1 180 ? -32.805 41.642 -28.662 1.00 31.22 180 ASN D C 1
ATOM 9264 O O . ASN D 1 180 ? -32.908 42.121 -27.528 1.00 30.41 180 ASN D O 1
ATOM 9269 N N . ALA D 1 181 ? -31.658 41.182 -29.163 1.00 30.51 181 ALA D N 1
ATOM 9270 C CA . ALA D 1 181 ? -30.401 41.212 -28.418 1.00 29.33 181 ALA D CA 1
ATOM 9271 C C . ALA D 1 181 ? -29.919 42.645 -28.298 1.00 29.41 181 ALA D C 1
ATOM 9272 O O . ALA D 1 181 ? -29.513 43.086 -27.225 1.00 29.27 181 ALA D O 1
ATOM 9274 N N . LEU D 1 182 ? -29.962 43.365 -29.416 1.00 29.77 182 LEU D N 1
ATOM 9275 C CA . LEU D 1 182 ? -29.548 44.755 -29.438 1.00 29.95 182 LEU D CA 1
ATOM 9276 C C . LEU D 1 182 ? -30.389 45.543 -28.439 1.00 30.44 182 LEU D C 1
ATOM 9277 O O . LEU D 1 182 ? -29.866 46.389 -27.711 1.00 30.06 182 LEU D O 1
ATOM 9282 N N . GLY D 1 183 ? -31.690 45.257 -28.409 1.00 29.65 183 GLY D N 1
ATOM 9283 C CA . GLY D 1 183 ? -32.586 45.953 -27.497 1.00 29.61 183 GLY D CA 1
ATOM 9284 C C . GLY D 1 183 ? -32.217 45.772 -26.035 1.00 29.70 183 GLY D C 1
ATOM 9285 O O . GLY D 1 183 ? -32.379 46.686 -25.226 1.00 28.51 183 GLY D O 1
ATOM 9286 N N . THR D 1 184 ? -31.724 44.579 -25.713 1.00 29.83 184 THR D N 1
ATOM 9287 C CA . THR D 1 184 ? -31.306 44.220 -24.368 1.00 29.66 184 THR D CA 1
ATOM 9288 C C . THR D 1 184 ? -30.051 45.007 -23.984 1.00 30.39 184 THR D C 1
ATOM 9289 O O . THR D 1 184 ? -29.902 45.443 -22.839 1.00 29.35 184 THR D O 1
ATOM 9293 N N . ALA D 1 185 ? -29.155 45.191 -24.949 1.00 29.05 185 ALA D N 1
ATOM 9294 C CA . ALA D 1 185 ? -27.925 45.928 -24.710 1.00 28.54 185 ALA D CA 1
ATOM 9295 C C . ALA D 1 185 ? -28.183 47.431 -24.556 1.00 27.69 185 ALA D C 1
ATOM 9296 O O . ALA D 1 185 ? -27.502 48.088 -23.770 1.00 27.15 185 ALA D O 1
ATOM 9298 N N . THR D 1 186 ? -29.147 47.982 -25.295 1.00 26.56 186 THR D N 1
ATOM 9299 C CA . THR D 1 186 ? -29.422 49.412 -25.164 1.00 27.93 186 THR D CA 1
ATOM 9300 C C . THR D 1 186 ? -30.138 49.746 -23.856 1.00 26.36 186 THR D C 1
ATOM 9301 O O . THR D 1 186 ? -29.919 50.810 -23.301 1.00 25.25 186 THR D O 1
ATOM 9305 N N . ASN D 1 187 ? -30.993 48.846 -23.367 1.00 28.02 187 ASN D N 1
ATOM 9306 C CA . ASN D 1 187 ? -31.686 49.094 -22.099 1.00 25.79 187 ASN D CA 1
ATOM 9307 C C . ASN D 1 187 ? -30.633 49.057 -21.002 1.00 26.25 187 ASN D C 1
ATOM 9308 O O . ASN D 1 187 ? -30.616 49.905 -20.105 1.00 25.16 187 ASN D O 1
ATOM 9313 N N . TYR D 1 188 ? -29.756 48.062 -21.088 1.00 25.71 188 TYR D N 1
ATOM 9314 C CA . TYR D 1 188 ? -28.671 47.903 -20.128 1.00 28.92 188 TYR D CA 1
ATOM 9315 C C . TYR D 1 188 ? -27.834 49.186 -20.069 1.00 29.25 188 TYR D C 1
ATOM 9316 O O . TYR D 1 188 ? -27.664 49.787 -19.013 1.00 30.26 188 TYR D O 1
ATOM 9325 N N . VAL D 1 189 ? -27.324 49.594 -21.225 1.00 29.37 189 VAL D N 1
ATOM 9326 C CA . VAL D 1 189 ? -26.486 50.777 -21.342 1.00 30.05 189 VAL D CA 1
ATOM 9327 C C . VAL D 1 189 ? -27.187 52.073 -20.883 1.00 30.46 189 VAL D C 1
ATOM 9328 O O . VAL D 1 189 ? -26.568 52.930 -20.259 1.00 28.90 189 VAL D O 1
ATOM 9332 N N . ARG D 1 190 ? -28.475 52.206 -21.172 1.00 28.93 190 ARG D N 1
ATOM 9333 C CA . ARG D 1 190 ? -29.210 53.389 -20.755 1.00 30.57 190 ARG D CA 1
ATOM 9334 C C . ARG D 1 190 ? -29.473 53.338 -19.243 1.00 30.84 190 ARG D C 1
ATOM 9335 O O . ARG D 1 190 ? -29.764 54.355 -18.608 1.00 29.60 190 ARG D O 1
ATOM 9343 N N . ALA D 1 191 ? -29.364 52.146 -18.670 1.00 29.28 191 ALA D N 1
ATOM 9344 C CA . ALA D 1 191 ? -29.585 51.985 -17.247 1.00 30.31 191 ALA D CA 1
ATOM 9345 C C . ALA D 1 191 ? -28.243 52.051 -16.523 1.00 29.87 191 ALA D C 1
ATOM 9346 O O . ALA D 1 191 ? -28.194 52.250 -15.312 1.00 29.54 191 ALA D O 1
ATOM 9348 N N . HIS D 1 192 ? -27.162 51.881 -17.283 1.00 30.08 192 HIS D N 1
ATOM 9349 C CA . HIS D 1 192 ? -25.796 51.928 -16.755 1.00 30.27 192 HIS D CA 1
ATOM 9350 C C . HIS D 1 192 ? -24.911 52.600 -17.816 1.00 30.95 192 HIS D C 1
ATOM 9351 O O . HIS D 1 192 ? -24.133 51.947 -18.511 1.00 29.97 192 HIS D O 1
ATOM 9358 N N . PRO D 1 193 ? -25.018 53.932 -17.930 1.00 32.71 193 PRO D N 1
ATOM 9359 C CA . PRO D 1 193 ? -24.285 54.779 -18.883 1.00 33.48 193 PRO D CA 1
ATOM 9360 C C . PRO D 1 193 ? -22.765 54.687 -18.912 1.00 34.26 193 PRO D C 1
ATOM 9361 O O . PRO D 1 193 ? -22.154 54.916 -19.960 1.00 34.62 193 PRO D O 1
ATOM 9365 N N . ALA D 1 194 ? -22.149 54.366 -17.780 1.00 33.23 194 ALA D N 1
ATOM 9366 C CA . ALA D 1 194 ? -20.692 54.253 -17.734 1.00 33.48 194 ALA D CA 1
ATOM 9367 C C . ALA D 1 194 ? -20.244 52.865 -18.175 1.00 34.05 194 ALA D C 1
ATOM 9368 O O . ALA D 1 194 ? -19.045 52.586 -18.253 1.00 34.12 194 ALA D O 1
ATOM 9370 N N . MET D 1 195 ? -21.211 51.997 -18.459 1.00 32.11 195 MET D N 1
ATOM 9371 C CA . MET D 1 195 ? -20.911 50.631 -18.859 1.00 30.76 195 MET D CA 1
ATOM 9372 C C . MET D 1 195 ? -21.193 50.356 -20.340 1.00 29.98 195 MET D C 1
ATOM 9373 O O . MET D 1 195 ? -21.975 51.067 -20.977 1.00 28.32 195 MET D O 1
ATOM 9378 N N . LYS D 1 196 ? -20.538 49.328 -20.880 1.00 28.74 196 LYS D N 1
ATOM 9379 C CA . LYS D 1 196 ? -20.707 48.935 -22.280 1.00 28.03 196 LYS D CA 1
ATOM 9380 C C . LYS D 1 196 ? -21.298 47.522 -22.385 1.00 26.48 196 LYS D C 1
ATOM 9381 O O . LYS D 1 196 ? -21.189 46.725 -21.454 1.00 27.48 196 LYS D O 1
ATOM 9387 N N . ALA D 1 197 ? -21.924 47.216 -23.518 1.00 24.52 197 ALA D N 1
ATOM 9388 C CA . ALA D 1 197 ? -22.510 45.897 -23.727 1.00 23.75 197 ALA D CA 1
ATOM 9389 C C . ALA D 1 197 ? -21.970 45.227 -24.986 1.00 24.44 197 ALA D C 1
ATOM 9390 O O . ALA D 1 197 ? -21.786 45.873 -26.015 1.00 23.82 197 ALA D O 1
ATOM 9392 N N . LEU D 1 198 ? -21.722 43.927 -24.880 1.00 23.94 198 LEU D N 1
ATOM 9393 C CA . LEU D 1 198 ? -21.223 43.134 -25.981 1.00 25.63 198 LEU D CA 1
ATOM 9394 C C . LEU D 1 198 ? -22.350 42.241 -26.501 1.00 26.42 198 LEU D C 1
ATOM 9395 O O . LEU D 1 198 ? -22.906 41.418 -25.767 1.00 28.30 198 LEU D O 1
ATOM 9400 N N . VAL D 1 199 ? -22.697 42.429 -27.767 1.00 27.00 199 VAL D N 1
ATOM 9401 C CA . VAL D 1 199 ? -23.740 41.642 -28.411 1.00 26.42 199 VAL D CA 1
ATOM 9402 C C . VAL D 1 199 ? -23.088 40.723 -29.444 1.00 25.91 199 VAL D C 1
ATOM 9403 O O . VAL D 1 199 ? -22.412 41.188 -30.371 1.00 25.95 199 VAL D O 1
ATOM 9407 N N . VAL D 1 200 ? -23.281 39.421 -29.283 1.00 25.11 200 VAL D N 1
ATOM 9408 C CA . VAL D 1 200 ? -22.697 38.463 -30.211 1.00 25.38 200 VAL D CA 1
ATOM 9409 C C . VAL D 1 200 ? -23.751 37.556 -30.839 1.00 27.42 200 VAL D C 1
ATOM 9410 O O . VAL D 1 200 ? -24.523 36.895 -30.133 1.00 25.45 200 VAL D O 1
ATOM 9414 N N . CYS D 1 201 ? -23.787 37.546 -32.168 1.00 27.70 201 CYS D N 1
ATOM 9415 C CA . CYS D 1 201 ? -24.702 36.682 -32.908 1.00 27.90 201 CYS D CA 1
ATOM 9416 C C . CYS D 1 201 ? -23.883 35.588 -33.583 1.00 27.71 201 CYS D C 1
ATOM 9417 O O . CYS D 1 201 ? -22.936 35.871 -34.314 1.00 29.35 201 CYS D O 1
ATOM 9420 N N . ILE D 1 202 ? -24.228 34.336 -33.318 1.00 29.23 202 ILE D N 1
ATOM 9421 C CA . ILE D 1 202 ? -23.499 33.224 -33.912 1.00 29.68 202 ILE D CA 1
ATOM 9422 C C . ILE D 1 202 ? -24.492 32.264 -34.483 1.00 30.24 202 ILE D C 1
ATOM 9423 O O . ILE D 1 202 ? -25.314 31.714 -33.755 1.00 28.68 202 ILE D O 1
ATOM 9428 N N . GLU D 1 203 ? -24.380 32.034 -35.781 1.00 29.88 203 GLU D N 1
ATOM 9429 C CA . GLU D 1 203 ? -25.281 31.148 -36.469 1.00 30.85 203 GLU D CA 1
ATOM 9430 C C . GLU D 1 203 ? -24.469 30.150 -37.298 1.00 30.15 203 GLU D C 1
ATOM 9431 O O . GLU D 1 203 ? -23.735 30.532 -38.205 1.00 30.85 203 GLU D O 1
ATOM 9437 N N . LEU D 1 204 ? -24.587 28.873 -36.951 1.00 28.59 204 LEU D N 1
ATOM 9438 C CA . LEU D 1 204 ? -23.884 27.802 -37.647 1.00 28.89 204 LEU D CA 1
ATOM 9439 C C . LEU D 1 204 ? -24.887 26.766 -38.157 1.00 29.88 204 LEU D C 1
ATOM 9440 O O . LEU D 1 204 ? -25.062 25.706 -37.555 1.00 29.96 204 LEU D O 1
ATOM 9445 N N . CYS D 1 205 ? -25.547 27.082 -39.266 1.00 29.84 205 CYS D N 1
ATOM 9446 C CA . CYS D 1 205 ? -26.538 26.189 -39.859 1.00 31.85 205 CYS D CA 1
ATOM 9447 C C . CYS D 1 205 ? -25.980 24.864 -40.386 1.00 32.14 205 CYS D C 1
ATOM 9448 O O . CYS D 1 205 ? -26.632 23.830 -40.281 1.00 35.01 205 CYS D O 1
ATOM 9451 N N . SER D 1 206 ? -24.776 24.895 -40.945 1.00 32.62 206 SER D N 1
ATOM 9452 C CA . SER D 1 206 ? -24.166 23.696 -41.515 1.00 33.26 206 SER D CA 1
ATOM 9453 C C . SER D 1 206 ? -24.197 22.517 -40.560 1.00 33.69 206 SER D C 1
ATOM 9454 O O . SER D 1 206 ? -24.353 21.367 -40.971 1.00 34.43 206 SER D O 1
ATOM 9457 N N . VAL D 1 207 ? -24.041 22.819 -39.280 1.00 32.44 207 VAL D N 1
ATOM 9458 C CA . VAL D 1 207 ? -24.032 21.812 -38.236 1.00 30.85 207 VAL D CA 1
ATOM 9459 C C . VAL D 1 207 ? -25.337 21.024 -38.169 1.00 29.35 207 VAL D C 1
ATOM 9460 O O . VAL D 1 207 ? -25.360 19.910 -37.655 1.00 26.60 207 VAL D O 1
ATOM 9464 N N . ASN D 1 208 ? -26.414 21.592 -38.705 1.00 29.30 208 ASN D N 1
ATOM 9465 C CA . ASN D 1 208 ? -27.716 20.925 -38.673 1.00 30.08 208 ASN D CA 1
ATOM 9466 C C . ASN D 1 208 ? -28.186 20.353 -40.013 1.00 31.42 208 ASN D C 1
ATOM 9467 O O . ASN D 1 208 ? -29.363 20.013 -40.162 1.00 30.81 208 ASN D O 1
ATOM 9472 N N . ALA D 1 209 ? -27.273 20.254 -40.980 1.00 32.94 209 ALA D N 1
ATOM 9473 C CA . ALA D 1 209 ? -27.588 19.718 -42.304 1.00 33.27 209 ALA D CA 1
ATOM 9474 C C . ALA D 1 209 ? -28.030 18.261 -42.221 1.00 34.20 209 ALA D C 1
ATOM 9475 O O . ALA D 1 209 ? -27.414 17.449 -41.536 1.00 33.99 209 ALA D O 1
ATOM 9477 N N . VAL D 1 210 ? -29.097 17.940 -42.939 1.00 37.96 210 VAL D N 1
ATOM 9478 C CA . VAL D 1 210 ? -29.660 16.596 -42.946 1.00 41.47 210 VAL D CA 1
ATOM 9479 C C . VAL D 1 210 ? -30.022 16.131 -44.356 1.00 43.99 210 VAL D C 1
ATOM 9480 O O . VAL D 1 210 ? -29.993 14.935 -44.653 1.00 45.26 210 VAL D O 1
ATOM 9484 N N . PHE D 1 211 ? -30.361 17.087 -45.216 1.00 46.67 211 PHE D N 1
ATOM 9485 C CA . PHE D 1 211 ? -30.761 16.800 -46.592 1.00 50.43 211 PHE D CA 1
ATOM 9486 C C . PHE D 1 211 ? -31.940 15.827 -46.638 1.00 50.98 211 PHE D C 1
ATOM 9487 O O . PHE D 1 211 ? -31.763 14.641 -46.913 1.00 51.93 211 PHE D O 1
ATOM 9495 N N . ALA D 1 212 ? -33.137 16.334 -46.361 1.00 51.69 212 ALA D N 1
ATOM 9496 C CA . ALA D 1 212 ? -34.341 15.511 -46.382 1.00 52.58 212 ALA D CA 1
ATOM 9497 C C . ALA D 1 212 ? -35.023 15.630 -47.745 1.00 53.82 212 ALA D C 1
ATOM 9498 O O . ALA D 1 212 ? -34.610 16.427 -48.591 1.00 53.53 212 ALA D O 1
ATOM 9500 N N . ASP D 1 213 ? -36.077 14.847 -47.944 1.00 54.17 213 ASP D N 1
ATOM 9501 C CA . ASP D 1 213 ? -36.796 14.827 -49.211 1.00 55.25 213 ASP D CA 1
ATOM 9502 C C . ASP D 1 213 ? -37.833 15.925 -49.433 1.00 55.38 213 ASP D C 1
ATOM 9503 O O . ASP D 1 213 ? -38.200 16.198 -50.579 1.00 56.23 213 ASP D O 1
ATOM 9508 N N . ASP D 1 214 ? -38.309 16.563 -48.366 1.00 53.95 214 ASP D N 1
ATOM 9509 C CA . ASP D 1 214 ? -39.335 17.586 -48.546 1.00 52.28 214 ASP D CA 1
ATOM 9510 C C . ASP D 1 214 ? -38.856 18.950 -49.062 1.00 50.15 214 ASP D C 1
ATOM 9511 O O . ASP D 1 214 ? -37.704 19.349 -48.875 1.00 47.40 214 ASP D O 1
ATOM 9516 N N . ILE D 1 215 ? -39.779 19.638 -49.733 1.00 48.89 215 ILE D N 1
ATOM 9517 C CA . ILE D 1 215 ? -39.565 20.950 -50.340 1.00 48.43 215 ILE D CA 1
ATOM 9518 C C . ILE D 1 215 ? -38.911 21.958 -49.404 1.00 46.83 215 ILE D C 1
ATOM 9519 O O . ILE D 1 215 ? -37.867 22.525 -49.726 1.00 46.04 215 ILE D O 1
ATOM 9524 N N . ASN D 1 216 ? -39.553 22.194 -48.261 1.00 45.21 216 ASN D N 1
ATOM 9525 C CA . ASN D 1 216 ? -39.051 23.141 -47.273 1.00 44.06 216 ASN D CA 1
ATOM 9526 C C . ASN D 1 216 ? -37.620 22.804 -46.837 1.00 43.74 216 ASN D C 1
ATOM 9527 O O . ASN D 1 216 ? -36.775 23.692 -46.709 1.00 43.63 216 ASN D O 1
ATOM 9532 N N . ASP D 1 217 ? -37.342 21.522 -46.626 1.00 43.82 217 ASP D N 1
ATOM 9533 C CA . ASP D 1 217 ? -36.007 21.113 -46.218 1.00 45.02 217 ASP D CA 1
ATOM 9534 C C . ASP D 1 217 ? -35.002 21.446 -47.329 1.00 44.72 217 ASP D C 1
ATOM 9535 O O . ASP D 1 217 ? -33.886 21.894 -47.049 1.00 42.79 217 ASP D O 1
ATOM 9540 N N . VAL D 1 218 ? -35.409 21.237 -48.585 1.00 43.18 218 VAL D N 1
ATOM 9541 C CA . VAL D 1 218 ? -34.545 21.516 -49.736 1.00 42.14 218 VAL D CA 1
ATOM 9542 C C . VAL D 1 218 ? -34.256 23.007 -49.883 1.00 41.16 218 VAL D C 1
ATOM 9543 O O . VAL D 1 218 ? -33.121 23.401 -50.146 1.00 42.04 218 VAL D O 1
ATOM 9547 N N . VAL D 1 219 ? -35.295 23.823 -49.723 1.00 40.84 219 VAL D N 1
ATOM 9548 C CA . VAL D 1 219 ? -35.184 25.276 -49.821 1.00 40.40 219 VAL D CA 1
ATOM 9549 C C . VAL D 1 219 ? -34.271 25.802 -48.719 1.00 40.42 219 VAL D C 1
ATOM 9550 O O . VAL D 1 219 ? -33.378 26.608 -48.967 1.00 40.93 219 VAL D O 1
ATOM 9554 N N . ILE D 1 220 ? -34.506 25.329 -47.500 1.00 40.22 220 ILE D N 1
ATOM 9555 C CA . ILE D 1 220 ? -33.724 25.725 -46.333 1.00 39.94 220 ILE D CA 1
ATOM 9556 C C . ILE D 1 220 ? -32.241 25.352 -46.483 1.00 39.33 220 ILE D C 1
ATOM 9557 O O . ILE D 1 220 ? -31.358 26.135 -46.125 1.00 39.07 220 ILE D O 1
ATOM 9562 N N . HIS D 1 221 ? -31.974 24.167 -47.030 1.00 38.46 221 HIS D N 1
ATOM 9563 C CA . HIS D 1 221 ? -30.609 23.695 -47.234 1.00 36.88 221 HIS D CA 1
ATOM 9564 C C . HIS D 1 221 ? -29.889 24.401 -48.376 1.00 36.70 221 HIS D C 1
ATOM 9565 O O . HIS D 1 221 ? -28.673 24.289 -48.514 1.00 36.36 221 HIS D O 1
ATOM 9572 N N . SER D 1 222 ? -30.644 25.132 -49.191 1.00 37.18 222 SER D N 1
ATOM 9573 C CA . SER D 1 222 ? -30.072 25.869 -50.314 1.00 36.54 222 SER D CA 1
ATOM 9574 C C . SER D 1 222 ? -29.901 27.344 -49.967 1.00 36.34 222 SER D C 1
ATOM 9575 O O . SER D 1 222 ? -29.189 28.072 -50.655 1.00 37.69 222 SER D O 1
ATOM 9578 N N . LEU D 1 223 ? -30.548 27.781 -48.892 1.00 35.76 223 LEU D N 1
ATOM 9579 C CA . LEU D 1 223 ? -30.478 29.179 -48.485 1.00 35.07 223 LEU D CA 1
ATOM 9580 C C . LEU D 1 223 ? -29.641 29.502 -47.254 1.00 33.84 223 LEU D C 1
ATOM 9581 O O . LEU D 1 223 ? -29.002 30.543 -47.209 1.00 35.85 223 LEU D O 1
ATOM 9586 N N . PHE D 1 224 ? -29.632 28.618 -46.267 1.00 34.01 224 PHE D N 1
ATOM 9587 C CA . PHE D 1 224 ? -28.908 28.877 -45.027 1.00 33.90 224 PHE D CA 1
ATOM 9588 C C . PHE D 1 224 ? -27.388 28.758 -45.024 1.00 33.87 224 PHE D C 1
ATOM 9589 O O . PHE D 1 224 ? -26.824 27.802 -45.551 1.00 33.87 224 PHE D O 1
ATOM 9597 N N . GLY D 1 225 ? -26.738 29.752 -44.408 1.00 32.57 225 GLY D N 1
ATOM 9598 C CA . GLY D 1 225 ? -25.288 29.782 -44.310 1.00 30.68 225 GLY D CA 1
ATOM 9599 C C . GLY D 1 225 ? -24.779 29.965 -42.886 1.00 30.31 225 GLY D C 1
ATOM 9600 O O . GLY D 1 225 ? -25.568 30.072 -41.953 1.00 31.66 225 GLY D O 1
ATOM 9601 N N . ASP D 1 226 ? -23.456 29.999 -42.725 1.00 30.48 226 ASP D N 1
ATOM 9602 C CA . ASP D 1 226 ? -22.802 30.157 -41.419 1.00 29.51 226 ASP D CA 1
ATOM 9603 C C . ASP D 1 226 ? -22.147 31.527 -41.274 1.00 29.86 226 ASP D C 1
ATOM 9604 O O . ASP D 1 226 ? -21.504 32.010 -42.208 1.00 28.64 226 ASP D O 1
ATOM 9609 N N . GLY D 1 227 ? -22.278 32.133 -40.094 1.00 29.75 227 GLY D N 1
ATOM 9610 C CA . GLY D 1 227 ? -21.685 33.439 -39.872 1.00 29.40 227 GLY D CA 1
ATOM 9611 C C . GLY D 1 227 ? -21.774 33.937 -38.444 1.00 31.15 227 GLY D C 1
ATOM 9612 O O . GLY D 1 227 ? -22.529 33.402 -37.626 1.00 29.87 227 GLY D O 1
ATOM 9613 N N . CYS D 1 228 ? -20.979 34.962 -38.147 1.00 31.07 228 CYS D N 1
ATOM 9614 C CA . CYS D 1 228 ? -20.943 35.561 -36.820 1.00 30.85 228 CYS D CA 1
ATOM 9615 C C . CYS D 1 228 ? -20.726 37.072 -36.908 1.00 30.70 228 CYS D C 1
ATOM 9616 O O . CYS D 1 228 ? -19.947 37.551 -37.729 1.00 28.09 228 CYS D O 1
ATOM 9619 N N . ALA D 1 229 ? -21.431 37.817 -36.061 1.00 30.40 229 ALA D N 1
ATOM 9620 C CA . ALA D 1 229 ? -21.298 39.263 -36.022 1.00 28.86 229 ALA D CA 1
ATOM 9621 C C . ALA D 1 229 ? -21.355 39.684 -34.563 1.00 30.06 229 ALA D C 1
ATOM 9622 O O . ALA D 1 229 ? -21.964 39.001 -33.733 1.00 30.20 229 ALA D O 1
ATOM 9624 N N . ALA D 1 230 ? -20.710 40.801 -34.248 1.00 28.48 230 ALA D N 1
ATOM 9625 C CA . ALA D 1 230 ? -20.685 41.290 -32.882 1.00 28.27 230 ALA D CA 1
ATOM 9626 C C . ALA D 1 230 ? -20.767 42.812 -32.859 1.00 28.43 230 ALA D C 1
ATOM 9627 O O . ALA D 1 230 ? -20.262 43.482 -33.760 1.00 27.02 230 ALA D O 1
ATOM 9629 N N . LEU D 1 231 ? -21.412 43.344 -31.819 1.00 28.32 231 LEU D N 1
ATOM 9630 C CA . LEU D 1 231 ? -21.587 44.786 -31.645 1.00 26.46 231 LEU D CA 1
ATOM 9631 C C . LEU D 1 231 ? -21.177 45.215 -30.230 1.00 26.97 231 LEU D C 1
ATOM 9632 O O . LEU D 1 231 ? -21.382 44.474 -29.264 1.00 27.36 231 LEU D O 1
ATOM 9637 N N . VAL D 1 232 ? -20.589 46.403 -30.116 1.00 26.35 232 VAL D N 1
ATOM 9638 C CA . VAL D 1 232 ? -20.210 46.956 -28.816 1.00 27.23 232 VAL D CA 1
ATOM 9639 C C . VAL D 1 232 ? -21.113 48.176 -28.650 1.00 27.86 232 VAL D C 1
ATOM 9640 O O . VAL D 1 232 ? -21.045 49.113 -29.446 1.00 25.89 232 VAL D O 1
ATOM 9644 N N . ILE D 1 233 ? -21.966 48.142 -27.628 1.00 28.16 233 ILE D N 1
ATOM 9645 C CA . ILE D 1 233 ? -22.929 49.210 -27.373 1.00 29.46 233 ILE D CA 1
ATOM 9646 C C . ILE D 1 233 ? -22.602 50.066 -26.152 1.00 31.57 233 ILE D C 1
ATOM 9647 O O . ILE D 1 233 ? -22.202 49.558 -25.104 1.00 31.52 233 ILE D O 1
ATOM 9652 N N . GLY D 1 234 ? -22.785 51.373 -26.302 1.00 32.88 234 GLY D N 1
ATOM 9653 C CA . GLY D 1 234 ? -22.513 52.296 -25.221 1.00 32.05 234 GLY D CA 1
ATOM 9654 C C . GLY D 1 234 ? -23.530 53.416 -25.221 1.00 33.27 234 GLY D C 1
ATOM 9655 O O . GLY D 1 234 ? -24.258 53.600 -26.202 1.00 33.50 234 GLY D O 1
ATOM 9656 N N . ALA D 1 235 ? -23.586 54.152 -24.115 1.00 32.24 235 ALA D N 1
ATOM 9657 C CA . ALA D 1 235 ? -24.506 55.269 -23.960 1.00 32.89 235 ALA D CA 1
ATOM 9658 C C . ALA D 1 235 ? -23.725 56.558 -24.143 1.00 33.76 235 ALA D C 1
ATOM 9659 O O . ALA D 1 235 ? -22.548 56.626 -23.799 1.00 33.39 235 ALA D O 1
ATOM 9661 N N . SER D 1 236 ? -24.375 57.579 -24.684 1.00 35.05 236 SER D N 1
ATOM 9662 C CA . SER D 1 236 ? -23.711 58.853 -24.889 1.00 38.39 236 SER D CA 1
ATOM 9663 C C . SER D 1 236 ? -24.700 59.994 -24.732 1.00 40.82 236 SER D C 1
ATOM 9664 O O . SER D 1 236 ? -25.884 59.838 -25.019 1.00 41.11 236 SER D O 1
ATOM 9667 N N . GLN D 1 237 ? -24.223 61.141 -24.262 1.00 43.65 237 GLN D N 1
ATOM 9668 C CA . GLN D 1 237 ? -25.101 62.291 -24.105 1.00 47.42 237 GLN D CA 1
ATOM 9669 C C . GLN D 1 237 ? -25.487 62.730 -25.511 1.00 49.70 237 GLN D C 1
ATOM 9670 O O . GLN D 1 237 ? -24.790 62.401 -26.474 1.00 50.52 237 GLN D O 1
ATOM 9676 N N . VAL D 1 238 ? -26.588 63.463 -25.641 1.00 51.82 238 VAL D N 1
ATOM 9677 C CA . VAL D 1 238 ? -27.025 63.911 -26.958 1.00 54.25 238 VAL D CA 1
ATOM 9678 C C . VAL D 1 238 ? -26.058 64.960 -27.504 1.00 55.41 238 VAL D C 1
ATOM 9679 O O . VAL D 1 238 ? -25.794 65.011 -28.704 1.00 55.94 238 VAL D O 1
ATOM 9683 N N . GLN D 1 239 ? -25.524 65.788 -26.616 1.00 56.76 239 GLN D N 1
ATOM 9684 C CA . GLN D 1 239 ? -24.595 66.830 -27.024 1.00 58.37 239 GLN D CA 1
ATOM 9685 C C . GLN D 1 239 ? -23.340 66.285 -27.693 1.00 58.14 239 GLN D C 1
ATOM 9686 O O . GLN D 1 239 ? -22.814 66.900 -28.625 1.00 57.48 239 GLN D O 1
ATOM 9692 N N . GLU D 1 240 ? -22.861 65.135 -27.222 1.00 56.92 240 GLU D N 1
ATOM 9693 C CA . GLU D 1 240 ? -21.637 64.555 -27.764 1.00 56.66 240 GLU D CA 1
ATOM 9694 C C . GLU D 1 240 ? -21.590 64.406 -29.283 1.00 55.59 240 GLU D C 1
ATOM 9695 O O . GLU D 1 240 ? -22.518 63.885 -29.904 1.00 55.34 240 GLU D O 1
ATOM 9701 N N . LYS D 1 241 ? -20.498 64.875 -29.876 1.00 54.02 241 LYS D N 1
ATOM 9702 C CA . LYS D 1 241 ? -20.316 64.778 -31.317 1.00 52.73 241 LYS D CA 1
ATOM 9703 C C . LYS D 1 241 ? -19.602 63.468 -31.610 1.00 49.09 241 LYS D C 1
ATOM 9704 O O . LYS D 1 241 ? -18.413 63.323 -31.340 1.00 48.24 241 LYS D O 1
ATOM 9710 N N . LEU D 1 242 ? -20.340 62.510 -32.155 1.00 45.47 242 LEU D N 1
ATOM 9711 C CA . LEU D 1 242 ? -19.778 61.205 -32.460 1.00 41.83 242 LEU D CA 1
ATOM 9712 C C . LEU D 1 242 ? -18.935 61.256 -33.728 1.00 40.59 242 LEU D C 1
ATOM 9713 O O . LEU D 1 242 ? -19.172 62.079 -34.610 1.00 37.98 242 LEU D O 1
ATOM 9718 N N . GLU D 1 243 ? -17.941 60.378 -33.807 1.00 40.27 243 GLU D N 1
ATOM 9719 C CA . GLU D 1 243 ? -17.077 60.322 -34.976 1.00 41.07 243 GLU D CA 1
ATOM 9720 C C . GLU D 1 243 ? -17.734 59.534 -36.111 1.00 39.68 243 GLU D C 1
ATOM 9721 O O . GLU D 1 243 ? -18.695 58.792 -35.898 1.00 38.53 243 GLU D O 1
ATOM 9727 N N . PRO D 1 244 ? -17.232 59.703 -37.342 1.00 39.46 244 PRO D N 1
ATOM 9728 C CA . PRO D 1 244 ? -17.786 58.997 -38.501 1.00 37.66 244 PRO D CA 1
ATOM 9729 C C . PRO D 1 244 ? -17.769 57.481 -38.310 1.00 36.29 244 PRO D C 1
ATOM 9730 O O . PRO D 1 244 ? -16.833 56.933 -37.731 1.00 35.35 244 PRO D O 1
ATOM 9734 N N . GLY D 1 245 ? -18.810 56.809 -38.792 1.00 33.93 245 GLY D N 1
ATOM 9735 C CA . GLY D 1 245 ? -18.872 55.367 -38.658 1.00 31.60 245 GLY D CA 1
ATOM 9736 C C . GLY D 1 245 ? -19.728 54.933 -37.486 1.00 32.14 245 GLY D C 1
ATOM 9737 O O . GLY D 1 245 ? -20.275 53.830 -37.482 1.00 29.48 245 GLY D O 1
ATOM 9738 N N . LYS D 1 246 ? -19.836 55.788 -36.474 1.00 31.49 246 LYS D N 1
ATOM 9739 C CA . LYS D 1 246 ? -20.656 55.444 -35.328 1.00 32.47 246 LYS D CA 1
ATOM 9740 C C . LYS D 1 246 ? -22.118 55.406 -35.764 1.00 32.19 246 LYS D C 1
ATOM 9741 O O . LYS D 1 246 ? -22.560 56.230 -36.571 1.00 31.55 246 LYS D O 1
ATOM 9747 N N . VAL D 1 247 ? -22.854 54.420 -35.258 1.00 29.91 247 VAL D N 1
ATOM 9748 C CA . VAL D 1 247 ? -24.259 54.293 -35.595 1.00 29.76 247 VAL D CA 1
ATOM 9749 C C . VAL D 1 247 ? -25.128 54.559 -34.371 1.00 28.54 247 VAL D C 1
ATOM 9750 O O . VAL D 1 247 ? -24.917 53.983 -33.307 1.00 27.51 247 VAL D O 1
ATOM 9754 N N . VAL D 1 248 ? -26.102 55.444 -34.528 1.00 28.25 248 VAL D N 1
ATOM 9755 C CA . VAL D 1 248 ? -27.002 55.763 -33.438 1.00 28.61 248 VAL D CA 1
ATOM 9756 C C . VAL D 1 248 ? -28.318 55.011 -33.594 1.00 29.71 248 VAL D C 1
ATOM 9757 O O . VAL D 1 248 ? -29.044 55.189 -34.582 1.00 29.94 248 VAL D O 1
ATOM 9761 N N . VAL D 1 249 ? -28.605 54.151 -32.623 1.00 29.69 249 VAL D N 1
ATOM 9762 C CA . VAL D 1 249 ? -29.841 53.387 -32.622 1.00 29.19 249 VAL D CA 1
ATOM 9763 C C . VAL D 1 249 ? -30.848 54.374 -32.075 1.00 29.44 249 VAL D C 1
ATOM 9764 O O . VAL D 1 249 ? -30.957 54.557 -30.869 1.00 30.61 249 VAL D O 1
ATOM 9768 N N . ARG D 1 250 ? -31.566 55.030 -32.976 1.00 31.38 250 ARG D N 1
ATOM 9769 C CA . ARG D 1 250 ? -32.543 56.041 -32.599 1.00 34.16 250 ARG D CA 1
ATOM 9770 C C . ARG D 1 250 ? -33.816 55.494 -31.994 1.00 35.78 250 ARG D C 1
ATOM 9771 O O . ARG D 1 250 ? -34.324 56.025 -31.006 1.00 35.81 250 ARG D O 1
ATOM 9779 N N . SER D 1 251 ? -34.336 54.433 -32.593 1.00 37.59 251 SER D N 1
ATOM 9780 C CA . SER D 1 251 ? -35.568 53.830 -32.118 1.00 38.72 251 SER D CA 1
ATOM 9781 C C . SER D 1 251 ? -35.610 52.351 -32.497 1.00 39.92 251 SER D C 1
ATOM 9782 O O . SER D 1 251 ? -35.021 51.941 -33.502 1.00 39.96 251 SER D O 1
ATOM 9785 N N . SER D 1 252 ? -36.279 51.546 -31.679 1.00 39.22 252 SER D N 1
ATOM 9786 C CA . SER D 1 252 ? -36.407 50.120 -31.966 1.00 39.59 252 SER D CA 1
ATOM 9787 C C . SER D 1 252 ? -37.897 49.780 -31.991 1.00 37.52 252 SER D C 1
ATOM 9788 O O . SER D 1 252 ? -38.708 50.505 -31.412 1.00 39.75 252 SER D O 1
ATOM 9791 N N . PHE D 1 253 ? -38.266 48.693 -32.659 1.00 34.89 253 PHE D N 1
ATOM 9792 C CA . PHE D 1 253 ? -39.673 48.309 -32.715 1.00 33.36 253 PHE D CA 1
ATOM 9793 C C . PHE D 1 253 ? -39.892 46.826 -32.952 1.00 32.29 253 PHE D C 1
ATOM 9794 O O . PHE D 1 253 ? -39.043 46.140 -33.515 1.00 29.67 253 PHE D O 1
ATOM 9802 N N . SER D 1 254 ? -41.049 46.353 -32.496 1.00 31.34 254 SER D N 1
ATOM 9803 C CA . SER D 1 254 ? -41.457 44.965 -32.624 1.00 30.26 254 SER D CA 1
ATOM 9804 C C . SER D 1 254 ? -42.931 44.980 -33.008 1.00 30.90 254 SER D C 1
ATOM 9805 O O . SER D 1 254 ? -43.655 45.915 -32.666 1.00 30.74 254 SER D O 1
ATOM 9808 N N . GLN D 1 255 ? -43.374 43.942 -33.707 1.00 31.26 255 GLN D N 1
ATOM 9809 C CA . GLN D 1 255 ? -44.766 43.849 -34.123 1.00 33.97 255 GLN D CA 1
ATOM 9810 C C . GLN D 1 255 ? -45.196 42.434 -34.432 1.00 33.16 255 GLN D C 1
ATOM 9811 O O . GLN D 1 255 ? -44.788 41.859 -35.435 1.00 31.73 255 GLN D O 1
ATOM 9817 N N . LEU D 1 256 ? -46.030 41.883 -33.560 1.00 33.95 256 LEU D N 1
ATOM 9818 C CA . LEU D 1 256 ? -46.556 40.537 -33.738 1.00 34.94 256 LEU D CA 1
ATOM 9819 C C . LEU D 1 256 ? -47.655 40.669 -34.801 1.00 35.51 256 LEU D C 1
ATOM 9820 O O . LEU D 1 256 ? -48.599 41.436 -34.621 1.00 34.54 256 LEU D O 1
ATOM 9825 N N . LEU D 1 257 ? -47.535 39.938 -35.904 1.00 37.26 257 LEU D N 1
ATOM 9826 C CA . LEU D 1 257 ? -48.540 40.009 -36.967 1.00 37.82 257 LEU D CA 1
ATOM 9827 C C . LEU D 1 257 ? -49.702 39.047 -36.725 1.00 37.08 257 LEU D C 1
ATOM 9828 O O . LEU D 1 257 ? -49.498 37.849 -36.559 1.00 37.47 257 LEU D O 1
ATOM 9833 N N . ASP D 1 258 ? -50.920 39.578 -36.712 1.00 38.61 258 ASP D N 1
ATOM 9834 C CA . ASP D 1 258 ? -52.117 38.764 -36.501 1.00 40.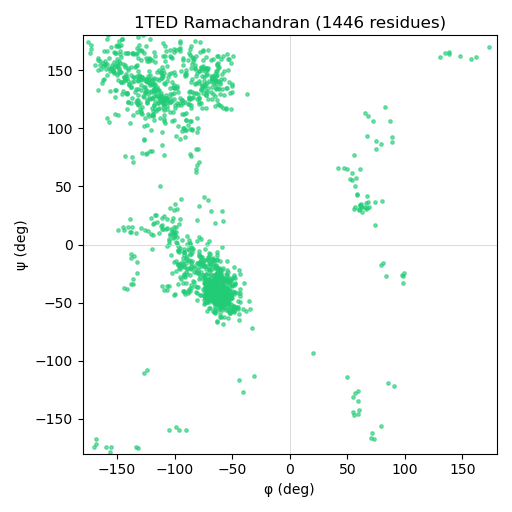76 258 ASP D CA 1
ATOM 9835 C C . ASP D 1 258 ? -52.182 37.535 -37.403 1.00 40.89 258 ASP D C 1
ATOM 9836 O O . ASP D 1 258 ? -51.894 37.619 -38.593 1.00 42.31 258 ASP D O 1
ATOM 9841 N N . ASN D 1 259 ? -52.563 36.399 -36.822 1.00 41.14 259 ASN D N 1
ATOM 9842 C CA . ASN D 1 259 ? -52.704 35.133 -37.548 1.00 41.25 259 ASN D CA 1
ATOM 9843 C C . ASN D 1 259 ? -51.587 34.853 -38.548 1.00 39.60 259 ASN D C 1
ATOM 9844 O O . ASN D 1 259 ? -51.826 34.802 -39.758 1.00 39.21 259 ASN D O 1
ATOM 9849 N N . THR D 1 260 ? -50.374 34.659 -38.047 1.00 38.21 260 THR D N 1
ATOM 9850 C CA . THR D 1 260 ? -49.229 34.378 -38.911 1.00 35.33 260 THR D CA 1
ATOM 9851 C C . THR D 1 260 ? -48.259 33.400 -38.248 1.00 34.25 260 THR D C 1
ATOM 9852 O O . THR D 1 260 ? -47.124 33.248 -38.692 1.00 33.62 260 THR D O 1
ATOM 9856 N N . GLU D 1 261 ? -48.718 32.731 -37.193 1.00 34.01 261 GLU D N 1
ATOM 9857 C CA . GLU D 1 261 ? -47.898 31.774 -36.449 1.00 33.77 261 GLU D CA 1
ATOM 9858 C C . GLU D 1 261 ? -47.245 30.673 -37.268 1.00 32.20 261 GLU D C 1
ATOM 9859 O O . GLU D 1 261 ? -46.169 30.191 -36.919 1.00 31.28 261 GLU D O 1
ATOM 9865 N N . ASP D 1 262 ? -47.897 30.273 -38.352 1.00 31.91 262 ASP D N 1
ATOM 9866 C CA . ASP D 1 262 ? -47.391 29.209 -39.214 1.00 30.91 262 ASP D CA 1
ATOM 9867 C C . ASP D 1 262 ? -46.243 29.696 -40.084 1.00 29.56 262 ASP D C 1
ATOM 9868 O O . ASP D 1 262 ? -45.501 28.895 -40.656 1.00 29.53 262 ASP D O 1
ATOM 9873 N N . GLY D 1 263 ? -46.109 31.014 -40.178 1.00 28.80 263 GLY D N 1
ATOM 9874 C CA . GLY D 1 263 ? -45.078 31.618 -41.008 1.00 27.42 263 GLY D CA 1
ATOM 9875 C C . GLY D 1 263 ? -43.662 31.112 -40.837 1.00 28.30 263 GLY D C 1
ATOM 9876 O O . GLY D 1 263 ? -43.027 30.672 -41.799 1.00 28.05 263 GLY D O 1
ATOM 9877 N N . ILE D 1 264 ? -43.150 31.196 -39.616 1.00 27.77 264 ILE D N 1
ATOM 9878 C CA . ILE D 1 264 ? -41.792 30.749 -39.329 1.00 28.29 264 ILE D CA 1
ATOM 9879 C C . ILE D 1 264 ? -41.789 29.804 -38.138 1.00 28.12 264 ILE D C 1
ATOM 9880 O O . ILE D 1 264 ? -42.090 30.208 -37.015 1.00 30.28 264 ILE D O 1
ATOM 9885 N N . VAL D 1 265 ? -41.453 28.546 -38.385 0.50 25.12 265 VAL D N 1
ATOM 9886 C CA . VAL D 1 265 ? -41.419 27.573 -37.317 0.50 23.97 265 VAL D CA 1
ATOM 9887 C C . VAL D 1 265 ? -40.021 27.034 -37.081 0.50 22.85 265 VAL D C 1
ATOM 9888 O O . VAL D 1 265 ? -39.305 26.689 -38.013 0.50 20.76 265 VAL D O 1
ATOM 9892 N N . LEU D 1 266 ? -39.635 26.986 -35.814 1.00 24.65 266 LEU D N 1
ATOM 9893 C CA . LEU D 1 266 ? -38.333 26.471 -35.423 1.00 24.45 266 LEU D CA 1
ATOM 9894 C C . LEU D 1 266 ? -38.602 25.295 -34.494 1.00 23.41 266 LEU D C 1
ATOM 9895 O O . LEU D 1 266 ? -39.495 25.349 -33.646 1.00 20.68 266 LEU D O 1
ATOM 9900 N N . GLY D 1 267 ? -37.840 24.224 -34.667 1.00 21.93 267 GLY D N 1
ATOM 9901 C CA . GLY D 1 267 ? -38.033 23.058 -33.835 1.00 21.92 267 GLY D CA 1
ATOM 9902 C C . GLY D 1 267 ? -36.728 22.326 -33.632 1.00 24.05 267 GLY D C 1
ATOM 9903 O O . GLY D 1 267 ? -35.726 22.654 -34.264 1.00 22.75 267 GLY D O 1
ATOM 9904 N N . VAL D 1 268 ? -36.734 21.346 -32.735 1.00 24.74 268 VAL D N 1
ATOM 9905 C CA . VAL D 1 268 ? -35.542 20.557 -32.480 1.00 25.99 268 VAL D CA 1
ATOM 9906 C C . VAL D 1 268 ? -35.823 19.086 -32.792 1.00 26.85 268 VAL D C 1
ATOM 9907 O O . VAL D 1 268 ? -36.602 18.448 -32.089 1.00 27.09 268 VAL D O 1
ATOM 9911 N N . ASN D 1 269 ? -35.192 18.561 -33.846 1.00 26.95 269 ASN D N 1
ATOM 9912 C CA . ASN D 1 269 ? -35.358 17.157 -34.240 1.00 27.72 269 ASN D CA 1
ATOM 9913 C C . ASN D 1 269 ? -34.198 16.305 -33.727 1.00 28.21 269 ASN D C 1
ATOM 9914 O O . ASN D 1 269 ? -33.160 16.830 -33.303 1.00 26.51 269 ASN D O 1
ATOM 9919 N N . HIS D 1 270 ? -34.367 14.985 -33.797 1.00 27.80 270 HIS D N 1
ATOM 9920 C CA . HIS D 1 270 ? -33.343 14.057 -33.325 1.00 27.60 270 HIS D CA 1
ATOM 9921 C C . HIS D 1 270 ? -32.042 14.156 -34.102 1.00 28.32 270 HIS D C 1
ATOM 9922 O O . HIS D 1 270 ? -30.983 13.783 -33.598 1.00 26.54 270 HIS D O 1
ATOM 9929 N N . ASN D 1 271 ? -32.123 14.649 -35.332 1.00 29.43 271 ASN D N 1
ATOM 9930 C CA . ASN D 1 271 ? -30.935 14.766 -36.165 1.00 30.80 271 ASN D CA 1
ATOM 9931 C C . ASN D 1 271 ? -30.592 16.208 -36.523 1.00 30.62 271 ASN D C 1
ATOM 9932 O O . ASN D 1 271 ? -29.960 16.473 -37.548 1.00 28.76 271 ASN D O 1
ATOM 9937 N N . GLY D 1 272 ? -31.016 17.141 -35.675 1.00 30.35 272 GLY D N 1
ATOM 9938 C CA . GLY D 1 272 ? -30.708 18.534 -35.925 1.00 28.85 272 GLY D CA 1
ATOM 9939 C C . GLY D 1 272 ? -31.859 19.491 -35.751 1.00 30.47 272 GLY D C 1
ATOM 9940 O O . GLY D 1 272 ? -33.024 19.097 -35.689 1.00 31.25 272 GLY D O 1
ATOM 9941 N N . ILE D 1 273 ? -31.506 20.768 -35.671 1.00 31.59 273 ILE D N 1
ATOM 9942 C CA . ILE D 1 273 ? -32.455 21.866 -35.527 1.00 30.33 273 ILE D CA 1
ATOM 9943 C C . ILE D 1 273 ? -32.994 22.178 -36.930 1.00 31.08 273 ILE D C 1
ATOM 9944 O O . ILE D 1 273 ? -32.258 22.070 -37.911 1.00 29.90 273 ILE D O 1
ATOM 9949 N N . THR D 1 274 ? -34.271 22.551 -37.020 1.00 30.87 274 THR D N 1
ATOM 9950 C CA . THR D 1 274 ? -34.894 22.861 -38.302 1.00 32.27 274 THR D CA 1
ATOM 9951 C C . THR D 1 274 ? -35.659 24.160 -38.320 1.00 32.62 274 THR D C 1
ATOM 9952 O O . THR D 1 274 ? -35.967 24.746 -37.286 1.00 32.40 274 THR D O 1
ATOM 9956 N N . CYS D 1 275 ? -36.004 24.568 -39.533 1.00 33.93 275 CYS D N 1
ATOM 9957 C CA . CYS D 1 275 ? -36.753 25.783 -39.767 1.00 36.76 275 CYS D CA 1
ATOM 9958 C C . CYS D 1 275 ? -37.875 25.465 -40.757 1.00 37.73 275 CYS D C 1
ATOM 9959 O O . CYS D 1 275 ? -37.620 24.983 -41.859 1.00 39.07 275 CYS D O 1
ATOM 9962 N N . GLU D 1 276 ? -39.115 25.720 -40.359 1.00 38.80 276 GLU D N 1
ATOM 9963 C CA . GLU D 1 276 ? -40.265 25.456 -41.219 1.00 39.22 276 GLU D CA 1
ATOM 9964 C C . GLU D 1 276 ? -40.924 26.744 -41.692 1.00 39.16 276 GLU D C 1
ATOM 9965 O O . GLU D 1 276 ? -41.736 27.335 -40.986 1.00 40.59 276 GLU D O 1
ATOM 9971 N N . LEU D 1 277 ? -40.557 27.172 -42.895 1.00 38.85 277 LEU D N 1
ATOM 9972 C CA . LEU D 1 277 ? -41.095 28.388 -43.478 1.00 38.81 277 LEU D CA 1
ATOM 9973 C C . LEU D 1 277 ? -42.376 28.066 -44.215 1.00 39.67 277 LEU D C 1
ATOM 9974 O O . LEU D 1 277 ? -42.406 27.190 -45.076 1.00 41.97 277 LEU D O 1
ATOM 9979 N N . SER D 1 278 ? -43.440 28.772 -43.857 1.00 39.47 278 SER D N 1
ATOM 9980 C CA . SER D 1 278 ? -44.751 28.569 -44.460 1.00 39.96 278 SER D CA 1
ATOM 9981 C C . SER D 1 278 ? -44.837 29.185 -45.851 1.00 39.07 278 SER D C 1
ATOM 9982 O O . SER D 1 278 ? -44.170 30.186 -46.139 1.00 39.25 278 SER D O 1
ATOM 9985 N N . GLU D 1 279 ? -45.659 28.580 -46.708 1.00 38.54 279 GLU D N 1
ATOM 9986 C CA . GLU D 1 279 ? -45.857 29.067 -48.073 1.00 39.06 279 GLU D CA 1
ATOM 9987 C C . GLU D 1 279 ? -46.415 30.471 -47.960 1.00 38.02 279 GLU D C 1
ATOM 9988 O O . GLU D 1 279 ? -46.139 31.335 -48.788 1.00 39.20 279 GLU D O 1
ATOM 9994 N N . ASN D 1 280 ? -47.206 30.672 -46.911 1.00 37.18 280 ASN D N 1
ATOM 9995 C CA . ASN D 1 280 ? -47.862 31.937 -46.617 1.00 36.25 280 ASN D CA 1
ATOM 9996 C C . ASN D 1 280 ? -46.944 33.067 -46.146 1.00 35.75 280 ASN D C 1
ATOM 9997 O O . ASN D 1 280 ? -47.386 34.213 -46.063 1.00 35.40 280 ASN D O 1
ATOM 10002 N N . LEU D 1 281 ? -45.682 32.755 -45.835 1.00 35.46 281 LEU D N 1
ATOM 10003 C CA . LEU D 1 281 ? -44.739 33.763 -45.329 1.00 32.83 281 LEU D CA 1
ATOM 10004 C C . LEU D 1 281 ? -44.525 34.953 -46.257 1.00 33.00 281 LEU D C 1
ATOM 10005 O O . LEU D 1 281 ? -44.650 36.101 -45.829 1.00 32.29 281 LEU D O 1
ATOM 10010 N N . PRO D 1 282 ? -44.190 34.703 -47.539 1.00 33.22 282 PRO D N 1
ATOM 10011 C CA . PRO D 1 282 ? -43.980 35.846 -48.436 1.00 32.65 282 PRO D CA 1
ATOM 10012 C C . PRO D 1 282 ? -45.178 36.791 -48.487 1.00 31.25 282 PRO D C 1
ATOM 10013 O O . PRO D 1 282 ? -45.016 37.998 -48.648 1.00 29.55 282 PRO D O 1
ATOM 10017 N N . GLY D 1 283 ? -46.376 36.233 -48.327 1.00 31.85 283 GLY D N 1
ATOM 10018 C CA . GLY D 1 283 ? -47.578 37.044 -48.319 1.00 30.44 283 GLY D CA 1
ATOM 10019 C C . GLY D 1 283 ? -47.680 37.814 -47.009 1.00 32.42 283 GLY D C 1
ATOM 10020 O O . GLY D 1 283 ? -48.137 38.958 -46.992 1.00 32.22 283 GLY D O 1
ATOM 10021 N N . TYR D 1 284 ? -47.254 37.196 -45.906 1.00 32.31 284 TYR D N 1
ATOM 10022 C CA . TYR D 1 284 ? -47.306 37.857 -44.594 1.00 32.79 284 TYR D CA 1
ATOM 10023 C C . TYR D 1 284 ? -46.351 39.038 -44.572 1.00 30.93 284 TYR D C 1
ATOM 10024 O O . TYR D 1 284 ? -46.629 40.067 -43.957 1.00 29.70 284 TYR D O 1
ATOM 10033 N N . ILE D 1 285 ? -45.219 38.865 -45.246 1.00 30.14 285 ILE D N 1
ATOM 10034 C CA . ILE D 1 285 ? -44.198 39.893 -45.321 1.00 29.21 285 ILE D CA 1
ATOM 10035 C C . ILE D 1 285 ? -44.694 41.050 -46.171 1.00 29.18 285 ILE D C 1
ATOM 10036 O O . ILE D 1 285 ? -44.600 42.213 -45.767 1.00 28.24 285 ILE D O 1
ATOM 10041 N N . PHE D 1 286 ? -45.239 40.726 -47.339 0.50 27.81 286 PHE D N 1
ATOM 10042 C CA . PHE D 1 286 ? -45.749 41.744 -48.242 0.50 28.41 286 PHE D CA 1
ATOM 10043 C C . PHE D 1 286 ? -46.747 42.684 -47.590 0.50 27.96 286 PHE D C 1
ATOM 10044 O O . PHE D 1 286 ? -46.629 43.900 -47.690 0.50 25.95 286 PHE D O 1
ATOM 10052 N N . SER D 1 287 ? -47.744 42.113 -46.934 1.00 29.31 287 SER D N 1
ATOM 10053 C CA . SER D 1 287 ? -48.766 42.926 -46.304 1.00 33.55 287 SER D CA 1
ATOM 10054 C C . SER D 1 287 ? -48.414 43.412 -44.905 1.00 33.39 287 SER D C 1
ATOM 10055 O O . SER D 1 287 ? -49.057 44.323 -44.391 1.00 33.87 287 SER D O 1
ATOM 10058 N N . GLY D 1 288 ? -47.382 42.829 -44.299 1.00 33.87 288 GLY D N 1
ATOM 10059 C CA . GLY D 1 288 ? -47.006 43.220 -42.949 1.00 33.63 288 GLY D CA 1
ATOM 10060 C C . GLY D 1 288 ? -45.930 44.275 -42.746 1.00 33.38 288 GLY D C 1
ATOM 10061 O O . GLY D 1 288 ? -45.967 45.001 -41.761 1.00 33.23 288 GLY D O 1
ATOM 10062 N N . VAL D 1 289 ? -44.982 44.374 -43.669 1.00 33.58 289 VAL D N 1
ATOM 10063 C CA . VAL D 1 289 ? -43.882 45.328 -43.547 1.00 33.59 289 VAL D CA 1
ATOM 10064 C C . VAL D 1 289 ? -44.258 46.806 -43.550 1.00 34.66 289 VAL D C 1
ATOM 10065 O O . VAL D 1 289 ? -44.078 47.500 -42.551 1.00 35.35 289 VAL D O 1
ATOM 10069 N N . ALA D 1 290 ? -44.778 47.287 -44.672 1.00 35.41 290 ALA D N 1
ATOM 10070 C CA . ALA D 1 290 ? -45.151 48.691 -44.800 1.00 35.88 290 ALA D CA 1
ATOM 10071 C C . ALA D 1 290 ? -45.950 49.284 -43.625 1.00 35.90 290 ALA D C 1
ATOM 10072 O O . ALA D 1 290 ? -45.565 50.313 -43.063 1.00 35.90 290 ALA D O 1
ATOM 10074 N N . PRO D 1 291 ? -47.072 48.652 -43.242 1.00 35.97 291 PRO D N 1
ATOM 10075 C CA . PRO D 1 291 ? -47.833 49.221 -42.128 1.00 35.72 291 PRO D CA 1
ATOM 10076 C C . PRO D 1 291 ? -47.019 49.463 -40.860 1.00 34.74 291 PRO D C 1
ATOM 10077 O O . PRO D 1 291 ? -47.130 50.522 -40.245 1.00 33.88 291 PRO D O 1
ATOM 10081 N N . VAL D 1 292 ? -46.198 48.492 -40.477 1.00 35.23 292 VAL D N 1
ATOM 10082 C CA . VAL D 1 292 ? -45.363 48.627 -39.289 1.00 35.36 292 VAL D CA 1
ATOM 10083 C C . VAL D 1 292 ? -44.414 49.818 -39.435 1.00 36.01 292 VAL D C 1
ATOM 10084 O O . VAL D 1 292 ? -44.451 50.759 -38.636 1.00 35.79 292 VAL D O 1
ATOM 10088 N N . VAL D 1 293 ? -43.571 49.762 -40.465 1.00 34.63 293 VAL D N 1
ATOM 10089 C CA . VAL D 1 293 ? -42.582 50.800 -40.740 1.00 34.88 293 VAL D CA 1
ATOM 10090 C C . VAL D 1 293 ? -43.161 52.216 -40.863 1.00 35.69 293 VAL D C 1
ATOM 10091 O O . VAL D 1 293 ? -42.600 53.172 -40.323 1.00 34.95 293 VAL D O 1
ATOM 10095 N N . THR D 1 294 ? -44.270 52.351 -41.583 1.00 36.67 294 THR D N 1
ATOM 10096 C CA . THR D 1 294 ? -44.898 53.652 -41.764 1.00 37.94 294 THR D CA 1
ATOM 10097 C C . THR D 1 294 ? -45.360 54.243 -40.425 1.00 37.95 294 THR D C 1
ATOM 10098 O O . THR D 1 294 ? -45.174 55.437 -40.171 1.00 37.34 294 THR D O 1
ATOM 10102 N N . GLU D 1 295 ? -45.959 53.414 -39.575 1.00 37.10 295 GLU D N 1
ATOM 10103 C CA . GLU D 1 295 ? -46.405 53.882 -38.268 1.00 39.90 295 GLU D CA 1
ATOM 10104 C C . GLU D 1 295 ? -45.184 54.308 -37.454 1.00 38.94 295 GLU D C 1
ATOM 10105 O O . GLU D 1 295 ? -45.146 55.410 -36.901 1.00 39.67 295 GLU D O 1
ATOM 10111 N N . MET D 1 296 ? -44.187 53.432 -37.390 1.00 37.93 296 MET D N 1
ATOM 10112 C CA . MET D 1 296 ? -42.965 53.711 -36.653 1.00 37.99 296 MET D CA 1
ATOM 10113 C C . MET D 1 296 ? -42.323 55.015 -37.131 1.00 38.56 296 MET D C 1
ATOM 10114 O O . MET D 1 296 ? -41.927 55.849 -36.316 1.00 37.91 296 MET D O 1
ATOM 10119 N N . LEU D 1 297 ? -42.233 55.201 -38.444 1.00 38.60 297 LEU D N 1
ATOM 10120 C CA . LEU D 1 297 ? -41.639 56.423 -38.985 1.00 40.35 297 LEU D CA 1
ATOM 10121 C C . LEU D 1 297 ? -42.448 57.695 -38.669 1.00 40.70 297 LEU D C 1
ATOM 10122 O O . LEU D 1 297 ? -41.872 58.756 -38.426 1.00 40.32 297 LEU D O 1
ATOM 10127 N N . TRP D 1 298 ? -43.774 57.586 -38.675 1.00 42.87 298 TRP D N 1
ATOM 10128 C CA . TRP D 1 298 ? -44.654 58.721 -38.381 1.00 43.72 298 TRP D CA 1
ATOM 10129 C C . TRP D 1 298 ? -44.376 59.226 -36.965 1.00 44.00 298 TRP D C 1
ATOM 10130 O O . TRP D 1 298 ? -44.401 60.434 -36.707 1.00 42.66 298 TRP D O 1
ATOM 10141 N N . ASP D 1 299 ? -44.117 58.293 -36.050 1.00 44.23 299 ASP D N 1
ATOM 10142 C CA . ASP D 1 299 ? -43.820 58.641 -34.662 1.00 44.45 299 ASP D CA 1
ATOM 10143 C C . ASP D 1 299 ? -42.502 59.391 -34.543 1.00 43.99 299 ASP D C 1
ATOM 10144 O O . ASP D 1 299 ? -42.198 59.972 -33.503 1.00 45.11 299 ASP D O 1
ATOM 10149 N N . ASN D 1 300 ? -41.713 59.369 -35.606 1.00 43.09 300 ASN D N 1
ATOM 10150 C CA . ASN D 1 300 ? -40.438 60.064 -35.595 1.00 42.53 300 ASN D CA 1
ATOM 10151 C C . ASN D 1 300 ? -40.423 61.153 -36.657 1.00 42.45 300 ASN D C 1
ATOM 10152 O O . ASN D 1 300 ? -39.355 61.627 -37.063 1.00 41.30 300 ASN D O 1
ATOM 10157 N N . GLY D 1 301 ? -41.621 61.537 -37.099 1.00 41.75 301 GLY D N 1
ATOM 10158 C CA . GLY D 1 301 ? -41.760 62.576 -38.101 1.00 40.93 301 GLY D CA 1
ATOM 10159 C C . GLY D 1 301 ? -41.046 62.265 -39.397 1.00 41.21 301 GLY D C 1
ATOM 10160 O O . GLY D 1 301 ? -40.414 63.137 -39.983 1.00 42.18 301 GLY D O 1
ATOM 10161 N N . LEU D 1 302 ? -41.151 61.022 -39.855 1.00 41.98 302 LEU D N 1
ATOM 10162 C CA . LEU D 1 302 ? -40.497 60.618 -41.095 1.00 40.78 302 LEU D CA 1
ATOM 10163 C C . LEU D 1 302 ? -41.432 59.852 -42.031 1.00 40.71 302 LEU D C 1
ATOM 10164 O O . LEU D 1 302 ? -42.464 59.326 -41.621 1.00 38.81 302 LEU D O 1
ATOM 10169 N N . GLN D 1 303 ? -41.050 59.809 -43.301 1.00 41.87 303 GLN D N 1
ATOM 10170 C CA . GLN D 1 303 ? -41.801 59.106 -44.328 1.00 42.27 303 GLN D CA 1
ATOM 10171 C C . GLN D 1 303 ? -40.851 58.092 -44.918 1.00 41.99 303 GLN D C 1
ATOM 10172 O O . GLN D 1 303 ? -39.635 58.251 -44.826 1.00 41.59 303 GLN D O 1
ATOM 10178 N N . ILE D 1 304 ? -41.409 57.059 -45.534 1.00 41.74 304 ILE D N 1
ATOM 10179 C CA . ILE D 1 304 ? -40.603 56.027 -46.160 1.00 41.14 304 ILE D CA 1
ATOM 10180 C C . ILE D 1 304 ? -39.616 56.684 -47.116 1.00 39.79 304 ILE D C 1
ATOM 10181 O O . ILE D 1 304 ? -38.447 56.306 -47.180 1.00 38.70 304 ILE D O 1
ATOM 10186 N N . SER D 1 305 ? -40.094 57.696 -47.829 1.00 40.44 305 SER D N 1
ATOM 10187 C CA . SER D 1 305 ? -39.287 58.412 -48.804 1.00 40.56 305 SER D CA 1
ATOM 10188 C C . SER D 1 305 ? -38.218 59.312 -48.199 1.00 40.66 305 SER D C 1
ATOM 10189 O O . SER D 1 305 ? -37.488 59.981 -48.927 1.00 42.31 305 SER D O 1
ATOM 10192 N N . ASP D 1 306 ? -38.129 59.343 -46.876 1.00 40.13 306 ASP D N 1
ATOM 10193 C CA . ASP D 1 306 ? -37.119 60.163 -46.216 1.00 39.99 306 ASP D CA 1
ATOM 10194 C C . ASP D 1 306 ? -35.880 59.334 -45.892 1.00 39.10 306 ASP D C 1
ATOM 10195 O O . ASP D 1 306 ? -34.802 59.883 -45.637 1.00 39.48 306 ASP D O 1
ATOM 10200 N N . ILE D 1 307 ? -36.044 58.014 -45.894 1.00 36.83 307 ILE D N 1
ATOM 10201 C CA . ILE D 1 307 ? -34.957 57.098 -45.567 1.00 34.63 307 ILE D CA 1
ATOM 10202 C C . ILE D 1 307 ? -33.923 56.924 -46.682 1.00 35.78 307 ILE D C 1
ATOM 10203 O O . ILE D 1 307 ? -34.265 56.779 -47.860 1.00 36.04 307 ILE D O 1
ATOM 10208 N N . ASP D 1 308 ? -32.654 56.921 -46.285 1.00 35.09 308 ASP D N 1
ATOM 10209 C CA . ASP D 1 308 ? -31.534 56.764 -47.204 1.00 33.80 308 ASP D CA 1
ATOM 10210 C C . ASP D 1 308 ? -31.074 55.309 -47.289 1.00 32.83 308 ASP D C 1
ATOM 10211 O O . ASP D 1 308 ? -30.539 54.883 -48.305 1.00 33.29 308 ASP D O 1
ATOM 10216 N N . LEU D 1 309 ? -31.282 54.554 -46.216 1.00 32.64 309 LEU D N 1
ATOM 10217 C CA . LEU D 1 309 ? -30.828 53.169 -46.153 1.00 31.83 309 LEU D CA 1
ATOM 10218 C C . LEU D 1 309 ? -31.903 52.183 -45.723 1.00 33.06 309 LEU D C 1
ATOM 10219 O O . LEU D 1 309 ? -32.654 52.429 -44.778 1.00 33.91 309 LEU D O 1
ATOM 10224 N N . TRP D 1 310 ? -31.958 51.046 -46.401 1.00 31.13 310 TRP D N 1
ATOM 10225 C CA . TRP D 1 310 ? -32.941 50.040 -46.068 1.00 29.44 310 TRP D CA 1
ATOM 10226 C C . TRP D 1 310 ? -32.267 48.701 -45.832 1.00 30.14 310 TRP D C 1
ATOM 10227 O O . TRP D 1 310 ? -32.073 47.914 -46.758 1.00 30.23 310 TRP D O 1
ATOM 10238 N N . ALA D 1 311 ? -31.893 48.466 -44.578 1.00 30.93 311 ALA D N 1
ATOM 10239 C CA . ALA D 1 311 ? -31.252 47.224 -44.175 1.00 30.72 311 ALA D CA 1
ATOM 10240 C C . ALA D 1 311 ? -32.333 46.155 -44.009 1.00 31.42 311 ALA D C 1
ATOM 10241 O O . ALA D 1 311 ? -32.804 45.893 -42.897 1.00 28.75 311 ALA D O 1
ATOM 10243 N N . ILE D 1 312 ? -32.733 45.559 -45.130 1.00 31.53 312 ILE D N 1
ATOM 10244 C CA . ILE D 1 312 ? -33.753 44.519 -45.143 1.00 31.38 312 ILE D CA 1
ATOM 10245 C C . ILE D 1 312 ? -33.057 43.188 -44.903 1.00 31.39 312 ILE D C 1
ATOM 10246 O O . ILE D 1 312 ? -32.046 42.892 -45.532 1.00 31.57 312 ILE D O 1
ATOM 10251 N N . HIS D 1 313 ? -33.583 42.381 -43.991 1.00 31.23 313 HIS D N 1
ATOM 10252 C CA . HIS D 1 313 ? -32.937 41.112 -43.716 1.00 31.69 313 HIS D CA 1
ATOM 10253 C C . HIS D 1 313 ? -32.869 40.237 -44.954 1.00 31.00 313 HIS D C 1
ATOM 10254 O O . HIS D 1 313 ? -33.896 39.873 -45.523 1.00 31.72 313 HIS D O 1
ATOM 10261 N N . PRO D 1 314 ? -31.652 39.893 -45.389 1.00 31.16 314 PRO D N 1
ATOM 10262 C CA . PRO D 1 314 ? -31.480 39.047 -46.571 1.00 30.42 314 PRO D CA 1
ATOM 10263 C C . PRO D 1 314 ? -31.670 37.565 -46.238 1.00 31.53 314 PRO D C 1
ATOM 10264 O O . PRO D 1 314 ? -30.720 36.778 -46.271 1.00 32.44 314 PRO D O 1
ATOM 10268 N N . GLY D 1 315 ? -32.902 37.189 -45.908 1.00 30.29 315 GLY D N 1
ATOM 10269 C CA . GLY D 1 315 ? -33.177 35.804 -45.574 1.00 32.59 315 GLY D CA 1
ATOM 10270 C C . GLY D 1 315 ? -33.334 34.931 -46.808 1.00 33.09 315 GLY D C 1
ATOM 10271 O O . GLY D 1 315 ? -33.142 33.714 -46.747 1.00 32.63 315 GLY D O 1
ATOM 10272 N N . GLY D 1 316 ? -33.688 35.563 -47.926 1.00 33.20 316 GLY D N 1
ATOM 10273 C CA . GLY D 1 316 ? -33.875 34.849 -49.176 1.00 33.11 316 GLY D CA 1
ATOM 10274 C C . GLY D 1 316 ? -34.432 35.780 -50.236 1.00 33.57 316 GLY D C 1
ATOM 10275 O O . GLY D 1 316 ? -34.825 36.903 -49.920 1.00 32.59 316 GLY D O 1
ATOM 10276 N N . PRO D 1 317 ? -34.480 35.351 -51.508 1.00 33.79 317 PRO D N 1
ATOM 10277 C CA . PRO D 1 317 ? -35.009 36.215 -52.571 1.00 33.04 317 PRO D CA 1
ATOM 10278 C C . PRO D 1 317 ? -36.449 36.687 -52.350 1.00 32.65 317 PRO D C 1
ATOM 10279 O O . PRO D 1 317 ? -36.794 37.824 -52.687 1.00 30.88 317 PRO D O 1
ATOM 10283 N N . LYS D 1 318 ? -37.285 35.822 -51.780 1.00 33.13 318 LYS D N 1
ATOM 10284 C CA . LYS D 1 318 ? -38.682 36.178 -51.530 1.00 34.13 318 LYS D CA 1
ATOM 10285 C C . LYS D 1 318 ? -38.810 37.152 -50.361 1.00 33.97 318 LYS D C 1
ATOM 10286 O O . LYS D 1 318 ? -39.641 38.063 -50.379 1.00 33.03 318 LYS D O 1
ATOM 10292 N N . ILE D 1 319 ? -37.979 36.957 -49.346 1.00 33.07 319 ILE D N 1
ATOM 10293 C CA . ILE D 1 319 ? -38.005 37.815 -48.174 1.00 33.76 319 ILE D CA 1
ATOM 10294 C C . ILE D 1 319 ? -37.622 39.252 -48.528 1.00 33.78 319 ILE D C 1
ATOM 10295 O O . ILE D 1 319 ? -38.311 40.198 -48.138 1.00 33.68 319 ILE D O 1
ATOM 10300 N N . ILE D 1 320 ? -36.539 39.410 -49.281 1.00 33.12 320 ILE D N 1
ATOM 10301 C CA . ILE D 1 320 ? -36.086 40.730 -49.693 1.00 34.00 320 ILE D CA 1
ATOM 10302 C C . ILE D 1 320 ? -37.073 41.315 -50.690 1.00 35.27 320 ILE D C 1
ATOM 10303 O O . ILE D 1 320 ? -37.588 42.419 -50.502 1.00 36.98 320 ILE D O 1
ATOM 10308 N N . GLU D 1 321 ? -37.325 40.560 -51.754 1.00 36.38 321 GLU D N 1
ATOM 10309 C CA . GLU D 1 321 ? -38.242 40.965 -52.820 1.00 37.10 321 GLU D CA 1
ATOM 10310 C C . GLU D 1 321 ? -39.581 41.476 -52.275 1.00 34.11 321 GLU D C 1
ATOM 10311 O O . GLU D 1 321 ? -40.019 42.569 -52.610 1.00 33.19 321 GLU D O 1
ATOM 10317 N N . GLN D 1 322 ? -40.225 40.685 -51.429 1.00 32.53 322 GLN D N 1
ATOM 10318 C CA . GLN D 1 322 ? -41.508 41.076 -50.856 1.00 33.65 322 GLN D CA 1
ATOM 10319 C C . GLN D 1 322 ? -41.426 42.273 -49.902 1.00 33.82 322 GLN D C 1
ATOM 10320 O O . GLN D 1 322 ? -42.371 43.065 -49.808 1.00 33.95 322 GLN D O 1
ATOM 10326 N N . SER D 1 323 ? -40.306 42.404 -49.194 1.00 33.38 323 SER D N 1
ATOM 10327 C CA . SER D 1 323 ? -40.128 43.519 -48.273 1.00 32.42 323 SER D CA 1
ATOM 10328 C C . SER D 1 323 ? -40.060 44.825 -49.060 1.00 33.06 323 SER D C 1
ATOM 10329 O O . SER D 1 323 ? -40.605 45.845 -48.636 1.00 30.34 323 SER D O 1
ATOM 10332 N N . VAL D 1 324 ? -39.395 44.777 -50.215 1.00 33.89 324 VAL D N 1
ATOM 10333 C CA . VAL D 1 324 ? -39.244 45.953 -51.066 1.00 35.60 324 VAL D CA 1
ATOM 10334 C C . VAL D 1 324 ? -40.549 46.379 -51.735 1.00 36.23 324 VAL D C 1
ATOM 10335 O O . VAL D 1 324 ? -40.809 47.571 -51.902 1.00 37.03 324 VAL D O 1
ATOM 10339 N N . ARG D 1 325 ? -41.381 45.418 -52.108 1.00 37.65 325 ARG D N 1
ATOM 10340 C CA . ARG D 1 325 ? -42.633 45.769 -52.757 1.00 39.58 325 ARG D CA 1
ATOM 10341 C C . ARG D 1 325 ? -43.667 46.232 -51.743 1.00 38.47 325 ARG D C 1
ATOM 10342 O O . ARG D 1 325 ? -44.640 46.895 -52.105 1.00 37.38 325 ARG D O 1
ATOM 10350 N N . SER D 1 326 ? -43.463 45.880 -50.474 1.00 37.55 326 SER D N 1
ATOM 10351 C CA . SER D 1 326 ? -44.383 46.304 -49.416 1.00 36.82 326 SER D CA 1
ATOM 10352 C C . SER D 1 326 ? -44.143 47.790 -49.152 1.00 35.86 326 SER D C 1
ATOM 10353 O O . SER D 1 326 ? -45.084 48.569 -49.061 1.00 35.81 326 SER D O 1
ATOM 10356 N N . LEU D 1 327 ? -42.871 48.164 -49.047 1.00 35.97 327 LEU D N 1
ATOM 10357 C CA . LEU D 1 327 ? -42.461 49.547 -48.790 1.00 37.58 327 LEU D CA 1
ATOM 10358 C C . LEU D 1 327 ? -42.652 50.465 -49.997 1.00 37.28 327 LEU D C 1
ATOM 10359 O O . LEU D 1 327 ? -42.705 51.685 -49.854 1.00 36.12 327 LEU D O 1
ATOM 10364 N N . GLY D 1 328 ? -42.736 49.874 -51.184 1.00 38.23 328 GLY D N 1
ATOM 10365 C CA . GLY D 1 328 ? -42.914 50.663 -52.389 1.00 37.61 328 GLY D CA 1
ATOM 10366 C C . GLY D 1 328 ? -41.657 51.395 -52.823 1.00 38.47 328 GLY D C 1
ATOM 10367 O O . GLY D 1 328 ? -41.720 52.322 -53.633 1.00 38.29 328 GLY D O 1
ATOM 10368 N N . ILE D 1 329 ? -40.508 50.981 -52.301 1.00 37.75 329 ILE D N 1
ATOM 10369 C CA . ILE D 1 329 ? -39.257 51.635 -52.654 1.00 38.40 329 ILE D CA 1
ATOM 10370 C C . ILE D 1 329 ? -38.627 51.065 -53.920 1.00 40.16 329 ILE D C 1
ATOM 10371 O O . ILE D 1 329 ? -39.034 50.013 -54.414 1.00 39.48 329 ILE D O 1
ATOM 10376 N N . SER D 1 330 ? -37.626 51.774 -54.432 1.00 40.73 330 SER D N 1
ATOM 10377 C CA . SER D 1 330 ? -36.904 51.364 -55.628 1.00 41.89 330 SER D CA 1
ATOM 10378 C C . SER D 1 330 ? -36.176 50.051 -55.362 1.00 42.39 330 SER D C 1
ATOM 10379 O O . SER D 1 330 ? -35.770 49.774 -54.234 1.00 41.94 330 SER D O 1
ATOM 10382 N N . ALA D 1 331 ? -36.007 49.241 -56.401 1.00 42.95 331 ALA D N 1
ATOM 10383 C CA . ALA D 1 331 ? -35.328 47.959 -56.255 1.00 43.67 331 ALA D CA 1
ATOM 10384 C C . ALA D 1 331 ? -33.861 48.126 -55.873 1.00 44.52 331 ALA D C 1
ATOM 10385 O O . ALA D 1 331 ? -33.263 47.245 -55.252 1.00 45.28 331 ALA D O 1
ATOM 10387 N N . GLU D 1 332 ? -33.285 49.263 -56.247 1.00 44.97 332 GLU D N 1
ATOM 10388 C CA . GLU D 1 332 ? -31.880 49.545 -55.970 1.00 45.12 332 GLU D CA 1
ATOM 10389 C C . GLU D 1 332 ? -31.555 49.775 -54.506 1.00 42.56 332 GLU D C 1
ATOM 10390 O O . GLU D 1 332 ? -30.404 49.622 -54.094 1.00 42.94 332 GLU D O 1
ATOM 10396 N N . LEU D 1 333 ? -32.558 50.149 -53.722 1.00 38.99 333 LEU D N 1
ATOM 10397 C CA . LEU D 1 333 ? -32.334 50.398 -52.307 1.00 38.70 333 LEU D CA 1
ATOM 10398 C C . LEU D 1 333 ? -32.058 49.126 -51.506 1.00 36.83 333 LEU D C 1
ATOM 10399 O O . LEU D 1 333 ? -31.612 49.194 -50.361 1.00 37.51 333 LEU D O 1
ATOM 10404 N N . ALA D 1 334 ? -32.314 47.969 -52.110 1.00 34.52 334 ALA D N 1
ATOM 10405 C CA . ALA D 1 334 ? -32.072 46.687 -51.446 1.00 32.47 334 ALA D CA 1
ATOM 10406 C C . ALA D 1 334 ? -30.746 46.093 -51.895 1.00 31.74 334 ALA D C 1
ATOM 10407 O O . ALA D 1 334 ? -30.480 44.916 -51.674 1.00 32.40 334 ALA D O 1
ATOM 10409 N N . ALA D 1 335 ? -29.910 46.914 -52.519 1.00 32.38 335 ALA D N 1
ATOM 10410 C CA . ALA D 1 335 ? -28.625 46.443 -53.019 1.00 31.27 335 ALA D CA 1
ATOM 10411 C C . ALA D 1 335 ? -27.737 45.823 -51.933 1.00 30.69 335 ALA D C 1
ATOM 10412 O O . ALA D 1 335 ? -27.198 44.726 -52.120 1.00 30.07 335 ALA D O 1
ATOM 10414 N N . GLN D 1 336 ? -27.582 46.518 -50.805 1.00 28.07 336 GLN D N 1
ATOM 10415 C CA . GLN D 1 336 ? -26.758 46.010 -49.717 1.00 27.66 336 GLN D CA 1
ATOM 10416 C C . GLN D 1 336 ? -27.278 44.654 -49.230 1.00 28.69 336 GLN D C 1
ATOM 10417 O O . GLN D 1 336 ? -26.491 43.756 -48.925 1.00 30.73 336 GLN D O 1
ATOM 10423 N N . SER D 1 337 ? -28.598 44.499 -49.162 1.00 27.14 337 SER D N 1
ATOM 10424 C CA . SER D 1 337 ? -29.175 43.239 -48.713 1.00 28.08 337 SER D CA 1
ATOM 10425 C C . SER D 1 337 ? -28.983 42.130 -49.737 1.00 27.89 337 SER D C 1
ATOM 10426 O O . SER D 1 337 ? -28.613 41.009 -49.382 1.00 27.85 337 SER D O 1
ATOM 10429 N N . TRP D 1 338 ? -29.237 42.439 -51.005 0.40 26.68 338 TRP D N 1
ATOM 10430 C CA . TRP D 1 338 ? -29.061 41.459 -52.066 0.40 25.66 338 TRP D CA 1
ATOM 10431 C C . TRP D 1 338 ? -27.623 40.982 -52.071 0.40 25.97 338 TRP D C 1
ATOM 10432 O O . TRP D 1 338 ? -27.344 39.800 -52.266 0.40 23.75 338 TRP D O 1
ATOM 10443 N N . ASP D 1 339 ? -26.711 41.921 -51.857 1.00 28.66 339 ASP D N 1
ATOM 10444 C CA . ASP D 1 339 ? -25.287 41.610 -51.841 1.00 31.60 339 ASP D CA 1
ATOM 10445 C C . ASP D 1 339 ? -24.911 40.621 -50.746 1.00 31.04 339 ASP D C 1
ATOM 10446 O O . ASP D 1 339 ? -24.113 39.710 -50.977 1.00 32.17 339 ASP D O 1
ATOM 10451 N N . VAL D 1 340 ? -25.472 40.802 -49.555 1.00 29.54 340 VAL D N 1
ATOM 10452 C CA . VAL D 1 340 ? -25.172 39.898 -48.452 1.00 28.85 340 VAL D CA 1
ATOM 10453 C C . VAL D 1 340 ? -25.712 38.496 -48.727 1.00 27.68 340 VAL D C 1
ATOM 10454 O O . VAL D 1 340 ? -25.029 37.502 -48.482 1.00 29.80 340 VAL D O 1
ATOM 10458 N N . LEU D 1 341 ? -26.933 38.417 -49.243 1.00 26.87 341 LEU D N 1
ATOM 10459 C CA . LEU D 1 341 ? -27.539 37.126 -49.553 1.00 27.96 341 LEU D CA 1
ATOM 10460 C C . LEU D 1 341 ? -26.670 36.377 -50.575 1.00 27.86 341 LEU D C 1
ATOM 10461 O O . LEU D 1 341 ? -26.398 35.182 -50.428 1.00 28.40 341 LEU D O 1
ATOM 10466 N N . ALA D 1 342 ? -26.228 37.093 -51.601 1.00 26.98 342 ALA D N 1
ATOM 10467 C CA . ALA D 1 342 ? -25.401 36.506 -52.655 1.00 29.55 342 ALA D CA 1
ATOM 10468 C C . ALA D 1 342 ? -24.067 35.937 -52.164 1.00 28.84 342 ALA D C 1
ATOM 10469 O O . ALA D 1 342 ? -23.674 34.834 -52.553 1.00 30.21 342 ALA D O 1
ATOM 10471 N N . ARG D 1 343 ? -23.380 36.683 -51.307 0.40 28.18 343 ARG D N 1
ATOM 10472 C CA . ARG D 1 343 ? -22.080 36.257 -50.810 0.40 27.84 343 ARG D CA 1
ATOM 10473 C C . ARG D 1 343 ? -22.096 35.383 -49.572 0.40 26.72 343 ARG D C 1
ATOM 10474 O O . ARG D 1 343 ? -21.088 34.767 -49.247 0.40 24.23 343 ARG D O 1
ATOM 10482 N N . PHE D 1 344 ? -23.231 35.303 -48.884 1.00 28.59 344 PHE D N 1
ATOM 10483 C CA . PHE D 1 344 ? -23.277 34.506 -47.658 1.00 29.00 344 PHE D CA 1
ATOM 10484 C C . PHE D 1 344 ? -24.490 33.631 -47.416 1.00 30.26 344 PHE D C 1
ATOM 10485 O O . PHE D 1 344 ? -24.471 32.797 -46.507 1.00 30.97 344 PHE D O 1
ATOM 10493 N N . GLY D 1 345 ? -25.544 33.802 -48.204 1.00 30.74 345 GLY D N 1
ATOM 10494 C CA . GLY D 1 345 ? -26.745 33.024 -47.949 1.00 30.38 345 GLY D CA 1
ATOM 10495 C C . GLY D 1 345 ? -27.391 33.610 -46.697 1.00 30.39 345 GLY D C 1
ATOM 10496 O O . GLY D 1 345 ? -27.008 34.690 -46.255 1.00 30.87 345 GLY D O 1
ATOM 10497 N N . ASN D 1 346 ? -28.359 32.917 -46.117 1.00 30.21 346 ASN D N 1
ATOM 10498 C CA . ASN D 1 346 ? -29.033 33.400 -44.912 1.00 30.42 346 ASN D CA 1
ATOM 10499 C C . ASN D 1 346 ? -28.318 32.907 -43.650 1.00 30.75 346 ASN D C 1
ATOM 10500 O O . ASN D 1 346 ? -28.303 31.713 -43.369 1.00 31.41 346 ASN D O 1
ATOM 10505 N N . MET D 1 347 ? -27.726 33.823 -42.891 1.00 30.87 347 MET D N 1
ATOM 10506 C CA . MET D 1 347 ? -27.027 33.452 -41.663 1.00 31.43 347 MET D CA 1
ATOM 10507 C C . MET D 1 347 ? -27.886 33.760 -40.432 1.00 31.25 347 MET D C 1
ATOM 10508 O O . MET D 1 347 ? -27.369 33.933 -39.325 1.00 31.77 347 MET D O 1
ATOM 10513 N N . LEU D 1 348 ? -29.199 33.830 -40.641 1.00 30.90 348 LEU D N 1
ATOM 10514 C CA . LEU D 1 348 ? -30.162 34.126 -39.580 1.00 31.26 348 LEU D CA 1
ATOM 10515 C C . LEU D 1 348 ? -29.932 35.486 -38.898 1.00 29.91 348 LEU D C 1
ATOM 10516 O O . LEU D 1 348 ? -29.863 36.500 -39.575 1.00 29.05 348 LEU D O 1
ATOM 10521 N N . SER D 1 349 ? -29.811 35.509 -37.571 1.00 30.12 349 SER D N 1
ATOM 10522 C CA . SER D 1 349 ? -29.629 36.769 -36.834 1.00 30.60 349 SER D CA 1
ATOM 10523 C C . SER D 1 349 ? -28.414 37.584 -37.266 1.00 30.91 349 SER D C 1
ATOM 10524 O O . SER D 1 349 ? -28.425 38.809 -37.199 1.00 31.78 349 SER D O 1
ATOM 10527 N N . VAL D 1 350 ? -27.380 36.894 -37.729 1.00 30.90 350 VAL D N 1
ATOM 10528 C CA . VAL D 1 350 ? -26.137 37.521 -38.156 1.00 31.52 350 VAL D CA 1
ATOM 10529 C C . VAL D 1 350 ? -26.212 38.459 -39.374 1.00 33.16 350 VAL D C 1
ATOM 10530 O O . VAL D 1 350 ? -25.590 39.518 -39.382 1.00 33.86 350 VAL D O 1
ATOM 10534 N N . SER D 1 351 ? -26.978 38.066 -40.390 1.00 34.92 351 SER D N 1
ATOM 10535 C CA . SER D 1 351 ? -27.117 38.820 -41.645 1.00 34.06 351 SER D CA 1
ATOM 10536 C C . SER D 1 351 ? -27.409 40.316 -41.576 1.00 32.55 351 SER D C 1
ATOM 10537 O O . SER D 1 351 ? -26.849 41.106 -42.345 1.00 32.97 351 SER D O 1
ATOM 10540 N N . LEU D 1 352 ? -28.299 40.710 -40.679 1.00 31.03 352 LEU D N 1
ATOM 10541 C CA . LEU D 1 352 ? -28.666 42.116 -40.541 1.00 29.02 352 LEU D CA 1
ATOM 10542 C C . LEU D 1 352 ? -27.442 42.999 -40.259 1.00 28.05 352 LEU D C 1
ATOM 10543 O O . LEU D 1 352 ? -27.311 44.107 -40.790 1.00 25.73 352 LEU D O 1
ATOM 10548 N N . ILE D 1 353 ? -26.536 42.488 -39.436 1.00 26.90 353 ILE D N 1
ATOM 10549 C CA . ILE D 1 353 ? -25.325 43.216 -39.089 1.00 28.51 353 ILE D CA 1
ATOM 10550 C C . ILE D 1 353 ? -24.355 43.313 -40.274 1.00 29.20 353 ILE D C 1
ATOM 10551 O O . ILE D 1 353 ? -23.670 44.323 -40.442 1.00 29.79 353 ILE D O 1
ATOM 10556 N N . PHE D 1 354 ? -24.305 42.271 -41.101 1.00 29.57 354 PHE D N 1
ATOM 10557 C CA . PHE D 1 354 ? -23.441 42.283 -42.278 1.00 28.70 354 PHE D CA 1
ATOM 10558 C C . PHE D 1 354 ? -23.883 43.446 -43.159 1.00 28.14 354 PHE D C 1
ATOM 10559 O O . PHE D 1 354 ? -23.062 44.276 -43.569 1.00 28.11 354 PHE D O 1
ATOM 10567 N N . VAL D 1 355 ? -25.185 43.505 -43.431 1.00 27.03 355 VAL D N 1
ATOM 10568 C CA . VAL D 1 355 ? -25.762 44.574 -44.242 1.00 28.34 355 VAL D CA 1
ATOM 10569 C C . VAL D 1 355 ? -25.398 45.942 -43.656 1.00 30.65 355 VAL D C 1
ATOM 10570 O O . VAL D 1 355 ? -25.016 46.863 -44.378 1.00 31.47 355 VAL D O 1
ATOM 10574 N N . LEU D 1 356 ? -25.529 46.063 -42.341 1.00 31.43 356 LEU D N 1
ATOM 10575 C CA . LEU D 1 356 ? -25.234 47.302 -41.647 1.00 32.84 356 LEU D CA 1
ATOM 10576 C C . LEU D 1 356 ? -23.756 47.664 -41.793 1.00 32.30 356 LEU D C 1
ATOM 10577 O O . LEU D 1 356 ? -23.413 48.839 -41.931 1.00 29.29 356 LEU D O 1
ATOM 10582 N N . GLU D 1 357 ? -22.885 46.659 -41.774 1.00 31.62 357 GLU D N 1
ATOM 10583 C CA . GLU D 1 357 ? -21.454 46.910 -41.919 1.00 32.54 357 GLU D CA 1
ATOM 10584 C C . GLU D 1 357 ? -21.167 47.504 -43.298 1.00 34.21 357 GLU D C 1
ATOM 10585 O O . GLU D 1 357 ? -20.377 48.448 -43.423 1.00 34.51 357 GLU D O 1
ATOM 10591 N N . THR D 1 358 ? -21.805 46.948 -44.329 1.00 31.88 358 THR D N 1
ATOM 10592 C CA . THR D 1 358 ? -21.631 47.446 -45.689 1.00 32.04 358 THR D CA 1
ATOM 10593 C C . THR D 1 358 ? -22.016 48.919 -45.723 1.00 32.47 358 THR D C 1
ATOM 10594 O O . THR D 1 358 ? -21.312 49.742 -46.318 1.00 34.06 358 THR D O 1
ATOM 10598 N N . MET D 1 359 ? -23.138 49.248 -45.087 1.00 31.12 359 MET D N 1
ATOM 10599 C CA . MET D 1 359 ? -23.616 50.629 -45.061 1.00 31.33 359 MET D CA 1
ATOM 10600 C C . MET D 1 359 ? -22.645 51.557 -44.319 1.00 31.08 359 MET D C 1
ATOM 10601 O O . MET D 1 359 ? -22.532 52.740 -44.651 1.00 29.01 359 MET D O 1
ATOM 10606 N N . VAL D 1 360 ? -21.948 51.021 -43.319 1.00 31.36 360 VAL D N 1
ATOM 10607 C CA . VAL D 1 360 ? -20.983 51.819 -42.584 1.00 32.44 360 VAL D CA 1
ATOM 10608 C C . VAL D 1 360 ? -19.779 52.053 -43.487 1.00 34.28 360 VAL D C 1
ATOM 10609 O O . VAL D 1 360 ? -19.292 53.175 -43.603 1.00 34.76 360 VAL D O 1
ATOM 10613 N N . GLN D 1 361 ? -19.314 50.992 -44.142 1.00 36.11 361 GLN D N 1
ATOM 10614 C CA . GLN D 1 361 ? -18.159 51.086 -45.032 1.00 37.38 361 GLN D CA 1
ATOM 10615 C C . GLN D 1 361 ? -18.386 51.947 -46.281 1.00 37.13 361 GLN D C 1
ATOM 10616 O O . GLN D 1 361 ? -17.514 52.724 -46.659 1.00 37.15 361 GLN D O 1
ATOM 10622 N N . GLN D 1 362 ? -19.541 51.821 -46.927 1.00 38.07 362 GLN D N 1
ATOM 10623 C CA . GLN D 1 362 ? -19.791 52.628 -48.120 1.00 39.21 362 GLN D CA 1
ATOM 10624 C C . GLN D 1 362 ? -21.029 53.531 -48.062 1.00 38.62 362 GLN D C 1
ATOM 10625 O O . GLN D 1 362 ? -22.160 53.060 -48.079 1.00 38.98 362 GLN D O 1
ATOM 10631 N N . ALA D 1 363 ? -20.782 54.840 -48.003 1.00 39.40 363 ALA D N 1
ATOM 10632 C CA . ALA D 1 363 ? -21.829 55.863 -47.924 1.00 39.86 363 ALA D CA 1
ATOM 10633 C C . ALA D 1 363 ? -22.718 55.940 -49.163 1.00 40.08 363 ALA D C 1
ATOM 10634 O O . ALA D 1 363 ? -22.225 56.076 -50.276 1.00 41.61 363 ALA D O 1
ATOM 10636 N N . GLU D 1 364 ? -24.030 55.882 -48.964 1.00 39.28 364 GLU D N 1
ATOM 10637 C CA . GLU D 1 364 ? -24.968 55.924 -50.080 1.00 38.01 364 GLU D CA 1
ATOM 10638 C C . GLU D 1 364 ? -25.164 57.317 -50.656 1.00 38.39 364 GLU D C 1
ATOM 10639 O O . GLU D 1 364 ? -25.744 57.469 -51.724 1.00 40.03 364 GLU D O 1
ATOM 10645 N N . SER D 1 365 ? -24.703 58.337 -49.947 1.00 36.94 365 SER D N 1
ATOM 10646 C CA . SER D 1 365 ? -24.850 59.698 -50.441 1.00 37.53 365 SER D CA 1
ATOM 10647 C C . SER D 1 365 ? -23.786 60.609 -49.855 1.00 36.83 365 SER D C 1
ATOM 10648 O O . SER D 1 365 ? -22.884 60.155 -49.150 1.00 37.40 365 SER D O 1
ATOM 10651 N N . ALA D 1 366 ? -23.892 61.896 -50.150 1.00 36.29 366 ALA D N 1
ATOM 10652 C CA . ALA D 1 366 ? -22.925 62.865 -49.648 1.00 38.54 366 ALA D CA 1
ATOM 10653 C C . ALA D 1 366 ? -23.440 63.588 -48.407 1.00 39.02 366 ALA D C 1
ATOM 10654 O O . ALA D 1 366 ? -22.761 64.457 -47.857 1.00 39.07 366 ALA D O 1
ATOM 10656 N N . LYS D 1 367 ? -24.634 63.234 -47.954 1.00 39.59 367 LYS D N 1
ATOM 10657 C CA . LYS D 1 367 ? -25.166 63.922 -46.794 1.00 41.16 367 LYS D CA 1
ATOM 10658 C C . LYS D 1 367 ? -24.435 63.565 -45.504 1.00 39.48 367 LYS D C 1
ATOM 10659 O O . LYS D 1 367 ? -23.833 62.503 -45.383 1.00 39.22 367 LYS D O 1
ATOM 10665 N N . ALA D 1 368 ? -24.432 64.502 -44.565 1.00 39.36 368 ALA D N 1
ATOM 10666 C CA . ALA D 1 368 ? -23.808 64.265 -43.275 1.00 40.17 368 ALA D CA 1
ATOM 10667 C C . ALA D 1 368 ? -24.900 63.489 -42.563 1.00 40.28 368 ALA D C 1
ATOM 10668 O O . ALA D 1 368 ? -26.068 63.896 -42.583 1.00 43.87 368 ALA D O 1
ATOM 10670 N N . ILE D 1 369 ? -24.550 62.361 -41.971 1.00 39.43 369 ILE D N 1
ATOM 10671 C CA . ILE D 1 369 ? -25.552 61.554 -41.282 1.00 38.52 369 ILE D CA 1
ATOM 10672 C C . ILE D 1 369 ? -26.580 60.909 -42.216 1.00 37.23 369 ILE D C 1
ATOM 10673 O O . ILE D 1 369 ? -27.438 61.589 -42.791 1.00 35.96 369 ILE D O 1
ATOM 10678 N N . SER D 1 370 ? -26.501 59.586 -42.336 1.00 36.01 370 SER D N 1
ATOM 10679 C CA . SER D 1 370 ? -27.423 58.828 -43.175 1.00 35.49 370 SER D CA 1
ATOM 10680 C C . SER D 1 370 ? -28.477 58.158 -42.294 1.00 33.80 370 SER D C 1
ATOM 10681 O O . SER D 1 370 ? -28.141 57.499 -41.307 1.00 33.47 370 SER D O 1
ATOM 10684 N N . THR D 1 371 ? -29.750 58.333 -42.636 1.00 30.91 371 THR D N 1
ATOM 10685 C CA . THR D 1 371 ? -30.818 57.710 -41.862 1.00 29.78 371 THR D CA 1
ATOM 10686 C C . THR D 1 371 ? -31.338 56.442 -42.549 1.00 28.96 371 THR D C 1
ATOM 10687 O O . THR D 1 371 ? -31.744 56.468 -43.714 1.00 24.46 371 THR D O 1
ATOM 10691 N N . GLY D 1 372 ? -31.317 55.334 -41.810 1.00 26.94 372 GLY D N 1
ATOM 10692 C CA . GLY D 1 372 ? -31.791 54.077 -42.350 1.00 27.14 372 GLY D CA 1
ATOM 10693 C C . GLY D 1 372 ? -32.731 53.328 -41.418 1.00 27.83 372 GLY D C 1
ATOM 10694 O O . GLY D 1 372 ? -32.901 53.688 -40.246 1.00 27.55 372 GLY D O 1
ATOM 10695 N N . VAL D 1 373 ? -33.365 52.291 -41.959 1.00 27.13 373 VAL D N 1
ATOM 10696 C CA . VAL D 1 373 ? -34.265 51.440 -41.201 1.00 26.69 373 VAL D CA 1
ATOM 10697 C C . VAL D 1 373 ? -33.823 49.989 -41.394 1.00 28.27 373 VAL D C 1
ATOM 10698 O O . VAL D 1 373 ? -33.626 49.530 -42.519 1.00 29.04 373 VAL D O 1
ATOM 10702 N N . ALA D 1 374 ? -33.634 49.276 -40.292 1.00 28.59 374 ALA D N 1
ATOM 10703 C CA . ALA D 1 374 ? -33.259 47.874 -40.363 1.00 27.75 374 ALA D CA 1
ATOM 10704 C C . ALA D 1 374 ? -34.453 47.079 -39.853 1.00 28.41 374 ALA D C 1
ATOM 10705 O O . ALA D 1 374 ? -35.195 47.557 -38.994 1.00 26.97 374 ALA D O 1
ATOM 10707 N N . PHE D 1 375 ? -34.654 45.880 -40.390 1.00 27.92 375 PHE D N 1
ATOM 10708 C CA . PHE D 1 375 ? -35.745 45.036 -39.929 1.00 28.75 375 PHE D CA 1
ATOM 10709 C C . PHE D 1 375 ? -35.633 43.591 -40.413 1.00 28.56 375 PHE D C 1
ATOM 10710 O O . PHE D 1 375 ? -35.044 43.308 -41.452 1.00 28.70 375 PHE D O 1
ATOM 10718 N N . ALA D 1 376 ? -36.164 42.678 -39.614 1.00 28.48 376 ALA D N 1
ATOM 10719 C CA . ALA D 1 376 ? -36.127 41.260 -39.920 1.00 29.75 376 ALA D CA 1
ATOM 10720 C C . ALA D 1 376 ? -37.389 40.626 -39.338 1.00 30.73 376 ALA D C 1
ATOM 10721 O O . ALA D 1 376 ? -38.170 41.289 -38.654 1.00 31.48 376 ALA D O 1
ATOM 10723 N N . PHE D 1 377 ? -37.589 39.345 -39.606 1.00 29.20 377 PHE D N 1
ATOM 10724 C CA . PHE D 1 377 ? -38.770 38.673 -39.107 1.00 28.08 377 PHE D CA 1
ATOM 10725 C C . PHE D 1 377 ? -38.392 37.528 -38.193 1.00 28.73 377 PHE D C 1
ATOM 10726 O O . PHE D 1 377 ? -37.439 36.797 -38.460 1.00 29.18 377 PHE D O 1
ATOM 10734 N N . GLY D 1 378 ? -39.136 37.397 -37.100 1.00 28.51 378 GLY D N 1
ATOM 10735 C CA . GLY D 1 378 ? -38.898 36.328 -36.154 1.00 28.75 378 GLY D CA 1
ATOM 10736 C C . GLY D 1 378 ? -40.146 35.478 -36.006 1.00 30.28 378 GLY D C 1
ATOM 10737 O O . GLY D 1 378 ? -41.176 35.796 -36.598 1.00 31.38 378 GLY D O 1
ATOM 10738 N N . PRO D 1 379 ? -40.093 34.392 -35.217 1.00 31.12 379 PRO D N 1
ATOM 10739 C CA . PRO D 1 379 ? -41.234 33.496 -34.999 1.00 31.93 379 PRO D CA 1
ATOM 10740 C C . PRO D 1 379 ? -42.533 34.187 -34.581 1.00 34.19 379 PRO D C 1
ATOM 10741 O O . PRO D 1 379 ? -42.523 35.285 -34.022 1.00 34.89 379 PRO D O 1
ATOM 10745 N N . GLY D 1 380 ? -43.646 33.510 -34.859 1.00 36.18 380 GLY D N 1
ATOM 10746 C CA . GLY D 1 380 ? -44.970 34.027 -34.557 1.00 35.98 380 GLY D CA 1
ATOM 10747 C C . GLY D 1 380 ? -45.254 35.001 -35.666 1.00 37.38 380 GLY D C 1
ATOM 10748 O O . GLY D 1 380 ? -46.393 35.363 -35.968 1.00 36.79 380 GLY D O 1
ATOM 10749 N N . VAL D 1 381 ? -44.147 35.364 -36.297 1.00 38.67 381 VAL D N 1
ATOM 10750 C CA . VAL D 1 381 ? -44.061 36.323 -37.366 1.00 36.53 381 VAL D CA 1
ATOM 10751 C C . VAL D 1 381 ? -44.207 37.664 -36.682 1.00 33.98 381 VAL D C 1
ATOM 10752 O O . VAL D 1 381 ? -45.295 38.216 -36.487 1.00 32.03 381 VAL D O 1
ATOM 10756 N N . THR D 1 382 ? -43.037 38.143 -36.290 1.00 32.20 382 THR D N 1
ATOM 10757 C CA . THR D 1 382 ? -42.855 39.399 -35.610 1.00 30.10 382 THR D CA 1
ATOM 10758 C C . THR D 1 382 ? -41.881 40.199 -36.450 1.00 30.53 382 THR D C 1
ATOM 10759 O O . THR D 1 382 ? -40.824 39.694 -36.843 1.00 30.91 382 THR D O 1
ATOM 10763 N N . VAL D 1 383 ? -42.246 41.435 -36.749 1.00 30.86 383 VAL D N 1
ATOM 10764 C CA . VAL D 1 383 ? -41.372 42.326 -37.491 1.00 29.66 383 VAL D CA 1
ATOM 10765 C C . VAL D 1 383 ? -40.494 43.004 -36.416 1.00 29.81 383 VAL D C 1
ATOM 10766 O O . VAL D 1 383 ? -41.010 43.636 -35.501 1.00 29.60 383 VAL D O 1
ATOM 10770 N N . GLU D 1 384 ? -39.176 42.846 -36.512 1.00 31.26 384 GLU D N 1
ATOM 10771 C CA . GLU D 1 384 ? -38.248 43.435 -35.533 1.00 30.20 384 GLU D CA 1
ATOM 10772 C C . GLU D 1 384 ? -37.353 44.418 -36.250 1.00 28.76 384 GLU D C 1
ATOM 10773 O O . GLU D 1 384 ? -36.722 44.072 -37.241 1.00 28.41 384 GLU D O 1
ATOM 10779 N N . GLY D 1 385 ? -37.273 45.641 -35.751 1.00 29.04 385 GLY D N 1
ATOM 10780 C CA . GLY D 1 385 ? -36.435 46.609 -36.428 1.00 29.14 385 GLY D CA 1
ATOM 10781 C C . GLY D 1 385 ? -35.982 47.802 -35.616 1.00 28.89 385 GLY D C 1
ATOM 10782 O O . GLY D 1 385 ? -36.223 47.890 -34.411 1.00 27.19 385 GLY D O 1
ATOM 10783 N N . MET D 1 386 ? -35.322 48.733 -36.299 1.00 29.22 386 MET D N 1
ATOM 10784 C CA . MET D 1 386 ? -34.818 49.930 -35.655 1.00 29.09 386 MET D CA 1
ATOM 10785 C C . MET D 1 386 ? -34.630 51.058 -36.648 1.00 29.73 386 MET D C 1
ATOM 10786 O O . MET D 1 386 ? -34.395 50.826 -37.838 1.00 30.79 386 MET D O 1
ATOM 10791 N N . LEU D 1 387 ? -34.756 52.280 -36.141 1.00 28.78 387 LEU D N 1
ATOM 10792 C CA . LEU D 1 387 ? -34.526 53.474 -36.927 1.00 28.02 387 LEU D CA 1
ATOM 10793 C C . LEU D 1 387 ? -33.094 53.799 -36.503 1.00 29.32 387 LEU D C 1
ATOM 10794 O O . LEU D 1 387 ? -32.771 53.727 -35.315 1.00 29.23 387 LEU D O 1
ATOM 10799 N N . PHE D 1 388 ? -32.231 54.129 -37.456 1.00 29.27 388 PHE D N 1
ATOM 10800 C CA . PHE D 1 388 ? -30.851 54.420 -37.105 1.00 31.15 388 PHE D CA 1
ATOM 10801 C C . PHE D 1 388 ? -30.208 55.460 -37.998 1.00 31.88 388 PHE D C 1
ATOM 10802 O O . PHE D 1 388 ? -30.634 55.674 -39.136 1.00 33.42 388 PHE D O 1
ATOM 10810 N N . ASP D 1 389 ? -29.180 56.105 -37.458 1.00 31.79 389 ASP D N 1
ATOM 10811 C CA . ASP D 1 389 ? -28.405 57.111 -38.175 1.00 30.63 389 ASP D CA 1
ATOM 10812 C C . ASP D 1 389 ? -26.958 56.634 -38.248 1.00 29.63 389 ASP D C 1
ATOM 10813 O O . ASP D 1 389 ? -26.447 56.016 -37.305 1.00 30.40 389 ASP D O 1
ATOM 10818 N N . ILE D 1 390 ? -26.307 56.894 -39.374 1.00 28.98 390 ILE D N 1
ATOM 10819 C CA . ILE D 1 390 ? -24.902 56.554 -39.523 1.00 27.92 390 ILE D CA 1
ATOM 10820 C C . ILE D 1 390 ? -24.236 57.913 -39.679 1.00 29.34 390 ILE D C 1
ATOM 10821 O O . ILE D 1 390 ? -24.669 58.730 -40.493 1.00 30.16 390 ILE D O 1
ATOM 10826 N N . ILE D 1 391 ? -23.204 58.174 -38.888 1.00 29.98 391 ILE D N 1
ATOM 10827 C CA . ILE D 1 391 ? -22.523 59.454 -38.977 1.00 31.01 391 ILE D CA 1
ATOM 10828 C C . ILE D 1 391 ? -21.449 59.441 -40.068 1.00 32.97 391 ILE D C 1
ATOM 10829 O O . ILE D 1 391 ? -20.488 58.670 -40.010 1.00 32.72 391 ILE D O 1
ATOM 10834 N N . ARG D 1 392 ? -21.636 60.290 -41.075 1.00 33.08 392 ARG D N 1
ATOM 10835 C CA . ARG D 1 392 ? -20.691 60.363 -42.176 1.00 35.82 392 ARG D CA 1
ATOM 10836 C C . ARG D 1 392 ? -19.567 61.346 -41.874 1.00 37.99 392 ARG D C 1
ATOM 10837 O O . ARG D 1 392 ? -18.399 61.074 -42.149 1.00 38.63 392 ARG D O 1
ATOM 10845 N N . ARG D 1 393 ? -19.918 62.484 -41.290 1.00 40.85 393 ARG D N 1
ATOM 10846 C CA . ARG D 1 393 ? -18.917 63.480 -40.945 1.00 44.26 393 ARG D CA 1
ATOM 10847 C C . ARG D 1 393 ? -19.483 64.524 -39.999 1.00 43.90 393 ARG D C 1
ATOM 10848 O O . ARG D 1 393 ? -20.692 64.801 -40.098 1.00 44.24 393 ARG D O 1
#

B-factor: mean 36.72, std 11.49, range [16.3, 97.63]

GO terms:
  GO:0009715 chalcone biosynthetic process (P, IDA)

Sequence (1454 aa):
AQLPPAPPTTVAVIEGLATGTPRRVVNQSDAADRVAELGQRERIPRVYQKSRITTRRMAVDPLDAKFDVFRREPATIRDRMHLFYEHAVPLAVDVSKRALAGLPYRAAEIGLLVLATSTGFIAPGVDVAIVKELGLSPSISRVVVNFMGCAAAMNALGTATNYVRAHPAMKALVVCIELCSVNAVFADDINDVVIHSLFGDGCAALVIGASQVQEKLEPGKVVVRSSFSQLLDNTEDGIVLGVNHNGITCELSENLPGYIFSGVAPVVTEMLWDNGLQISDIDLWAIHPGGPKIIEQSVRSLGISAELAAQSWDVLARFGNMLSVSLIFVLETMVQQAESAKAISTGVAFAFGPGVTVEGMLFDIIRRTVAVIEGLATGTPRRVVNQSDAADRVAELGQRERIPRVYQKSRITTRRMAVDPLDAKFDVFRREPATIRDRMHLFYEHAVPLAVDVSKRALAGLPYRAAEIGLLVLATSTGFIAPGVDVAIVKELGLSPSISRVVVNFMGCAAAMNALGTATNYVRAHPAMKALVVCIELCSVNAVFADDINDVVIHSLFGDGCAALVIGASQVQEKLEPGKVVVRSSFSQLLDNTEDGIVLGVNHNGITCELSENLPGYIFSGVAPVVTEMLWDNGLQISDIDLWAIHPGGPKIIEQSVRSLGISAELAAQSWDVLARFGNMLSVSLIFVLETMVQQAESAKAISTGVAFAFGPGVTVEGMLFDIIRRAQLPPAPPTTVAVIEGLATGTPRRVVNQSDAADRVAELGQRERIPRVYQKSRITTRRMAVDPLDAKFDVFRREPATIRDRMHLFYEHAVPLAVDVSKRALAGLPYRAAEIGLLVLATSTGFIAPGVDVAIVKELGLSPSISRVVVNFMGCAAAMNALGTATNYVRAHPAMKALVVCIELCSVNAVFADDINDVVIHSLFGDGCAALVIGASQVQEKLEPGKVVVRSSFSQLLDNTEDGIVLGVNHNGITCELSENLPGYIFSGVAPVVTEMLWDNGLQISDIDLWAIHPGGPKIIEQSVRSLGISAELAAQSWDVLARFGNMLSVSLIFVLETMVQQAESAKAISTGVAFAFGPGVTVEGMLFDIIRRTVAVIEGLATGTPRRVVNQSDAADRVAELGQRERIPRVYQKSRITTRRMAVDPLDAKFDVFRREPATIRDRMHLFYEHAVPLAVDVSKRALAGLPYRAAEIGLLVLATSTGFIAPGVDVAIVKELGLSPSISRVVVNFMGCAAAMNALGTATNYVRAHPAMKALVVCIELCSVNAVFADDINDVVIHSLFGDGCAALVIGASQVQEKLEPGKVVVRSSFSQLLDNTEDGIVLGVNHNGITCELSENLPGYIFSGVAPVVTEMLWDNGLQISDIDLWAIHPGGPKIIEQSVRSLGISAELAAQSWDVLARFGNMLSVSLIFVLETMVQQAESAKAISTGVAFAFGPGVTVEGMLFDIIRR

Secondary structure (DSSP, 8-state):
--PPPPPP--EEEEEEEEEE--S-EEEHHHHHHHHHT---TTHHHHHHHTS--SEEE-SS-TTSTTHHHHTT-SS-HHHHHHHHHHHHHHHHHHHHHHHHTT----GGGEEEEEEEESS---SS-HHHHHHHHHT--TT-EEEEEES-GGGHHHHHHHHHHHHHHHSTT-EEEEEEEEE-GGG----SSHHHHHHHHHB-EEEEEEEEEEE-TTS-PPTT-EEEEEEEEEEPTT-TTSEEEEEETTEEEEEE-TTHHHHHHHHHHHHHHHHHHHTT--GGG-S-EEE--S-HHHHHHHHHHHT--GGGGHHHHHHHHHH-B-THHHHHHHHHHHHHS-SSSSSSEEEEEEEEETTTEEEEEEEEE---/-EEEEEEEEEE--S-EEEHHHHHHHHHH---TTHHHHHHHHT--SEEE-SS-TTSHHHHHHHT-SS-HHHHHHHHHHHHHHHHHHHHHHHHHT----GGGEEEEEEEESS---BS-HHHHHHHHHT--TT-EEEEEES-GGGHHHHHHHHHHHHHHHSTT-EEEEEEEEEGGGG----SSHHHHHHHHHB-EEEEEEEEEEE-SSS-PPTT-EEEEEEEEEEPSS-TTSEEEEEETTEEEEEE-TTHHHHHHHHHHHHHHHHHHHTT--GGG-SEEEE--S-HHHHHHHHHHHT--GGGGHHHHHHHHHH-B-THHHHHHHHHHHHHS-SSSSSSEEEEEEEEETTTEEEEEEEEE---/--PPPPPP--EEEEEEEEEE--S-EEEHHHHHHHHTT----THHHHHHTTS--SEEE-SS-TTSTTHHHHTTSSS-HHHHHHHHHHHHHHHHHHHHHHHHHT----GGGEEEEEEEESS---SS-HHHHHHHHHT--TT-EEEEEES-GGGHHHHHHHHHHHHHHHSTT-EEEEEEEEE-GGG----SSHHHHHHHHHB-EEEEEEEEEEE-TT--PPTT-EEEEEEEEEEPTT-TTSEEEEEETTEEEEEE-TTHHHHHHHHHHHHHHHHHHHTT--GGG-SEEEE--S-HHHHHHHHHHHT--GGGGHHHHHHHHHH-B-GGGHHHHHHHHHHHS-SSSSSSEEEEEEEEETTTEEEEEEEEE---/-EEEEEEEEEE--S-EEEHHHHHHHHHT---TTHHHHHHHTS--SEEE-SS-TTSHHHHHHHH-SS-HHHHHHHHHHHHHHHHHHHHHHHHHTS---GGGEEEEEEEESS---SS-HHHHHHHHTT--TT-EEEEEES-GGGHHHHHHHHHHHHHHHSTT-EEEEEEEEEGGGG----SSHHHHHHHHHB-EEEEEEEEEEE-SS--PPTT-EEEEEEEEEEPTT-TTSEEEEEETTEEEEEE-TTHHHHHHHHHHHHHHHHHHTTT--GGG-SEEEE--S-HHHHHHHHHHHT--GGGGHHHHHHHHHH-B-GGGHHHHHHHHHHHS-SSSSSSEEEEEEEEETTTEEEEEEEEE---

Organism: Mycobacterium tuberculosis (strain ATCC 25618 / H37Rv) (NCBI:txid83332)

CATH classification: 3.40.47.10 (+1 more: 3.40.47.10)

Solvent-accessible surface area: 52172 Å² total; per-residue (Å²): 85,135,37,52,10,18,43,22,23,18,33,1,1,6,24,9,40,5,29,8,27,21,93,100,85,28,58,9,79,63,9,15,95,141,14,29,147,100,134,72,44,105,158,17,58,143,27,9,153,64,5,153,11,85,28,5,62,12,11,2,39,14,36,50,89,130,21,30,106,43,4,168,90,89,33,10,0,42,81,0,0,93,25,3,64,111,54,0,22,81,21,0,10,51,0,0,107,134,3,28,84,75,35,118,48,168,27,77,55,6,7,2,0,0,8,0,4,4,8,0,8,19,6,19,8,4,7,4,8,0,4,77,102,36,49,12,29,63,57,4,40,13,8,18,0,5,8,11,4,19,0,0,0,16,13,0,4,18,5,0,21,16,17,0,40,22,66,83,81,55,21,0,0,0,0,0,0,0,0,16,8,0,13,8,34,51,40,135,73,119,26,16,22,44,15,31,1,18,25,0,0,0,0,0,0,3,0,0,0,14,16,48,31,39,101,170,41,112,82,30,29,1,22,11,90,33,75,24,13,47,12,20,125,130,5,67,77,0,10,35,12,0,0,38,52,26,1,16,25,15,72,51,23,142,82,7,30,42,38,0,70,74,3,0,25,76,14,0,58,65,10,0,32,82,33,41,38,121,29,98,63,9,20,2,1,0,0,2,0,2,2,18,125,24,0,91,31,0,18,135,14,12,69,32,61,70,147,65,0,58,20,0,71,55,1,0,27,112,20,0,3,0,12,0,0,0,4,6,8,0,6,40,24,0,41,140,116,58,63,47,89,101,41,75,0,20,0,0,1,0,0,4,4,14,0,0,3,0,10,1,6,0,0,21,0,18,35,184,70,31,0,0,7,21,10,42,6,24,8,31,18,89,97,89,27,56,6,80,80,9,14,92,120,14,18,141,102,126,48,40,137,144,20,61,150,32,12,108,51,3,140,12,84,29,9,60,14,12,1,38,12,25,54,88,131,19,32,98,41,8,179,84,87,34,6,1,41,81,0,0,90,32,2,65,108,53,0,17,79,20,0,10,54,0,0,111,117,2,26,84,71,35,117,49,170,22,63,67,6,6,5,0,0,8,0,2,3,6,5,1,24,4,19,8,3,6,3,8,0,4,84,101,38,48,11,30,63,56,5,41,16,7,18,0,5,12,12,3,21,0,0,0,21,11,0,3,18,5,0,17,16,15,0,50,2,64,3,58,53,19,1,0,0,0,0,0,0,0,15,6,0,12,10,35,50,43,139,74,128,33,12,34,46,9,32,0,16,24,0,0,0,0,0,0,4,1,0,0,7,2,28,114,80,49,194,33,110,84,28,32,1,18,8,91,31,70,24,14,48,11,20,118,130,8,63,78,0,9,33,11,1,1,35,48,23,1,19,23,13,74,49,13,151,72,5,26,42,39,0,83,75,5,0,24,69,11,0,68,118,12,0,191,105,51,71,38,126,37,101,64,12,24,3,0,0,0,4,0,4,1,26,121,22,0,78,25,0,16,131,16,11,66,24,57,69,137,61,0,58,19,0,74,59,1,0,26,113,18,0,5,0,12,0,0,0,4,5,13,0,13,38,17,0,41,136,106,62,63,48,104,95,47,78,0,19,0,0,3,0,0,5,3,13,1,0,4,0,10,1,6,0,0,24,0,16,35,212,123,141,124,68,12,89,88,32,103,25,39,3,2,6,22,8,43,6,19,10,34,19,94,102,82,19,58,9,79,55,9,11,90,127,17,22,142,95,137,68,45,125,66,21,58,142,27,12,127,53,3,112,13,83,30,5,60,15,7,7,48,18,42,48,96,138,27,22,84,41,24,154,89,89,35,7,1,39,74,5,1,92,24,3,63,110,56,0,19,81,21,0,10,68,0,0,97,106,3,27,83,74,32,117,58,166,23,79,58,7,9,3,0,0,8,0,3,4,7,0,6,19,7,14,10,4,9,3,9,0,4,84,96,37,46,12,24,64,59,6,43,12,7,18,0,4,11,13,4,18,0,0,0,19,13,0,5,19,5,0,13,18,20,0,47,14,52,77,78,50,20,0,0,0,0,0,0,0,0,16,8,2,12,10,30,40,42,123,57,31,26,12,17,41,15,29,1,14,22,0,0,0,0,0,0,5,1,0,0,15,19,63,102,151,97,206,46,116,77,30,35,2,23,10,92,32,75,23,14,49,13,14,103,64,0,67,74,0,10,34,12,0,0,35,50,24,2,18,26,12,69,38,26,119,49,8,25,1,8,1,59,35,3,0,28,76,12,0,66,107,14,0,180,105,48,68,40,127,35,98,66,9,25,2,3,0,2,1,0,1,2,20,124,23,0,38,4,0,19,76,14,10,68,32,37,12,114,61,1,55,15,0,39,55,0,0,27,113,15,0,4,0,12,0,0,0,4,8,12,0,6,38,21,0,39,144,107,62,63,44,87,103,39,81,0,20,0,0,0,0,0,5,4,12,0,0,3,0,8,2,8,0,0,24,0,20,35,186,85,33,7,0,6,27,7,42,6,19,9,33,21,98,104,77,10,57,10,77,57,4,16,91,94,14,23,149,124,134,50,44,135,161,25,54,164,43,11,132,58,6,149,11,86,26,7,59,11,8,2,24,12,34,60,81,141,35,45,92,41,6,182,80,90,34,13,1,43,80,0,0,92,26,4,65,118,55,0,22,83,24,0,12,68,0,0,99,109,3,26,84,71,27,118,55,178,24,76,59,6,6,3,0,0,7,0,2,3,7,4,2,24,8,18,6,3,7,2,5,0,5,77,98,33,49,10,31,66,56,7,43,13,8,20,0,5,12,10,3,19,0,0,1,19,13,0,5,18,4,0,16,21,16,0,80,1,62,4,58,54,18,0,0,0,0,0,0,0,0,16,6,0,14,7,36,48,42,147,69,138,32,11,30,40,12,30,1,15,22,0,0,0,0,0,0,7,1,0,0,7,4,58,102,161,53,192,33,106,81,28,37,2,18,14,96,31,74,26,12,46,12,22,121,132,7,60,65,0,10,30,10,1,0,35,46,24,2,16,27,13,71,44,14,143,71,6,31,41,44,0,89,74,5,0,20,62,11,0,67,116,15,1,197,102,53,68,42,123,39,97,66,12,26,2,1,0,0,1,0,1,2,26,130,20,0,92,18,0,16,150,17,9,66,25,61,77,142,61,0,54,25,0,70,52,2,0,27,122,15,0,2,0,11,0,0,0,3,6,14,0,6,38,22,0,40,144,118,58,62,49,90,97,54,76,0,20,0,0,1,0,0,5,2,13,0,0,2,0,6,1,8,0,0,22,0,21,37,207

Radius of gyration: 38.65 Å; Cα contacts (8 Å, |Δi|>4): 3613; chains: 4; bounding box: 78×105×113 Å

Foldseek 3Di:
DPDDDDFQQWFKKFPFKFKWWDPDKDALVVVLVLLCVVVCSVLSVVLRVQFLAGIAGALDDCSDPVNVVVLADFQCAVVLLVVCQVSQQVTQLVRLCRRCVVPPDDLAQAQEEEEEEAFHDDDVGSRNSNCVSVVHDPRHHYDYHYQQKQFVLQVRVVVQGVVQSVVQRHKYKYKYWFHCSSLRRSDDDPQNSNCVSFEHTIMMMTIMHIHDVVDDDDFLMKTFDWKDKFQQPPCQQAWDWDAGSRGIDIGGDPCNLVSLLQPQQVRVQVVQVVVVHGLVQAQAELEQLQTDSRLVSNCVSNVHDNVSCVLSSVLCHHHGHRMNSRSSSSSVVCRVDPPDDDFKGWYKYWYFTHSTMIIITIMIGGRD/DFKKQPFKFKFAAPDKDALVVVLVLLLVVVVSVVSVVLSVQQLAGIAGANDDCSPPVNVVVLQDFQCQVVLLVVLQVSFLVGQLVQQCRRCVPDPDDLAQAQEEEEEEAFHDDPVGSRVSNCVSVVHDPNHHYDYHYQQKQAVQQVRVVVQRVVQVVVQSHKYKYKYWFHNSSLQRSDDDPQSSNCVSFEHTIMMMTIMHDDDPPDDDDALMKIFDWKDKFLQPPCLQAWDWDAGSRGIDIGHDPCNLVSLLQPQQVRVQVVQVVVVHGLVQAQAELEQLQGPSSLVSNCNSNVHDSCSCVLSSVLCHHHGHRINSRSSSSVNVCSVDPSDDDAKGWYKYWDFTNSGMIIITIMIGGHD/DPDDDDFQFWFKKFPFKFKWAAPDKDALVVVLVLLLPVVDSVLSVVLLVQFLAGIAGALDDCCDPVNVVVLADFQCAVVLQVVCQVSQQVTQLVQQCRRCVVPPDDLVQAQEEEEEEAFHDDDPGSRVSNCVSVVHDPNHYYHYHYQQKQAVQLVRVVVQRVVQSVPQRHKYKYKYWFHCSSQQRSDDDVQSSNCVSFEHTIMMMTIMHIGRVVDDDDFLMKTFDWKDKFQQPPCLQAWDWDAGSRGIDIGHDPCNLVSLLVPLQVRVQVVQVVVVHGLVQAPAELEQLQGDSRLVSNCVSNVHDPVNCVLSSVLCHHHGHRMNSRSSSSVNVCSVDPSDDDFKGWYKYWYFTHSTMIIITIMIGGHD/DFKWFQFKFKWAAPDKDALVVVLVLLLVVVCSVVSVVLQVQFLAGIAGALDDCSDPVCPVVLQDFQCQVVLQVVCQVSQQVTQLVQLCRRCVPDPDDLAQAQEEEEEEAFHDDDPGNRVSNCVSVVHDPNHYYHYHYQQKLARLQVRVVVQRVVQVVPQSHKYKYKYWFHNSSLQRSDDDPQSSSCVSFEHTIMMMTIMHDDDPPDDDDFLMKIQPWKDKFQQPPCQQQWDWDAGSRGIDIRGDPCNLVCLLQPQQVRVQVVQVVVVHHLVRAQAELQQLQGPSRLVSNCVSNPDDPVRCVLSSVLSHHHGHRINSRSSSSVNVCSVDPSDDDAKGWYKHWDFGHSTMIIITIMIGGHD